Protein AF-0000000066323319 (afdb_homodimer)

Radius of gyration: 33.16 Å; Cα contacts (8 Å, |Δi|>4): 1524; chains: 2; bounding box: 75×105×116 Å

pLDDT: mean 70.9, std 24.89, range [20.53, 98.44]

Structure (mmCIF, N/CA/C/O backbone):
data_AF-0000000066323319-model_v1
#
loop_
_entity.id
_entity.type
_entity.pdbx_description
1 polymer 'Uncharacterized protein R665'
#
loop_
_atom_site.group_PDB
_atom_site.id
_atom_site.type_symbol
_atom_site.label_atom_id
_atom_site.label_alt_id
_atom_site.label_comp_id
_atom_site.label_asym_id
_atom_site.label_entity_id
_atom_site.label_seq_id
_atom_site.pdbx_PDB_ins_code
_atom_site.Cartn_x
_atom_site.Cartn_y
_atom_site.Cartn_z
_atom_site.occupancy
_atom_site.B_iso_or_equiv
_atom_site.auth_seq_id
_atom_site.auth_comp_id
_atom_site.auth_asym_id
_atom_site.auth_atom_id
_atom_site.pdbx_PDB_model_num
ATOM 1 N N . MET A 1 1 ? -30.906 -37.875 77.688 1 22.72 1 MET A N 1
ATOM 2 C CA . MET A 1 1 ? -30.297 -36.562 77.625 1 22.72 1 MET A CA 1
ATOM 3 C C . MET A 1 1 ? -30.484 -35.938 76.25 1 22.72 1 MET A C 1
ATOM 5 O O . MET A 1 1 ? -30.219 -36.594 75.25 1 22.72 1 MET A O 1
ATOM 9 N N . GLU A 1 2 ? -31.266 -34.938 76.25 1 22.22 2 GLU A N 1
ATOM 10 C CA . GLU A 1 2 ? -32.062 -34.25 75.25 1 22.22 2 GLU A CA 1
ATOM 11 C C . GLU A 1 2 ? -31.203 -33.531 74.25 1 22.22 2 GLU A C 1
ATOM 13 O O . GLU A 1 2 ? -30.344 -32.719 74.625 1 22.22 2 GLU A O 1
ATOM 18 N N . HIS A 1 3 ? -30.797 -34.188 73.312 1 26.34 3 HIS A N 1
ATOM 19 C CA . HIS A 1 3 ? -29.844 -33.906 72.25 1 26.34 3 HIS A CA 1
ATOM 20 C C . HIS A 1 3 ? -30.203 -32.625 71.5 1 26.34 3 HIS A C 1
ATOM 22 O O . HIS A 1 3 ? -31.25 -32.562 70.812 1 26.34 3 HIS A O 1
ATOM 28 N N . THR A 1 4 ? -30.125 -31.609 72.25 1 24.91 4 THR A N 1
ATOM 29 C CA . THR A 1 4 ? -30.656 -30.328 71.812 1 24.91 4 THR A CA 1
ATOM 30 C C . THR A 1 4 ? -30.078 -29.922 70.438 1 24.91 4 THR A C 1
ATOM 32 O O . THR A 1 4 ? -28.859 -29.953 70.25 1 24.91 4 THR A O 1
ATOM 35 N N . GLU A 1 5 ? -30.797 -30.016 69.5 1 25.75 5 GLU A N 1
ATOM 36 C CA . GLU A 1 5 ? -30.672 -29.891 68 1 25.75 5 GLU A CA 1
ATOM 37 C C . GLU A 1 5 ? -30.141 -28.516 67.625 1 25.75 5 GLU A C 1
ATOM 39 O O . GLU A 1 5 ? -30.672 -27.5 68.062 1 25.75 5 GLU A O 1
ATOM 44 N N . PRO A 1 6 ? -28.875 -28.406 67.625 1 27.66 6 PRO A N 1
ATOM 45 C CA . PRO A 1 6 ? -28.422 -27.016 67.5 1 27.66 6 PRO A CA 1
ATOM 46 C C . PRO A 1 6 ? -29.141 -26.203 66.438 1 27.66 6 PRO A C 1
ATOM 48 O O . PRO A 1 6 ? -29.578 -26.766 65.438 1 27.66 6 PRO A O 1
ATOM 51 N N . GLU A 1 7 ? -29.797 -25.25 66.75 1 22.22 7 GLU A N 1
ATOM 52 C CA . GLU A 1 7 ? -30.656 -24.328 66.062 1 22.22 7 GLU A CA 1
ATOM 53 C C . GLU A 1 7 ? -29.953 -23.75 64.812 1 22.22 7 GLU A C 1
ATOM 55 O O . GLU A 1 7 ? -28.797 -23.328 64.938 1 22.22 7 GLU A O 1
ATOM 60 N N . LYS A 1 8 ? -30.359 -24.094 63.625 1 22.61 8 LYS A N 1
ATOM 61 C CA . LYS A 1 8 ? -30.062 -23.781 62.219 1 22.61 8 LYS A CA 1
ATOM 62 C C . LYS A 1 8 ? -30.078 -22.281 61.969 1 22.61 8 LYS A C 1
ATOM 64 O O . LYS A 1 8 ? -31.141 -21.656 61.969 1 22.61 8 LYS A O 1
ATOM 69 N N . THR A 1 9 ? -29.359 -21.562 62.688 1 22.38 9 THR A N 1
ATOM 70 C CA . THR A 1 9 ? -29.531 -20.125 62.531 1 22.38 9 THR A CA 1
ATOM 71 C C . THR A 1 9 ? -29.625 -19.75 61.062 1 22.38 9 THR A C 1
ATOM 73 O O . THR A 1 9 ? -28.797 -20.188 60.25 1 22.38 9 THR A O 1
ATOM 76 N N . ASP A 1 10 ? -30.719 -19.375 60.594 1 20.53 10 ASP A N 1
ATOM 77 C CA . ASP A 1 10 ? -31.312 -18.953 59.312 1 20.53 10 ASP A CA 1
ATOM 78 C C . ASP A 1 10 ? -30.469 -17.844 58.656 1 20.53 10 ASP A C 1
ATOM 80 O O . ASP A 1 10 ? -30.297 -16.766 59.219 1 20.53 10 ASP A O 1
ATOM 84 N N . LEU A 1 11 ? -29.406 -18.125 58.25 1 22.12 11 LEU A N 1
ATOM 85 C CA . LEU A 1 11 ? -28.547 -17.141 57.594 1 22.12 11 LEU A CA 1
ATOM 86 C C . LEU A 1 11 ? -29.375 -16.219 56.688 1 22.12 11 LEU A C 1
ATOM 88 O O . LEU A 1 11 ? -30.062 -16.688 55.781 1 22.12 11 LEU A O 1
ATOM 92 N N . LYS A 1 12 ? -29.812 -15.125 57.125 1 21.66 12 LYS A N 1
ATOM 93 C CA . LYS A 1 12 ? -30.594 -14.062 56.5 1 21.66 12 LYS A CA 1
ATOM 94 C C . LYS A 1 12 ? -30.156 -13.828 55.062 1 21.66 12 LYS A C 1
ATOM 96 O O . LYS A 1 12 ? -28.953 -13.883 54.75 1 21.66 12 LYS A O 1
ATOM 101 N N . SER A 1 13 ? -30.969 -14.016 54.125 1 20.97 13 SER A N 1
ATOM 102 C CA . SER A 1 13 ? -31 -13.898 52.656 1 20.97 13 SER A CA 1
ATOM 103 C C . SER A 1 13 ? -30.453 -12.547 52.188 1 20.97 13 SER A C 1
ATOM 105 O O . SER A 1 13 ? -31.016 -11.5 52.531 1 20.97 13 SER A O 1
ATOM 107 N N . VAL A 1 14 ? -29.312 -12.242 52.469 1 23.09 14 VAL A N 1
ATOM 108 C CA . VAL A 1 14 ? -28.844 -10.938 52 1 23.09 14 VAL A CA 1
ATOM 109 C C . VAL A 1 14 ? -29.469 -10.633 50.625 1 23.09 14 VAL A C 1
ATOM 111 O O . VAL A 1 14 ? -29.438 -11.469 49.719 1 23.09 14 VAL A O 1
ATOM 114 N N . ASP A 1 15 ? -30.484 -9.867 50.594 1 21.41 15 ASP A N 1
ATOM 115 C CA . ASP A 1 15 ? -31.219 -9.305 49.469 1 21.41 15 ASP A CA 1
ATOM 116 C C . ASP A 1 15 ? -30.266 -8.891 48.344 1 21.41 15 ASP A C 1
ATOM 118 O O . ASP A 1 15 ? -29.359 -8.086 48.531 1 21.41 15 ASP A O 1
ATOM 122 N N . LEU A 1 16 ? -29.906 -9.766 47.531 1 22.36 16 LEU A N 1
ATOM 123 C CA . LEU A 1 16 ? -29.172 -9.539 46.281 1 22.36 16 LEU A CA 1
ATOM 124 C C . LEU A 1 16 ? -29.672 -8.289 45.562 1 22.36 16 LEU A C 1
ATOM 126 O O . LEU A 1 16 ? -30.828 -8.234 45.125 1 22.36 16 LEU A O 1
ATOM 130 N N . ILE A 1 17 ? -29.453 -7.16 46.062 1 23.86 17 ILE A N 1
ATOM 131 C CA . ILE A 1 17 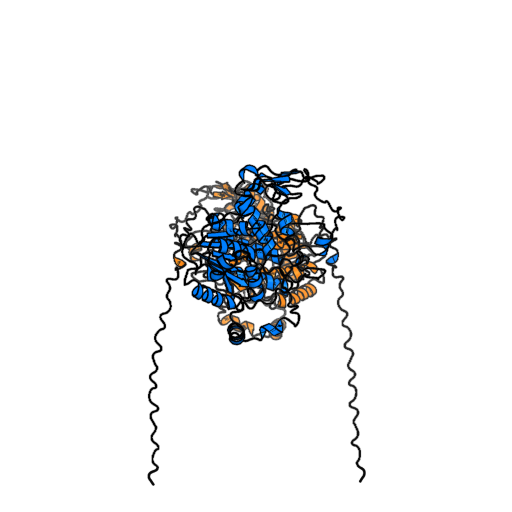? -29.859 -5.945 45.375 1 23.86 17 ILE A CA 1
ATOM 132 C C . ILE A 1 17 ? -29.672 -6.133 43.875 1 23.86 17 ILE A C 1
ATOM 134 O O . ILE A 1 17 ? -28.594 -6.5 43.406 1 23.86 17 ILE A O 1
ATOM 138 N N . GLU A 1 18 ? -30.734 -6.406 43.188 1 23.14 18 GLU A N 1
ATOM 139 C CA . GLU A 1 18 ? -30.953 -6.434 41.75 1 23.14 18 GLU A CA 1
ATOM 140 C C . GLU A 1 18 ? -30.25 -5.27 41.062 1 23.14 18 GLU A C 1
ATOM 142 O O . GLU A 1 18 ? -30.562 -4.105 41.312 1 23.14 18 GLU A O 1
ATOM 147 N N . MET A 1 19 ? -29.016 -5.348 41.031 1 23.91 19 MET A N 1
ATOM 148 C CA . MET A 1 19 ? -28.297 -4.262 40.375 1 23.91 19 MET A CA 1
ATOM 149 C C . MET A 1 19 ? -29.047 -3.795 39.125 1 23.91 19 MET A C 1
ATOM 151 O O . MET A 1 19 ? -29.406 -4.605 38.281 1 23.91 19 MET A O 1
ATOM 155 N N . GLU A 1 20 ? -29.781 -2.746 39.188 1 23.61 20 GLU A N 1
ATOM 156 C CA . GLU A 1 20 ? -30.547 -2.035 38.156 1 23.61 20 GLU A CA 1
ATOM 157 C C . GLU A 1 20 ? -29.828 -2.045 36.812 1 23.61 20 GLU A C 1
ATOM 159 O O . GLU A 1 20 ? -28.594 -1.938 36.75 1 23.61 20 GLU A O 1
ATOM 164 N N 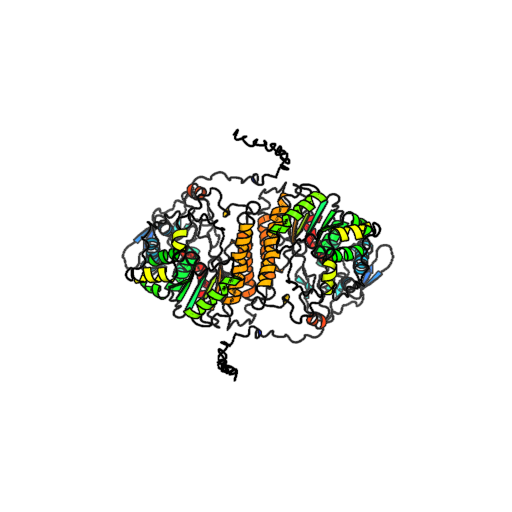. ASP A 1 21 ? -30.484 -2.572 35.75 1 23.66 21 ASP A N 1
ATOM 165 C CA . ASP A 1 21 ? -30.281 -2.727 34.312 1 23.66 21 ASP A CA 1
ATOM 166 C C . ASP A 1 21 ? -29.719 -1.447 33.688 1 23.66 21 ASP A C 1
ATOM 168 O O . ASP A 1 21 ? -30.391 -0.411 33.688 1 23.66 21 ASP A O 1
ATOM 172 N N . THR A 1 22 ? -28.594 -1.068 34 1 25.34 22 THR A N 1
ATOM 173 C CA . THR A 1 22 ? -28.016 0.129 33.406 1 25.34 22 THR A CA 1
ATOM 174 C C . THR A 1 22 ? -28.438 0.275 31.969 1 25.34 22 THR A C 1
ATOM 176 O O . THR A 1 22 ? -28.297 -0.659 31.172 1 25.34 22 THR A O 1
ATOM 179 N N . GLU A 1 23 ? -29.438 1.048 31.625 1 24.95 23 GLU A N 1
ATOM 180 C CA . GLU A 1 23 ? -30 1.494 30.359 1 24.95 23 GLU A CA 1
ATOM 181 C C . GLU A 1 23 ? -28.922 1.607 29.281 1 24.95 23 GLU A C 1
ATOM 183 O O . GLU A 1 23 ? -27.984 2.414 29.406 1 24.95 23 GLU A O 1
ATOM 188 N N . LYS A 1 24 ? -28.578 0.518 28.625 1 27.39 24 LYS A N 1
ATOM 189 C CA . LYS A 1 24 ? -27.828 0.292 27.391 1 27.39 24 LYS A CA 1
ATOM 190 C C . LYS A 1 24 ? -28.031 1.448 26.422 1 27.39 24 LYS A C 1
ATOM 192 O O . LYS A 1 24 ? -29.156 1.753 26.016 1 27.39 24 LYS A O 1
ATOM 197 N N . LEU A 1 25 ? -27.297 2.502 26.578 1 24.64 25 LEU A N 1
ATOM 198 C CA . LEU A 1 25 ? -27.203 3.613 25.641 1 24.64 25 LEU A CA 1
ATOM 199 C C . LEU A 1 25 ? -27.406 3.133 24.203 1 24.64 25 LEU A C 1
ATOM 201 O O . LEU A 1 25 ? -26.516 2.537 23.609 1 24.64 25 LEU A O 1
ATOM 205 N N . ILE A 1 26 ? -28.516 2.561 23.844 1 27.67 26 ILE A N 1
ATOM 206 C CA . ILE A 1 26 ? -29.078 2.184 22.547 1 27.67 26 ILE A CA 1
ATOM 207 C C . ILE A 1 26 ? -28.953 3.354 21.578 1 27.67 26 ILE A C 1
ATOM 209 O O . ILE A 1 26 ? -29.828 4.227 21.531 1 27.67 26 ILE A O 1
ATOM 213 N N . GLY A 1 27 ? -28.047 4.18 21.734 1 28.31 27 GLY A N 1
ATOM 214 C CA . GLY A 1 27 ? -28.047 5.195 20.703 1 28.31 27 GLY A CA 1
ATOM 215 C C . GLY A 1 27 ? -28.203 4.621 19.312 1 28.31 27 GLY A C 1
ATOM 216 O O . GLY A 1 27 ? -27.953 3.434 19.078 1 28.31 27 GLY A O 1
ATOM 217 N N . THR A 1 28 ? -29.141 5.137 18.516 1 29.88 28 THR A N 1
ATOM 218 C CA . THR A 1 28 ? -29.484 4.789 17.141 1 29.88 28 THR A CA 1
ATOM 219 C C . THR A 1 28 ? -28.219 4.539 16.312 1 29.88 28 THR A C 1
ATOM 221 O O . THR A 1 28 ? -27.484 5.48 15.977 1 29.88 28 THR A O 1
ATOM 224 N N . LYS A 1 29 ? -27.484 3.646 16.719 1 32.62 29 LYS A N 1
ATOM 225 C CA . LYS A 1 29 ? -26.375 3.205 15.898 1 32.62 29 LYS A CA 1
ATOM 226 C C . LYS A 1 29 ? -26.75 3.199 14.422 1 32.62 29 LYS A C 1
ATOM 228 O O . LYS A 1 29 ? -27.797 2.674 14.039 1 32.62 29 LYS A O 1
ATOM 233 N N . ARG A 1 30 ? -26.375 4.203 13.758 1 31.7 30 ARG A N 1
ATOM 234 C CA . ARG A 1 30 ? -26.516 4.105 12.305 1 31.7 30 ARG A CA 1
ATOM 235 C C . ARG A 1 30 ? -26.297 2.672 11.828 1 31.7 30 ARG A C 1
ATOM 237 O O . ARG A 1 30 ? -25.297 2.051 12.156 1 31.7 30 ARG A O 1
ATOM 244 N N . LYS A 1 31 ? -27.391 1.871 11.805 1 34.94 31 LYS A N 1
ATOM 245 C CA . LYS A 1 31 ? -27.25 0.545 11.211 1 34.94 31 LYS A CA 1
ATOM 246 C C . LYS A 1 31 ? -26.438 0.601 9.922 1 34.94 31 LYS A C 1
ATOM 248 O O . LYS A 1 31 ? -26.75 1.366 9.016 1 34.94 31 LYS A O 1
ATOM 253 N N . PHE A 1 32 ? -25.203 0.46 10.039 1 34.28 32 PHE A N 1
ATOM 254 C CA . PHE A 1 32 ? -24.312 0.334 8.883 1 34.28 32 PHE A CA 1
ATOM 255 C C . PHE A 1 32 ? -24.953 -0.523 7.801 1 34.28 32 PHE A C 1
ATOM 257 O O . PHE A 1 32 ? -24.359 -0.737 6.742 1 34.28 32 PHE A O 1
ATOM 264 N N . THR A 1 33 ? -26.047 -1.265 8.094 1 33.5 33 THR A N 1
ATOM 265 C CA . THR A 1 33 ? -26.734 -2.154 7.16 1 33.5 33 THR A CA 1
ATOM 266 C C . THR A 1 33 ? -27.266 -1.375 5.965 1 33.5 33 THR A C 1
ATOM 268 O O . THR A 1 33 ? -27.688 -1.969 4.973 1 33.5 33 THR A O 1
ATOM 271 N N . ASP A 1 34 ? -27.625 -0.081 6.195 1 32.47 34 ASP A N 1
ATOM 272 C CA . ASP A 1 34 ? -28.469 0.511 5.16 1 32.47 34 ASP A CA 1
ATOM 273 C C . ASP A 1 34 ? -27.641 0.958 3.961 1 32.47 34 ASP A C 1
ATOM 275 O O . ASP A 1 34 ? -28.016 1.886 3.246 1 32.47 34 ASP A O 1
ATOM 279 N N . VAL A 1 35 ? -26.453 0.85 4.062 1 30.95 35 VAL A N 1
ATOM 280 C CA . VAL A 1 35 ? -25.922 1.095 2.721 1 30.95 35 VAL A CA 1
ATOM 281 C C . VAL A 1 35 ? -26.688 0.249 1.706 1 30.95 35 VAL A C 1
ATOM 283 O O . VAL A 1 35 ? -26.781 -0.974 1.847 1 30.95 35 VAL A O 1
ATOM 286 N N . PRO A 1 36 ? -27.703 0.826 1.157 1 28.3 36 PRO A N 1
ATOM 287 C CA . PRO A 1 36 ? -28.438 0.015 0.181 1 28.3 36 PRO A CA 1
ATOM 288 C C . PRO A 1 36 ? -27.5 -0.809 -0.712 1 28.3 36 PRO A C 1
ATOM 290 O O . PRO A 1 36 ? -26.594 -0.258 -1.338 1 28.3 36 PRO A O 1
ATOM 293 N N . ILE A 1 37 ? -27.141 -1.934 -0.27 1 30.42 37 ILE A N 1
ATOM 294 C CA . ILE A 1 37 ? -26.641 -2.803 -1.326 1 30.42 37 ILE A CA 1
ATOM 295 C C . ILE A 1 37 ? -27.594 -2.777 -2.518 1 30.42 37 ILE A C 1
ATOM 297 O O . ILE A 1 37 ? -28.75 -3.195 -2.402 1 30.42 37 ILE A O 1
ATOM 301 N N . VAL A 1 38 ? -27.625 -1.71 -3.229 1 29.03 38 VAL A N 1
ATOM 302 C CA . VAL A 1 38 ? -28.391 -1.78 -4.469 1 29.03 38 VAL A CA 1
ATOM 303 C C . VAL A 1 38 ? -28.234 -3.16 -5.102 1 29.03 38 VAL A C 1
ATOM 305 O O . VAL A 1 38 ? -27.125 -3.545 -5.484 1 29.03 38 VAL A O 1
ATOM 308 N N . PHE A 1 39 ? -29.078 -3.938 -4.648 1 28.55 39 PHE A N 1
ATOM 309 C CA . PHE A 1 39 ? -29.156 -5.18 -5.402 1 28.55 39 PHE A CA 1
ATOM 310 C C . PHE A 1 39 ? -29.453 -4.902 -6.875 1 28.55 39 PHE A C 1
ATOM 312 O O . PHE A 1 39 ? -30.484 -4.309 -7.203 1 28.55 39 PHE A O 1
ATOM 319 N N . ARG A 1 40 ? -28.547 -4.609 -7.664 1 30.98 40 ARG A N 1
ATOM 320 C CA . ARG A 1 40 ? -28.859 -4.664 -9.086 1 30.98 40 ARG A CA 1
ATOM 321 C C . ARG A 1 40 ? -29.734 -5.875 -9.406 1 30.98 40 ARG A C 1
ATOM 323 O O . ARG A 1 40 ? -29.547 -6.949 -8.828 1 30.98 40 ARG A O 1
ATOM 330 N N . PRO A 1 41 ? -30.891 -5.57 -9.984 1 33.62 41 PRO A N 1
ATOM 331 C CA . PRO A 1 41 ? -31.75 -6.68 -10.398 1 33.62 41 PRO A CA 1
ATOM 332 C C . PRO A 1 41 ? -30.969 -7.863 -10.961 1 33.62 41 PRO A C 1
ATOM 334 O O . PRO A 1 41 ? -29.891 -7.68 -11.516 1 33.62 41 PRO A O 1
ATOM 337 N N . LYS A 1 42 ? -31.406 -9.008 -10.578 1 36.47 42 LYS A N 1
ATOM 338 C CA . LYS A 1 42 ? -30.922 -10.312 -11.008 1 36.47 42 LYS A CA 1
ATOM 339 C C . LYS A 1 42 ? -30.828 -10.391 -12.531 1 36.47 42 LYS A C 1
ATOM 341 O O . LYS A 1 42 ? -31.844 -10.328 -13.227 1 36.47 42 LYS A O 1
ATOM 346 N N . LYS A 1 43 ? -29.938 -9.758 -13.195 1 36.94 43 LYS A N 1
ATOM 347 C CA . LYS A 1 43 ? -29.938 -10.023 -14.633 1 36.94 43 LYS A CA 1
ATOM 348 C C . LYS A 1 43 ? -30.031 -11.523 -14.906 1 36.94 43 LYS A C 1
ATOM 350 O O . LYS A 1 43 ? -29.484 -12.336 -14.148 1 36.94 43 LYS A O 1
ATOM 355 N N . LYS A 1 44 ? -30.906 -11.914 -15.68 1 39.03 44 LYS A N 1
ATOM 356 C CA . LYS A 1 44 ? -31.156 -13.242 -16.234 1 39.03 44 LYS A CA 1
ATOM 357 C C . LYS A 1 44 ? -29.844 -13.969 -16.516 1 39.03 44 LYS A C 1
ATOM 359 O O . LYS A 1 44 ? -28.828 -13.328 -16.828 1 39.03 44 LYS A O 1
ATOM 364 N N . ARG A 1 45 ? -29.797 -15.266 -16.328 1 43.62 45 ARG A N 1
ATOM 365 C CA . ARG A 1 45 ? -28.734 -16.25 -16.547 1 43.62 45 ARG A CA 1
ATOM 366 C C . ARG A 1 45 ? -28.141 -16.109 -17.938 1 43.62 45 ARG A C 1
ATOM 368 O O . ARG A 1 45 ? -28.844 -16.266 -18.938 1 43.62 45 ARG A O 1
ATOM 375 N N . VAL A 1 46 ? -27.203 -15.266 -18.25 1 47.91 46 VAL A N 1
ATOM 376 C CA . VAL A 1 46 ? -26.844 -15.211 -19.656 1 47.91 46 VAL A CA 1
ATOM 377 C C . VAL A 1 46 ? -25.953 -16.406 -20.016 1 47.91 46 VAL A C 1
ATOM 379 O O . VAL A 1 46 ? -24.859 -16.562 -19.469 1 47.91 46 VAL A O 1
ATOM 382 N N . ILE A 1 47 ? -26.453 -17.672 -20.25 1 53.22 47 ILE A N 1
ATOM 383 C CA . ILE A 1 47 ? -25.688 -18.734 -20.906 1 53.22 47 ILE A CA 1
ATOM 384 C C . ILE A 1 47 ? -25.031 -18.188 -22.172 1 53.22 47 ILE A C 1
ATOM 386 O O . ILE A 1 47 ? -25.719 -17.609 -23.031 1 53.22 47 ILE A O 1
ATOM 390 N N . ILE A 1 48 ? -23.688 -18.328 -22.016 1 65.5 48 ILE A N 1
ATOM 391 C CA . ILE A 1 48 ? -22.984 -17.875 -23.203 1 65.5 48 ILE A CA 1
ATOM 392 C C . ILE A 1 48 ? -23.141 -18.922 -24.328 1 65.5 48 ILE A C 1
ATOM 394 O O . ILE A 1 48 ? -22.844 -20.094 -24.125 1 65.5 48 ILE A O 1
ATOM 398 N N . GLU A 1 49 ? -23.797 -18.625 -25.266 1 71.19 49 GLU A N 1
ATOM 399 C CA . GLU A 1 49 ? -23.922 -19.484 -26.438 1 71.19 49 GLU A CA 1
ATOM 400 C C . GLU A 1 49 ? -22.844 -19.141 -27.469 1 71.19 49 GLU A C 1
ATOM 402 O O . GLU A 1 49 ? -22.484 -17.984 -27.656 1 71.19 49 GLU A O 1
ATOM 407 N N . TYR A 1 50 ? -22.344 -20.297 -27.953 1 78.12 50 TYR A N 1
ATOM 408 C CA . TYR A 1 50 ? -21.266 -20.125 -28.906 1 78.12 50 TYR A CA 1
ATOM 409 C C . TYR A 1 50 ? -21.703 -20.531 -30.312 1 78.12 50 TYR A C 1
ATOM 411 O O . TYR A 1 50 ? -22.578 -21.391 -30.469 1 78.12 50 TYR A O 1
ATOM 419 N N . GLU A 1 51 ? -21.172 -19.828 -31.312 1 80.88 51 GLU A N 1
ATOM 420 C CA . GLU A 1 51 ? -21.25 -20.188 -32.719 1 80.88 51 GLU A CA 1
ATOM 421 C C . GLU A 1 51 ? -19.875 -20.328 -33.344 1 80.88 51 GLU A C 1
ATOM 423 O O . GLU A 1 51 ? -19.031 -19.422 -33.219 1 80.88 51 GLU A O 1
ATOM 428 N N . PRO A 1 52 ? -19.531 -21.453 -33.969 1 78.31 52 PRO A N 1
ATOM 429 C CA . PRO A 1 52 ? -20.328 -22.688 -34.094 1 78.31 52 PRO A CA 1
ATOM 430 C C . PRO A 1 52 ? -20.547 -23.375 -32.719 1 78.31 52 PRO A C 1
ATOM 432 O O . PRO A 1 52 ? -19.828 -23.078 -31.766 1 78.31 52 PRO A O 1
ATOM 435 N N . ASN A 1 53 ? -21.453 -24.234 -32.781 1 79.31 53 ASN A N 1
ATOM 436 C CA . ASN A 1 53 ? -21.781 -24.922 -31.547 1 79.31 53 ASN A CA 1
ATOM 437 C C . ASN A 1 53 ? -20.703 -25.938 -31.172 1 79.31 53 ASN A C 1
ATOM 439 O O . ASN A 1 53 ? -20.641 -26.359 -30.016 1 79.31 53 ASN A O 1
ATOM 443 N N . THR A 1 54 ? -20 -26.297 -32.312 1 87.69 54 THR A N 1
ATOM 444 C CA . THR A 1 54 ? -18.891 -27.203 -32.062 1 87.69 54 THR A CA 1
ATOM 445 C C . THR A 1 54 ? -17.656 -26.781 -32.844 1 87.69 54 THR A C 1
ATOM 447 O O . THR A 1 54 ? -17.766 -26.422 -34.031 1 87.69 54 THR A O 1
ATOM 450 N N . LEU A 1 55 ? -16.5 -26.766 -32.219 1 88.06 55 LEU A N 1
ATOM 451 C CA . LEU A 1 55 ? -15.227 -26.453 -32.844 1 88.06 55 LEU A CA 1
ATOM 452 C C . LEU A 1 55 ? -14.328 -27.688 -32.875 1 88.06 55 LEU A C 1
ATOM 454 O O . LEU A 1 55 ? -14.188 -28.391 -31.891 1 88.06 55 LEU A O 1
ATOM 458 N N . ASP A 1 56 ? -13.812 -27.906 -34.094 1 87.75 56 ASP A N 1
ATOM 459 C CA . ASP A 1 56 ? -12.891 -29.016 -34.25 1 87.75 56 ASP A CA 1
ATOM 460 C C . ASP A 1 56 ? -11.438 -28.562 -34.094 1 87.75 56 ASP A C 1
ATOM 462 O O . ASP A 1 56 ? -10.938 -27.75 -34.875 1 87.75 56 ASP A O 1
ATOM 466 N N . ILE A 1 57 ? -10.789 -29.172 -33.125 1 89.38 57 ILE A N 1
ATOM 467 C CA . ILE A 1 57 ? -9.391 -28.844 -32.844 1 89.38 57 ILE A CA 1
ATOM 468 C C . ILE A 1 57 ? -8.508 -30.016 -33.25 1 89.38 57 ILE A C 1
ATOM 470 O O . ILE A 1 57 ? -8.656 -31.125 -32.75 1 89.38 57 ILE A O 1
ATOM 474 N N . PRO A 1 58 ? -7.598 -29.734 -34.125 1 86.69 58 PRO A N 1
ATOM 475 C CA . PRO A 1 58 ? -6.723 -30.828 -34.562 1 86.69 58 PRO A CA 1
ATOM 476 C C . PRO A 1 58 ? -5.812 -31.344 -33.469 1 86.69 58 PRO A C 1
ATOM 478 O O . PRO A 1 58 ? -5.305 -30.547 -32.656 1 86.69 58 PRO A O 1
ATOM 481 N N . VAL A 1 59 ? -5.73 -32.656 -33.344 1 87.12 59 VAL A N 1
ATOM 482 C CA . VAL A 1 59 ? -4.852 -33.312 -32.375 1 87.12 59 VAL A CA 1
ATOM 483 C C . VAL A 1 59 ? -3.604 -33.844 -33.094 1 87.12 59 VAL A C 1
ATOM 485 O O . VAL A 1 59 ? -3.699 -34.438 -34.156 1 87.12 59 VAL A O 1
ATOM 488 N N . SER A 1 60 ? -2.488 -33.531 -32.438 1 76.69 60 SER A N 1
ATOM 489 C CA . SER A 1 60 ? -1.234 -33.906 -33.062 1 76.69 60 SER A CA 1
ATOM 490 C C . SER A 1 60 ? -1.099 -35.438 -33.156 1 76.69 60 SER A C 1
ATOM 492 O O . SER A 1 60 ? -1.505 -36.156 -32.25 1 76.69 60 SER A O 1
ATOM 494 N N . ASP A 1 61 ? -0.609 -35.906 -34.188 1 68.69 61 ASP A N 1
ATOM 495 C CA . ASP A 1 61 ? -0.169 -37.281 -34.438 1 68.69 61 ASP A CA 1
ATOM 496 C C . ASP A 1 61 ? -1.354 -38.188 -34.781 1 68.69 61 ASP A C 1
ATOM 498 O O . ASP A 1 61 ? -1.169 -39.375 -35.125 1 68.69 61 ASP A O 1
ATOM 502 N N . GLN A 1 62 ? -2.545 -37.594 -34.438 1 66.38 62 GLN A N 1
ATOM 503 C CA . GLN A 1 62 ? -3.67 -38.438 -34.781 1 66.38 62 GLN A CA 1
ATOM 504 C C . GLN A 1 62 ? -4.594 -37.781 -35.812 1 66.38 62 GLN A C 1
ATOM 506 O O . GLN A 1 62 ? -4.625 -36.562 -35.906 1 66.38 62 GLN A O 1
ATOM 511 N N . GLU A 1 63 ? -4.617 -38.344 -36.938 1 70.38 63 GLU A N 1
ATOM 512 C CA . GLU A 1 63 ? -5.633 -37.906 -37.875 1 70.38 63 GLU A CA 1
ATOM 513 C C . GLU A 1 63 ? -6.996 -37.75 -37.219 1 70.38 63 GLU A C 1
ATOM 515 O O . GLU A 1 63 ? -7.992 -38.312 -37.688 1 70.38 63 GLU A O 1
ATOM 520 N N . SER A 1 64 ? -6.953 -37.094 -35.781 1 83.25 64 SER A N 1
ATOM 521 C CA . SER A 1 64 ? -8.211 -36.938 -35.062 1 83.25 64 SER A CA 1
ATOM 522 C C . SER A 1 64 ? -8.43 -35.5 -34.625 1 83.25 64 SER A C 1
ATOM 524 O O . SER A 1 64 ? -7.539 -34.656 -34.781 1 83.25 64 SER A O 1
ATOM 526 N N . PHE A 1 65 ? -9.711 -35.281 -34.344 1 87.31 65 PHE A N 1
ATOM 527 C CA . PHE A 1 65 ? -10.109 -33.938 -33.906 1 87.31 65 PHE A CA 1
ATOM 528 C C . PHE A 1 65 ? -10.766 -34 -32.531 1 87.31 65 PHE A C 1
ATOM 530 O O . PHE A 1 65 ? -11.477 -34.938 -32.219 1 87.31 65 PHE A O 1
ATOM 537 N N . LEU A 1 66 ? -10.367 -33 -31.734 1 88.94 66 LEU A N 1
ATOM 538 C CA . LEU A 1 66 ? -11.102 -32.75 -30.5 1 88.94 66 LEU A CA 1
ATOM 539 C C . LEU A 1 66 ? -12.273 -31.812 -30.75 1 88.94 66 LEU A C 1
ATOM 541 O O . LEU A 1 66 ? -12.094 -30.703 -31.266 1 88.94 66 LEU A O 1
ATOM 545 N N . LYS A 1 67 ? -13.445 -32.312 -30.438 1 90.5 67 LYS A N 1
ATOM 546 C CA . LYS A 1 67 ? -14.648 -31.484 -30.609 1 90.5 67 LYS A CA 1
ATOM 547 C C . LYS A 1 67 ? -14.961 -30.703 -29.328 1 90.5 67 LYS A C 1
ATOM 549 O O . LYS A 1 67 ? -15.086 -31.297 -28.25 1 90.5 67 LYS A O 1
ATOM 554 N N . LEU A 1 68 ? -15.023 -29.422 -29.531 1 91.06 68 LEU A N 1
ATOM 555 C CA . LEU A 1 68 ? -15.305 -28.547 -28.391 1 91.06 68 LEU A CA 1
ATOM 556 C C . LEU A 1 68 ? -16.641 -27.828 -28.578 1 91.06 68 LEU A C 1
ATOM 558 O O . LEU A 1 68 ? -16.875 -27.234 -29.625 1 91.06 68 LEU A O 1
ATOM 562 N N . SER A 1 69 ? -17.516 -27.828 -27.562 1 88.69 69 SER A N 1
ATOM 563 C CA . SER A 1 69 ? -18.75 -27.078 -27.594 1 88.69 69 SER A CA 1
ATOM 564 C C . SER A 1 69 ? -18.609 -25.75 -26.844 1 88.69 69 SER A C 1
ATOM 566 O O . SER A 1 69 ? -19.516 -24.922 -26.875 1 88.69 69 SER A O 1
ATOM 568 N N . ALA A 1 70 ? -17.609 -25.656 -26.125 1 87.94 70 ALA A N 1
ATOM 569 C CA . ALA A 1 70 ? -17.203 -24.469 -25.375 1 87.94 70 ALA A CA 1
ATOM 570 C C . ALA A 1 70 ? -15.695 -24.391 -25.219 1 87.94 70 ALA A C 1
ATOM 572 O O . ALA A 1 70 ? -14.984 -25.344 -25.547 1 87.94 70 ALA A O 1
ATOM 573 N N . PRO A 1 71 ? -15.203 -23.266 -24.859 1 89.94 71 PRO A N 1
ATOM 574 C CA . PRO A 1 71 ? -13.75 -23.188 -24.656 1 89.94 71 PRO A CA 1
ATOM 575 C C . PRO A 1 71 ? -13.219 -24.312 -23.766 1 89.94 71 PRO A C 1
ATOM 577 O O . PRO A 1 71 ? -13.883 -24.719 -22.812 1 89.94 71 PRO A O 1
ATOM 580 N N . TYR A 1 72 ? -12.055 -24.766 -24.078 1 93 72 TYR A N 1
ATOM 581 C CA . TYR A 1 72 ? -11.5 -25.984 -23.5 1 93 72 TYR A CA 1
ATOM 582 C C . TYR A 1 72 ? -11.375 -25.859 -21.984 1 93 72 TYR A C 1
ATOM 584 O O . TYR A 1 72 ? -11.523 -26.828 -21.25 1 93 72 TYR A O 1
ATOM 592 N N . ILE A 1 73 ? -11.117 -24.688 -21.438 1 91.62 73 ILE A N 1
ATOM 593 C CA . ILE A 1 73 ? -10.852 -24.453 -20.016 1 91.62 73 ILE A CA 1
ATOM 594 C C . ILE A 1 73 ? -12.062 -24.906 -19.188 1 91.62 73 ILE A C 1
ATOM 596 O O . ILE A 1 73 ? -11.922 -25.234 -18.016 1 91.62 73 ILE A O 1
ATOM 600 N N . THR A 1 74 ? -13.258 -24.922 -19.781 1 85.62 74 THR A N 1
ATOM 601 C CA . THR A 1 74 ? -14.453 -25.375 -19.078 1 85.62 74 THR A CA 1
ATOM 602 C C . THR A 1 74 ? -14.344 -26.859 -18.719 1 85.62 74 THR A C 1
ATOM 604 O O . THR A 1 74 ? -14.891 -27.297 -17.719 1 85.62 74 THR A O 1
ATOM 607 N N . GLN A 1 75 ? -13.617 -27.609 -19.594 1 86.94 75 GLN A N 1
ATOM 608 C CA . GLN A 1 75 ? -13.367 -29.016 -19.312 1 86.94 75 GLN A CA 1
ATOM 609 C C . GLN A 1 75 ? -12.461 -29.188 -18.094 1 86.94 75 GLN A C 1
ATOM 611 O O . GLN A 1 75 ? -12.594 -30.156 -17.344 1 86.94 75 GLN A O 1
ATOM 616 N N . LEU A 1 76 ? -11.578 -28.266 -17.922 1 90.06 76 LEU A N 1
ATOM 617 C CA . LEU A 1 76 ? -10.711 -28.281 -16.75 1 90.06 76 LEU A CA 1
ATOM 618 C C . LEU A 1 76 ? -11.508 -27.969 -15.492 1 90.06 76 LEU A C 1
ATOM 620 O O . LEU A 1 76 ? -11.336 -28.641 -14.469 1 90.06 76 LEU A O 1
ATOM 624 N N . TYR A 1 77 ? -12.391 -27.031 -15.594 1 82.56 77 TYR A N 1
ATOM 625 C CA . TYR A 1 77 ? -13.211 -26.641 -14.453 1 82.56 77 TYR A CA 1
ATOM 626 C C . TYR A 1 77 ? -14.094 -27.797 -13.992 1 82.56 77 TYR A C 1
ATOM 628 O O . TYR A 1 77 ? -14.422 -27.906 -12.805 1 82.56 77 TYR A O 1
ATOM 636 N N . SER A 1 78 ? -14.422 -28.656 -14.914 1 78.94 78 SER A N 1
ATOM 637 C CA . SER A 1 78 ? -15.344 -29.75 -14.602 1 78.94 78 SER A CA 1
ATOM 638 C C . SER A 1 78 ? -14.602 -31.016 -14.195 1 78.94 78 SER A C 1
ATOM 640 O O . SER A 1 78 ? -15.219 -32.062 -13.992 1 78.94 78 SER A O 1
ATOM 642 N N . ALA A 1 79 ? -13.266 -30.938 -14.117 1 85.94 79 ALA A N 1
ATOM 643 C CA . ALA A 1 79 ? -12.492 -32.125 -13.727 1 85.94 79 ALA A CA 1
ATOM 644 C C . ALA A 1 79 ? -12.891 -32.594 -12.336 1 85.94 79 ALA A C 1
ATOM 646 O O . ALA A 1 79 ? -12.977 -31.797 -11.398 1 85.94 79 ALA A O 1
ATOM 647 N N . PRO A 1 80 ? -13.086 -33.844 -12.172 1 80.19 80 PRO A N 1
ATOM 648 C CA . PRO A 1 80 ? -13.609 -34.344 -10.898 1 80.19 80 PRO A CA 1
ATOM 649 C C . PRO A 1 80 ? -12.539 -34.438 -9.812 1 80.19 80 PRO A C 1
ATOM 651 O O . PRO A 1 80 ? -12.859 -34.469 -8.625 1 80.19 80 PRO A O 1
ATOM 654 N N . ASN A 1 81 ? -11.289 -34.594 -10.203 1 81.62 81 ASN A N 1
ATOM 655 C CA . ASN A 1 81 ? -10.18 -34.688 -9.266 1 81.62 81 ASN A CA 1
ATOM 656 C C . ASN A 1 81 ? -8.898 -34.094 -9.852 1 81.62 81 ASN A C 1
ATOM 658 O O . ASN A 1 81 ? -8.875 -33.688 -11.008 1 81.62 81 ASN A O 1
ATOM 662 N N . VAL A 1 82 ? -7.906 -34.188 -9.047 1 85.88 82 VAL A N 1
ATOM 663 C CA . VAL A 1 82 ? -6.633 -33.562 -9.414 1 85.88 82 VAL A CA 1
ATOM 664 C C . VAL A 1 82 ? -6.012 -34.312 -10.586 1 85.88 82 VAL A C 1
ATOM 666 O O . VAL A 1 82 ? -5.5 -33.719 -11.523 1 85.88 82 VAL A O 1
ATOM 669 N N . THR A 1 83 ? -6.09 -35.594 -10.57 1 89.88 83 THR A N 1
ATOM 670 C CA . THR A 1 83 ? -5.496 -36.406 -11.617 1 89.88 83 THR A CA 1
ATOM 671 C C . THR A 1 83 ? -6.098 -36.094 -12.977 1 89.88 83 THR A C 1
ATOM 673 O O . THR A 1 83 ? -5.371 -35.844 -13.945 1 89.88 83 THR A O 1
ATOM 676 N N . GLU A 1 84 ? -7.414 -36.031 -12.969 1 89.88 84 GLU A N 1
ATOM 677 C CA . GLU A 1 84 ? -8.102 -35.75 -14.227 1 89.88 84 GLU A CA 1
ATOM 678 C C . GLU A 1 84 ? -7.832 -34.312 -14.688 1 89.88 84 GLU A C 1
ATOM 680 O O . GLU A 1 84 ? -7.707 -34.062 -15.891 1 89.88 84 GLU A O 1
ATOM 685 N N . TYR A 1 85 ? -7.789 -33.406 -13.75 1 91.94 85 TYR A N 1
ATOM 686 C CA . TYR A 1 85 ? -7.469 -32 -14.062 1 91.94 85 TYR A CA 1
ATOM 687 C C . TYR A 1 85 ? -6.125 -31.906 -14.773 1 91.94 85 TYR A C 1
ATOM 689 O O . TYR A 1 85 ? -6.023 -31.297 -15.844 1 91.94 85 TYR A O 1
ATOM 697 N N . THR A 1 86 ? -5.184 -32.594 -14.258 1 95.06 86 THR A N 1
ATOM 698 C CA . THR A 1 86 ? -3.828 -32.531 -14.797 1 95.06 86 THR A CA 1
ATOM 699 C C . THR A 1 86 ? -3.75 -33.25 -16.125 1 95.06 86 THR A C 1
ATOM 701 O O . THR A 1 86 ? -3.131 -32.781 -17.078 1 95.06 86 THR A O 1
ATOM 704 N N . LEU A 1 87 ? -4.387 -34.375 -16.234 1 94.88 87 LEU A N 1
ATOM 705 C CA . LEU A 1 87 ? -4.348 -35.156 -17.453 1 94.88 87 LEU A CA 1
ATOM 706 C C . LEU A 1 87 ? -4.988 -34.375 -18.609 1 94.88 87 LEU A C 1
ATOM 708 O O . LEU A 1 87 ? -4.492 -34.406 -19.734 1 94.88 87 LEU A O 1
ATOM 712 N N . ARG A 1 88 ? -6.082 -33.719 -18.281 1 94 88 ARG A N 1
ATOM 713 C CA . ARG A 1 88 ? -6.734 -32.906 -19.297 1 94 88 ARG A CA 1
ATOM 714 C C . ARG A 1 88 ? -5.816 -31.797 -19.781 1 94 88 ARG A C 1
ATOM 716 O O . ARG A 1 88 ? -5.773 -31.484 -20.969 1 94 88 ARG A O 1
ATOM 723 N N . ASP A 1 89 ? -5.152 -31.203 -18.859 1 96.06 89 ASP A N 1
ATOM 724 C CA . ASP A 1 89 ? -4.215 -30.141 -19.219 1 96.06 89 ASP A CA 1
ATOM 725 C C . ASP A 1 89 ? -3.035 -30.703 -20.016 1 96.06 89 ASP A C 1
ATOM 727 O O . ASP A 1 89 ? -2.611 -30.094 -21 1 96.06 89 ASP A O 1
ATOM 731 N N . PHE A 1 90 ? -2.541 -31.859 -19.625 1 95.94 90 PHE A N 1
ATOM 732 C CA . PHE A 1 90 ? -1.436 -32.5 -20.328 1 95.94 90 PHE A CA 1
ATOM 733 C C . PHE A 1 90 ? -1.826 -32.844 -21.766 1 95.94 90 PHE A C 1
ATOM 735 O O . PHE A 1 90 ? -0.996 -32.781 -22.672 1 95.94 90 PHE A O 1
ATOM 742 N N . PHE A 1 91 ? -3.031 -33.25 -21.891 1 94.25 91 PHE A N 1
ATOM 743 C CA . PHE A 1 91 ? -3.504 -33.594 -23.234 1 94.25 91 PHE A CA 1
ATOM 744 C C . PHE A 1 91 ? -3.316 -32.406 -24.188 1 94.25 91 PHE A C 1
ATOM 746 O O . PHE A 1 91 ? -2.814 -32.594 -25.297 1 94.25 91 PHE A O 1
ATOM 753 N N . VAL A 1 92 ? -3.689 -31.203 -23.719 1 94.56 92 VAL A N 1
ATOM 754 C CA . VAL A 1 92 ? -3.523 -30.016 -24.562 1 94.56 92 VAL A CA 1
ATOM 755 C C . VAL A 1 92 ? -2.037 -29.766 -24.797 1 94.56 92 VAL A C 1
ATOM 757 O O . VAL A 1 92 ? -1.616 -29.547 -25.938 1 94.56 92 VAL A O 1
ATOM 760 N N . ARG A 1 93 ? -1.26 -29.859 -23.797 1 94.12 93 ARG A N 1
ATOM 761 C CA . ARG A 1 93 ? 0.174 -29.609 -23.875 1 94.12 93 ARG A CA 1
ATOM 762 C C . ARG A 1 93 ? 0.853 -30.547 -24.859 1 94.12 93 ARG A C 1
ATOM 764 O O . ARG A 1 93 ? 1.633 -30.109 -25.703 1 94.12 93 ARG A O 1
ATOM 771 N N . ASP A 1 94 ? 0.515 -31.812 -24.781 1 92.81 94 ASP A N 1
ATOM 772 C CA . ASP A 1 94 ? 1.285 -32.844 -25.469 1 92.81 94 ASP A CA 1
ATOM 773 C C . ASP A 1 94 ? 0.69 -33.156 -26.844 1 92.81 94 ASP A C 1
ATOM 775 O O . ASP A 1 94 ? 1.413 -33.5 -27.766 1 92.81 94 ASP A O 1
ATOM 779 N N . LYS A 1 95 ? -0.616 -32.969 -26.984 1 91.94 95 LYS A N 1
ATOM 780 C CA . LYS A 1 95 ? -1.252 -33.469 -28.203 1 91.94 95 LYS A CA 1
ATOM 781 C C . LYS A 1 95 ? -1.751 -32.312 -29.062 1 91.94 95 LYS A C 1
ATOM 783 O O . LYS A 1 95 ? -1.935 -32.469 -30.266 1 91.94 95 LYS A O 1
ATOM 788 N N . ILE A 1 96 ? -1.961 -31.219 -28.516 1 91.12 96 ILE A N 1
ATOM 789 C CA . ILE A 1 96 ? -2.555 -30.125 -29.281 1 91.12 96 ILE A CA 1
ATOM 790 C C . ILE A 1 96 ? -1.495 -29.078 -29.594 1 91.12 96 ILE A C 1
ATOM 792 O O . ILE A 1 96 ? -1.34 -28.656 -30.75 1 91.12 96 ILE A O 1
ATOM 796 N N . MET A 1 97 ? -0.694 -28.703 -28.656 1 89.94 97 MET A N 1
ATOM 797 C CA . MET A 1 97 ? 0.247 -27.594 -28.75 1 89.94 97 MET A CA 1
ATOM 798 C C . MET A 1 97 ? 1.283 -27.844 -29.844 1 89.94 97 MET A C 1
ATOM 800 O O . MET A 1 97 ? 1.726 -26.906 -30.516 1 89.94 97 MET A O 1
ATOM 804 N N . PRO A 1 98 ? 1.697 -29.078 -30.031 1 85.25 98 PRO A N 1
ATOM 805 C CA . PRO A 1 98 ? 2.666 -29.297 -31.109 1 85.25 98 PRO A CA 1
ATOM 806 C C . PRO A 1 98 ? 2.129 -28.891 -32.469 1 85.25 98 PRO A C 1
ATOM 808 O O . PRO A 1 98 ? 2.908 -28.594 -33.375 1 85.25 98 PRO A O 1
ATOM 811 N N . GLY A 1 99 ? 0.823 -28.859 -32.688 1 78.88 99 GLY A N 1
ATOM 812 C CA . GLY A 1 99 ? 0.203 -28.375 -33.906 1 78.88 99 GLY A CA 1
ATOM 813 C C . GLY A 1 99 ? -0.342 -26.969 -33.781 1 78.88 99 GLY A C 1
ATOM 814 O O . GLY A 1 99 ? -1.4 -26.656 -34.344 1 78.88 99 GLY A O 1
ATOM 815 N N . LEU A 1 100 ? 0.292 -26.141 -32.969 1 73.25 100 LEU A N 1
ATOM 816 C CA . LEU A 1 100 ? -0.173 -24.828 -32.562 1 73.25 100 LEU A CA 1
ATOM 817 C C . LEU A 1 100 ? -0.484 -23.969 -33.781 1 73.25 100 LEU A C 1
ATOM 819 O O . LEU A 1 100 ? -1.466 -23.219 -33.781 1 73.25 100 LEU A O 1
ATOM 823 N N . ILE A 1 101 ? 0.296 -24.047 -34.75 1 73.62 101 ILE A N 1
ATOM 824 C CA . ILE A 1 101 ? 0.146 -23.219 -35.938 1 73.62 101 ILE A CA 1
ATOM 825 C C . ILE A 1 101 ? -1.24 -23.422 -36.562 1 73.62 101 ILE A C 1
ATOM 827 O O . ILE A 1 101 ? -1.879 -22.469 -37 1 73.62 101 ILE A O 1
ATOM 831 N N . GLN A 1 102 ? -1.692 -24.641 -36.438 1 74.88 102 GLN A N 1
ATOM 832 C CA . GLN A 1 102 ? -2.957 -24.984 -37.094 1 74.88 102 GLN A CA 1
ATOM 833 C C . GLN A 1 102 ? -4.145 -24.547 -36.219 1 74.88 102 GLN A C 1
ATOM 835 O O . GLN A 1 102 ? -5.273 -24.469 -36.719 1 74.88 102 GLN A O 1
ATOM 840 N N . ILE A 1 103 ? -3.861 -24.172 -35.031 1 80.31 103 ILE A N 1
ATOM 841 C CA . ILE A 1 103 ? -4.98 -23.953 -34.125 1 80.31 103 ILE A CA 1
ATOM 842 C C . ILE A 1 103 ? -5.066 -22.469 -33.781 1 80.31 103 ILE A C 1
ATOM 844 O O . ILE A 1 103 ? -6.023 -22.047 -33.125 1 80.31 103 ILE A O 1
ATOM 848 N N . GLN A 1 104 ? -4.227 -21.688 -34.219 1 82.5 104 GLN A N 1
ATOM 849 C CA . GLN A 1 104 ? -4.098 -20.297 -33.812 1 82.5 104 GLN A CA 1
ATOM 850 C C . GLN A 1 104 ? -5.32 -19.484 -34.219 1 82.5 104 GLN A C 1
ATOM 852 O O . GLN A 1 104 ? -5.613 -18.453 -33.625 1 82.5 104 GLN A O 1
ATOM 857 N N . GLU A 1 105 ? -6.055 -20.016 -35.094 1 82.88 105 GLU A N 1
ATOM 858 C CA . GLU A 1 105 ? -7.176 -19.219 -35.594 1 82.88 105 GLU A CA 1
ATOM 859 C C . GLU A 1 105 ? -8.508 -19.797 -35.125 1 82.88 105 GLU A C 1
ATOM 861 O O . GLU A 1 105 ? -9.57 -19.344 -35.531 1 82.88 105 GLU A O 1
ATOM 866 N N . LYS A 1 106 ? -8.445 -20.734 -34.25 1 86.81 106 LYS A N 1
ATOM 867 C CA . LYS A 1 106 ? -9.68 -21.375 -33.781 1 86.81 106 LYS A CA 1
ATOM 868 C C . LYS A 1 106 ? -10.352 -20.516 -32.719 1 86.81 106 LYS A C 1
ATOM 870 O O . LYS A 1 106 ? -9.75 -20.188 -31.688 1 86.81 106 LYS A O 1
ATOM 875 N N . MET A 1 107 ? -11.617 -20.141 -33 1 88.25 107 MET A N 1
ATOM 876 C CA . MET A 1 107 ? -12.359 -19.266 -32.094 1 88.25 107 MET A CA 1
ATOM 877 C C . MET A 1 107 ? -13.852 -19.594 -32.125 1 88.25 107 MET A C 1
ATOM 879 O O . MET A 1 107 ? -14.344 -20.172 -33.094 1 88.25 107 MET A O 1
ATOM 883 N N . PHE A 1 108 ? -14.461 -19.172 -31.031 1 87.19 108 PHE A N 1
ATOM 884 C CA . PHE A 1 108 ? -15.914 -19.188 -30.938 1 87.19 108 PHE A CA 1
ATOM 885 C C . PHE A 1 108 ? -16.484 -17.781 -31.125 1 87.19 108 PHE A C 1
ATOM 887 O O . PHE A 1 108 ? -15.898 -16.797 -30.656 1 87.19 108 PHE A O 1
ATOM 894 N N . ASN A 1 109 ? -17.578 -17.734 -31.766 1 83.75 109 ASN A N 1
ATOM 895 C CA . ASN A 1 109 ? -18.391 -16.531 -31.703 1 83.75 109 ASN A CA 1
ATOM 896 C C . ASN A 1 109 ? -19.344 -16.547 -30.516 1 83.75 109 ASN A C 1
ATOM 898 O O . ASN A 1 109 ? -19.938 -17.578 -30.219 1 83.75 109 ASN A O 1
ATOM 902 N N . ILE A 1 110 ? -19.328 -15.453 -29.734 1 78.12 110 ILE A N 1
ATOM 903 C CA . ILE A 1 110 ? -20.25 -15.352 -28.609 1 78.12 110 ILE A CA 1
ATOM 904 C C . ILE A 1 110 ? -21.609 -14.891 -29.109 1 78.12 110 ILE A C 1
ATOM 906 O O . ILE A 1 110 ? -21.719 -13.867 -29.797 1 78.12 110 ILE A O 1
ATOM 910 N N . LYS A 1 111 ? -22.516 -15.633 -28.828 1 68.06 111 LYS A N 1
ATOM 911 C CA . LYS A 1 111 ? -23.859 -15.258 -29.234 1 68.06 111 LYS A CA 1
ATOM 912 C C . LYS A 1 111 ? -24.562 -14.453 -28.141 1 68.06 111 LYS A C 1
ATOM 914 O O . LYS A 1 111 ? -24.453 -14.773 -26.969 1 68.06 111 LYS A O 1
ATOM 919 N N . LYS A 1 112 ? -25.391 -13.508 -28.422 1 59.66 112 LYS A N 1
ATOM 920 C CA . LYS A 1 112 ? -26.453 -12.852 -27.656 1 59.66 112 LYS A CA 1
ATOM 921 C C . LYS A 1 112 ? -25.906 -12.156 -26.422 1 59.66 112 LYS A C 1
ATOM 923 O O . LYS A 1 112 ? -26.594 -12.016 -25.406 1 59.66 112 LYS A O 1
ATOM 928 N N . THR A 1 113 ? -24.688 -12.078 -26.344 1 57.69 113 THR A N 1
ATOM 929 C CA . THR A 1 113 ? -24.25 -11.367 -25.141 1 57.69 113 THR A CA 1
ATOM 930 C C . THR A 1 113 ? -23.609 -10.031 -25.5 1 57.69 113 THR A C 1
ATOM 932 O O . THR A 1 113 ? -23.125 -9.852 -26.625 1 57.69 113 THR A O 1
ATOM 935 N N . SER A 1 114 ? -24 -9.109 -24.75 1 60.75 114 SER A N 1
ATOM 936 C CA . SER A 1 114 ? -23.359 -7.805 -24.859 1 60.75 114 SER A CA 1
ATOM 937 C C . SER A 1 114 ? -21.859 -7.941 -25.062 1 60.75 114 SER A C 1
ATOM 939 O O . SER A 1 114 ? -21.25 -8.906 -24.609 1 60.75 114 SER A O 1
ATOM 941 N N . ILE A 1 115 ? -21.453 -7.223 -26.047 1 71.06 115 ILE A N 1
ATOM 942 C CA . ILE A 1 115 ? -20.031 -7.188 -26.328 1 71.06 115 ILE A CA 1
ATOM 943 C C . ILE A 1 115 ? -19.25 -7.004 -25.031 1 71.06 115 ILE A C 1
ATOM 945 O O . ILE A 1 115 ? -19.516 -6.078 -24.266 1 71.06 115 ILE A O 1
ATOM 949 N N . ARG A 1 116 ? -18.438 -7.992 -24.797 1 75.75 116 ARG A N 1
ATOM 950 C CA . ARG A 1 116 ? -17.578 -7.91 -23.609 1 75.75 116 ARG A CA 1
ATOM 951 C C . ARG A 1 116 ? -16.125 -7.664 -24 1 75.75 116 ARG A C 1
ATOM 953 O O . ARG A 1 116 ? -15.672 -8.125 -25.062 1 75.75 116 ARG A O 1
ATOM 960 N N . PRO A 1 117 ? -15.43 -6.953 -23.203 1 86.31 117 PRO A N 1
ATOM 961 C CA . PRO A 1 117 ? -14.016 -6.719 -23.5 1 86.31 117 PRO A CA 1
ATOM 962 C C . PRO A 1 117 ? -13.133 -7.922 -23.172 1 86.31 117 PRO A C 1
ATOM 964 O O . PRO A 1 117 ? -13.469 -8.711 -22.281 1 86.31 117 PRO A O 1
ATOM 967 N N . CYS A 1 118 ? -12.148 -8.07 -23.953 1 90.75 118 CYS A N 1
ATOM 968 C CA . CYS A 1 118 ? -11.133 -9.07 -23.641 1 90.75 118 CYS A CA 1
ATOM 969 C C . CYS A 1 118 ? -10.602 -8.891 -22.234 1 90.75 118 CYS A C 1
ATOM 971 O O . CYS A 1 118 ? -10.375 -7.762 -21.781 1 90.75 118 CYS A O 1
ATOM 973 N N . TYR A 1 119 ? -10.375 -9.953 -21.609 1 88.69 119 TYR A N 1
ATOM 974 C CA . TYR A 1 119 ? -9.906 -9.953 -20.234 1 88.69 119 TYR A CA 1
ATOM 975 C C . TYR A 1 119 ? -8.531 -9.289 -20.125 1 88.69 119 TYR A C 1
ATOM 977 O O . TYR A 1 119 ? -8.227 -8.641 -19.125 1 88.69 119 TYR A O 1
ATOM 985 N N . ILE A 1 120 ? -7.766 -9.406 -21.109 1 91.94 120 ILE A N 1
ATOM 986 C CA . ILE A 1 120 ? -6.375 -8.977 -21.031 1 91.94 120 ILE A CA 1
ATOM 987 C C . ILE A 1 120 ? -6.219 -7.617 -21.719 1 91.94 120 ILE A C 1
ATOM 989 O O . ILE A 1 120 ? -5.965 -6.609 -21.047 1 91.94 120 ILE A O 1
ATOM 993 N N . CYS A 1 121 ? -6.535 -7.52 -22.984 1 90.25 121 CYS A N 1
ATOM 994 C CA . CYS A 1 121 ? -6.262 -6.293 -23.719 1 90.25 121 CYS A CA 1
ATOM 995 C C . CYS A 1 121 ? -7.441 -5.332 -23.656 1 90.25 121 CYS A C 1
ATOM 997 O O . CYS A 1 121 ? -7.344 -4.188 -24.094 1 90.25 121 CYS A O 1
ATOM 999 N N . LYS A 1 122 ? -8.562 -5.715 -23.188 1 88.12 122 LYS A N 1
ATOM 1000 C CA . LYS A 1 122 ? -9.758 -4.922 -22.922 1 88.12 122 LYS A CA 1
ATOM 1001 C C . LYS A 1 122 ? -10.414 -4.465 -24.234 1 88.12 122 LYS A C 1
ATOM 1003 O O . LYS A 1 122 ? -11.32 -3.631 -24.219 1 88.12 122 LYS A O 1
ATOM 1008 N N . ARG A 1 123 ? -9.992 -4.98 -25.328 1 88.25 123 ARG A N 1
ATOM 1009 C CA . ARG A 1 123 ? -10.672 -4.691 -26.578 1 88.25 123 ARG A CA 1
ATOM 1010 C C . ARG A 1 123 ? -12 -5.434 -26.672 1 88.25 123 ARG A C 1
ATOM 1012 O O . ARG A 1 123 ? -12.125 -6.559 -26.188 1 88.25 123 ARG A O 1
ATOM 1019 N N . PRO A 1 124 ? -12.938 -4.746 -27.25 1 86.75 124 PRO A N 1
ATOM 1020 C CA . PRO A 1 124 ? -14.211 -5.445 -27.422 1 86.75 124 PRO A CA 1
ATOM 1021 C C . PRO A 1 124 ? -14.078 -6.711 -28.266 1 86.75 124 PRO A C 1
ATOM 1023 O O . PRO A 1 124 ? -13.383 -6.707 -29.281 1 86.75 124 PRO A O 1
ATOM 1026 N N . MET A 1 125 ? -14.758 -7.727 -27.719 1 85.75 125 MET A N 1
ATOM 1027 C CA . MET A 1 125 ? -14.617 -9 -28.422 1 85.75 125 MET A CA 1
ATOM 1028 C C . MET A 1 125 ? -15.977 -9.547 -28.844 1 85.75 125 MET A C 1
ATOM 1030 O O . MET A 1 125 ? -16.953 -9.438 -28.094 1 85.75 125 MET A O 1
ATOM 1034 N N . THR A 1 126 ? -16 -10.016 -29.984 1 83.81 126 THR A N 1
ATOM 1035 C CA . THR A 1 126 ? -17.172 -10.773 -30.453 1 83.81 126 THR A CA 1
ATOM 1036 C C . THR A 1 126 ? -16.828 -12.258 -30.578 1 83.81 126 THR A C 1
ATOM 1038 O O . THR A 1 126 ? -17.734 -13.094 -30.719 1 83.81 126 THR A O 1
ATOM 1041 N N . LYS A 1 127 ? -15.578 -12.469 -30.609 1 88.88 127 LYS A N 1
ATOM 1042 C CA . LYS A 1 127 ? -15.062 -13.836 -30.688 1 88.88 127 LYS A CA 1
ATOM 1043 C C . LYS A 1 127 ? -14.195 -14.164 -29.484 1 88.88 127 LYS A C 1
ATOM 1045 O O . LYS A 1 127 ? -13.547 -13.289 -28.922 1 88.88 127 LYS A O 1
ATOM 1050 N N . VAL A 1 128 ? -14.211 -15.5 -29.156 1 90 128 VAL A N 1
ATOM 1051 C CA . VAL A 1 128 ? -13.461 -15.914 -27.969 1 90 128 VAL A CA 1
ATOM 1052 C C . VAL A 1 128 ? -12.484 -17.031 -28.344 1 90 128 VAL A C 1
ATOM 1054 O O . VAL A 1 128 ? -12.789 -17.859 -29.203 1 90 128 VAL A O 1
ATOM 1057 N N . HIS A 1 129 ? -11.367 -17.062 -27.75 1 92.69 129 HIS A N 1
ATOM 1058 C CA . HIS A 1 129 ? -10.312 -18.062 -27.953 1 92.69 129 HIS A CA 1
ATOM 1059 C C . HIS A 1 129 ? -10.828 -19.469 -27.688 1 92.69 129 HIS A C 1
ATOM 1061 O O . HIS A 1 129 ? -11.711 -19.672 -26.844 1 92.69 129 HIS A O 1
ATOM 1067 N N . TRP A 1 130 ? -10.273 -20.484 -28.25 1 92.5 130 TRP A N 1
ATOM 1068 C CA . TRP A 1 130 ? -10.766 -21.859 -28.156 1 92.5 130 TRP A CA 1
ATOM 1069 C C . TRP A 1 130 ? -10.492 -22.438 -26.766 1 92.5 130 TRP A C 1
ATOM 1071 O O . TRP A 1 130 ? -11.203 -23.344 -26.312 1 92.5 130 TRP A O 1
ATOM 1081 N N . PHE A 1 131 ? -9.508 -21.953 -26.172 1 94.56 131 PHE A N 1
ATOM 1082 C CA . PHE A 1 131 ? -9.109 -22.5 -24.875 1 94.56 131 PHE A CA 1
ATOM 1083 C C . PHE A 1 131 ? -9.68 -21.672 -23.734 1 94.56 131 PHE A C 1
ATOM 1085 O O . PHE A 1 131 ? -10.148 -22.219 -22.734 1 94.56 131 PHE A O 1
ATOM 1092 N N . TYR A 1 132 ? -9.664 -20.391 -23.812 1 93.12 132 TYR A N 1
ATOM 1093 C CA . TYR A 1 132 ? -9.945 -19.531 -22.672 1 93.12 132 TYR A CA 1
ATOM 1094 C C . TYR A 1 132 ? -11.328 -18.891 -22.812 1 93.12 132 TYR A C 1
ATOM 1096 O O . TYR A 1 132 ? -11.781 -18.594 -23.922 1 93.12 132 TYR A O 1
ATOM 1104 N N . LEU A 1 133 ? -11.68 -18.578 -21.484 1 84.25 133 LEU A N 1
ATOM 1105 C CA . LEU A 1 133 ? -12.891 -17.766 -21.375 1 84.25 133 LEU A CA 1
ATOM 1106 C C . LEU A 1 133 ? -12.555 -16.281 -21.453 1 84.25 133 LEU A C 1
ATOM 1108 O O . LEU A 1 133 ? -11.578 -15.828 -20.859 1 84.25 133 LEU A O 1
ATOM 1112 N N . TYR A 1 134 ? -13.148 -15.516 -22.312 1 86.81 134 TYR A N 1
ATOM 1113 C CA . TYR A 1 134 ? -13.133 -14.055 -22.312 1 86.81 134 TYR A CA 1
ATOM 1114 C C . TYR A 1 134 ? -11.82 -13.523 -22.875 1 86.81 134 TYR A C 1
ATOM 1116 O O . TYR A 1 134 ? -11.328 -12.477 -22.438 1 86.81 134 TYR A O 1
ATOM 1124 N N . GLN A 1 135 ? -11.055 -14.305 -23.531 1 92.56 135 GLN A N 1
ATOM 1125 C CA . GLN A 1 135 ? -9.836 -13.812 -24.172 1 92.56 135 GLN A CA 1
ATOM 1126 C C . GLN A 1 135 ? -9.961 -13.82 -25.688 1 92.56 135 GLN A C 1
ATOM 1128 O O . GLN A 1 135 ? -10.523 -14.75 -26.266 1 92.56 135 GLN A O 1
ATOM 1133 N N . CYS A 1 136 ? -9.438 -12.727 -26.266 1 92.12 136 CYS A N 1
ATOM 1134 C CA . CYS A 1 136 ? -9.367 -12.711 -27.719 1 92.12 136 CYS A CA 1
ATOM 1135 C C . CYS A 1 136 ? -8.312 -13.688 -28.219 1 92.12 136 CYS A C 1
ATOM 1137 O O . CYS A 1 136 ? -7.559 -14.258 -27.438 1 92.12 136 CYS A O 1
ATOM 1139 N N . ASN A 1 137 ? -8.32 -13.844 -29.5 1 92.44 137 ASN A N 1
ATOM 1140 C CA . ASN A 1 137 ? -7.457 -14.852 -30.109 1 92.44 137 ASN A CA 1
ATOM 1141 C C . ASN A 1 137 ? -5.984 -14.547 -29.844 1 92.44 137 ASN A C 1
ATOM 1143 O O . ASN A 1 137 ? -5.215 -15.438 -29.484 1 92.44 137 ASN A O 1
ATOM 1147 N N . GLU A 1 138 ? -5.613 -13.367 -30.031 1 92.44 138 GLU A N 1
ATOM 1148 C CA . GLU A 1 138 ? -4.215 -12.992 -29.844 1 92.44 138 GLU A CA 1
ATOM 1149 C C . GLU A 1 138 ? -3.777 -13.172 -28.391 1 92.44 138 GLU A C 1
ATOM 1151 O O . GLU A 1 138 ? -2.746 -13.789 -28.125 1 92.44 138 GLU A O 1
ATOM 1156 N N . CYS A 1 139 ? -4.551 -12.68 -27.484 1 94.44 139 CYS A N 1
ATOM 1157 C CA . CYS A 1 139 ? -4.234 -12.797 -26.062 1 94.44 139 CYS A CA 1
ATOM 1158 C C . CYS A 1 139 ? -4.27 -14.25 -25.609 1 94.44 139 CYS A C 1
ATOM 1160 O O . CYS A 1 139 ? -3.43 -14.68 -24.812 1 94.44 139 CYS A O 1
ATOM 1162 N N . GLY A 1 140 ? -5.246 -14.969 -26.109 1 94.44 140 GLY A N 1
ATOM 1163 C CA . GLY A 1 140 ? -5.344 -16.375 -25.766 1 94.44 140 GLY A CA 1
ATOM 1164 C C . GLY A 1 140 ? -4.145 -17.188 -26.219 1 94.44 140 GLY A C 1
ATOM 1165 O O . GLY A 1 140 ? -3.639 -18.031 -25.469 1 94.44 140 GLY A O 1
ATOM 1166 N N . ASN A 1 141 ? -3.746 -16.922 -27.438 1 93.69 141 ASN A N 1
ATOM 1167 C CA . ASN A 1 141 ? -2.58 -17.625 -27.969 1 93.69 141 ASN A CA 1
ATOM 1168 C C . ASN A 1 141 ? -1.328 -17.328 -27.141 1 93.69 141 ASN A C 1
ATOM 1170 O O . ASN A 1 141 ? -0.539 -18.234 -26.859 1 93.69 141 ASN A O 1
ATOM 1174 N N . GLU A 1 142 ? -1.138 -16.156 -26.766 1 93.81 142 GLU A N 1
ATOM 1175 C CA . GLU A 1 142 ? 0.004 -15.773 -25.938 1 93.81 142 GLU A CA 1
ATOM 1176 C C . GLU A 1 142 ? -0.079 -16.422 -24.547 1 93.81 142 GLU A C 1
ATOM 1178 O O . GLU A 1 142 ? 0.919 -16.922 -24.031 1 93.81 142 GLU A O 1
ATOM 1183 N N . SER A 1 143 ? -1.234 -16.375 -23.984 1 95 143 SER A N 1
ATOM 1184 C CA . SER A 1 143 ? -1.437 -16.984 -22.672 1 95 143 SER A CA 1
ATOM 1185 C C . SER A 1 143 ? -1.12 -18.484 -22.719 1 95 143 SER A C 1
ATOM 1187 O O . SER A 1 143 ? -0.482 -19.016 -21.797 1 95 143 SER A O 1
ATOM 1189 N N . LEU A 1 144 ? -1.624 -19.078 -23.766 1 94.44 144 LEU A N 1
ATOM 1190 C CA . LEU A 1 144 ? -1.415 -20.516 -23.906 1 94.44 144 LEU A CA 1
ATOM 1191 C C . LEU A 1 144 ? 0.068 -20.844 -24.062 1 94.44 144 LEU A C 1
ATOM 1193 O O . LEU A 1 144 ? 0.556 -21.828 -23.5 1 94.44 144 LEU A O 1
ATOM 1197 N N . LYS A 1 145 ? 0.725 -20.062 -24.797 1 93.62 145 LYS A N 1
ATOM 1198 C CA . LYS A 1 145 ? 2.166 -20.219 -24.969 1 93.62 145 LYS A CA 1
ATOM 1199 C C . LYS A 1 145 ? 2.885 -20.156 -23.625 1 93.62 145 LYS A C 1
ATOM 1201 O O . LYS A 1 145 ? 3.715 -21 -23.312 1 93.62 145 LYS A O 1
ATOM 1206 N N . TYR A 1 146 ? 2.564 -19.203 -22.828 1 96.25 146 TYR A N 1
ATOM 1207 C CA . TYR A 1 146 ? 3.229 -19.031 -21.531 1 96.25 146 TYR A CA 1
ATOM 1208 C C . TYR A 1 146 ? 2.764 -20.078 -20.531 1 96.25 146 TYR A C 1
ATOM 1210 O O . TYR A 1 146 ? 3.529 -20.484 -19.656 1 96.25 146 TYR A O 1
ATOM 1218 N N . ARG A 1 147 ? 1.528 -20.531 -20.672 1 96.88 147 ARG A N 1
ATOM 1219 C CA . ARG A 1 147 ? 1.004 -21.578 -19.812 1 96.88 147 ARG A CA 1
ATOM 1220 C C . ARG A 1 147 ? 1.926 -22.797 -19.797 1 96.88 147 ARG A C 1
ATOM 1222 O O . ARG A 1 147 ? 2.154 -23.391 -18.75 1 96.88 147 ARG A O 1
ATOM 1229 N N . TYR A 1 148 ? 2.475 -23.109 -20.953 1 96.44 148 TYR A N 1
ATOM 1230 C CA . TYR A 1 148 ? 3.236 -24.344 -21.078 1 96.44 148 TYR A CA 1
ATOM 1231 C C . TYR A 1 148 ? 4.727 -24.047 -21.203 1 96.44 148 TYR A C 1
ATOM 1233 O O . TYR A 1 148 ? 5.52 -24.953 -21.5 1 96.44 148 TYR A O 1
ATOM 1241 N N . ALA A 1 149 ? 5.086 -22.75 -21.031 1 95.94 149 ALA A N 1
ATOM 1242 C CA . ALA A 1 149 ? 6.504 -22.391 -21.016 1 95.94 149 ALA A CA 1
ATOM 1243 C C . ALA A 1 149 ? 7.207 -22.969 -19.797 1 95.94 149 ALA A C 1
ATOM 1245 O O . ALA A 1 149 ? 6.578 -23.172 -18.75 1 95.94 149 ALA A O 1
ATOM 1246 N N . SER A 1 150 ? 8.461 -23.281 -19.938 1 96.62 150 SER A N 1
ATOM 1247 C CA . SER A 1 150 ? 9.281 -23.797 -18.844 1 96.62 150 SER A CA 1
ATOM 1248 C C . SER A 1 150 ? 10.75 -23.406 -19.031 1 96.62 150 SER A C 1
ATOM 1250 O O . SER A 1 150 ? 11.094 -22.734 -20 1 96.62 150 SER A O 1
ATOM 1252 N N . ARG A 1 151 ? 11.508 -23.641 -18.062 1 97.56 151 ARG A N 1
ATOM 1253 C CA . ARG A 1 151 ? 12.961 -23.469 -18.031 1 97.56 151 ARG A CA 1
ATOM 1254 C C . ARG A 1 151 ? 13.625 -24.594 -17.25 1 97.56 151 ARG A C 1
ATOM 1256 O O . ARG A 1 151 ? 13.07 -25.094 -16.266 1 97.56 151 ARG A O 1
ATOM 1263 N N . ASN A 1 152 ? 14.766 -25.016 -17.812 1 97.88 152 ASN A N 1
ATOM 1264 C CA . ASN A 1 152 ? 15.516 -25.984 -17.031 1 97.88 152 ASN A CA 1
ATOM 1265 C C . ASN A 1 152 ? 16.031 -25.391 -15.727 1 97.88 152 ASN A C 1
ATOM 1267 O O . ASN A 1 152 ? 16.938 -24.547 -15.734 1 97.88 152 ASN A O 1
ATOM 1271 N N . LEU A 1 153 ? 15.508 -25.891 -14.625 1 98.06 153 LEU A N 1
ATOM 1272 C CA . LEU A 1 153 ? 15.883 -25.359 -13.32 1 98.06 153 LEU A CA 1
ATOM 1273 C C . LEU A 1 153 ? 16.547 -26.438 -12.461 1 98.06 153 LEU A C 1
ATOM 1275 O O . LEU A 1 153 ? 16.516 -26.375 -11.234 1 98.06 153 LEU A O 1
ATOM 1279 N N . TYR A 1 154 ? 17.078 -27.422 -13.148 1 96.81 154 TYR A N 1
ATOM 1280 C CA . TYR A 1 154 ? 17.797 -28.453 -12.406 1 96.81 154 TYR A CA 1
ATOM 1281 C C . TYR A 1 154 ? 18.938 -27.828 -11.609 1 96.81 154 TYR A C 1
ATOM 1283 O O . TYR A 1 154 ? 19.688 -26.984 -12.125 1 96.81 154 TYR A O 1
ATOM 1291 N N . GLY A 1 155 ? 19.031 -28.188 -10.359 1 95.12 155 GLY A N 1
ATOM 1292 C CA . GLY A 1 155 ? 20.078 -27.672 -9.508 1 95.12 155 GLY A CA 1
ATOM 1293 C C . GLY A 1 155 ? 19.656 -26.453 -8.703 1 95.12 155 GLY A C 1
ATOM 1294 O O . GLY A 1 155 ? 20.375 -26 -7.816 1 95.12 155 GLY A O 1
ATOM 1295 N N . LYS A 1 156 ? 18.547 -25.969 -8.984 1 97.94 156 LYS A N 1
ATOM 1296 C CA . LYS A 1 156 ? 18.031 -24.812 -8.242 1 97.94 156 LYS A CA 1
ATOM 1297 C C . LYS A 1 156 ? 17.156 -25.266 -7.078 1 97.94 156 LYS A C 1
ATOM 1299 O O . LYS A 1 156 ? 16.547 -26.328 -7.125 1 97.94 156 LYS A O 1
ATOM 1304 N N . ASN A 1 157 ? 17.125 -24.438 -6.051 1 98.19 157 ASN A N 1
ATOM 1305 C CA . ASN A 1 157 ? 16.328 -24.672 -4.855 1 98.19 157 ASN A CA 1
ATOM 1306 C C . ASN A 1 157 ? 15.289 -23.562 -4.648 1 98.19 157 ASN A C 1
ATOM 1308 O O . ASN A 1 157 ? 15.602 -22.391 -4.77 1 98.19 157 ASN A O 1
ATOM 1312 N N . ALA A 1 158 ? 14.055 -24.031 -4.355 1 98.25 158 ALA A N 1
ATOM 1313 C CA . ALA A 1 158 ? 12.977 -23.062 -4.227 1 98.25 158 ALA A CA 1
ATOM 1314 C C . ALA A 1 158 ? 12.203 -23.266 -2.928 1 98.25 158 ALA A C 1
ATOM 1316 O O . ALA A 1 158 ? 12.055 -24.391 -2.453 1 98.25 158 ALA A O 1
ATOM 1317 N N . LEU A 1 159 ? 11.789 -22.141 -2.363 1 95.62 159 LEU A N 1
ATOM 1318 C CA . LEU A 1 159 ? 10.844 -22.125 -1.252 1 95.62 159 LEU A CA 1
ATOM 1319 C C . LEU A 1 159 ? 9.523 -21.469 -1.67 1 95.62 159 LEU A C 1
ATOM 1321 O O . LEU A 1 159 ? 9.523 -20.344 -2.18 1 95.62 159 LEU A O 1
ATOM 1325 N N . VAL A 1 160 ? 8.461 -22.203 -1.544 1 94.38 160 VAL A N 1
ATOM 1326 C CA . VAL A 1 160 ? 7.121 -21.672 -1.804 1 94.38 160 VAL A CA 1
ATOM 1327 C C . VAL A 1 160 ? 6.34 -21.578 -0.496 1 94.38 160 VAL A C 1
ATOM 1329 O O . VAL A 1 160 ? 5.953 -22.594 0.08 1 94.38 160 VAL A O 1
ATOM 1332 N N . ILE A 1 161 ? 6.168 -20.297 -0.087 1 89.81 161 ILE A N 1
ATOM 1333 C CA . ILE A 1 161 ? 5.359 -20.078 1.107 1 89.81 161 ILE A CA 1
ATOM 1334 C C . ILE A 1 161 ? 3.887 -20.312 0.778 1 89.81 161 ILE A C 1
ATOM 1336 O O . ILE A 1 161 ? 3.314 -19.594 -0.053 1 89.81 161 ILE A O 1
ATOM 1340 N N . GLY A 1 162 ? 3.238 -21.297 1.381 1 83.38 162 GLY A N 1
ATOM 1341 C CA . GLY A 1 162 ? 1.867 -21.656 1.066 1 83.38 162 GLY A CA 1
ATOM 1342 C C . GLY A 1 162 ? 1.747 -22.484 -0.203 1 83.38 162 GLY A C 1
ATOM 1343 O O . GLY A 1 162 ? 1.068 -22.078 -1.149 1 83.38 162 GLY A O 1
ATOM 1344 N N . GLY A 1 163 ? 2.213 -23.672 -0.195 1 84.69 163 GLY A N 1
ATOM 1345 C CA . GLY A 1 163 ? 2.242 -24.484 -1.407 1 84.69 163 GLY A CA 1
ATOM 1346 C C . GLY A 1 163 ? 1.299 -25.672 -1.36 1 84.69 163 GLY A C 1
ATOM 1347 O O . GLY A 1 163 ? 1.442 -26.609 -2.139 1 84.69 163 GLY A O 1
ATOM 1348 N N . ARG A 1 164 ? 0.281 -25.562 -0.46 1 79.25 164 ARG A N 1
ATOM 1349 C CA . ARG A 1 164 ? -0.56 -26.734 -0.243 1 79.25 164 ARG A CA 1
ATOM 1350 C C . ARG A 1 164 ? -1.685 -26.812 -1.271 1 79.25 164 ARG A C 1
ATOM 1352 O O . ARG A 1 164 ? -1.985 -27.875 -1.802 1 79.25 164 ARG A O 1
ATOM 1359 N N . ILE A 1 165 ? -2.305 -25.609 -1.495 1 78 165 ILE A N 1
ATOM 1360 C CA . ILE A 1 165 ? -3.49 -25.641 -2.344 1 78 165 ILE A CA 1
ATOM 1361 C C . ILE A 1 165 ? -3.469 -24.453 -3.305 1 78 165 ILE A C 1
ATOM 1363 O O . ILE A 1 165 ? -2.68 -23.516 -3.131 1 78 165 ILE A O 1
ATOM 1367 N N . LYS A 1 166 ? -4.25 -24.594 -4.371 1 83.38 166 LYS A N 1
ATOM 1368 C CA . LYS A 1 166 ? -4.598 -23.516 -5.277 1 83.38 166 LYS A CA 1
ATOM 1369 C C . LYS A 1 166 ? -3.357 -22.953 -5.973 1 83.38 166 LYS A C 1
ATOM 1371 O O . LYS A 1 166 ? -2.619 -23.688 -6.621 1 83.38 166 LYS A O 1
ATOM 1376 N N . LEU A 1 167 ? -3.158 -21.703 -5.789 1 89.75 167 LEU A N 1
ATOM 1377 C CA . LEU A 1 167 ? -2.105 -21.047 -6.555 1 89.75 167 LEU A CA 1
ATOM 1378 C C . LEU A 1 167 ? -0.729 -21.547 -6.129 1 89.75 167 LEU A C 1
ATOM 1380 O O . LEU A 1 167 ? 0.087 -21.922 -6.973 1 89.75 167 LEU A O 1
ATOM 1384 N N . GLY A 1 168 ? -0.535 -21.625 -4.816 1 91.38 168 GLY A N 1
ATOM 1385 C CA . GLY A 1 168 ? 0.753 -22.094 -4.328 1 91.38 168 GLY A CA 1
ATOM 1386 C C . GLY A 1 168 ? 1.078 -23.516 -4.762 1 91.38 168 GLY A C 1
ATOM 1387 O O . GLY A 1 168 ? 2.229 -23.828 -5.078 1 91.38 168 GLY A O 1
ATOM 1388 N N . TYR A 1 169 ? 0.078 -24.312 -4.773 1 90.75 169 TYR A N 1
ATOM 1389 C CA . TYR A 1 169 ? 0.191 -25.703 -5.227 1 90.75 169 TYR A CA 1
ATOM 1390 C C . TYR A 1 169 ? 0.635 -25.766 -6.68 1 90.75 169 TYR A C 1
ATOM 1392 O O . TYR A 1 169 ? 1.588 -26.469 -7.016 1 90.75 169 TYR A O 1
ATOM 1400 N N . GLN A 1 170 ? 0.042 -25 -7.492 1 94.5 170 GLN A N 1
ATOM 1401 C CA . GLN A 1 170 ? 0.359 -25.016 -8.914 1 94.5 170 GLN A CA 1
ATOM 1402 C C . GLN A 1 170 ? 1.722 -24.375 -9.18 1 94.5 170 GLN A C 1
ATOM 1404 O O . GLN A 1 170 ? 2.438 -24.781 -10.094 1 94.5 170 GLN A O 1
ATOM 1409 N N . ILE A 1 171 ? 2.096 -23.375 -8.375 1 96.88 171 ILE A N 1
ATOM 1410 C CA . ILE A 1 171 ? 3.42 -22.781 -8.492 1 96.88 171 ILE A CA 1
ATOM 1411 C C . ILE A 1 171 ? 4.488 -23.828 -8.18 1 96.88 171 ILE A C 1
ATOM 1413 O O . ILE A 1 171 ? 5.449 -23.984 -8.945 1 96.88 171 ILE A O 1
ATOM 1417 N N . ALA A 1 172 ? 4.262 -24.516 -7.109 1 96.06 172 ALA A N 1
ATOM 1418 C CA . ALA A 1 172 ? 5.203 -25.562 -6.719 1 96.06 172 ALA A CA 1
ATOM 1419 C C . ALA A 1 172 ? 5.324 -26.625 -7.805 1 96.06 172 ALA A C 1
ATOM 1421 O O . ALA A 1 172 ? 6.43 -27.062 -8.141 1 96.06 172 ALA A O 1
ATOM 1422 N N . LEU A 1 173 ? 4.234 -27.016 -8.398 1 96.94 173 LEU A N 1
ATOM 1423 C CA . LEU A 1 173 ? 4.234 -28.031 -9.445 1 96.94 173 LEU A CA 1
ATOM 1424 C C . LEU A 1 173 ? 5.016 -27.562 -10.664 1 96.94 173 LEU A C 1
ATOM 1426 O O . LEU A 1 173 ? 5.793 -28.328 -11.242 1 96.94 173 LEU A O 1
ATOM 1430 N N . LYS A 1 174 ? 4.801 -26.344 -11.008 1 98.12 174 LYS A N 1
ATOM 1431 C CA . LYS A 1 174 ? 5.512 -25.828 -12.172 1 98.12 174 LYS A CA 1
ATOM 1432 C C . LYS A 1 174 ? 7.02 -25.812 -11.938 1 98.12 174 LYS A C 1
ATOM 1434 O O . LYS A 1 174 ? 7.797 -26.188 -12.82 1 98.12 174 LYS A O 1
ATOM 1439 N N . LEU A 1 175 ? 7.434 -25.438 -10.773 1 98.44 175 LEU A N 1
ATOM 1440 C CA . LEU A 1 175 ? 8.852 -25.422 -10.43 1 98.44 175 LEU A CA 1
ATOM 1441 C C . LEU A 1 175 ? 9.414 -26.828 -10.367 1 98.44 175 LEU A C 1
ATOM 1443 O O . LEU A 1 175 ? 10.523 -27.078 -10.859 1 98.44 175 LEU A O 1
ATOM 1447 N N . LEU A 1 176 ? 8.688 -27.75 -9.805 1 97.88 176 LEU A N 1
ATOM 1448 C CA . LEU A 1 176 ? 9.094 -29.156 -9.727 1 97.88 176 LEU A CA 1
ATOM 1449 C C . LEU A 1 176 ? 9.273 -29.75 -11.117 1 97.88 176 LEU A C 1
ATOM 1451 O O . LEU A 1 176 ? 10.281 -30.406 -11.398 1 97.88 176 LEU A O 1
ATOM 1455 N N . ARG A 1 177 ? 8.297 -29.469 -11.93 1 98.12 177 ARG A N 1
ATOM 1456 C CA . ARG A 1 177 ? 8.312 -30.016 -13.281 1 98.12 177 ARG A CA 1
ATOM 1457 C C . ARG A 1 177 ? 9.414 -29.391 -14.117 1 98.12 177 ARG A C 1
ATOM 1459 O O . ARG A 1 177 ? 9.852 -29.969 -15.117 1 98.12 177 ARG A O 1
ATOM 1466 N N . ALA A 1 178 ? 9.891 -28.234 -13.695 1 98.38 178 ALA A N 1
ATOM 1467 C CA . ALA A 1 178 ? 11.016 -27.578 -14.352 1 98.38 178 ALA A CA 1
ATOM 1468 C C . ALA A 1 178 ? 12.344 -28.125 -13.836 1 98.38 178 ALA A C 1
ATOM 1470 O O . ALA A 1 178 ? 13.406 -27.734 -14.32 1 98.38 178 ALA A O 1
ATOM 1471 N N . GLY A 1 179 ? 12.273 -28.984 -12.789 1 97.81 179 GLY A N 1
ATOM 1472 C CA . GLY A 1 179 ? 13.484 -29.625 -12.305 1 97.81 179 GLY A CA 1
ATOM 1473 C C . GLY A 1 179 ? 13.93 -29.125 -10.945 1 97.81 179 GLY A C 1
ATOM 1474 O O . GLY A 1 179 ? 14.859 -29.672 -10.344 1 97.81 179 GLY A O 1
ATOM 1475 N N . CYS A 1 180 ? 13.32 -28.219 -10.375 1 97.69 180 CYS A N 1
ATOM 1476 C CA . CYS A 1 180 ? 13.719 -27.547 -9.141 1 97.69 180 CYS A CA 1
ATOM 1477 C C . CYS A 1 180 ? 13.492 -28.469 -7.938 1 97.69 180 CYS A C 1
ATOM 1479 O O . CYS A 1 180 ? 12.586 -29.297 -7.953 1 97.69 180 CYS A O 1
ATOM 1481 N N . ARG A 1 181 ? 14.336 -28.359 -6.918 1 96.81 181 ARG A N 1
ATOM 1482 C CA . ARG A 1 181 ? 13.977 -28.812 -5.582 1 96.81 181 ARG A CA 1
ATOM 1483 C C . ARG A 1 181 ? 13.094 -27.797 -4.875 1 96.81 181 ARG A C 1
ATOM 1485 O O . ARG A 1 181 ? 13.43 -26.609 -4.801 1 96.81 181 ARG A O 1
ATOM 1492 N N . VAL A 1 182 ? 11.961 -28.281 -4.34 1 96.62 182 VAL A N 1
ATOM 1493 C CA . VAL A 1 182 ? 10.977 -27.328 -3.846 1 96.62 182 VAL A CA 1
ATOM 1494 C C . VAL A 1 182 ? 10.586 -27.672 -2.412 1 96.62 182 VAL A C 1
ATOM 1496 O O . VAL A 1 182 ? 10.188 -28.812 -2.131 1 96.62 182 VAL A O 1
ATOM 1499 N N . MET A 1 183 ? 10.758 -26.75 -1.523 1 92.5 183 MET A N 1
ATOM 1500 C CA . MET A 1 183 ? 10.156 -26.828 -0.194 1 92.5 183 MET A CA 1
ATOM 1501 C C . MET A 1 183 ? 8.883 -25.984 -0.127 1 92.5 183 MET A C 1
ATOM 1503 O O . MET A 1 183 ? 8.859 -24.844 -0.565 1 92.5 183 MET A O 1
ATOM 1507 N N . ILE A 1 184 ? 7.816 -26.578 0.364 1 90.31 184 ILE A N 1
ATOM 1508 C CA . ILE A 1 184 ? 6.582 -25.844 0.585 1 90.31 184 ILE A CA 1
ATOM 1509 C C . ILE A 1 184 ? 6.305 -25.734 2.084 1 90.31 184 ILE A C 1
ATOM 1511 O O . ILE A 1 184 ? 6.672 -26.625 2.854 1 90.31 184 ILE A O 1
ATOM 1515 N N . THR A 1 185 ? 5.734 -24.531 2.432 1 83.88 185 THR A N 1
ATOM 1516 C CA . THR A 1 185 ? 5.27 -24.391 3.807 1 83.88 185 THR A CA 1
ATOM 1517 C C . THR A 1 185 ? 3.752 -24.531 3.881 1 83.88 185 THR A C 1
ATOM 1519 O O . THR A 1 185 ? 3.041 -24.156 2.945 1 83.88 185 THR A O 1
ATOM 1522 N N . THR A 1 186 ? 3.285 -25.109 4.938 1 74.44 186 THR A N 1
ATOM 1523 C CA . THR A 1 186 ? 1.853 -25.266 5.16 1 74.44 186 THR A CA 1
ATOM 1524 C C . THR A 1 186 ? 1.552 -25.469 6.641 1 74.44 186 THR A C 1
ATOM 1526 O O . THR A 1 186 ? 2.424 -25.891 7.406 1 74.44 186 THR A O 1
ATOM 1529 N N . ARG A 1 187 ? 0.339 -25 6.93 1 63.62 187 ARG A N 1
ATOM 1530 C CA . ARG A 1 187 ? -0.097 -25.281 8.297 1 63.62 187 ARG A CA 1
ATOM 1531 C C . ARG A 1 187 ? -0.546 -26.719 8.445 1 63.62 187 ARG A C 1
ATOM 1533 O O . ARG A 1 187 ? -0.581 -27.25 9.555 1 63.62 187 ARG A O 1
ATOM 1540 N N . SER A 1 188 ? -0.974 -27.266 7.352 1 59.38 188 SER A N 1
ATOM 1541 C CA . SER A 1 188 ? -1.494 -28.641 7.34 1 59.38 188 SER A CA 1
ATOM 1542 C C . SER A 1 188 ? -0.656 -29.547 6.445 1 59.38 188 SER A C 1
ATOM 1544 O O . SER A 1 188 ? -0.896 -29.625 5.242 1 59.38 188 SER A O 1
ATOM 1546 N N . VAL A 1 189 ? 0.309 -30.234 7.062 1 53.97 189 VAL A N 1
ATOM 1547 C CA . VAL A 1 189 ? 1.261 -31.016 6.277 1 53.97 189 VAL A CA 1
ATOM 1548 C C . VAL A 1 189 ? 0.543 -32.188 5.605 1 53.97 189 VAL A C 1
ATOM 1550 O O . VAL A 1 189 ? 0.77 -32.469 4.426 1 53.97 189 VAL A O 1
ATOM 1553 N N . HIS A 1 190 ? -0.304 -32.812 6.375 1 52.5 190 HIS A N 1
ATOM 1554 C CA . HIS A 1 190 ? -0.924 -34.031 5.883 1 52.5 190 HIS A CA 1
ATOM 1555 C C . HIS A 1 190 ? -1.798 -33.75 4.664 1 52.5 190 HIS A C 1
ATOM 1557 O O . HIS A 1 190 ? -1.78 -34.5 3.695 1 52.5 190 HIS A O 1
ATOM 1563 N N . ASN A 1 191 ? -2.375 -32.656 4.672 1 63.09 191 ASN A N 1
ATOM 1564 C CA . ASN A 1 191 ? -3.275 -32.312 3.58 1 63.09 191 ASN A CA 1
ATOM 1565 C C . ASN A 1 191 ? -2.506 -31.828 2.354 1 63.09 191 ASN A C 1
ATOM 1567 O O . ASN A 1 191 ? -2.928 -32.062 1.219 1 63.09 191 ASN A O 1
ATOM 1571 N N . ALA A 1 192 ? -1.322 -31.484 2.535 1 66.12 192 ALA A N 1
ATOM 1572 C CA . ALA A 1 192 ? -0.577 -30.953 1.395 1 66.12 192 ALA A CA 1
ATOM 1573 C C . ALA A 1 192 ? -0.051 -32.094 0.515 1 66.12 192 ALA A C 1
ATOM 1575 O O . ALA A 1 192 ? -0.179 -32.031 -0.711 1 66.12 192 ALA A O 1
ATOM 1576 N N . LEU A 1 193 ? 0.423 -33.188 1.013 1 72.75 193 LEU A N 1
ATOM 1577 C CA . LEU A 1 193 ? 1.062 -34.25 0.245 1 72.75 193 LEU A CA 1
ATOM 1578 C C . LEU A 1 193 ? 0.022 -35.094 -0.493 1 72.75 193 LEU A C 1
ATOM 1580 O O . LEU A 1 193 ? 0.332 -35.719 -1.507 1 72.75 193 LEU A O 1
ATOM 1584 N N . GLU A 1 194 ? -1.214 -34.969 -0.007 1 73.88 194 GLU A N 1
ATOM 1585 C CA . GLU A 1 194 ? -2.281 -35.719 -0.656 1 73.88 194 GLU A CA 1
ATOM 1586 C C . GLU A 1 194 ? -2.545 -35.219 -2.068 1 73.88 194 GLU A C 1
ATOM 1588 O O . GLU A 1 194 ? -2.732 -36 -2.998 1 73.88 194 GLU A O 1
ATOM 1593 N N . PHE A 1 195 ? -2.465 -34.062 -2.248 1 82.44 195 PHE A N 1
ATOM 1594 C CA . PHE A 1 195 ? -2.711 -33.438 -3.557 1 82.44 195 PHE A CA 1
ATOM 1595 C C . PHE A 1 195 ? -1.567 -33.75 -4.516 1 82.44 195 PHE A C 1
ATOM 1597 O O . PHE A 1 195 ? -1.8 -34.156 -5.66 1 82.44 195 PHE A O 1
ATOM 1604 N N . TYR A 1 196 ? -0.383 -33.688 -4.012 1 88.19 196 TYR A N 1
ATOM 1605 C CA . TYR A 1 196 ? 0.777 -33.938 -4.859 1 88.19 196 TYR A CA 1
ATOM 1606 C C . TYR A 1 196 ? 0.84 -35.406 -5.285 1 88.19 196 TYR A C 1
ATOM 1608 O O . TYR A 1 196 ? 1.218 -35.719 -6.418 1 88.19 196 TYR A O 1
ATOM 1616 N N . ASN A 1 197 ? 0.401 -36.219 -4.457 1 86.12 197 ASN A N 1
ATOM 1617 C CA . ASN A 1 197 ? 0.436 -37.656 -4.727 1 86.12 197 ASN A CA 1
ATOM 1618 C C . ASN A 1 197 ? -0.532 -38.031 -5.84 1 86.12 197 ASN A C 1
ATOM 1620 O O . ASN A 1 197 ? -0.362 -39.094 -6.488 1 86.12 197 ASN A O 1
ATOM 1624 N N . GLN A 1 198 ? -1.506 -37.25 -6.07 1 86.94 198 GLN A N 1
ATOM 1625 C CA . GLN A 1 198 ? -2.523 -37.531 -7.078 1 86.94 198 GLN A CA 1
ATOM 1626 C C . GLN A 1 198 ? -2.051 -37.125 -8.469 1 86.94 198 GLN A C 1
ATOM 1628 O O . GLN A 1 198 ? -2.668 -37.469 -9.469 1 86.94 198 GLN A O 1
ATOM 1633 N N . GLU A 1 199 ? -0.982 -36.438 -8.461 1 92.69 199 GLU A N 1
ATOM 1634 C CA . GLU A 1 199 ? -0.463 -36.031 -9.758 1 92.69 199 GLU A CA 1
ATOM 1635 C C . GLU A 1 199 ? 0.066 -37.219 -10.555 1 92.69 199 GLU A C 1
ATOM 1637 O O . GLU A 1 199 ? 0.767 -38.062 -10.016 1 92.69 199 GLU A O 1
ATOM 1642 N N . PRO A 1 200 ? -0.287 -37.281 -11.891 1 94.56 200 PRO A N 1
ATOM 1643 C CA . PRO A 1 200 ? 0.154 -38.406 -12.711 1 94.56 200 PRO A CA 1
ATOM 1644 C C . PRO A 1 200 ? 1.675 -38.531 -12.789 1 94.56 200 PRO A C 1
ATOM 1646 O O . PRO A 1 200 ? 2.205 -39.625 -12.992 1 94.56 200 PRO A O 1
ATOM 1649 N N . ASP A 1 201 ? 2.408 -37.5 -12.641 1 95.81 201 ASP A N 1
ATOM 1650 C CA . ASP A 1 201 ? 3.863 -37.5 -12.75 1 95.81 201 ASP A CA 1
ATOM 1651 C C . ASP A 1 201 ? 4.516 -37.344 -11.383 1 95.81 201 ASP A C 1
ATOM 1653 O O . ASP A 1 201 ? 5.652 -36.875 -11.273 1 95.81 201 ASP A O 1
ATOM 1657 N N . TYR A 1 202 ? 3.797 -37.781 -10.32 1 93.19 202 TYR A N 1
ATOM 1658 C CA . TYR A 1 202 ? 4.27 -37.625 -8.945 1 93.19 202 TYR A CA 1
ATOM 1659 C C . TYR A 1 202 ? 5.621 -38.312 -8.766 1 93.19 202 TYR A C 1
ATOM 1661 O O . TYR A 1 202 ? 6.52 -37.75 -8.125 1 93.19 202 TYR A O 1
ATOM 1669 N N . ASN A 1 203 ? 5.852 -39.406 -9.328 1 92.69 203 ASN A N 1
ATOM 1670 C CA . ASN A 1 203 ? 7.066 -40.188 -9.148 1 92.69 203 ASN A CA 1
ATOM 1671 C C . ASN A 1 203 ? 8.281 -39.5 -9.781 1 92.69 203 ASN A C 1
ATOM 1673 O O . ASN A 1 203 ? 9.422 -39.781 -9.406 1 92.69 203 ASN A O 1
ATOM 1677 N N . GLU A 1 204 ? 7.996 -38.656 -10.695 1 94.94 204 GLU A N 1
ATOM 1678 C CA . GLU A 1 204 ? 9.086 -37.969 -11.391 1 94.94 204 GLU A CA 1
ATOM 1679 C C . GLU A 1 204 ? 9.68 -36.875 -10.523 1 94.94 204 GLU A C 1
ATOM 1681 O O . GLU A 1 204 ? 10.859 -36.562 -10.648 1 94.94 204 GLU A O 1
ATOM 1686 N N . PHE A 1 205 ? 8.875 -36.344 -9.602 1 94.44 205 PHE A N 1
ATOM 1687 C CA . PHE A 1 205 ? 9.391 -35.156 -8.883 1 94.44 205 PHE A CA 1
ATOM 1688 C C . PHE A 1 205 ? 9.312 -35.375 -7.379 1 94.44 205 PHE A C 1
ATOM 1690 O O . PHE A 1 205 ? 9.75 -34.531 -6.602 1 94.44 205 PHE A O 1
ATOM 1697 N N . LYS A 1 206 ? 8.766 -36.438 -6.836 1 91.38 206 LYS A N 1
ATOM 1698 C CA . LYS A 1 206 ? 8.523 -36.688 -5.414 1 91.38 206 LYS A CA 1
ATOM 1699 C C . LYS A 1 206 ? 9.812 -36.562 -4.605 1 91.38 206 LYS A C 1
ATOM 1701 O O . LYS A 1 206 ? 9.789 -36.094 -3.461 1 91.38 206 LYS A O 1
ATOM 1706 N N . SER A 1 207 ? 10.953 -36.906 -5.191 1 91.25 207 SER A N 1
ATOM 1707 C CA . SER A 1 207 ? 12.227 -36.875 -4.477 1 91.25 207 SER A CA 1
ATOM 1708 C C . SER A 1 207 ? 12.711 -35.438 -4.277 1 91.25 207 SER A C 1
ATOM 1710 O O . SER A 1 207 ? 13.594 -35.188 -3.459 1 91.25 207 SER A O 1
ATOM 1712 N N . ARG A 1 208 ? 12.117 -34.531 -4.973 1 95.19 208 ARG A N 1
ATOM 1713 C CA . ARG A 1 208 ? 12.562 -33.156 -4.914 1 95.19 208 ARG A CA 1
ATOM 1714 C C . ARG A 1 208 ? 11.539 -32.281 -4.199 1 95.19 208 ARG A C 1
ATOM 1716 O O . ARG A 1 208 ? 11.695 -31.047 -4.152 1 95.19 208 ARG A O 1
ATOM 1723 N N . LEU A 1 209 ? 10.492 -32.875 -3.691 1 92.88 209 LEU A N 1
ATOM 1724 C CA . LEU A 1 209 ? 9.445 -32.156 -2.967 1 92.88 209 LEU A CA 1
ATOM 1725 C C . LEU A 1 209 ? 9.648 -32.312 -1.46 1 92.88 209 LEU A C 1
ATOM 1727 O O . LEU A 1 209 ? 9.742 -33.406 -0.937 1 92.88 209 LEU A O 1
ATOM 1731 N N . PHE A 1 210 ? 9.75 -31.141 -0.802 1 88.31 210 PHE A N 1
ATOM 1732 C CA . PHE A 1 210 ? 9.906 -31.109 0.647 1 88.31 210 PHE A CA 1
ATOM 1733 C C . PHE A 1 210 ? 8.797 -30.281 1.291 1 88.31 210 PHE A C 1
ATOM 1735 O O . PHE A 1 210 ? 8.398 -29.234 0.76 1 88.31 210 PHE A O 1
ATOM 1742 N N . VAL A 1 211 ? 8.25 -30.734 2.436 1 84.44 211 VAL A N 1
ATOM 1743 C CA . VAL A 1 211 ? 7.164 -30.047 3.135 1 84.44 211 VAL A CA 1
ATOM 1744 C C . VAL A 1 211 ? 7.633 -29.625 4.527 1 84.44 211 VAL A C 1
ATOM 1746 O O . VAL A 1 211 ? 8.172 -30.453 5.277 1 84.44 211 VAL A O 1
ATOM 1749 N N . TYR A 1 212 ? 7.508 -28.328 4.746 1 81.38 212 TYR A N 1
ATOM 1750 C CA . TYR A 1 212 ? 7.848 -27.797 6.059 1 81.38 212 TYR A CA 1
ATOM 1751 C C . TYR A 1 212 ? 6.594 -27.344 6.805 1 81.38 212 TYR A C 1
ATOM 1753 O O . TYR A 1 212 ? 5.809 -26.547 6.285 1 81.38 212 TYR A O 1
ATOM 1761 N N . SER A 1 213 ? 6.281 -27.844 7.945 1 67.12 213 SER A N 1
ATOM 1762 C CA . SER A 1 213 ? 5.086 -27.5 8.703 1 67.12 213 SER A CA 1
ATOM 1763 C C . SER A 1 213 ? 5.441 -26.984 10.094 1 67.12 213 SER A C 1
ATOM 1765 O O . SER A 1 213 ? 4.582 -26.453 10.812 1 67.12 213 SER A O 1
ATOM 1767 N N . LYS A 1 214 ? 6.641 -27.109 10.602 1 56.47 214 LYS A N 1
ATOM 1768 C CA . LYS A 1 214 ? 6.961 -26.844 12 1 56.47 214 LYS A CA 1
ATOM 1769 C C . LYS A 1 214 ? 6.566 -25.422 12.398 1 56.47 214 LYS A C 1
ATOM 1771 O O . LYS A 1 214 ? 7.246 -24.469 12.055 1 56.47 214 LYS A O 1
ATOM 1776 N N . GLY A 1 215 ? 5.309 -25.344 12.93 1 56.12 215 GLY A N 1
ATOM 1777 C CA . GLY A 1 215 ? 4.852 -24.172 13.656 1 56.12 215 GLY A CA 1
ATOM 1778 C C . GLY A 1 215 ? 5.055 -22.875 12.891 1 56.12 215 GLY A C 1
ATOM 1779 O O . GLY A 1 215 ? 5.191 -21.797 13.484 1 56.12 215 GLY A O 1
ATOM 1780 N N . PHE A 1 216 ? 5.211 -23.016 11.586 1 54.97 216 PHE A N 1
ATOM 1781 C CA . PHE A 1 216 ? 5.371 -21.75 10.891 1 54.97 216 PHE A CA 1
ATOM 1782 C C . PHE A 1 216 ? 4.07 -20.953 10.906 1 54.97 216 PHE A C 1
ATOM 1784 O O . PHE A 1 216 ? 3.041 -21.422 10.422 1 54.97 216 PHE A O 1
ATOM 1791 N N . ASP A 1 217 ? 4.172 -19.953 11.773 1 62.41 217 ASP A N 1
ATOM 1792 C CA . ASP A 1 217 ? 3.043 -19.047 11.922 1 62.41 217 ASP A CA 1
ATOM 1793 C C . ASP A 1 217 ? 3.438 -17.625 11.547 1 62.41 217 ASP A C 1
ATOM 1795 O O . ASP A 1 217 ? 4.238 -16.984 12.234 1 62.41 217 ASP A O 1
ATOM 1799 N N . LEU A 1 218 ? 2.893 -17.297 10.43 1 60.09 218 LEU A N 1
ATOM 1800 C CA . LEU A 1 218 ? 3.201 -15.961 9.953 1 60.09 218 LEU A CA 1
ATOM 1801 C C . LEU A 1 218 ? 2.799 -14.906 10.984 1 60.09 218 LEU A C 1
ATOM 1803 O O . LEU A 1 218 ? 3.35 -13.805 11 1 60.09 218 LEU A O 1
ATOM 1807 N N . GLY A 1 219 ? 1.851 -15.312 11.773 1 63.94 219 GLY A N 1
ATOM 1808 C CA . GLY A 1 219 ? 1.466 -14.414 12.852 1 63.94 219 GLY A CA 1
ATOM 1809 C C . GLY A 1 219 ? 2.531 -14.281 13.93 1 63.94 219 GLY A C 1
ATOM 1810 O O . GLY A 1 219 ? 2.506 -13.336 14.719 1 63.94 219 GLY A O 1
ATOM 1811 N N . LYS A 1 220 ? 3.338 -15.273 13.922 1 70.94 220 LYS A N 1
ATOM 1812 C CA . LYS A 1 220 ? 4.484 -15.258 14.82 1 70.94 220 LYS A CA 1
ATOM 1813 C C . LYS A 1 220 ? 5.793 -15.383 14.047 1 70.94 220 LYS A C 1
ATOM 1815 O O . LYS A 1 220 ? 6.641 -16.219 14.375 1 70.94 220 LYS A O 1
ATOM 1820 N N . ALA A 1 221 ? 5.93 -14.602 13.109 1 71.12 221 ALA A N 1
ATOM 1821 C CA . ALA A 1 221 ? 7.023 -14.688 12.141 1 71.12 221 ALA A CA 1
ATOM 1822 C C . ALA A 1 221 ? 8.375 -14.539 12.828 1 71.12 221 ALA A C 1
ATOM 1824 O O . ALA A 1 221 ? 9.32 -15.273 12.531 1 71.12 221 ALA A O 1
ATOM 1825 N N . ARG A 1 222 ? 8.43 -13.719 13.812 1 76.19 222 ARG A N 1
ATOM 1826 C CA . ARG A 1 222 ? 9.703 -13.469 14.484 1 76.19 222 ARG A CA 1
ATOM 1827 C C . ARG A 1 222 ? 10.227 -14.734 15.156 1 76.19 222 ARG A C 1
ATOM 1829 O O . ARG A 1 222 ? 11.43 -15.008 15.117 1 76.19 222 ARG A O 1
ATOM 1836 N N . GLU A 1 223 ? 9.406 -15.523 15.617 1 78.38 223 GLU A N 1
ATOM 1837 C CA . GLU A 1 223 ? 9.781 -16.719 16.359 1 78.38 223 GLU A CA 1
ATOM 1838 C C . GLU A 1 223 ? 9.984 -17.906 15.422 1 78.38 223 GLU A C 1
ATOM 1840 O O . GLU A 1 223 ? 10.805 -18.781 15.688 1 78.38 223 GLU A O 1
ATOM 1845 N N . SER A 1 224 ? 9.305 -17.891 14.359 1 78.06 224 SER A N 1
ATOM 1846 C CA . SER A 1 224 ? 9.258 -19.078 13.516 1 78.06 224 SER A CA 1
ATOM 1847 C C . SER A 1 224 ? 10.289 -19 12.391 1 78.06 224 SER A C 1
ATOM 1849 O O . SER A 1 224 ? 10.734 -20.031 11.883 1 78.06 224 SER A O 1
ATOM 1851 N N . LEU A 1 225 ? 10.75 -17.875 12.031 1 84.94 225 LEU A N 1
ATOM 1852 C CA . LEU A 1 225 ? 11.547 -17.688 10.828 1 84.94 225 LEU A CA 1
ATOM 1853 C C . LEU A 1 225 ? 12.961 -18.234 11.023 1 84.94 225 LEU A C 1
ATOM 1855 O O . LEU A 1 225 ? 13.531 -18.844 10.125 1 84.94 225 LEU A O 1
ATOM 1859 N N . PRO A 1 226 ? 13.523 -18.062 12.219 1 82.69 226 PRO A N 1
ATOM 1860 C CA . PRO A 1 226 ? 14.859 -18.641 12.391 1 82.69 226 PRO A CA 1
ATOM 1861 C C . PRO A 1 226 ? 14.891 -20.141 12.188 1 82.69 226 PRO A C 1
ATOM 1863 O O . PRO A 1 226 ? 15.828 -20.672 11.594 1 82.69 226 PRO A O 1
ATOM 1866 N N . ASP A 1 227 ? 13.875 -20.797 12.617 1 82.56 227 ASP A N 1
ATOM 1867 C CA . ASP A 1 227 ? 13.781 -22.234 12.422 1 82.56 227 ASP A CA 1
ATOM 1868 C C . ASP A 1 227 ? 13.633 -22.578 10.938 1 82.56 227 ASP A C 1
ATOM 1870 O O . ASP A 1 227 ? 14.211 -23.562 10.469 1 82.56 227 ASP A O 1
ATOM 1874 N N . LEU A 1 228 ? 12.891 -21.812 10.273 1 85.69 228 LEU A N 1
ATOM 1875 C CA . LEU A 1 228 ? 12.727 -22.016 8.844 1 85.69 228 LEU A CA 1
ATOM 1876 C C . LEU A 1 228 ? 14.047 -21.828 8.102 1 85.69 228 LEU A C 1
ATOM 1878 O O . LEU A 1 228 ? 14.398 -22.625 7.234 1 85.69 228 LEU A O 1
ATOM 1882 N N . VAL A 1 229 ? 14.781 -20.828 8.492 1 88.94 229 VAL A N 1
ATOM 1883 C CA . VAL A 1 229 ? 16.062 -20.562 7.863 1 88.94 229 VAL A CA 1
ATOM 1884 C C . VAL A 1 229 ? 17.016 -21.719 8.102 1 88.94 229 VAL A C 1
ATOM 1886 O O . VAL A 1 229 ? 17.719 -22.156 7.188 1 88.94 229 VAL A O 1
ATOM 1889 N N . ASN A 1 230 ? 16.984 -22.203 9.289 1 85.94 230 ASN A N 1
ATOM 1890 C CA . ASN A 1 230 ? 17.828 -23.344 9.633 1 85.94 230 ASN A CA 1
ATOM 1891 C C . ASN A 1 230 ? 17.438 -24.578 8.82 1 85.94 230 ASN A C 1
ATOM 1893 O O . ASN A 1 230 ? 18.312 -25.297 8.336 1 85.94 230 ASN A O 1
ATOM 1897 N N . GLU A 1 231 ? 16.203 -24.797 8.695 1 86.25 231 GLU A N 1
ATOM 1898 C CA . GLU A 1 231 ? 15.734 -25.953 7.934 1 86.25 231 GLU A CA 1
ATOM 1899 C C . GLU A 1 231 ? 16.125 -25.844 6.465 1 86.25 231 GLU A C 1
ATOM 1901 O O . GLU A 1 231 ? 16.547 -26.828 5.852 1 86.25 231 GLU A O 1
ATOM 1906 N N . ILE A 1 232 ? 16 -24.719 5.93 1 91.31 232 ILE A N 1
ATOM 1907 C CA . ILE A 1 232 ? 16.375 -24.469 4.543 1 91.31 232 ILE A CA 1
ATOM 1908 C C . ILE A 1 232 ? 17.875 -24.703 4.359 1 91.31 232 ILE A C 1
ATOM 1910 O O . ILE A 1 232 ? 18.297 -25.359 3.393 1 91.31 232 ILE A O 1
ATOM 1914 N N . THR A 1 233 ? 18.641 -24.281 5.324 1 91.75 233 THR A N 1
ATOM 1915 C CA . THR A 1 233 ? 20.078 -24.438 5.273 1 91.75 233 THR A CA 1
ATOM 1916 C C . THR A 1 233 ? 20.469 -25.922 5.375 1 91.75 233 THR A C 1
ATOM 1918 O O . THR A 1 233 ? 21.359 -26.375 4.676 1 91.75 233 THR A O 1
ATOM 1921 N N . ASN A 1 234 ? 19.781 -26.594 6.207 1 89.5 234 ASN A N 1
ATOM 1922 C CA . ASN A 1 234 ? 20.047 -28.016 6.383 1 89.5 234 ASN A CA 1
ATOM 1923 C C . ASN A 1 234 ? 19.688 -28.812 5.125 1 89.5 234 ASN A C 1
ATOM 1925 O O . ASN A 1 234 ? 20.406 -29.734 4.75 1 89.5 234 ASN A O 1
ATOM 1929 N N . LEU A 1 235 ? 18.656 -28.391 4.496 1 90.44 235 LEU A N 1
ATOM 1930 C CA . LEU A 1 235 ? 18.156 -29.125 3.352 1 90.44 235 LEU A CA 1
ATOM 1931 C C . LEU A 1 235 ? 18.938 -28.797 2.088 1 90.44 235 LEU A C 1
ATOM 1933 O O . LEU A 1 235 ? 19.375 -29.688 1.361 1 90.44 235 LEU A O 1
ATOM 1937 N N . PHE A 1 236 ? 19.094 -27.516 1.845 1 94.06 236 PHE A N 1
ATOM 1938 C CA . PHE A 1 236 ? 19.641 -27.078 0.573 1 94.06 236 PHE A CA 1
ATOM 1939 C C . PHE A 1 236 ? 21.125 -26.719 0.721 1 94.06 236 PHE A C 1
ATOM 1941 O O . PHE A 1 236 ? 21.859 -26.688 -0.266 1 94.06 236 PHE A O 1
ATOM 1948 N N . GLY A 1 237 ? 21.562 -26.359 1.907 1 93.25 237 GLY A N 1
ATOM 1949 C CA . GLY A 1 237 ? 22.891 -25.812 2.141 1 93.25 237 GLY A CA 1
ATOM 1950 C C . GLY A 1 237 ? 22.891 -24.312 2.389 1 93.25 237 GLY A C 1
ATOM 1951 O O . GLY A 1 237 ? 21.875 -23.641 2.156 1 93.25 237 GLY A O 1
ATOM 1952 N N . GLN A 1 238 ? 23.969 -23.828 2.854 1 93.38 238 GLN A N 1
ATOM 1953 C CA . GLN A 1 238 ? 24.109 -22.391 3.117 1 93.38 238 GLN A CA 1
ATOM 1954 C C . GLN A 1 238 ? 24.109 -21.594 1.817 1 93.38 238 GLN A C 1
ATOM 1956 O O . GLN A 1 238 ? 24.812 -21.953 0.867 1 93.38 238 GLN A O 1
ATOM 1961 N N . GLN A 1 239 ? 23.297 -20.578 1.74 1 94.12 239 GLN A N 1
ATOM 1962 C CA . GLN A 1 239 ? 23.188 -19.688 0.594 1 94.12 239 GLN A CA 1
ATOM 1963 C C . GLN A 1 239 ? 22.938 -20.469 -0.693 1 94.12 239 GLN A C 1
ATOM 1965 O O . GLN A 1 239 ? 23.578 -20.219 -1.713 1 94.12 239 GLN A O 1
ATOM 1970 N N . GLN A 1 240 ? 22.047 -21.406 -0.547 1 95.81 240 GLN A N 1
ATOM 1971 C CA . GLN A 1 240 ? 21.75 -22.234 -1.706 1 95.81 240 GLN A CA 1
ATOM 1972 C C . GLN A 1 240 ? 20.297 -22.094 -2.127 1 95.81 240 GLN A C 1
ATOM 1974 O O . GLN A 1 240 ? 19.828 -22.797 -3.035 1 95.81 240 GLN A O 1
ATOM 1979 N N . LEU A 1 241 ? 19.578 -21.156 -1.435 1 97.25 241 LEU A N 1
ATOM 1980 C CA . LEU A 1 241 ? 18.234 -20.859 -1.878 1 97.25 241 LEU A CA 1
ATOM 1981 C C . LEU A 1 241 ? 18.25 -19.969 -3.115 1 97.25 241 LEU A C 1
ATOM 1983 O O . LEU A 1 241 ? 18.891 -18.906 -3.115 1 97.25 241 LEU A O 1
ATOM 1987 N N . ASP A 1 242 ? 17.531 -20.375 -4.164 1 98.12 242 ASP A N 1
ATOM 1988 C CA . ASP A 1 242 ? 17.562 -19.641 -5.43 1 98.12 242 ASP A CA 1
ATOM 1989 C C . ASP A 1 242 ? 16.25 -18.891 -5.66 1 98.12 242 ASP A C 1
ATOM 1991 O O . ASP A 1 242 ? 16.266 -17.797 -6.242 1 98.12 242 ASP A O 1
ATOM 1995 N N . ILE A 1 243 ? 15.148 -19.469 -5.273 1 98.38 243 ILE A N 1
ATOM 1996 C CA . ILE A 1 243 ? 13.836 -18.922 -5.586 1 98.38 243 ILE A CA 1
ATOM 1997 C C . ILE A 1 243 ? 12.984 -18.859 -4.32 1 98.38 243 ILE A C 1
ATOM 1999 O O . ILE A 1 243 ? 12.891 -19.844 -3.58 1 98.38 243 ILE A O 1
ATOM 2003 N N . LEU A 1 244 ? 12.492 -17.719 -4.031 1 96.94 244 LEU A N 1
ATOM 2004 C CA . LEU A 1 244 ? 11.555 -17.5 -2.936 1 96.94 244 LEU A CA 1
ATOM 2005 C C . LEU A 1 244 ? 10.227 -16.953 -3.457 1 96.94 244 LEU A C 1
ATOM 2007 O O . LEU A 1 244 ? 10.18 -15.883 -4.051 1 96.94 244 LEU A O 1
ATOM 2011 N N . ILE A 1 245 ? 9.148 -17.734 -3.273 1 96.81 245 ILE A N 1
ATOM 2012 C CA . ILE A 1 245 ? 7.809 -17.312 -3.67 1 96.81 245 ILE A CA 1
ATOM 2013 C C . ILE A 1 245 ? 6.984 -16.969 -2.43 1 96.81 245 ILE A C 1
ATOM 2015 O O . ILE A 1 245 ? 6.676 -17.859 -1.624 1 96.81 245 ILE A O 1
ATOM 2019 N N . GLN A 1 246 ? 6.684 -15.727 -2.33 1 91.19 246 GLN A N 1
ATOM 2020 C CA . GLN A 1 246 ? 5.785 -15.312 -1.259 1 91.19 246 GLN A CA 1
ATOM 2021 C C . GLN A 1 246 ? 4.344 -15.242 -1.748 1 91.19 246 GLN A C 1
ATOM 2023 O O . GLN A 1 246 ? 3.898 -14.203 -2.234 1 91.19 246 GLN A O 1
ATOM 2028 N N . ASN A 1 247 ? 3.684 -16.297 -1.67 1 79.62 247 ASN A N 1
ATOM 2029 C CA . ASN A 1 247 ? 2.312 -16.422 -2.148 1 79.62 247 ASN A CA 1
ATOM 2030 C C . ASN A 1 247 ? 1.306 -16.297 -1.01 1 79.62 247 ASN A C 1
ATOM 2032 O O . ASN A 1 247 ? 0.133 -16 -1.245 1 79.62 247 ASN A O 1
ATOM 2036 N N . ALA A 1 248 ? 1.795 -16.484 0.244 1 63.03 248 ALA A N 1
ATOM 2037 C CA . ALA A 1 248 ? 0.861 -16.641 1.355 1 63.03 248 ALA A CA 1
ATOM 2038 C C . ALA A 1 248 ? 0.219 -15.305 1.725 1 63.03 248 ALA A C 1
ATOM 2040 O O . ALA A 1 248 ? 0.912 -14.297 1.876 1 63.03 248 ALA A O 1
ATOM 2041 N N . ALA A 1 249 ? -0.976 -14.961 1.167 1 56.16 249 ALA A N 1
ATOM 2042 C CA . ALA A 1 249 ? -1.841 -13.961 1.787 1 56.16 249 ALA A CA 1
ATOM 2043 C C . ALA A 1 249 ? -2.992 -14.617 2.539 1 56.16 249 ALA A C 1
ATOM 2045 O O . ALA A 1 249 ? -3.674 -15.492 2 1 56.16 249 ALA A O 1
ATOM 2046 N N . GLN A 1 250 ? -2.846 -14.852 3.953 1 47.28 250 GLN A N 1
ATOM 2047 C CA . GLN A 1 250 ? -3.969 -15.359 4.738 1 47.28 250 GLN A CA 1
ATOM 2048 C C . GLN A 1 250 ? -5.133 -14.367 4.734 1 47.28 250 GLN A C 1
ATOM 2050 O O . GLN A 1 250 ? -4.973 -13.219 5.137 1 47.28 250 GLN A O 1
ATOM 2055 N N . THR A 1 251 ? -6.004 -14.398 3.729 1 42.38 251 THR A N 1
ATOM 2056 C CA . THR A 1 251 ? -7.121 -13.461 3.686 1 42.38 251 THR A CA 1
ATOM 2057 C C . THR A 1 251 ? -8.008 -13.625 4.918 1 42.38 251 THR A C 1
ATOM 2059 O O . THR A 1 251 ? -8.57 -12.648 5.418 1 42.38 251 THR A O 1
ATOM 2062 N N . ILE A 1 252 ? -8.484 -14.898 5.309 1 40.66 252 ILE A N 1
ATOM 2063 C CA . ILE A 1 252 ? -9.547 -15.117 6.281 1 40.66 252 ILE A CA 1
ATOM 2064 C C . ILE A 1 252 ? -8.977 -15.789 7.531 1 40.66 252 ILE A C 1
ATOM 2066 O O . ILE A 1 252 ? -8.172 -16.719 7.43 1 40.66 252 ILE A O 1
ATOM 2070 N N . CYS A 1 253 ? -9 -15.008 8.672 1 37.75 253 CYS A N 1
ATOM 2071 C CA . CYS A 1 253 ? -8.789 -15.766 9.906 1 37.75 253 CYS A CA 1
ATOM 2072 C C . CYS A 1 253 ? -9.727 -16.969 9.969 1 37.75 253 CYS A C 1
ATOM 2074 O O . CYS A 1 253 ? -10.945 -16.812 10 1 37.75 253 CYS A O 1
ATOM 2076 N N . PHE A 1 254 ? -9.375 -18.047 9.516 1 35.84 254 PHE A N 1
ATOM 2077 C CA . PHE A 1 254 ? -10.203 -19.219 9.742 1 35.84 254 PHE A CA 1
ATOM 2078 C C . PHE A 1 254 ? -10.445 -19.438 11.234 1 35.84 254 PHE A C 1
ATOM 2080 O O . PHE A 1 254 ? -9.492 -19.594 12 1 35.84 254 PHE A O 1
ATOM 2087 N N . GLN A 1 255 ? -11.281 -18.719 11.852 1 32.34 255 GLN A N 1
ATOM 2088 C CA . GLN A 1 255 ? -11.641 -19.172 13.188 1 32.34 255 GLN A CA 1
ATOM 2089 C C . GLN A 1 255 ? -11.531 -20.688 13.297 1 32.34 255 GLN A C 1
ATOM 2091 O O . GLN A 1 255 ? -11.984 -21.422 12.406 1 32.34 255 GLN A O 1
ATOM 2096 N N . GLU A 1 256 ? -10.695 -21.125 14.148 1 33.25 256 GLU A N 1
ATOM 2097 C CA . GLU A 1 256 ? -10.609 -22.5 14.617 1 33.25 256 GLU A CA 1
ATOM 2098 C C . GLU A 1 256 ? -11.992 -23.141 14.719 1 33.25 256 GLU A C 1
ATOM 2100 O O . GLU A 1 256 ? -12.664 -23.031 15.75 1 33.25 256 GLU A O 1
ATOM 2105 N N . ASN A 1 257 ? -12.969 -22.906 14.102 1 30.39 257 ASN A N 1
ATOM 2106 C CA . ASN A 1 257 ? -13.867 -24.031 14.336 1 30.39 257 ASN A CA 1
ATOM 2107 C C . ASN A 1 257 ? -13.172 -25.359 14.094 1 30.39 257 ASN A C 1
ATOM 2109 O O . ASN A 1 257 ? -13.18 -25.875 12.969 1 30.39 257 ASN A O 1
ATOM 2113 N N . ILE A 1 258 ? -11.969 -25.562 14.656 1 33.09 258 ILE A N 1
ATOM 2114 C CA . ILE A 1 258 ? -11.453 -26.906 14.875 1 33.09 258 ILE A CA 1
ATOM 2115 C C . ILE A 1 258 ? -12.602 -27.844 15.25 1 33.09 258 ILE A C 1
ATOM 2117 O O . ILE A 1 258 ? -13.18 -27.719 16.328 1 33.09 258 ILE A O 1
ATOM 2121 N N . ASP A 1 259 ? -13.391 -28.203 14.594 1 30.64 259 ASP A N 1
ATOM 2122 C CA . ASP A 1 259 ? -14.133 -29.406 14.953 1 30.64 259 ASP A CA 1
ATOM 2123 C C . ASP A 1 259 ? -13.242 -30.375 15.727 1 30.64 259 ASP A C 1
ATOM 2125 O O . ASP A 1 259 ? -12.031 -30.453 15.484 1 30.64 259 ASP A O 1
ATOM 2129 N N . ASN A 1 260 ? -13.562 -30.922 16.906 1 32.66 260 ASN A N 1
ATOM 2130 C CA . ASN A 1 260 ? -13.07 -31.938 17.828 1 32.66 260 ASN A CA 1
ATOM 2131 C C . ASN A 1 260 ? -12.266 -33.031 17.109 1 32.66 260 ASN A C 1
ATOM 2133 O O . ASN A 1 260 ? -11.508 -33.75 17.734 1 32.66 260 ASN A O 1
ATOM 2137 N N . LYS A 1 261 ? -12.469 -33.375 15.867 1 32.22 261 LYS A N 1
ATOM 2138 C CA . LYS A 1 261 ? -11.844 -34.562 15.281 1 32.22 261 LYS A CA 1
ATOM 2139 C C . LYS A 1 261 ? -10.406 -34.281 14.867 1 32.22 261 LYS A C 1
ATOM 2141 O O . LYS A 1 261 ? -9.602 -35.188 14.742 1 32.22 261 LYS A O 1
ATOM 2146 N N . GLN A 1 26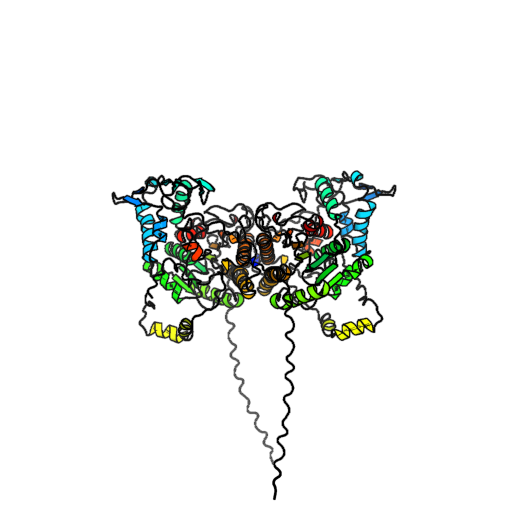2 ? -9.969 -33.094 14.727 1 35.12 262 GLN A N 1
ATOM 2147 C CA . GLN A 1 262 ? -8.594 -32.812 14.344 1 35.12 262 GLN A CA 1
ATOM 2148 C C . GLN A 1 262 ? -7.691 -32.719 15.57 1 35.12 262 GLN A C 1
ATOM 2150 O O . GLN A 1 262 ? -6.473 -32.875 15.461 1 35.12 262 GLN A O 1
ATOM 2155 N N . GLN A 1 263 ? -8.055 -32.469 16.844 1 35.66 263 GLN A N 1
ATOM 2156 C CA . GLN A 1 263 ? -7.285 -32.594 18.078 1 35.66 263 GLN A CA 1
ATOM 2157 C C . GLN A 1 263 ? -6.699 -33.969 18.234 1 35.66 263 GLN A C 1
ATOM 2159 O O . GLN A 1 263 ? -5.645 -34.156 18.859 1 35.66 263 GLN A O 1
ATOM 2164 N N . GLU A 1 264 ? -7.332 -35.031 17.922 1 34.41 264 GLU A N 1
ATOM 2165 C CA . GLU A 1 264 ? -6.836 -36.406 18.156 1 34.41 264 GLU A CA 1
ATOM 2166 C C . GLU A 1 264 ? -5.516 -36.625 17.422 1 34.41 264 GLU A C 1
ATOM 2168 O O . GLU A 1 264 ? -4.641 -37.344 17.938 1 34.41 264 GLU A O 1
ATOM 2173 N N . PHE A 1 265 ? -5.344 -36.031 16.312 1 33.22 265 PHE A N 1
ATOM 2174 C CA . PHE A 1 265 ? -4.109 -36.344 15.617 1 33.22 265 PHE A CA 1
ATOM 2175 C C . PHE A 1 265 ? -2.975 -35.438 16.062 1 33.22 265 PHE A C 1
ATOM 2177 O O . PHE A 1 265 ? -1.8 -35.781 15.961 1 33.22 265 PHE A O 1
ATOM 2184 N N . GLU A 1 266 ? -3.201 -34.344 16.672 1 36.91 266 GLU A N 1
ATOM 2185 C CA . GLU A 1 266 ? -2.168 -33.438 17.125 1 36.91 266 GLU A CA 1
ATOM 2186 C C . GLU A 1 266 ? -1.423 -33.969 18.344 1 36.91 266 GLU A C 1
ATOM 2188 O O . GLU A 1 266 ? -0.346 -33.469 18.688 1 36.91 266 GLU A O 1
ATOM 2193 N N . SER A 1 267 ? -1.883 -34.906 19.141 1 36.12 267 SER A N 1
ATOM 2194 C CA . SER A 1 267 ? -1.229 -35.438 20.344 1 36.12 267 SER A CA 1
ATOM 2195 C C . SER A 1 267 ? -0.14 -36.438 19.984 1 36.12 267 SER A C 1
ATOM 2197 O O . SER A 1 267 ? 0.519 -37 20.875 1 36.12 267 SER A O 1
ATOM 2199 N N . LEU A 1 268 ? -0.009 -37 18.734 1 34.59 268 LEU A N 1
ATOM 2200 C CA . LEU A 1 268 ? 1.008 -38.031 18.547 1 34.59 268 LEU A CA 1
ATOM 2201 C C . LEU A 1 268 ? 2.396 -37.406 18.438 1 34.59 268 LEU A C 1
ATOM 2203 O O . LEU A 1 268 ? 2.561 -36.344 17.828 1 34.59 268 LEU A O 1
ATOM 2207 N N . SER A 1 269 ? 3.363 -37.844 19.344 1 36.41 269 SER A N 1
ATOM 2208 C CA . SER A 1 269 ? 4.77 -37.469 19.406 1 36.41 269 SER A CA 1
ATOM 2209 C C . SER A 1 269 ? 5.457 -37.625 18.062 1 36.41 269 SER A C 1
ATOM 2211 O O . SER A 1 269 ? 4.977 -38.375 17.203 1 36.41 269 SER A O 1
ATOM 2213 N N . GLU A 1 270 ? 6.48 -36.812 17.719 1 34.34 270 GLU A N 1
ATOM 2214 C CA . GLU A 1 270 ? 7.289 -36.969 16.516 1 34.34 270 GLU A CA 1
ATOM 2215 C C . GLU A 1 270 ? 7.703 -38.406 16.281 1 34.34 270 GLU A C 1
ATOM 2217 O O . GLU A 1 270 ? 7.641 -38.906 15.156 1 34.34 270 GLU A O 1
ATOM 2222 N N . ALA A 1 271 ? 8.172 -39.031 17.266 1 39.16 271 ALA A N 1
ATOM 2223 C CA . ALA A 1 271 ? 8.656 -40.406 17.266 1 39.16 271 ALA A CA 1
ATOM 2224 C C . ALA A 1 271 ? 7.531 -41.406 16.969 1 39.16 271 ALA A C 1
ATOM 2226 O O . ALA A 1 271 ? 7.699 -42.312 16.172 1 39.16 271 ALA A O 1
ATOM 2227 N N . GLU A 1 272 ? 6.363 -41.25 17.578 1 40.56 272 GLU A N 1
ATOM 2228 C CA . GLU A 1 272 ? 5.23 -42.125 17.359 1 40.56 272 GLU A CA 1
ATOM 2229 C C . GLU A 1 272 ? 4.633 -41.938 15.969 1 40.56 272 GLU A C 1
ATOM 2231 O O . GLU A 1 272 ? 4.188 -42.906 15.344 1 40.56 272 GLU A O 1
ATOM 2236 N N . ILE A 1 273 ? 4.805 -40.781 15.445 1 39.5 273 ILE A N 1
ATOM 2237 C CA . ILE A 1 273 ? 4.426 -40.5 14.062 1 39.5 273 ILE A CA 1
ATOM 2238 C C . ILE A 1 273 ? 5.434 -41.156 13.117 1 39.5 273 ILE A C 1
ATOM 2240 O O . ILE A 1 273 ? 5.047 -41.781 12.125 1 39.5 273 ILE A O 1
ATOM 2244 N N . LEU A 1 274 ? 6.668 -41.094 13.391 1 37.81 274 LEU A N 1
ATOM 2245 C CA . LEU A 1 274 ? 7.738 -41.75 12.664 1 37.81 274 LEU A CA 1
ATOM 2246 C C . LEU A 1 274 ? 7.617 -43.281 12.805 1 37.81 274 LEU A C 1
ATOM 2248 O O . LEU A 1 274 ? 7.777 -44 11.82 1 37.81 274 LEU A O 1
ATOM 2252 N N . ASP A 1 275 ? 7.621 -43.844 14 1 40.5 275 ASP A N 1
ATOM 2253 C CA . ASP A 1 275 ? 7.496 -45.281 14.273 1 40.5 275 ASP A CA 1
ATOM 2254 C C . ASP A 1 275 ? 6.211 -45.844 13.664 1 40.5 275 ASP A C 1
ATOM 2256 O O . ASP A 1 275 ? 6.207 -46.938 13.125 1 40.5 275 ASP A O 1
ATOM 2260 N N . LEU A 1 276 ? 5.051 -45.281 13.781 1 37.44 276 LEU A N 1
ATOM 2261 C CA . LEU A 1 276 ? 3.832 -45.719 13.102 1 37.44 276 LEU A CA 1
ATOM 2262 C C . LEU A 1 276 ? 4.023 -45.719 11.594 1 37.44 276 LEU A C 1
ATOM 2264 O O . LEU A 1 276 ? 3.525 -46.594 10.898 1 37.44 276 LEU A O 1
ATOM 2268 N N . VAL A 1 277 ? 4.766 -44.875 11.062 1 35.91 277 VAL A N 1
ATOM 2269 C CA . VAL A 1 277 ? 5.203 -44.938 9.672 1 35.91 277 VAL A CA 1
ATOM 2270 C C . VAL A 1 277 ? 6.125 -46.125 9.461 1 35.91 277 VAL A C 1
ATOM 2272 O O . VAL A 1 277 ? 6.012 -46.844 8.469 1 35.91 277 VAL A O 1
ATOM 2275 N N . LYS A 1 278 ? 7.098 -46.25 10.141 1 37.59 278 LYS A N 1
ATOM 2276 C CA . LYS A 1 278 ? 8.023 -47.375 10.047 1 37.59 278 LYS A CA 1
ATOM 2277 C C . LYS A 1 278 ? 7.305 -48.688 10.289 1 37.59 278 LYS A C 1
ATOM 2279 O O . LYS A 1 278 ? 7.574 -49.688 9.609 1 37.59 278 LYS A O 1
ATOM 2284 N N . LYS A 1 279 ? 6.859 -49.094 11.5 1 36.28 279 LYS A N 1
ATOM 2285 C CA . LYS A 1 279 ? 6.219 -50.344 11.867 1 36.28 279 LYS A CA 1
ATOM 2286 C C . LYS A 1 279 ? 5.039 -50.656 10.953 1 36.28 279 LYS A C 1
ATOM 2288 O O . LYS A 1 279 ? 4.633 -51.812 10.812 1 36.28 279 LYS A O 1
ATOM 2293 N N . ARG A 1 280 ? 4.043 -49.688 10.891 1 33.03 280 ARG A N 1
ATOM 2294 C CA . ARG A 1 280 ? 3.146 -50.031 9.789 1 33.03 280 ARG A CA 1
ATOM 2295 C C . ARG A 1 280 ? 3.893 -50.062 8.461 1 33.03 280 ARG A C 1
ATOM 2297 O O . ARG A 1 280 ? 4.855 -49.312 8.266 1 33.03 280 ARG A O 1
ATOM 2304 N N . GLY A 1 281 ? 4.344 -51.188 7.867 1 27.61 281 GLY A N 1
ATOM 2305 C CA . GLY A 1 281 ? 5.156 -51.25 6.664 1 27.61 281 GLY A CA 1
ATOM 2306 C C . GLY A 1 281 ? 5.336 -49.906 5.992 1 27.61 281 GLY A C 1
ATOM 2307 O O . GLY A 1 281 ? 4.641 -48.938 6.32 1 27.61 281 GLY A O 1
ATOM 2308 N N . GLY A 1 282 ? 6.562 -49.625 5.262 1 26.67 282 GLY A N 1
ATOM 2309 C CA . GLY A 1 282 ? 6.875 -48.5 4.371 1 26.67 282 GLY A CA 1
ATOM 2310 C C . GLY A 1 282 ? 5.641 -47.812 3.818 1 26.67 282 GLY A C 1
ATOM 2311 O O . GLY A 1 282 ? 5.699 -47.188 2.764 1 26.67 282 GLY A O 1
ATOM 2312 N N . LYS A 1 283 ? 4.566 -48.375 4.066 1 24.92 283 LYS A N 1
ATOM 2313 C CA . LYS A 1 283 ? 3.279 -48 3.484 1 24.92 283 LYS A CA 1
ATOM 2314 C C . LYS A 1 283 ? 2.963 -46.531 3.754 1 24.92 283 LYS A C 1
ATOM 2316 O O . LYS A 1 283 ? 3.186 -46.031 4.859 1 24.92 283 LYS A O 1
ATOM 2321 N N . ARG A 1 284 ? 2.98 -45.844 2.664 1 25.31 284 ARG A N 1
ATOM 2322 C CA . ARG A 1 284 ? 2.596 -44.5 2.283 1 25.31 284 ARG A CA 1
ATOM 2323 C C . ARG A 1 284 ? 1.397 -44 3.098 1 25.31 284 ARG A C 1
ATOM 2325 O O . ARG A 1 284 ? 0.363 -44.688 3.141 1 25.31 284 ARG A O 1
ATOM 2332 N N . LEU A 1 285 ? 1.568 -43.938 4.348 1 26.91 285 LEU A N 1
ATOM 2333 C CA . LEU A 1 285 ? 0.407 -43.469 5.09 1 26.91 285 LEU A CA 1
ATOM 2334 C C . LEU A 1 285 ? -0.611 -42.844 4.156 1 26.91 285 LEU A C 1
ATOM 2336 O O . LEU A 1 285 ? -0.363 -41.75 3.611 1 26.91 285 LEU A O 1
ATOM 2340 N N . THR A 1 286 ? -1.171 -43.594 3.248 1 24.44 286 THR A N 1
ATOM 2341 C CA . THR A 1 286 ? -2.33 -43.438 2.379 1 24.44 286 THR A CA 1
ATOM 2342 C C . THR A 1 286 ? -3.541 -42.938 3.176 1 24.44 286 THR A C 1
ATOM 2344 O O . THR A 1 286 ? -4.094 -43.688 3.982 1 24.44 286 THR A O 1
ATOM 2347 N N . PHE A 1 287 ? -3.367 -42.031 4.074 1 26.11 287 PHE A N 1
ATOM 2348 C CA . PHE A 1 287 ? -4.703 -41.75 4.59 1 26.11 287 PHE A CA 1
ATOM 2349 C C . PHE A 1 287 ? -5.77 -42.125 3.562 1 26.11 287 PHE A C 1
ATOM 2351 O O . PHE A 1 287 ? -5.52 -42.062 2.355 1 26.11 287 PHE A O 1
ATOM 2358 N N . PRO A 1 288 ? -6.566 -43.094 3.783 1 24.7 288 PRO A N 1
ATOM 2359 C CA . PRO A 1 288 ? -7.598 -43.344 2.771 1 24.7 288 PRO A CA 1
ATOM 2360 C C . PRO A 1 288 ? -8.008 -42.094 2.023 1 24.7 288 PRO A C 1
ATOM 2362 O O . PRO A 1 288 ? -7.895 -41 2.562 1 24.7 288 PRO A O 1
ATOM 2365 N N . PRO A 1 289 ? -7.938 -42.188 0.692 1 24.12 289 PRO A N 1
ATOM 2366 C CA . PRO A 1 289 ? -8.562 -41.219 -0.211 1 24.12 289 PRO A CA 1
ATOM 2367 C C . PRO A 1 289 ? -9.836 -40.594 0.366 1 24.12 289 PRO A C 1
ATOM 2369 O O . PRO A 1 289 ? -10.82 -41.312 0.587 1 24.12 289 PRO A O 1
ATOM 2372 N N . VAL A 1 290 ? -9.883 -40.344 1.666 1 25.67 290 VAL A N 1
ATOM 2373 C CA . VAL A 1 290 ? -11.203 -39.75 1.884 1 25.67 290 VAL A CA 1
ATOM 2374 C C . VAL A 1 290 ? -11.766 -39.25 0.559 1 25.67 290 VAL A C 1
ATOM 2376 O O . VAL A 1 290 ? -11.008 -38.844 -0.335 1 25.67 290 VAL A O 1
ATOM 2379 N N . ASP A 1 291 ? -12.875 -39.844 0.104 1 23.84 291 ASP A N 1
ATOM 2380 C CA . ASP A 1 291 ? -13.531 -39.406 -1.114 1 23.84 291 ASP A CA 1
ATOM 2381 C C . ASP A 1 291 ? -13.203 -37.938 -1.389 1 23.84 291 ASP A C 1
ATOM 2383 O O . ASP A 1 291 ? -13.633 -37.031 -0.65 1 23.84 291 ASP A O 1
ATOM 2387 N N . TRP A 1 292 ? -12.125 -37.656 -1.363 1 24.92 292 TRP A N 1
ATOM 2388 C CA . TRP A 1 292 ? -11.414 -36.438 -1.718 1 24.92 292 TRP A CA 1
ATOM 2389 C C . TRP A 1 292 ? -12.062 -35.75 -2.916 1 24.92 292 TRP A C 1
ATOM 2391 O O . TRP A 1 292 ? -11.461 -34.875 -3.545 1 24.92 292 TRP A O 1
ATOM 2401 N N . ARG A 1 293 ? -13.031 -36.531 -3.5 1 26.31 293 ARG A N 1
ATOM 2402 C CA . ARG A 1 293 ? -13.766 -35.781 -4.516 1 26.31 293 ARG A CA 1
ATOM 2403 C C . ARG A 1 293 ? -14.086 -34.375 -4.031 1 26.31 293 ARG A C 1
ATOM 2405 O O . ARG A 1 293 ? -14.875 -34.188 -3.104 1 26.31 293 ARG A O 1
ATOM 2412 N N . VAL A 1 294 ? -13.102 -33.656 -3.854 1 28.98 294 VAL A N 1
ATOM 2413 C CA . VAL A 1 294 ? -13.328 -32.219 -3.883 1 28.98 294 VAL A CA 1
ATOM 2414 C C . VAL A 1 294 ? -14.508 -31.906 -4.797 1 28.98 294 VAL A C 1
ATOM 2416 O O . VAL A 1 294 ? -14.469 -32.188 -5.996 1 28.98 294 VAL A O 1
ATOM 2419 N N . ASP A 1 295 ? -15.562 -32.281 -4.605 1 28.44 295 ASP A N 1
ATOM 2420 C CA . ASP A 1 295 ? -16.609 -31.609 -5.375 1 28.44 295 ASP A CA 1
ATOM 2421 C C . ASP A 1 295 ? -16.156 -30.219 -5.82 1 28.44 295 ASP A C 1
ATOM 2423 O O . ASP A 1 295 ? -15.383 -29.562 -5.125 1 28.44 295 ASP A O 1
ATOM 2427 N N . PHE A 1 296 ? -15.883 -29.984 -7.137 1 31.5 296 PHE A N 1
ATOM 2428 C CA . PHE A 1 296 ? -15.602 -28.672 -7.703 1 31.5 296 PHE A CA 1
ATOM 2429 C C . PHE A 1 296 ? -15.961 -27.562 -6.719 1 31.5 296 PHE A C 1
ATOM 2431 O O . PHE A 1 296 ? -15.328 -26.516 -6.703 1 31.5 296 PHE A O 1
ATOM 2438 N N . ALA A 1 297 ? -16.906 -27.719 -5.992 1 32.06 297 ALA A N 1
ATOM 2439 C CA . ALA A 1 297 ? -17.422 -26.781 -4.984 1 32.06 297 ALA A CA 1
ATOM 2440 C C . ALA A 1 297 ? -16.375 -26.531 -3.896 1 32.06 297 ALA A C 1
ATOM 2442 O O . ALA A 1 297 ? -16.219 -25.406 -3.426 1 32.06 297 ALA A O 1
ATOM 2443 N N . GLU A 1 298 ? -15.758 -27.609 -3.242 1 36.66 298 GLU A N 1
ATOM 2444 C CA . GLU A 1 298 ? -14.711 -27.547 -2.232 1 36.66 298 GLU A CA 1
ATOM 2445 C C . GLU A 1 298 ? -13.328 -27.484 -2.877 1 36.66 298 GLU A C 1
ATOM 2447 O O . GLU A 1 298 ? -12.328 -27.828 -2.244 1 36.66 298 GLU A O 1
ATOM 2452 N N . ARG A 1 299 ? -13.102 -27.672 -4.078 1 33.25 299 ARG A N 1
ATOM 2453 C CA . ARG A 1 299 ? -11.859 -27.625 -4.84 1 33.25 299 ARG A CA 1
ATOM 2454 C C . ARG A 1 299 ? -10.719 -27.078 -3.994 1 33.25 299 ARG A C 1
ATOM 2456 O O . ARG A 1 299 ? -9.555 -27.453 -4.191 1 33.25 299 ARG A O 1
ATOM 2463 N N . TYR A 1 300 ? -10.734 -25.891 -3.299 1 34.88 300 TYR A N 1
ATOM 2464 C CA . TYR A 1 300 ? -9.609 -25.266 -2.605 1 34.88 300 TYR A CA 1
ATOM 2465 C C . TYR A 1 300 ? -9.547 -25.719 -1.152 1 34.88 300 TYR A C 1
ATOM 2467 O O . TYR A 1 300 ? -9.023 -25.016 -0.292 1 34.88 300 TYR A O 1
ATOM 2475 N N . GLY A 1 301 ? -9.961 -27.031 -0.922 1 34.78 301 GLY A N 1
ATOM 2476 C CA . GLY A 1 301 ? -9.797 -27.609 0.402 1 34.78 301 GLY A CA 1
ATOM 2477 C C . GLY A 1 301 ? -10.508 -26.828 1.488 1 34.78 301 GLY A C 1
ATOM 2478 O O . GLY A 1 301 ? -10.219 -27 2.674 1 34.78 301 GLY A O 1
ATOM 2479 N N . ARG A 1 302 ? -10.984 -25.703 1.124 1 34.94 302 ARG A N 1
ATOM 2480 C CA . ARG A 1 302 ? -11.641 -24.969 2.195 1 34.94 302 ARG A CA 1
ATOM 2481 C C . ARG A 1 302 ? -12.977 -25.609 2.566 1 34.94 302 ARG A C 1
ATOM 2483 O O . ARG A 1 302 ? -13.656 -26.172 1.71 1 34.94 302 ARG A O 1
ATOM 2490 N N . VAL A 1 303 ? -13.047 -26.078 3.754 1 35.81 303 VAL A N 1
ATOM 2491 C CA . VAL A 1 303 ? -14.375 -26.219 4.336 1 35.81 303 VAL A CA 1
ATOM 2492 C C . VAL A 1 303 ? -15.281 -25.094 3.834 1 35.81 303 VAL A C 1
ATOM 2494 O O . VAL A 1 303 ? -14.898 -23.922 3.861 1 35.81 303 VAL A O 1
ATOM 2497 N N . LEU A 1 304 ? -16.203 -25.438 2.863 1 38.19 304 LEU A N 1
ATOM 2498 C CA . LEU A 1 304 ? -17.203 -24.484 2.439 1 38.19 304 LEU A CA 1
ATOM 2499 C C . LEU A 1 304 ? -17.594 -23.547 3.59 1 38.19 304 LEU A C 1
ATOM 2501 O O . LEU A 1 304 ? -17.938 -24.016 4.68 1 38.19 304 LEU A O 1
ATOM 2505 N N . ASP A 1 305 ? -17 -22.484 3.6 1 39.41 305 ASP A N 1
ATOM 2506 C CA . ASP A 1 305 ? -17.547 -21.516 4.551 1 39.41 305 ASP A CA 1
ATOM 2507 C C . ASP A 1 305 ? -19.062 -21.406 4.41 1 39.41 305 ASP A C 1
ATOM 2509 O O . ASP A 1 305 ? -19.562 -20.812 3.445 1 39.41 305 ASP A O 1
ATOM 2513 N N . ARG A 1 306 ? -19.844 -22.391 4.996 1 37.34 306 ARG A N 1
ATOM 2514 C CA . ARG A 1 306 ? -21.297 -22.406 5.027 1 37.34 306 ARG A CA 1
ATOM 2515 C C . ARG A 1 306 ? -21.844 -21.141 5.68 1 37.34 306 ARG A C 1
ATOM 2517 O O . ARG A 1 306 ? -23.047 -21.016 5.883 1 37.34 306 ARG A O 1
ATOM 2524 N N . ARG A 1 307 ? -20.844 -20.312 5.988 1 41 307 ARG A N 1
ATOM 2525 C CA . ARG A 1 307 ? -21.438 -19.125 6.609 1 41 307 ARG A CA 1
ATOM 2526 C C . ARG A 1 307 ? -22.094 -18.234 5.566 1 41 307 ARG A C 1
ATOM 2528 O O . ARG A 1 307 ? -21.656 -18.188 4.414 1 41 307 ARG A O 1
ATOM 2535 N N . SER A 1 308 ? -23.281 -17.906 5.754 1 39.78 308 SER A N 1
ATOM 2536 C CA . SER A 1 308 ? -24.016 -16.938 4.934 1 39.78 308 SER A CA 1
ATOM 2537 C C . SER A 1 308 ? -23.156 -15.719 4.617 1 39.78 308 SER A C 1
ATOM 2539 O O . SER A 1 308 ? -23.328 -15.094 3.568 1 39.78 308 SER A O 1
ATOM 2541 N N . ILE A 1 309 ? -22.25 -15.188 5.5 1 40.84 309 ILE A N 1
ATOM 2542 C CA . ILE A 1 309 ? -21.516 -13.945 5.266 1 40.84 309 ILE A CA 1
ATOM 2543 C C . ILE A 1 309 ? -20.016 -14.203 5.379 1 40.84 309 ILE A C 1
ATOM 2545 O O . ILE A 1 309 ? -19.547 -14.711 6.402 1 40.84 309 ILE A O 1
ATOM 2549 N N . ASN A 1 310 ? -19.375 -14.469 4.355 1 45.16 310 ASN A N 1
ATOM 2550 C CA . ASN A 1 310 ? -17.922 -14.633 4.348 1 45.16 310 ASN A CA 1
ATOM 2551 C C . ASN A 1 310 ? -17.219 -13.305 4.602 1 45.16 310 ASN A C 1
ATOM 2553 O O . ASN A 1 310 ? -17.781 -12.234 4.395 1 45.16 310 ASN A O 1
ATOM 2557 N N . THR A 1 311 ? -16.094 -13.32 5.379 1 47.97 311 THR A N 1
ATOM 2558 C CA . THR A 1 311 ? -15.305 -12.156 5.742 1 47.97 311 THR A CA 1
ATOM 2559 C C . THR A 1 311 ? -15.016 -11.297 4.516 1 47.97 311 THR A C 1
ATOM 2561 O O . THR A 1 311 ? -14.836 -10.078 4.629 1 47.97 311 THR A O 1
ATOM 2564 N N . TRP A 1 312 ? -15.133 -12 3.395 1 50.38 312 TRP A N 1
ATOM 2565 C CA . TRP A 1 312 ? -14.875 -11.258 2.164 1 50.38 312 TRP A CA 1
ATOM 2566 C C . TRP A 1 312 ? -15.945 -10.195 1.936 1 50.38 312 TRP A C 1
ATOM 2568 O O . TRP A 1 312 ? -15.703 -9.195 1.247 1 50.38 312 TRP A O 1
ATOM 2578 N N . SER A 1 313 ? -17.031 -10.422 2.576 1 55.16 313 SER A N 1
ATOM 2579 C CA . SER A 1 313 ? -18.156 -9.531 2.314 1 55.16 313 SER A CA 1
ATOM 2580 C C . SER A 1 313 ? -18.328 -8.508 3.438 1 55.16 313 SER A C 1
ATOM 2582 O O . SER A 1 313 ? -19.109 -7.57 3.318 1 55.16 313 SER A O 1
ATOM 2584 N N . LYS A 1 314 ? -17.453 -8.664 4.414 1 62.06 314 LYS A N 1
ATOM 2585 C CA . LYS A 1 314 ? -17.609 -7.75 5.543 1 62.06 314 LYS A CA 1
ATOM 2586 C C . LYS A 1 314 ? -16.859 -6.445 5.312 1 62.06 314 LYS A C 1
ATOM 2588 O O . LYS A 1 314 ? -15.766 -6.445 4.742 1 62.06 314 LYS A O 1
ATOM 2593 N N . ASN A 1 315 ? -17.609 -5.395 5.645 1 72.69 315 ASN A N 1
ATOM 2594 C CA . ASN A 1 315 ? -16.906 -4.109 5.617 1 72.69 315 ASN A CA 1
ATOM 2595 C C . ASN A 1 315 ? -16.016 -3.934 6.84 1 72.69 315 ASN A C 1
ATOM 2597 O O . ASN A 1 315 ? -16.062 -4.73 7.777 1 72.69 315 ASN A O 1
ATOM 2601 N N . ILE A 1 316 ? -15.125 -3.064 6.855 1 76.94 316 ILE A N 1
ATOM 2602 C CA . ILE A 1 316 ? -14.086 -2.873 7.852 1 76.94 316 ILE A CA 1
ATOM 2603 C C . ILE A 1 316 ? -14.719 -2.615 9.219 1 76.94 316 ILE A C 1
ATOM 2605 O O . ILE A 1 316 ? -14.133 -2.951 10.25 1 76.94 316 ILE A O 1
ATOM 2609 N N . TYR A 1 317 ? -15.922 -2.111 9.227 1 79.12 317 TYR A N 1
ATOM 2610 C CA . TYR A 1 317 ? -16.594 -1.773 10.477 1 79.12 317 TYR A CA 1
ATOM 2611 C C . TYR A 1 317 ? -17.156 -3.02 11.148 1 79.12 317 TYR A C 1
ATOM 2613 O O . TYR A 1 317 ? -17.344 -3.049 12.367 1 79.12 317 TYR A O 1
ATOM 2621 N N . GLU A 1 318 ? -17.344 -4.055 10.328 1 79.31 318 GLU A N 1
ATOM 2622 C CA . GLU A 1 318 ? -17.938 -5.301 10.812 1 79.31 318 GLU A CA 1
ATOM 2623 C C . GLU A 1 318 ? -16.859 -6.348 11.094 1 79.31 318 GLU A C 1
ATOM 2625 O O . GLU A 1 318 ? -17.109 -7.34 11.781 1 79.31 318 GLU A O 1
ATOM 2630 N N . THR A 1 319 ? -15.789 -6.125 10.586 1 82.12 319 THR A N 1
ATOM 2631 C CA . THR A 1 319 ? -14.695 -7.074 10.758 1 82.12 319 THR A CA 1
ATOM 2632 C C . THR A 1 319 ? -14.125 -6.992 12.172 1 82.12 319 THR A C 1
ATOM 2634 O O . THR A 1 319 ? -13.922 -5.898 12.703 1 82.12 319 THR A O 1
ATOM 2637 N N . SER A 1 320 ? -13.906 -8.148 12.734 1 85.12 320 SER A N 1
ATOM 2638 C CA . SER A 1 320 ? -13.375 -8.148 14.094 1 85.12 320 SER A CA 1
ATOM 2639 C C . SER A 1 320 ? -11.961 -7.578 14.133 1 85.12 320 SER A C 1
ATOM 2641 O O . SER A 1 320 ? -11.211 -7.688 13.164 1 85.12 320 SER A O 1
ATOM 2643 N N . ASP A 1 321 ? -11.648 -6.988 15.312 1 86.44 321 ASP A N 1
ATOM 2644 C CA . ASP A 1 321 ? -10.305 -6.457 15.492 1 86.44 321 ASP A CA 1
ATOM 2645 C C . ASP A 1 321 ? -9.258 -7.555 15.344 1 86.44 321 ASP A C 1
ATOM 2647 O O . ASP A 1 321 ? -8.195 -7.332 14.75 1 86.44 321 ASP A O 1
ATOM 2651 N N . GLU A 1 322 ? -9.57 -8.648 15.891 1 83.12 322 GLU A N 1
ATOM 2652 C CA . GLU A 1 322 ? -8.641 -9.781 15.852 1 83.12 322 GLU A CA 1
ATOM 2653 C C . GLU A 1 322 ? -8.32 -10.18 14.414 1 83.12 322 GLU A C 1
ATOM 2655 O O . GLU A 1 322 ? -7.168 -10.477 14.094 1 83.12 322 GLU A O 1
ATOM 2660 N N . GLU A 1 323 ? -9.281 -10.172 13.609 1 81.19 323 GLU A N 1
ATOM 2661 C CA . GLU A 1 323 ? -9.078 -10.523 12.211 1 81.19 323 GLU A CA 1
ATOM 2662 C C . GLU A 1 323 ? -8.211 -9.492 11.5 1 81.19 323 GLU A C 1
ATOM 2664 O O . GLU A 1 323 ? -7.297 -9.844 10.75 1 81.19 323 GLU A O 1
ATOM 2669 N N . ILE A 1 324 ? -8.531 -8.258 11.734 1 85.06 324 ILE A N 1
ATOM 2670 C CA . ILE A 1 324 ? -7.766 -7.176 11.117 1 85.06 324 ILE A CA 1
ATOM 2671 C C . ILE A 1 324 ? -6.297 -7.289 11.523 1 85.06 324 ILE A C 1
ATOM 2673 O O . ILE A 1 324 ? -5.41 -7.266 10.664 1 85.06 324 ILE A O 1
ATOM 2677 N N . ILE A 1 325 ? -6.086 -7.461 12.781 1 84.69 325 ILE A N 1
ATOM 2678 C CA . ILE A 1 325 ? -4.734 -7.523 13.32 1 84.69 325 ILE A CA 1
ATOM 2679 C C . ILE A 1 325 ? -4.016 -8.758 12.781 1 84.69 325 ILE A C 1
ATOM 2681 O O . ILE A 1 325 ? -2.871 -8.672 12.336 1 84.69 325 ILE A O 1
ATOM 2685 N N . SER A 1 326 ? -4.641 -9.836 12.766 1 80.94 326 SER A N 1
ATOM 2686 C CA . SER A 1 326 ? -4.047 -11.094 12.32 1 80.94 326 SER A CA 1
ATOM 2687 C C . SER A 1 326 ? -3.646 -11.031 10.852 1 80.94 326 SER A C 1
ATOM 2689 O O . SER A 1 326 ? -2.561 -11.484 10.477 1 80.94 326 SER A O 1
ATOM 2691 N N . VAL A 1 327 ? -4.488 -10.484 10.086 1 80.94 327 VAL A N 1
ATOM 2692 C CA . VAL A 1 327 ? -4.246 -10.406 8.648 1 80.94 327 VAL A CA 1
ATOM 2693 C C . VAL A 1 327 ? -3.049 -9.5 8.375 1 80.94 327 VAL A C 1
ATOM 2695 O O . VAL A 1 327 ? -2.18 -9.836 7.57 1 80.94 327 VAL A O 1
ATOM 2698 N N . ILE A 1 328 ? -3.006 -8.398 9.016 1 84.81 328 ILE A N 1
ATOM 2699 C CA . ILE A 1 328 ? -1.899 -7.469 8.805 1 84.81 328 ILE A CA 1
ATOM 2700 C C . ILE A 1 328 ? -0.605 -8.078 9.336 1 84.81 328 ILE A C 1
ATOM 2702 O O . ILE A 1 328 ? 0.449 -7.961 8.711 1 84.81 328 ILE A O 1
ATOM 2706 N N . GLN A 1 329 ? -0.701 -8.719 10.422 1 83.44 329 GLN A N 1
ATOM 2707 C CA . GLN A 1 329 ? 0.479 -9.344 11.008 1 83.44 329 GLN A CA 1
ATOM 2708 C C . GLN A 1 329 ? 1.019 -10.453 10.109 1 83.44 329 GLN A C 1
ATOM 2710 O O . GLN A 1 329 ? 2.219 -10.508 9.836 1 83.44 329 GLN A O 1
ATOM 2715 N N . SER A 1 330 ? 0.209 -11.258 9.68 1 80 330 SER A N 1
ATOM 2716 C CA . SER A 1 330 ? 0.621 -12.414 8.891 1 80 330 SER A CA 1
ATOM 2717 C C . SER A 1 330 ? 1.073 -11.992 7.496 1 80 330 SER A C 1
ATOM 2719 O O . SER A 1 330 ? 2.141 -12.406 7.035 1 80 330 SER A O 1
ATOM 2721 N N . ASN A 1 331 ? 0.306 -11.148 6.914 1 80.75 331 ASN A N 1
ATOM 2722 C CA . ASN A 1 331 ? 0.54 -10.875 5.5 1 80.75 331 ASN A CA 1
ATOM 2723 C C . ASN A 1 331 ? 1.556 -9.758 5.301 1 80.75 331 ASN A C 1
ATOM 2725 O O . ASN A 1 331 ? 2.268 -9.727 4.297 1 80.75 331 ASN A O 1
ATOM 2729 N N . MET A 1 332 ? 1.567 -8.891 6.215 1 86.12 332 MET A N 1
ATOM 2730 C CA . MET A 1 332 ? 2.475 -7.762 6.023 1 86.12 332 MET A CA 1
ATOM 2731 C C . MET A 1 332 ? 3.756 -7.953 6.828 1 86.12 332 MET A C 1
ATOM 2733 O O . MET A 1 332 ? 4.844 -8.039 6.258 1 86.12 332 MET A O 1
ATOM 2737 N N . ILE A 1 333 ? 3.629 -8.055 8.117 1 85.94 333 ILE A N 1
ATOM 2738 C CA . ILE A 1 333 ? 4.812 -8.211 8.953 1 85.94 333 ILE A CA 1
ATOM 2739 C C . ILE A 1 333 ? 5.531 -9.508 8.594 1 85.94 333 ILE A C 1
ATOM 2741 O O . ILE A 1 333 ? 6.754 -9.531 8.461 1 85.94 333 ILE A O 1
ATOM 2745 N N . GLY A 1 334 ? 4.789 -10.523 8.445 1 86.38 334 GLY A N 1
ATOM 2746 C CA . GLY A 1 334 ? 5.367 -11.797 8.047 1 86.38 334 GLY A CA 1
ATOM 2747 C C . GLY A 1 334 ? 6.172 -11.711 6.762 1 86.38 334 GLY A C 1
ATOM 2748 O O . GLY A 1 334 ? 7.297 -12.203 6.691 1 86.38 334 GLY A O 1
ATOM 2749 N N . SER A 1 335 ? 5.621 -11.062 5.766 1 88.44 335 SER A N 1
ATOM 2750 C CA . SER A 1 335 ? 6.281 -10.953 4.469 1 88.44 335 SER A CA 1
ATOM 2751 C C . SER A 1 335 ? 7.566 -10.141 4.574 1 88.44 335 SER A C 1
ATOM 2753 O O . SER A 1 335 ? 8.578 -10.484 3.957 1 88.44 335 SER A O 1
ATOM 2755 N N . ILE A 1 336 ? 7.504 -9.086 5.32 1 89.38 336 ILE A N 1
ATOM 2756 C CA . ILE A 1 336 ? 8.68 -8.25 5.496 1 89.38 336 ILE A CA 1
ATOM 2757 C C . ILE A 1 336 ? 9.797 -9.047 6.168 1 89.38 336 ILE A C 1
ATOM 2759 O O . ILE A 1 336 ? 10.945 -9.023 5.719 1 89.38 336 ILE A O 1
ATOM 2763 N N . LEU A 1 337 ? 9.453 -9.75 7.18 1 89.75 337 LEU A N 1
ATOM 2764 C CA . LEU A 1 337 ? 10.453 -10.492 7.934 1 89.75 337 LEU A CA 1
ATOM 2765 C C . LEU A 1 337 ? 10.984 -11.664 7.117 1 89.75 337 LEU A C 1
ATOM 2767 O O . LEU A 1 337 ? 12.164 -12.016 7.219 1 89.75 337 LEU A O 1
ATOM 2771 N N . ILE A 1 338 ? 10.156 -12.266 6.359 1 90.56 338 ILE A N 1
ATOM 2772 C CA . ILE A 1 338 ? 10.602 -13.336 5.469 1 90.56 338 ILE A CA 1
ATOM 2773 C C . ILE A 1 338 ? 11.711 -12.812 4.555 1 90.56 338 ILE A C 1
ATOM 2775 O O . ILE A 1 338 ? 12.766 -13.43 4.434 1 90.56 338 ILE A O 1
ATOM 2779 N N . ASP A 1 339 ? 11.445 -11.734 3.951 1 90.81 339 ASP A N 1
ATOM 2780 C CA . ASP A 1 339 ? 12.438 -11.148 3.059 1 90.81 339 ASP A CA 1
ATOM 2781 C C . ASP A 1 339 ? 13.703 -10.766 3.824 1 90.81 339 ASP A C 1
ATOM 2783 O O . ASP A 1 339 ? 14.82 -10.992 3.35 1 90.81 339 ASP A O 1
ATOM 2787 N N . LYS A 1 340 ? 13.469 -10.195 4.938 1 88.44 340 LYS A N 1
ATOM 2788 C CA . LYS A 1 340 ? 14.594 -9.742 5.758 1 88.44 340 LYS A CA 1
ATOM 2789 C C . LYS A 1 340 ? 15.516 -10.906 6.109 1 88.44 340 LYS A C 1
ATOM 2791 O O . LYS A 1 340 ? 16.734 -10.766 6.059 1 88.44 340 LYS A O 1
ATOM 2796 N N . TYR A 1 341 ? 15.023 -12.039 6.414 1 89.19 341 TYR A N 1
ATOM 2797 C CA . TYR A 1 341 ? 15.82 -13.164 6.902 1 89.19 341 TYR A CA 1
ATOM 2798 C C . TYR A 1 341 ? 16.297 -14.031 5.746 1 89.19 341 TYR A C 1
ATOM 2800 O O . TYR A 1 341 ? 17.391 -14.602 5.805 1 89.19 341 TYR A O 1
ATOM 2808 N N . LEU A 1 342 ? 15.539 -14.117 4.719 1 91.88 342 LEU A N 1
ATOM 2809 C CA . LEU A 1 342 ? 15.852 -15.117 3.701 1 91.88 342 LEU A CA 1
ATOM 2810 C C . LEU A 1 342 ? 16.672 -14.508 2.576 1 91.88 342 LEU A C 1
ATOM 2812 O O . LEU A 1 342 ? 17.594 -15.148 2.049 1 91.88 342 LEU A O 1
ATOM 2816 N N . ILE A 1 343 ? 16.406 -13.297 2.193 1 91.5 343 ILE A N 1
ATOM 2817 C CA . ILE A 1 343 ? 17.047 -12.711 1.019 1 91.5 343 ILE A CA 1
ATOM 2818 C C . ILE A 1 343 ? 18.562 -12.688 1.216 1 91.5 343 ILE A C 1
ATOM 2820 O O . ILE A 1 343 ? 19.312 -13.109 0.338 1 91.5 343 ILE A O 1
ATOM 2824 N N . PRO A 1 344 ? 19.047 -12.258 2.414 1 87.69 344 PRO A N 1
ATOM 2825 C CA . PRO A 1 344 ? 20.5 -12.242 2.613 1 87.69 344 PRO A CA 1
ATOM 2826 C C . PRO A 1 344 ? 21.109 -13.641 2.588 1 87.69 344 PRO A C 1
ATOM 2828 O O . PRO A 1 344 ? 22.312 -13.781 2.379 1 87.69 344 PRO A O 1
ATOM 2831 N N . ASN A 1 345 ? 20.344 -14.672 2.744 1 88.88 345 ASN A N 1
ATOM 2832 C CA . ASN A 1 345 ? 20.844 -16.047 2.816 1 88.88 345 ASN A CA 1
ATOM 2833 C C . ASN A 1 345 ? 20.625 -16.781 1.499 1 88.88 345 ASN A C 1
ATOM 2835 O O . ASN A 1 345 ? 20.875 -17.984 1.412 1 88.88 345 ASN A O 1
ATOM 2839 N N . MET A 1 346 ? 20.188 -16.078 0.51 1 94.44 346 MET A N 1
ATOM 2840 C CA . MET A 1 346 ? 20.016 -16.688 -0.807 1 94.44 346 MET A CA 1
ATOM 2841 C C . MET A 1 346 ? 21.344 -16.781 -1.543 1 94.44 346 MET A C 1
ATOM 2843 O O . MET A 1 346 ? 22.312 -16.109 -1.172 1 94.44 346 MET A O 1
ATOM 2847 N N . ARG A 1 347 ? 21.391 -17.625 -2.52 1 94.94 347 ARG A N 1
ATOM 2848 C CA . ARG A 1 347 ? 22.594 -17.75 -3.35 1 94.94 347 ARG A CA 1
ATOM 2849 C C . ARG A 1 347 ? 22.969 -16.406 -3.971 1 94.94 347 ARG A C 1
ATOM 2851 O O . ARG A 1 347 ? 22.109 -15.727 -4.543 1 94.94 347 ARG A O 1
ATOM 2858 N N . PRO A 1 348 ? 24.203 -15.984 -3.758 1 92.12 348 PRO A N 1
ATOM 2859 C CA . PRO A 1 348 ? 24.625 -14.711 -4.348 1 92.12 348 PRO A CA 1
ATOM 2860 C C . PRO A 1 348 ? 24.828 -14.797 -5.859 1 92.12 348 PRO A C 1
ATOM 2862 O O . PRO A 1 348 ? 25.953 -15 -6.328 1 92.12 348 PRO A O 1
ATOM 2865 N N . SER A 1 349 ? 23.766 -14.75 -6.52 1 91.56 349 SER A N 1
ATOM 2866 C CA . SER A 1 349 ? 23.75 -14.836 -7.977 1 91.56 349 SER A CA 1
ATOM 2867 C C . SER A 1 349 ? 22.625 -13.992 -8.57 1 91.56 349 SER A C 1
ATOM 2869 O O . SER A 1 349 ? 21.594 -13.773 -7.922 1 91.56 349 SER A O 1
ATOM 2871 N N . GLU A 1 350 ? 22.828 -13.617 -9.805 1 88.5 350 GLU A N 1
ATOM 2872 C CA . GLU A 1 350 ? 21.797 -12.828 -10.477 1 88.5 350 GLU A CA 1
ATOM 2873 C C . GLU A 1 350 ? 20.625 -13.703 -10.938 1 88.5 350 GLU A C 1
ATOM 2875 O O . GLU A 1 350 ? 19.547 -13.203 -11.242 1 88.5 350 GLU A O 1
ATOM 2880 N N . ASP A 1 351 ? 20.984 -14.961 -11.023 1 94.56 351 ASP A N 1
ATOM 2881 C CA . ASP A 1 351 ? 19.922 -15.867 -11.453 1 94.56 351 ASP A CA 1
ATOM 2882 C C . ASP A 1 351 ? 19.172 -16.438 -10.258 1 94.56 351 ASP A C 1
ATOM 2884 O O . ASP A 1 351 ? 19.016 -17.656 -10.133 1 94.56 351 ASP A O 1
ATOM 2888 N N . THR A 1 352 ? 18.844 -15.609 -9.312 1 96.25 352 THR A N 1
ATOM 2889 C CA . THR A 1 352 ? 18 -15.883 -8.156 1 96.25 352 THR A CA 1
ATOM 2890 C C . THR A 1 352 ? 16.812 -14.922 -8.109 1 96.25 352 THR A C 1
ATOM 2892 O O . THR A 1 352 ? 16.891 -13.805 -8.633 1 96.25 352 THR A O 1
ATOM 2895 N N . TYR A 1 353 ? 15.688 -15.406 -7.523 1 96.75 353 TYR A N 1
ATOM 2896 C CA . TYR A 1 353 ? 14.461 -14.641 -7.688 1 96.75 353 TYR A CA 1
ATOM 2897 C C . TYR A 1 353 ? 13.648 -14.633 -6.398 1 96.75 353 TYR A C 1
ATOM 2899 O O . TYR A 1 353 ? 13.562 -15.641 -5.703 1 96.75 353 TYR A O 1
ATOM 2907 N N . VAL A 1 354 ? 13.086 -13.484 -6.078 1 96 354 VAL A N 1
ATOM 2908 C CA . VAL A 1 354 ? 12.039 -13.328 -5.078 1 96 354 VAL A CA 1
ATOM 2909 C C . VAL A 1 354 ? 10.758 -12.812 -5.746 1 96 354 VAL A C 1
ATOM 2911 O O . VAL A 1 354 ? 10.773 -11.766 -6.402 1 96 354 VAL A O 1
ATOM 2914 N N . ILE A 1 355 ? 9.703 -13.562 -5.617 1 96.56 355 ILE A N 1
ATOM 2915 C CA . ILE A 1 355 ? 8.43 -13.156 -6.215 1 96.56 355 ILE A CA 1
ATOM 2916 C C . ILE A 1 355 ? 7.418 -12.852 -5.113 1 96.56 355 ILE A C 1
ATOM 2918 O O . ILE A 1 355 ? 7.133 -13.703 -4.266 1 96.56 355 ILE A O 1
ATOM 2922 N N . HIS A 1 356 ? 6.934 -11.617 -5.074 1 93 356 HIS A N 1
ATOM 2923 C CA . HIS A 1 356 ? 5.82 -11.211 -4.219 1 93 356 HIS A CA 1
ATOM 2924 C C . HIS A 1 356 ? 4.496 -11.273 -4.973 1 93 356 HIS A C 1
ATOM 2926 O O . HIS A 1 356 ? 4.285 -10.531 -5.934 1 93 356 HIS A O 1
ATOM 2932 N N . VAL A 1 357 ? 3.598 -12.094 -4.512 1 91.81 357 VAL A N 1
ATOM 2933 C CA . VAL A 1 357 ? 2.301 -12.203 -5.172 1 91.81 357 VAL A CA 1
ATOM 2934 C C . VAL A 1 357 ? 1.318 -11.219 -4.543 1 91.81 357 VAL A C 1
ATOM 2936 O O . VAL A 1 357 ? 0.566 -11.578 -3.635 1 91.81 357 VAL A O 1
ATOM 2939 N N . HIS A 1 358 ? 1.271 -9.992 -4.945 1 82.94 358 HIS A N 1
ATOM 2940 C CA . HIS A 1 358 ? 0.45 -8.945 -4.348 1 82.94 358 HIS A CA 1
ATOM 2941 C C . HIS A 1 358 ? -0.933 -8.898 -4.988 1 82.94 358 HIS A C 1
ATOM 2943 O O . HIS A 1 358 ? -1.852 -8.281 -4.445 1 82.94 358 HIS A O 1
ATOM 2949 N N . ALA A 1 359 ? -1.226 -9.484 -6.09 1 76.5 359 ALA A N 1
ATOM 2950 C CA . ALA A 1 359 ? -2.525 -9.555 -6.75 1 76.5 359 ALA A CA 1
ATOM 2951 C C . ALA A 1 359 ? -3.039 -8.156 -7.094 1 76.5 359 ALA A C 1
ATOM 2953 O O . ALA A 1 359 ? -2.291 -7.18 -7.027 1 76.5 359 ALA A O 1
ATOM 2954 N N . LYS A 1 360 ? -4.297 -8.09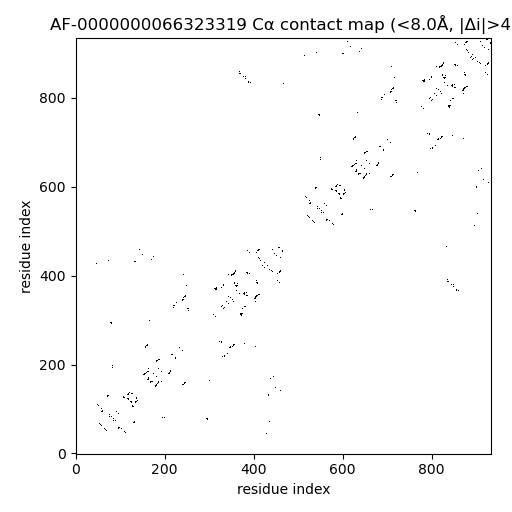4 -7.641 1 70.25 360 LYS A N 1
ATOM 2955 C CA . LYS A 1 360 ? -4.926 -6.828 -8.016 1 70.25 360 LYS A CA 1
ATOM 2956 C C . LYS A 1 360 ? -5.238 -5.98 -6.789 1 70.25 360 LYS A C 1
ATOM 2958 O O . LYS A 1 360 ? -5.25 -4.75 -6.863 1 70.25 360 LYS A O 1
ATOM 2963 N N . GLU A 1 361 ? -5.418 -6.648 -5.758 1 66.5 361 GLU A N 1
ATOM 2964 C CA . GLU A 1 361 ? -5.801 -6 -4.504 1 66.5 361 GLU A CA 1
ATOM 2965 C C . GLU A 1 361 ? -4.715 -5.043 -4.023 1 66.5 361 GLU A C 1
ATOM 2967 O O . GLU A 1 361 ? -5.004 -4.062 -3.338 1 66.5 361 GLU A O 1
ATOM 2972 N N . GLY A 1 362 ? -3.557 -5.219 -4.426 1 68.94 362 GLY A N 1
ATOM 2973 C CA . GLY A 1 362 ? -2.455 -4.418 -3.918 1 68.94 362 GLY A CA 1
ATOM 2974 C C . GLY A 1 362 ? -2.205 -3.162 -4.73 1 68.94 362 GLY A C 1
ATOM 2975 O O . GLY A 1 362 ? -1.361 -2.34 -4.371 1 68.94 362 GLY A O 1
ATOM 2976 N N . THR A 1 363 ? -2.939 -3.029 -5.809 1 70.19 363 THR A N 1
ATOM 2977 C CA . THR A 1 363 ? -2.688 -1.886 -6.68 1 70.19 363 THR A CA 1
ATOM 2978 C C . THR A 1 363 ? -3.816 -0.865 -6.57 1 70.19 363 THR A C 1
ATOM 2980 O O . THR A 1 363 ? -4.93 -1.204 -6.164 1 70.19 363 THR A O 1
ATOM 2983 N N . PHE A 1 364 ? -3.537 0.322 -6.906 1 68.88 364 PHE A N 1
ATOM 2984 C CA . PHE A 1 364 ? -4.477 1.413 -6.68 1 68.88 364 PHE A CA 1
ATOM 2985 C C . PHE A 1 364 ? -5.395 1.598 -7.883 1 68.88 364 PHE A C 1
ATOM 2987 O O . PHE A 1 364 ? -6.465 2.197 -7.766 1 68.88 364 PHE A O 1
ATOM 2994 N N . ASP A 1 365 ? -5.062 1.124 -9 1 64.06 365 ASP A N 1
ATOM 2995 C CA . ASP A 1 365 ? -5.77 1.42 -10.25 1 64.06 365 ASP A CA 1
ATOM 2996 C C . ASP A 1 365 ? -6.938 0.459 -10.453 1 64.06 365 ASP A C 1
ATOM 2998 O O . ASP A 1 365 ? -7.383 0.252 -11.586 1 64.06 365 ASP A O 1
ATOM 3002 N N . THR A 1 366 ? -7.441 -0.12 -9.422 1 61.28 366 THR A N 1
ATOM 3003 C CA . THR A 1 366 ? -8.562 -1.053 -9.523 1 61.28 366 THR A CA 1
ATOM 3004 C C . THR A 1 366 ? -9.719 -0.615 -8.625 1 61.28 366 THR A C 1
ATOM 3006 O O . THR A 1 366 ? -9.539 0.225 -7.742 1 61.28 366 THR A O 1
ATOM 3009 N N . HIS A 1 367 ? -10.82 -1.164 -9.039 1 60.72 367 HIS A N 1
ATOM 3010 C CA . HIS A 1 367 ? -12 -0.866 -8.234 1 60.72 367 HIS A CA 1
ATOM 3011 C C . HIS A 1 367 ? -11.867 -1.426 -6.824 1 60.72 367 HIS A C 1
ATOM 3013 O O . HIS A 1 367 ? -11.469 -2.578 -6.645 1 60.72 367 HIS A O 1
ATOM 3019 N N . LYS A 1 368 ? -12.023 -0.527 -5.906 1 60.09 368 LYS A N 1
ATOM 3020 C CA . LYS A 1 368 ? -11.945 -0.928 -4.504 1 60.09 368 LYS A CA 1
ATOM 3021 C C . LYS A 1 368 ? -13.266 -0.684 -3.787 1 60.09 368 LYS A C 1
ATOM 3023 O O . LYS A 1 368 ? -13.984 0.268 -4.102 1 60.09 368 LYS A O 1
ATOM 3028 N N . THR A 1 369 ? -13.641 -1.681 -3.018 1 61.34 369 THR A N 1
ATOM 3029 C CA . THR A 1 369 ? -14.805 -1.545 -2.146 1 61.34 369 THR A CA 1
ATOM 3030 C C . THR A 1 369 ? -14.391 -1.586 -0.68 1 61.34 369 THR A C 1
ATOM 3032 O O . THR A 1 369 ? -13.203 -1.74 -0.369 1 61.34 369 THR A O 1
ATOM 3035 N N . MET A 1 370 ? -15.375 -1.353 0.122 1 64.38 370 MET A N 1
ATOM 3036 C CA . MET A 1 370 ? -15.117 -1.426 1.558 1 64.38 370 MET A CA 1
ATOM 3037 C C . MET A 1 370 ? -14.992 -2.875 2.016 1 64.38 370 MET A C 1
ATOM 3039 O O . MET A 1 370 ? -14.711 -3.139 3.186 1 64.38 370 MET A O 1
ATOM 3043 N N . LYS A 1 371 ? -15.133 -3.68 1.015 1 65.25 371 LYS A N 1
ATOM 3044 C CA . LYS A 1 371 ? -15.023 -5.094 1.355 1 65.25 371 LYS A CA 1
ATOM 3045 C C . LYS A 1 371 ? -13.57 -5.559 1.345 1 65.25 371 LYS A C 1
ATOM 3047 O O . LYS A 1 371 ? -12.789 -5.137 0.489 1 65.25 371 LYS A O 1
ATOM 3052 N N . HIS A 1 372 ? -13.211 -6.297 2.291 1 72.5 372 HIS A N 1
ATOM 3053 C CA . HIS A 1 372 ? -11.891 -6.887 2.447 1 72.5 372 HIS A CA 1
ATOM 3054 C C . HIS A 1 372 ? -10.805 -5.812 2.455 1 72.5 372 HIS A C 1
ATOM 3056 O O . HIS A 1 372 ? -9.773 -5.961 1.794 1 72.5 372 HIS A O 1
ATOM 3062 N N . THR A 1 373 ? -11.07 -4.754 3.08 1 78.56 373 THR A N 1
ATOM 3063 C CA . THR A 1 373 ? -10.164 -3.615 3.15 1 78.56 373 THR A CA 1
ATOM 3064 C C . THR A 1 373 ? -8.828 -4.027 3.758 1 78.56 373 THR A C 1
ATOM 3066 O O . THR A 1 373 ? -7.766 -3.637 3.264 1 78.56 373 THR A O 1
ATOM 3069 N N . HIS A 1 374 ? -8.867 -4.875 4.742 1 79.62 374 HIS A N 1
ATOM 3070 C CA . HIS A 1 374 ? -7.645 -5.277 5.422 1 79.62 374 HIS A CA 1
ATOM 3071 C C . HIS A 1 374 ? -6.75 -6.105 4.504 1 79.62 374 HIS A C 1
ATOM 3073 O O . HIS A 1 374 ? -5.523 -5.988 4.555 1 79.62 374 HIS A O 1
ATOM 3079 N N . THR A 1 375 ? -7.371 -6.852 3.688 1 77.94 375 THR A N 1
ATOM 3080 C CA . THR A 1 375 ? -6.598 -7.613 2.711 1 77.94 375 THR A CA 1
ATOM 3081 C C . THR A 1 375 ? -5.996 -6.688 1.659 1 77.94 375 THR A C 1
ATOM 3083 O O . THR A 1 375 ? -4.832 -6.84 1.286 1 77.94 375 THR A O 1
ATOM 3086 N N . ASN A 1 376 ? -6.773 -5.762 1.209 1 81.56 376 ASN A N 1
ATOM 3087 C CA . ASN A 1 376 ? -6.281 -4.777 0.251 1 81.56 376 ASN A CA 1
ATOM 3088 C C . ASN A 1 376 ? -5.082 -4.008 0.801 1 81.56 376 ASN A C 1
ATOM 3090 O O . ASN A 1 376 ? -4.113 -3.77 0.082 1 81.56 376 ASN A O 1
ATOM 3094 N N . ILE A 1 377 ? -5.223 -3.672 1.97 1 85.5 377 ILE A N 1
ATOM 3095 C CA . ILE A 1 377 ? -4.168 -2.904 2.623 1 85.5 377 ILE A CA 1
ATOM 3096 C C . ILE A 1 377 ? -2.896 -3.744 2.707 1 85.5 377 ILE A C 1
ATOM 3098 O O . ILE A 1 377 ? -1.807 -3.268 2.383 1 85.5 377 ILE A O 1
ATOM 3102 N N . ALA A 1 378 ? -3.053 -4.949 3.123 1 84.44 378 ALA A N 1
ATOM 3103 C CA . ALA A 1 378 ? -1.899 -5.84 3.23 1 84.44 378 ALA A CA 1
ATOM 3104 C C . ALA A 1 378 ? -1.229 -6.039 1.874 1 84.44 378 ALA A C 1
ATOM 3106 O O . ALA A 1 378 ? -0.001 -6.008 1.771 1 84.44 378 ALA A O 1
ATOM 3107 N N . LYS A 1 379 ? -1.996 -6.246 0.927 1 84.38 379 LYS A N 1
ATOM 3108 C CA . LYS A 1 379 ? -1.46 -6.473 -0.413 1 84.38 379 LYS A CA 1
ATOM 3109 C C . LYS A 1 379 ? -0.795 -5.215 -0.958 1 84.38 379 LYS A C 1
ATOM 3111 O O . LYS A 1 379 ? 0.189 -5.293 -1.696 1 84.38 379 LYS A O 1
ATOM 3116 N N . ALA A 1 380 ? -1.358 -4.098 -0.674 1 85.06 380 ALA A N 1
ATOM 3117 C CA . ALA A 1 380 ? -0.708 -2.844 -1.046 1 85.06 380 ALA A CA 1
ATOM 3118 C C . ALA A 1 380 ? 0.661 -2.719 -0.383 1 85.06 380 ALA A C 1
ATOM 3120 O O . ALA A 1 380 ? 1.615 -2.238 -1 1 85.06 380 ALA A O 1
ATOM 3121 N N . GLY A 1 381 ? 0.676 -3.068 0.812 1 86.69 381 GLY A N 1
ATOM 3122 C CA . GLY A 1 381 ? 1.953 -3.098 1.509 1 86.69 381 GLY A CA 1
ATOM 3123 C C . GLY A 1 381 ? 2.975 -4 0.845 1 86.69 381 GLY A C 1
ATOM 3124 O O . GLY A 1 381 ? 4.145 -3.637 0.722 1 86.69 381 GLY A O 1
ATOM 3125 N N . LEU A 1 382 ? 2.535 -5.109 0.454 1 87.12 382 LEU A N 1
ATOM 3126 C CA . LEU A 1 382 ? 3.414 -6.055 -0.225 1 87.12 382 LEU A CA 1
ATOM 3127 C C . LEU A 1 382 ? 3.922 -5.477 -1.541 1 87.12 382 LEU A C 1
ATOM 3129 O O . LEU A 1 382 ? 5.09 -5.648 -1.891 1 87.12 382 LEU A O 1
ATOM 3133 N N . ALA A 1 383 ? 3.049 -4.863 -2.227 1 86.25 383 ALA A N 1
ATOM 3134 C CA . ALA A 1 383 ? 3.453 -4.203 -3.465 1 86.25 383 ALA A CA 1
ATOM 3135 C C . ALA A 1 383 ? 4.523 -3.148 -3.201 1 86.25 383 ALA A C 1
ATOM 3137 O O . ALA A 1 383 ? 5.488 -3.033 -3.959 1 86.25 383 ALA A O 1
ATOM 3138 N N . MET A 1 384 ? 4.324 -2.441 -2.188 1 86.5 384 MET A N 1
ATOM 3139 C CA . MET A 1 384 ? 5.305 -1.414 -1.843 1 86.5 384 MET A CA 1
ATOM 3140 C C . MET A 1 384 ? 6.633 -2.043 -1.431 1 86.5 384 MET A C 1
ATOM 3142 O O . MET A 1 384 ? 7.699 -1.507 -1.735 1 86.5 384 MET A O 1
ATOM 3146 N N . LEU A 1 385 ? 6.578 -3.107 -0.737 1 87.06 385 LEU A N 1
ATOM 3147 C CA . LEU A 1 385 ? 7.793 -3.844 -0.393 1 87.06 385 LEU A CA 1
ATOM 3148 C C . LEU A 1 385 ? 8.578 -4.211 -1.646 1 87.06 385 LEU A C 1
ATOM 3150 O O . LEU A 1 385 ? 9.797 -4.035 -1.694 1 87.06 385 LEU A O 1
ATOM 3154 N N . THR A 1 386 ? 7.887 -4.68 -2.596 1 87.62 386 THR A N 1
ATOM 3155 C CA . THR A 1 386 ? 8.5 -5.023 -3.875 1 87.62 386 THR A CA 1
ATOM 3156 C C . THR A 1 386 ? 9.172 -3.801 -4.492 1 87.62 386 THR A C 1
ATOM 3158 O O . THR A 1 386 ? 10.328 -3.875 -4.926 1 87.62 386 THR A O 1
ATOM 3161 N N . ARG A 1 387 ? 8.414 -2.754 -4.461 1 84.69 387 ARG A N 1
ATOM 3162 C CA . ARG A 1 387 ? 8.922 -1.524 -5.062 1 84.69 387 ARG A CA 1
ATOM 3163 C C . ARG A 1 387 ? 10.195 -1.061 -4.371 1 84.69 387 ARG A C 1
ATOM 3165 O O . ARG A 1 387 ? 11.133 -0.604 -5.031 1 84.69 387 ARG A O 1
ATOM 3172 N N . CYS A 1 388 ? 10.227 -1.157 -3.139 1 82.81 388 CYS A N 1
ATOM 3173 C CA . CYS A 1 388 ? 11.375 -0.698 -2.365 1 82.81 388 CYS A CA 1
ATOM 3174 C C . CYS A 1 388 ? 12.586 -1.601 -2.594 1 82.81 388 CYS A C 1
ATOM 3176 O O . CYS A 1 388 ? 13.719 -1.12 -2.682 1 82.81 388 CYS A O 1
ATOM 3178 N N . LEU A 1 389 ? 12.352 -2.832 -2.734 1 83.75 389 LEU A N 1
ATOM 3179 C CA . LEU A 1 389 ? 13.453 -3.789 -2.791 1 83.75 389 LEU A CA 1
ATOM 3180 C C . LEU A 1 389 ? 13.938 -3.973 -4.223 1 83.75 389 LEU A C 1
ATOM 3182 O O . LEU A 1 389 ? 15.094 -4.336 -4.449 1 83.75 389 LEU A O 1
ATOM 3186 N N . ALA A 1 390 ? 13.039 -3.852 -5.188 1 82.12 390 ALA A N 1
ATOM 3187 C CA . ALA A 1 390 ? 13.367 -4.121 -6.586 1 82.12 390 ALA A CA 1
ATOM 3188 C C . ALA A 1 390 ? 14.336 -3.076 -7.133 1 82.12 390 ALA A C 1
ATOM 3190 O O . ALA A 1 390 ? 15.055 -3.336 -8.102 1 82.12 390 ALA A O 1
ATOM 3191 N N . GLY A 1 391 ? 14.531 -1.932 -6.473 1 67.12 391 GLY A N 1
ATOM 3192 C CA . GLY A 1 391 ? 15.461 -0.911 -6.934 1 67.12 391 GLY A CA 1
ATOM 3193 C C . GLY A 1 391 ? 14.867 0.005 -7.988 1 67.12 391 GLY A C 1
ATOM 3194 O O . GLY A 1 391 ? 13.719 -0.184 -8.406 1 67.12 391 GLY A O 1
ATOM 3195 N N . GLN A 1 392 ? 15.461 1.153 -8.328 1 58.84 392 GLN A N 1
ATOM 3196 C CA . GLN A 1 392 ? 14.883 2.232 -9.117 1 58.84 392 GLN A CA 1
ATOM 3197 C C . GLN A 1 392 ? 15.086 1.992 -10.609 1 58.84 392 GLN A C 1
ATOM 3199 O O . GLN A 1 392 ? 14.141 2.094 -11.391 1 58.84 392 GLN A O 1
ATOM 3204 N N . SER A 1 393 ? 16.203 2.35 -11.203 1 56.5 393 SER A N 1
ATOM 3205 C CA . SER A 1 393 ? 16.344 2.5 -12.648 1 56.5 393 SER A CA 1
ATOM 3206 C C . SER A 1 393 ? 17.281 1.454 -13.227 1 56.5 393 SER A C 1
ATOM 3208 O O . SER A 1 393 ? 18.047 0.823 -12.492 1 56.5 393 SER A O 1
ATOM 3210 N N . GLU A 1 394 ? 16.844 1.084 -14.531 1 54.03 394 GLU A N 1
ATOM 3211 C CA . GLU A 1 394 ? 17.75 0.262 -15.336 1 54.03 394 GLU A CA 1
ATOM 3212 C C . GLU A 1 394 ? 19.203 0.643 -15.078 1 54.03 394 GLU A C 1
ATOM 3214 O O . GLU A 1 394 ? 20.094 -0.21 -15.141 1 54.03 394 GLU A O 1
ATOM 3219 N N . ASN A 1 395 ? 19.328 1.998 -14.859 1 48.22 395 ASN A N 1
ATOM 3220 C CA . ASN A 1 395 ? 20.688 2.5 -14.719 1 48.22 395 ASN A CA 1
ATOM 3221 C C . ASN A 1 395 ? 21.203 2.326 -13.297 1 48.22 395 ASN A C 1
ATOM 3223 O O . ASN A 1 395 ? 22.359 2.605 -13.008 1 48.22 395 ASN A O 1
ATOM 3227 N N . ASP A 1 396 ? 20.359 2.498 -12.477 1 47 396 ASP A N 1
ATOM 3228 C CA . ASP A 1 396 ? 20.859 2.344 -11.117 1 47 396 ASP A CA 1
ATOM 3229 C C . ASP A 1 396 ? 21.578 1.012 -10.938 1 47 396 ASP A C 1
ATOM 3231 O O . ASP A 1 396 ? 21.062 -0.036 -11.336 1 47 396 ASP A O 1
ATOM 3235 N N . THR A 1 397 ? 22.781 1.1 -11.234 1 41.31 397 THR A N 1
ATOM 3236 C CA . THR A 1 397 ? 23.734 0.015 -11.031 1 41.31 397 THR A CA 1
ATOM 3237 C C . THR A 1 397 ? 23.359 -0.799 -9.789 1 41.31 397 THR A C 1
ATOM 3239 O O . THR A 1 397 ? 24.125 -0.841 -8.82 1 41.31 397 THR A O 1
ATOM 3242 N N . GLU A 1 398 ? 22.391 -0.537 -9.242 1 44.12 398 GLU A N 1
ATOM 3243 C CA . GLU A 1 398 ? 22.359 -1.577 -8.219 1 44.12 398 GLU A CA 1
ATOM 3244 C C . GLU A 1 398 ? 22.656 -2.949 -8.82 1 44.12 398 GLU A C 1
ATOM 3246 O O . GLU A 1 398 ? 21.797 -3.52 -9.508 1 44.12 398 GLU A O 1
ATOM 3251 N N . PRO A 1 399 ? 23.828 -3.008 -9.438 1 47.34 399 PRO A N 1
ATOM 3252 C CA . PRO A 1 399 ? 24.312 -4.254 -10.023 1 47.34 399 PRO A CA 1
ATOM 3253 C C . PRO A 1 399 ? 23.812 -5.496 -9.297 1 47.34 399 PRO A C 1
ATOM 3255 O O . PRO A 1 399 ? 24.312 -5.84 -8.227 1 47.34 399 PRO A O 1
ATOM 3258 N N . ARG A 1 400 ? 22.578 -5.715 -9.039 1 55.91 400 ARG A N 1
ATOM 3259 C CA . ARG A 1 400 ? 22.484 -6.727 -7.992 1 55.91 400 ARG A CA 1
ATOM 3260 C C . ARG A 1 400 ? 23.141 -8.031 -8.422 1 55.91 400 ARG A C 1
ATOM 3262 O O . ARG A 1 400 ? 22.5 -8.891 -9.023 1 55.91 400 ARG A O 1
ATOM 3269 N N . SER A 1 401 ? 24.344 -7.879 -8.883 1 64.75 401 SER A N 1
ATOM 3270 C CA . SER A 1 401 ? 24.969 -9.117 -9.328 1 64.75 401 SER A CA 1
ATOM 3271 C C . SER A 1 401 ? 24.953 -10.172 -8.219 1 64.75 401 SER A C 1
ATOM 3273 O O . SER A 1 401 ? 24.984 -11.367 -8.5 1 64.75 401 SER A O 1
ATOM 3275 N N . GLN A 1 402 ? 24.812 -9.68 -7.074 1 79.25 402 GLN A N 1
ATOM 3276 C CA . GLN A 1 402 ? 24.891 -10.656 -5.996 1 79.25 402 GLN A CA 1
ATOM 3277 C C . GLN A 1 402 ? 23.562 -10.734 -5.23 1 79.25 402 GLN A C 1
ATOM 3279 O O . GLN A 1 402 ? 23.5 -11.344 -4.156 1 79.25 402 GLN A O 1
ATOM 3284 N N . TRP A 1 403 ? 22.5 -10.156 -5.836 1 84.19 403 TRP A N 1
ATOM 3285 C CA . TRP A 1 403 ? 21.203 -10.141 -5.168 1 84.19 403 TRP A CA 1
ATOM 3286 C C . TRP A 1 403 ? 20.109 -10.703 -6.074 1 84.19 403 TRP A C 1
ATOM 3288 O O . TRP A 1 403 ? 20.219 -10.648 -7.301 1 84.19 403 TRP A O 1
ATOM 3298 N N . PRO A 1 404 ? 19.188 -11.203 -5.43 1 92.06 404 PRO A N 1
ATOM 3299 C CA . PRO A 1 404 ? 18.109 -11.773 -6.25 1 92.06 404 PRO A CA 1
ATOM 3300 C C . PRO A 1 404 ? 17.328 -10.711 -7.012 1 92.06 404 PRO A C 1
ATOM 3302 O O . PRO A 1 404 ? 17.25 -9.562 -6.574 1 92.06 404 PRO A O 1
ATOM 3305 N N . GLN A 1 405 ? 16.844 -11.164 -8.164 1 92.62 405 GLN A N 1
ATOM 3306 C CA . GLN A 1 405 ? 15.836 -10.352 -8.852 1 92.62 405 GLN A CA 1
ATOM 3307 C C . GLN A 1 405 ? 14.5 -10.383 -8.109 1 92.62 405 GLN A C 1
ATOM 3309 O O . GLN A 1 405 ? 13.992 -11.461 -7.77 1 92.62 405 GLN A O 1
ATOM 3314 N N . ILE A 1 406 ? 13.984 -9.203 -7.812 1 92.31 406 ILE A N 1
ATOM 3315 C CA . ILE A 1 406 ? 12.758 -9.109 -7.027 1 92.31 406 ILE A CA 1
ATOM 3316 C C . ILE A 1 406 ? 11.625 -8.594 -7.906 1 92.31 406 ILE A C 1
ATOM 3318 O O . ILE A 1 406 ? 11.758 -7.566 -8.578 1 92.31 406 ILE A O 1
ATOM 3322 N N . HIS A 1 407 ? 10.484 -9.352 -7.918 1 92.88 407 HIS A N 1
ATOM 3323 C CA . HIS A 1 407 ? 9.336 -9 -8.75 1 92.88 407 HIS A CA 1
ATOM 3324 C C . HIS A 1 407 ? 8.039 -9.102 -7.957 1 92.88 407 HIS A C 1
ATOM 3326 O O . HIS A 1 407 ? 7.891 -9.977 -7.102 1 92.88 407 HIS A O 1
ATOM 3332 N N . GLY A 1 408 ? 7.164 -8.125 -8.203 1 91.62 408 GLY A N 1
ATOM 3333 C CA . GLY A 1 408 ? 5.762 -8.297 -7.855 1 91.62 408 GLY A CA 1
ATOM 3334 C C . GLY A 1 408 ? 4.926 -8.844 -8.992 1 91.62 408 GLY A C 1
ATOM 3335 O O . GLY A 1 408 ? 5.152 -8.508 -10.156 1 91.62 408 GLY A O 1
ATOM 3336 N N . VAL A 1 409 ? 3.928 -9.727 -8.625 1 92.75 409 VAL A N 1
ATOM 3337 C CA . VAL A 1 409 ? 3.133 -10.312 -9.695 1 92.75 409 VAL A CA 1
ATOM 3338 C C . VAL A 1 409 ? 1.655 -10.312 -9.312 1 92.75 409 VAL A C 1
ATOM 3340 O O . VAL A 1 409 ? 1.307 -10.633 -8.172 1 92.75 409 VAL A O 1
ATOM 3343 N N . ASN A 1 410 ? 0.854 -9.875 -10.188 1 89.19 410 ASN A N 1
ATOM 3344 C CA . ASN A 1 410 ? -0.583 -10.117 -10.164 1 89.19 410 ASN A CA 1
ATOM 3345 C C . ASN A 1 410 ? -0.951 -11.383 -10.93 1 89.19 410 ASN A C 1
ATOM 3347 O O . ASN A 1 410 ? -0.887 -11.414 -12.164 1 89.19 410 ASN A O 1
ATOM 3351 N N . PRO A 1 411 ? -1.326 -12.375 -10.219 1 90.94 411 PRO A N 1
ATOM 3352 C CA . PRO A 1 411 ? -1.596 -13.648 -10.883 1 90.94 411 PRO A CA 1
ATOM 3353 C C . PRO A 1 411 ? -2.859 -13.609 -11.742 1 90.94 411 PRO A C 1
ATOM 3355 O O . PRO A 1 411 ? -3.094 -14.516 -12.547 1 90.94 411 PRO A O 1
ATOM 3358 N N . GLY A 1 412 ? -3.686 -12.594 -11.539 1 86.81 412 GLY A N 1
ATOM 3359 C CA . GLY A 1 412 ? -4.922 -12.492 -12.297 1 86.81 412 GLY A CA 1
ATOM 3360 C C . GLY A 1 412 ? -6.113 -13.102 -11.578 1 86.81 412 GLY A C 1
ATOM 3361 O O . GLY A 1 412 ? -5.992 -13.555 -10.438 1 86.81 412 GLY A O 1
ATOM 3362 N N . TRP A 1 413 ? -7.289 -13.086 -12.258 1 83.75 413 TRP A N 1
ATOM 3363 C CA . TRP A 1 413 ? -8.531 -13.578 -11.672 1 83.75 413 TRP A CA 1
ATOM 3364 C C . TRP A 1 413 ? -8.711 -15.07 -11.953 1 83.75 413 TRP A C 1
ATOM 3366 O O . TRP A 1 413 ? -9.164 -15.453 -13.039 1 83.75 413 TRP A O 1
ATOM 3376 N N . PHE A 1 414 ? -8.43 -15.867 -10.984 1 85.56 414 PHE A N 1
ATOM 3377 C CA . PHE A 1 414 ? -8.445 -17.312 -11.242 1 85.56 414 PHE A CA 1
ATOM 3378 C C . PHE A 1 414 ? -9.375 -18.016 -10.266 1 85.56 414 PHE A C 1
ATOM 3380 O O . PHE A 1 414 ? -9.586 -19.234 -10.367 1 85.56 414 PHE A O 1
ATOM 3387 N N . SER A 1 415 ? -9.82 -17.266 -9.344 1 72.94 415 SER A N 1
ATOM 3388 C CA . SER A 1 415 ? -10.68 -17.906 -8.336 1 72.94 415 SER A CA 1
ATOM 3389 C C . SER A 1 415 ? -11.938 -17.078 -8.086 1 72.94 415 SER A C 1
ATOM 3391 O O . SER A 1 415 ? -11.906 -15.852 -8.164 1 72.94 415 SER A O 1
ATOM 3393 N N . ILE A 1 416 ? -12.977 -17.797 -7.836 1 60.5 416 ILE A N 1
ATOM 3394 C CA . ILE A 1 416 ? -14.242 -17.125 -7.531 1 60.5 416 ILE A CA 1
ATOM 3395 C C . ILE A 1 416 ? -14.602 -17.344 -6.066 1 60.5 416 ILE A C 1
ATOM 3397 O O . ILE A 1 416 ? -15.773 -17.297 -5.691 1 60.5 416 ILE A O 1
ATOM 3401 N N . ASP A 1 417 ? -13.586 -17.594 -5.305 1 59.38 417 ASP A N 1
ATOM 3402 C CA . ASP A 1 417 ? -13.797 -17.891 -3.891 1 59.38 417 ASP A CA 1
ATOM 3403 C C . ASP A 1 417 ? -14.445 -16.703 -3.174 1 59.38 417 ASP A C 1
ATOM 3405 O O . ASP A 1 417 ? -15.047 -16.875 -2.109 1 59.38 417 ASP A O 1
ATOM 3409 N N . GLU A 1 418 ? -14.32 -15.586 -3.76 1 56.72 418 GLU A N 1
ATOM 3410 C CA . GLU A 1 418 ? -14.891 -14.398 -3.139 1 56.72 418 GLU A CA 1
ATOM 3411 C C . GLU A 1 418 ? -16.422 -14.398 -3.225 1 56.72 418 GLU A C 1
ATOM 3413 O O . GLU A 1 418 ? -17.094 -13.703 -2.463 1 56.72 418 GLU A O 1
ATOM 3418 N N . TYR A 1 419 ? -16.891 -15.297 -4.074 1 54.59 419 TYR A N 1
ATOM 3419 C CA . TYR A 1 419 ? -18.344 -15.32 -4.254 1 54.59 419 TYR A CA 1
ATOM 3420 C C . TYR A 1 419 ? -18.984 -16.422 -3.422 1 54.59 419 TYR A C 1
ATOM 3422 O O . TYR A 1 419 ? -18.406 -17.516 -3.285 1 54.59 419 TYR A O 1
ATOM 3430 N N . THR A 1 420 ? -20.047 -16.016 -2.711 1 50.53 420 THR A N 1
ATOM 3431 C CA . THR A 1 420 ? -20.781 -16.984 -1.911 1 50.53 420 THR A CA 1
ATOM 3432 C C . THR A 1 420 ? -21.312 -18.109 -2.789 1 50.53 420 THR A C 1
ATOM 3434 O O . THR A 1 420 ? -21.453 -17.953 -4.004 1 50.53 420 THR A O 1
ATOM 3437 N N . ILE A 1 421 ? -21.484 -19.188 -2.068 1 50.16 421 ILE A N 1
ATOM 3438 C CA . ILE A 1 421 ? -22.062 -20.344 -2.764 1 50.16 421 ILE A CA 1
ATOM 3439 C C . ILE A 1 421 ? -23.359 -19.922 -3.449 1 50.16 421 ILE A C 1
ATOM 3441 O O . ILE A 1 421 ? -23.625 -20.344 -4.578 1 50.16 421 ILE A O 1
ATOM 3445 N N . TYR A 1 422 ? -24.016 -19.141 -2.668 1 47.44 422 TYR A N 1
ATOM 3446 C CA . TYR A 1 422 ? -25.297 -18.688 -3.193 1 47.44 422 TYR A CA 1
ATOM 3447 C C . TYR A 1 422 ? -25.109 -17.875 -4.477 1 47.44 422 TYR A C 1
ATOM 3449 O O . TYR A 1 422 ? -25.812 -18.094 -5.465 1 47.44 422 TYR A O 1
ATOM 3457 N N . ALA A 1 423 ? -24.188 -16.984 -4.402 1 52.66 423 ALA A N 1
ATOM 3458 C CA . ALA A 1 423 ? -23.922 -16.156 -5.578 1 52.66 423 ALA A CA 1
ATOM 3459 C C . ALA A 1 423 ? -23.438 -17 -6.746 1 52.66 423 ALA A C 1
ATOM 3461 O O . ALA A 1 423 ? -23.797 -16.75 -7.898 1 52.66 423 ALA A O 1
ATOM 3462 N N . ARG A 1 424 ? -22.688 -17.984 -6.312 1 53.56 424 ARG A N 1
ATOM 3463 C CA . ARG A 1 424 ? -22.141 -18.875 -7.328 1 53.56 424 ARG A CA 1
ATOM 3464 C C . ARG A 1 424 ? -23.234 -19.703 -7.98 1 53.56 424 ARG A C 1
ATOM 3466 O O . ARG A 1 424 ? -23.188 -19.953 -9.188 1 53.56 424 ARG A O 1
ATOM 3473 N N . THR A 1 425 ? -24.062 -20.125 -7.055 1 50.53 425 THR A N 1
ATOM 3474 C CA . THR A 1 425 ? -25.141 -21 -7.52 1 50.53 425 THR A CA 1
ATOM 3475 C C . THR A 1 425 ? -26.188 -20.219 -8.297 1 50.53 425 THR A C 1
ATOM 3477 O O . THR A 1 425 ? -26.766 -20.719 -9.258 1 50.53 425 THR A O 1
ATOM 3480 N N . ARG A 1 426 ? -26.531 -19.141 -7.559 1 47.44 426 ARG A N 1
ATOM 3481 C CA . ARG A 1 426 ? -27.578 -18.344 -8.211 1 47.44 426 ARG A CA 1
ATOM 3482 C C . ARG A 1 426 ? -27.062 -17.75 -9.523 1 47.44 426 ARG A C 1
ATOM 3484 O O . ARG A 1 426 ? -27.859 -17.5 -10.438 1 47.44 426 ARG A O 1
ATOM 3491 N N . GLY A 1 427 ? -25.875 -17.234 -9.453 1 45.09 427 GLY A N 1
ATOM 3492 C CA . GLY A 1 427 ? -25.25 -16.734 -10.664 1 45.09 427 GLY A CA 1
ATOM 3493 C C . GLY A 1 427 ? -24.688 -17.828 -11.555 1 45.09 427 GLY A C 1
ATOM 3494 O O . GLY A 1 427 ? -24.266 -18.875 -11.062 1 45.09 427 GLY A O 1
ATOM 3495 N N . LYS A 1 428 ? -25.406 -18.359 -12.531 1 45.69 428 LYS A N 1
ATOM 3496 C CA . LYS A 1 428 ? -24.797 -19.375 -13.383 1 45.69 428 LYS A CA 1
ATOM 3497 C C . LYS A 1 428 ? -23.281 -19.422 -13.172 1 45.69 428 LYS A C 1
ATOM 3499 O O . LYS A 1 428 ? -22.719 -18.547 -12.516 1 45.69 428 LYS A O 1
ATOM 3504 N N . ILE A 1 429 ? -22.453 -19.969 -14.219 1 49.16 429 ILE A N 1
ATOM 3505 C CA . ILE A 1 429 ? -21.062 -20.422 -14.234 1 49.16 429 ILE A CA 1
ATOM 3506 C C . ILE A 1 429 ? -20.125 -19.219 -14.156 1 49.16 429 ILE A C 1
ATOM 3508 O O . ILE A 1 429 ? -19.953 -18.484 -15.133 1 49.16 429 ILE A O 1
ATOM 3512 N N . PHE A 1 430 ? -20.156 -18.5 -13.078 1 58.34 430 PHE A N 1
ATOM 3513 C CA . PHE A 1 430 ? -19.125 -17.469 -13.18 1 58.34 430 PHE A CA 1
ATOM 3514 C C . PHE A 1 430 ? -17.734 -18.078 -13.031 1 58.34 430 PHE A C 1
ATOM 3516 O O . PHE A 1 430 ? -17.328 -18.422 -11.922 1 58.34 430 PHE A O 1
ATOM 3523 N N . ASN A 1 431 ? -17.312 -18.719 -14.188 1 70.75 431 ASN A N 1
ATOM 3524 C CA . ASN A 1 431 ? -15.93 -19.172 -14.219 1 70.75 431 ASN A CA 1
ATOM 3525 C C . ASN A 1 431 ? -14.969 -18.016 -14.453 1 70.75 431 ASN A C 1
ATOM 3527 O O . ASN A 1 431 ? -15.266 -17.094 -15.211 1 70.75 431 ASN A O 1
ATOM 3531 N N . PRO A 1 432 ? -13.953 -18.078 -13.703 1 82.44 432 PRO A N 1
ATOM 3532 C CA . PRO A 1 432 ? -12.922 -17.078 -13.977 1 82.44 432 PRO A CA 1
ATOM 3533 C C . PRO A 1 432 ? -12.305 -17.219 -15.367 1 82.44 432 PRO A C 1
ATOM 3535 O O . PRO A 1 432 ? -12.43 -18.281 -15.992 1 82.44 432 PRO A O 1
ATOM 3538 N N . PRO A 1 433 ? -11.773 -16.219 -15.859 1 87.06 433 PRO A N 1
ATOM 3539 C CA . PRO A 1 433 ? -11.195 -16.234 -17.203 1 87.06 433 PRO A CA 1
ATOM 3540 C C . PRO A 1 433 ? -10 -17.188 -17.312 1 87.06 433 PRO A C 1
ATOM 3542 O O . PRO A 1 433 ? -9.68 -17.656 -18.422 1 87.06 433 PRO A O 1
ATOM 3545 N N . ILE A 1 434 ? -9.312 -17.422 -16.219 1 92 434 ILE A N 1
ATOM 3546 C CA . ILE A 1 434 ? -8.148 -18.297 -16.219 1 92 434 ILE A CA 1
ATOM 3547 C C . ILE A 1 434 ? -8.195 -19.234 -15.016 1 92 434 ILE A C 1
ATOM 3549 O O . ILE A 1 434 ? -9.008 -19.047 -14.109 1 92 434 ILE A O 1
ATOM 3553 N N . ASP A 1 435 ? -7.41 -20.203 -15.047 1 91.31 435 ASP A N 1
ATOM 3554 C CA . ASP A 1 435 ? -7.395 -21.125 -13.922 1 91.31 435 ASP A CA 1
ATOM 3555 C C . ASP A 1 435 ? -6.09 -21.016 -13.133 1 91.31 435 ASP A C 1
ATOM 3557 O O . ASP A 1 435 ? -5.301 -20.094 -13.359 1 91.31 435 ASP A O 1
ATOM 3561 N N . GLU A 1 436 ? -5.844 -21.875 -12.164 1 92.38 436 GLU A N 1
ATOM 3562 C CA . GLU A 1 436 ? -4.707 -21.797 -11.25 1 92.38 436 GLU A CA 1
ATOM 3563 C C . GLU A 1 436 ? -3.395 -22.078 -11.977 1 92.38 436 GLU A C 1
ATOM 3565 O O . GLU A 1 436 ? -2.35 -21.531 -11.609 1 92.38 436 GLU A O 1
ATOM 3570 N N . ILE A 1 437 ? -3.467 -22.922 -13.008 1 95.94 437 ILE A N 1
ATOM 3571 C CA . ILE A 1 437 ? -2.262 -23.203 -13.773 1 95.94 437 ILE A CA 1
ATOM 3572 C C . ILE A 1 437 ? -1.803 -21.938 -14.508 1 95.94 437 ILE A C 1
ATOM 3574 O O . ILE A 1 437 ? -0.612 -21.625 -14.508 1 95.94 437 ILE A O 1
ATOM 3578 N N . ASP A 1 438 ? -2.754 -21.266 -15.094 1 96.31 438 ASP A N 1
ATOM 3579 C CA . ASP A 1 438 ? -2.451 -20 -15.75 1 96.31 438 ASP A CA 1
ATOM 3580 C C . ASP A 1 438 ? -1.899 -18.984 -14.75 1 96.31 438 ASP A C 1
ATOM 3582 O O . ASP A 1 438 ? -0.933 -18.281 -15.047 1 96.31 438 ASP A O 1
ATOM 3586 N N . ALA A 1 439 ? -2.537 -18.906 -13.617 1 94.38 439 ALA A N 1
ATOM 3587 C CA . ALA A 1 439 ? -2.086 -17.984 -12.578 1 94.38 439 ALA A CA 1
ATOM 3588 C C . ALA A 1 439 ? -0.657 -18.297 -12.148 1 94.38 439 ALA A C 1
ATOM 3590 O O . ALA A 1 439 ? 0.167 -17.391 -12 1 94.38 439 ALA A O 1
ATOM 3591 N N . ALA A 1 440 ? -0.389 -19.547 -11.977 1 96.88 440 ALA A N 1
ATOM 3592 C CA . ALA A 1 440 ? 0.954 -19.969 -11.602 1 96.88 440 ALA A CA 1
ATOM 3593 C C . ALA A 1 440 ? 1.973 -19.594 -12.672 1 96.88 440 ALA A C 1
ATOM 3595 O O . ALA A 1 440 ? 3.094 -19.188 -12.359 1 96.88 440 ALA A O 1
ATOM 3596 N N . SER A 1 441 ? 1.574 -19.75 -13.914 1 97.94 441 SER A N 1
ATOM 3597 C CA . SER A 1 441 ? 2.459 -19.406 -15.016 1 97.94 441 SER A CA 1
ATOM 3598 C C . SER A 1 441 ? 2.818 -17.922 -14.984 1 97.94 441 SER A C 1
ATOM 3600 O O . SER A 1 441 ? 3.945 -17.547 -15.305 1 97.94 441 SER A O 1
ATOM 3602 N N . ARG A 1 442 ? 1.884 -17.172 -14.625 1 96.38 442 ARG A N 1
ATOM 3603 C CA . ARG A 1 442 ? 2.133 -15.734 -14.523 1 96.38 442 ARG A CA 1
ATOM 3604 C C . ARG A 1 442 ? 3.105 -15.43 -13.383 1 96.38 442 ARG A C 1
ATOM 3606 O O . ARG A 1 442 ? 3.957 -14.547 -13.508 1 96.38 442 ARG A O 1
ATOM 3613 N N . VAL A 1 443 ? 3.029 -16.156 -12.312 1 96.56 443 VAL A N 1
ATOM 3614 C CA . VAL A 1 443 ? 3.877 -15.938 -11.141 1 96.56 443 VAL A CA 1
ATOM 3615 C C . VAL A 1 443 ? 5.316 -16.344 -11.469 1 96.56 443 VAL A C 1
ATOM 3617 O O . VAL A 1 443 ? 6.262 -15.641 -11.094 1 96.56 443 VAL A O 1
ATOM 3620 N N . VAL A 1 444 ? 5.539 -17.438 -12.219 1 98 444 VAL A N 1
ATOM 3621 C CA . VAL A 1 444 ? 6.891 -17.938 -12.445 1 98 444 VAL A CA 1
ATOM 3622 C C . VAL A 1 444 ? 7.465 -17.312 -13.719 1 98 444 VAL A C 1
ATOM 3624 O O . VAL A 1 444 ? 8.617 -17.578 -14.078 1 98 444 VAL A O 1
ATOM 3627 N N . HIS A 1 445 ? 6.703 -16.453 -14.391 1 97.38 445 HIS A N 1
ATOM 3628 C CA . HIS A 1 445 ? 7.109 -15.852 -15.656 1 97.38 445 HIS A CA 1
ATOM 3629 C C . HIS A 1 445 ? 8.453 -15.148 -15.516 1 97.38 445 HIS A C 1
ATOM 3631 O O . HIS A 1 445 ? 9.367 -15.375 -16.312 1 97.38 445 HIS A O 1
ATOM 3637 N N . PRO A 1 446 ? 8.688 -14.328 -14.492 1 96.31 446 PRO A N 1
ATOM 3638 C CA . PRO A 1 446 ? 9.984 -13.664 -14.375 1 96.31 446 PRO A CA 1
ATOM 3639 C C . PRO A 1 446 ? 11.141 -14.656 -14.188 1 96.31 446 PRO A C 1
ATOM 3641 O O . PRO A 1 446 ? 12.266 -14.375 -14.594 1 96.31 446 PRO A O 1
ATOM 3644 N N . ILE A 1 447 ? 10.891 -15.805 -13.617 1 97.56 447 ILE A N 1
ATOM 3645 C CA . ILE A 1 447 ? 11.898 -16.828 -13.375 1 97.56 447 ILE A CA 1
ATOM 3646 C C . ILE A 1 447 ? 12.227 -17.547 -14.672 1 97.56 447 ILE A C 1
ATOM 3648 O O . ILE A 1 447 ? 13.398 -17.672 -15.055 1 97.56 447 ILE A O 1
ATOM 3652 N N . PHE A 1 448 ? 11.203 -18 -15.383 1 98.06 448 PHE A N 1
ATOM 3653 C CA . PHE A 1 448 ? 11.383 -18.812 -16.578 1 98.06 448 PHE A CA 1
ATOM 3654 C C . PHE A 1 448 ? 12 -17.984 -17.703 1 98.06 448 PHE A C 1
ATOM 3656 O O . PHE A 1 448 ? 12.711 -18.531 -18.562 1 98.06 448 PHE A O 1
ATOM 3663 N N . PHE A 1 449 ? 11.781 -16.688 -17.703 1 96.62 449 PHE A N 1
ATOM 3664 C CA . PHE A 1 449 ? 12.281 -15.852 -18.781 1 96.62 449 PHE A CA 1
ATOM 3665 C C . PHE A 1 449 ? 13.359 -14.898 -18.281 1 96.62 449 PHE A C 1
ATOM 3667 O O . PHE A 1 449 ? 13.711 -13.93 -18.969 1 96.62 449 PHE A O 1
ATOM 3674 N N . GLN A 1 450 ? 13.805 -15.094 -17.078 1 94.81 450 GLN A N 1
ATOM 3675 C CA . GLN A 1 450 ? 14.953 -14.43 -16.484 1 94.81 450 GLN A CA 1
ATOM 3676 C C . GLN A 1 450 ? 14.812 -12.906 -16.562 1 94.81 450 GLN A C 1
ATOM 3678 O O . GLN A 1 450 ? 15.711 -12.219 -17.047 1 94.81 450 GLN A O 1
ATOM 3683 N N . LYS A 1 451 ? 13.703 -12.438 -16.031 1 92.5 451 LYS A N 1
ATOM 3684 C CA . LYS A 1 451 ? 13.445 -11.008 -16.047 1 92.5 451 LYS A CA 1
ATOM 3685 C C . LYS A 1 451 ? 14.219 -10.297 -14.938 1 92.5 451 LYS A C 1
ATOM 3687 O O . LYS A 1 451 ? 14.508 -10.891 -13.898 1 92.5 451 LYS A O 1
ATOM 3692 N N . LYS A 1 452 ? 14.484 -9.055 -15.156 1 89 452 LYS A N 1
ATOM 3693 C CA . LYS A 1 452 ? 15.266 -8.266 -14.219 1 89 452 LYS A CA 1
ATOM 3694 C C . LYS A 1 452 ? 14.352 -7.527 -13.234 1 89 452 LYS A C 1
ATOM 3696 O O . LYS A 1 452 ? 13.203 -7.227 -13.555 1 89 452 LYS A O 1
ATOM 3701 N N . SER A 1 453 ? 14.898 -7.164 -12.109 1 87.19 453 SER A N 1
ATOM 3702 C CA . SER A 1 453 ? 14.164 -6.562 -11 1 87.19 453 SER A CA 1
ATOM 3703 C C . SER A 1 453 ? 13.594 -5.203 -11.383 1 87.19 453 SER A C 1
ATOM 3705 O O . SER A 1 453 ? 12.562 -4.781 -10.852 1 87.19 453 SER A O 1
ATOM 3707 N N . TYR A 1 454 ? 14.203 -4.547 -12.258 1 79.38 454 TYR A N 1
ATOM 3708 C CA . TYR A 1 454 ? 13.781 -3.189 -12.578 1 79.38 454 TYR A CA 1
ATOM 3709 C C . TYR A 1 454 ? 12.398 -3.184 -13.219 1 79.38 454 TYR A C 1
ATOM 3711 O O . TYR A 1 454 ? 11.758 -2.137 -13.32 1 79.38 454 TYR A O 1
ATOM 3719 N N . CYS A 1 455 ? 11.867 -4.309 -13.664 1 77.94 455 CYS A N 1
ATOM 3720 C CA . CYS A 1 455 ? 10.523 -4.402 -14.211 1 77.94 455 CYS A CA 1
ATOM 3721 C C . CYS A 1 455 ? 9.469 -4.266 -13.117 1 77.94 455 CYS A C 1
ATOM 3723 O O . CYS A 1 455 ? 8.328 -3.885 -13.383 1 77.94 455 CYS A O 1
ATOM 3725 N N . LYS A 1 456 ? 9.859 -4.609 -11.922 1 81.19 456 LYS A N 1
ATOM 3726 C CA . LYS A 1 456 ? 9.172 -4.355 -10.656 1 81.19 456 LYS A CA 1
ATOM 3727 C C . LYS A 1 456 ? 7.922 -5.223 -10.523 1 81.19 456 LYS A C 1
ATOM 3729 O O . LYS A 1 456 ? 7.855 -6.09 -9.656 1 81.19 456 LYS A O 1
ATOM 3734 N N . SER A 1 457 ? 6.941 -5.023 -11.445 1 85.38 457 SER A N 1
ATOM 3735 C CA . SER A 1 457 ? 5.695 -5.766 -11.266 1 85.38 457 SER A CA 1
ATOM 3736 C C . SER A 1 457 ? 5.141 -6.242 -12.609 1 85.38 457 SER A C 1
ATOM 3738 O O . SER A 1 457 ? 5.363 -5.605 -13.641 1 85.38 457 SER A O 1
ATOM 3740 N N . TRP A 1 458 ? 4.426 -7.348 -12.531 1 89.69 458 TRP A N 1
ATOM 3741 C CA . TRP A 1 458 ? 3.932 -8.008 -13.734 1 89.69 458 TRP A CA 1
ATOM 3742 C C . TRP A 1 458 ? 2.432 -8.266 -13.633 1 89.69 458 TRP A C 1
ATOM 3744 O O . TRP A 1 458 ? 1.93 -8.641 -12.578 1 89.69 458 TRP A O 1
ATOM 3754 N N . ILE A 1 459 ? 1.73 -7.988 -14.789 1 86.5 459 ILE A N 1
ATOM 3755 C CA . ILE A 1 459 ? 0.327 -8.336 -14.977 1 86.5 459 ILE A CA 1
ATOM 3756 C C . ILE A 1 459 ? 0.128 -8.93 -16.375 1 86.5 459 ILE A C 1
ATOM 3758 O O . ILE A 1 459 ? 0.567 -8.352 -17.359 1 86.5 459 ILE A O 1
ATOM 3762 N N . ASP A 1 460 ? -0.456 -10.07 -16.516 1 90.88 460 ASP A N 1
ATOM 3763 C CA . ASP A 1 460 ? -0.704 -10.734 -17.797 1 90.88 460 ASP A CA 1
ATOM 3764 C C . ASP A 1 460 ? 0.585 -10.867 -18.609 1 90.88 460 ASP A C 1
ATOM 3766 O O . ASP A 1 460 ? 0.62 -10.523 -19.781 1 90.88 460 ASP A O 1
ATOM 3770 N N . TYR A 1 461 ? 1.619 -11.188 -17.891 1 91.75 461 TYR A N 1
ATOM 3771 C CA . TYR A 1 461 ? 2.932 -11.461 -18.469 1 91.75 461 TYR A CA 1
ATOM 3772 C C . TYR A 1 461 ? 3.582 -10.18 -18.984 1 91.75 461 TYR A C 1
ATOM 3774 O O . TYR A 1 461 ? 4.566 -10.234 -19.719 1 91.75 461 TYR A O 1
ATOM 3782 N N . LYS A 1 462 ? 2.973 -9.07 -18.672 1 87.88 462 LYS A N 1
ATOM 3783 C CA . LYS A 1 462 ? 3.525 -7.785 -19.078 1 87.88 462 LYS A CA 1
ATOM 3784 C C . LYS A 1 462 ? 3.9 -6.938 -17.875 1 87.88 462 LYS A C 1
ATOM 3786 O O . LYS A 1 462 ? 3.271 -7.035 -16.812 1 87.88 462 LYS A O 1
ATOM 3791 N N . LYS A 1 463 ? 4.898 -6.062 -18.109 1 81.12 463 LYS A N 1
ATOM 3792 C CA . LYS A 1 463 ? 5.34 -5.152 -17.047 1 81.12 463 LYS A CA 1
ATOM 3793 C C . LYS A 1 463 ? 4.258 -4.121 -16.734 1 81.12 463 LYS A C 1
ATOM 3795 O O . LYS A 1 463 ? 3.621 -3.582 -17.641 1 81.12 463 LYS A O 1
ATOM 3800 N N . CYS A 1 464 ? 4.051 -3.971 -15.414 1 76.44 464 CYS A N 1
ATOM 3801 C CA . CYS A 1 464 ? 3.098 -2.949 -14.992 1 76.44 464 CYS A CA 1
ATOM 3802 C C . CYS A 1 464 ? 3.729 -1.562 -15.039 1 76.44 464 CYS A C 1
ATOM 3804 O O . CYS A 1 464 ? 4.797 -1.342 -14.461 1 76.44 464 CYS A O 1
ATOM 3806 N N . HIS A 1 465 ? 3.051 -0.572 -15.648 1 64.69 465 HIS A N 1
ATOM 3807 C CA . HIS A 1 465 ? 3.623 0.759 -15.805 1 64.69 465 HIS A CA 1
ATOM 3808 C C . HIS A 1 465 ? 3.252 1.662 -14.633 1 64.69 465 HIS A C 1
ATOM 3810 O O . HIS A 1 465 ? 3.873 2.707 -14.43 1 64.69 465 HIS A O 1
ATOM 3816 N N . HIS A 1 466 ? 2.281 1.321 -13.883 1 62.22 466 HIS A N 1
ATOM 3817 C CA . HIS A 1 466 ? 1.849 2.189 -12.797 1 62.22 466 HIS A CA 1
ATOM 3818 C C . HIS A 1 466 ? 2.449 1.743 -11.469 1 62.22 466 HIS A C 1
ATOM 3820 O O . HIS A 1 466 ? 1.926 2.076 -10.398 1 62.22 466 HIS A O 1
ATOM 3826 N N . PHE A 1 467 ? 3.572 1.043 -11.625 1 65.69 467 PHE A N 1
ATOM 3827 C CA . PHE A 1 467 ? 4.23 0.547 -10.422 1 65.69 467 PHE A CA 1
ATOM 3828 C C . PHE A 1 467 ? 5.527 1.3 -10.164 1 65.69 467 PHE A C 1
ATOM 3830 O O . PHE A 1 467 ? 6.309 1.541 -11.086 1 65.69 467 PHE A O 1
ATOM 3837 N N . MET B 1 1 ? 42.562 -38.781 72.688 1 22.83 1 MET B N 1
ATOM 3838 C CA . MET B 1 1 ? 41.844 -39.531 71.688 1 22.83 1 MET B CA 1
ATOM 3839 C C . MET B 1 1 ? 41.688 -38.688 70.438 1 22.83 1 MET B C 1
ATOM 3841 O O . MET B 1 1 ? 41.25 -37.531 70.5 1 22.83 1 MET B O 1
ATOM 3845 N N . GLU B 1 2 ? 42.469 -39.125 69.438 1 21.73 2 GLU B N 1
ATOM 3846 C CA . GLU B 1 2 ? 43.094 -38.594 68.188 1 21.73 2 GLU B CA 1
ATOM 3847 C C . GLU B 1 2 ? 42.062 -38.344 67.125 1 21.73 2 GLU B C 1
ATOM 3849 O O . GLU B 1 2 ? 41.375 -39.25 66.688 1 21.73 2 GLU B O 1
ATOM 3854 N N . HIS B 1 3 ? 41.219 -37.5 67.438 1 26.5 3 HIS B N 1
ATOM 3855 C CA . HIS B 1 3 ? 40.062 -37.156 66.625 1 26.5 3 HIS B CA 1
ATOM 3856 C C . HIS B 1 3 ? 40.438 -36.938 65.188 1 26.5 3 HIS B C 1
ATOM 3858 O O . HIS B 1 3 ? 41.312 -36.125 64.875 1 26.5 3 HIS B O 1
ATOM 3864 N N . THR B 1 4 ? 40.625 -38.094 64.562 1 24.66 4 THR B N 1
ATOM 3865 C CA . THR B 1 4 ? 41.156 -38.219 63.219 1 24.66 4 THR B CA 1
ATOM 3866 C C . THR B 1 4 ? 40.375 -37.344 62.25 1 24.66 4 THR B C 1
ATOM 3868 O O . THR B 1 4 ? 39.125 -37.375 62.25 1 24.66 4 THR B O 1
ATOM 3871 N N . GLU B 1 5 ? 40.938 -36.25 61.906 1 24.73 5 GLU B N 1
ATOM 3872 C CA . GLU B 1 5 ? 40.594 -35.094 61.094 1 24.73 5 GLU B CA 1
ATOM 3873 C C . GLU B 1 5 ? 40.125 -35.531 59.688 1 24.73 5 GLU B C 1
ATOM 3875 O O . GLU B 1 5 ? 40.844 -36.219 59 1 24.73 5 GLU B O 1
ATOM 3880 N N . PRO B 1 6 ? 38.875 -36.094 59.688 1 26.77 6 PRO B N 1
ATOM 3881 C CA . PRO B 1 6 ? 38.688 -36.75 58.406 1 26.77 6 PRO B CA 1
ATOM 3882 C C . PRO B 1 6 ? 39.188 -35.906 57.219 1 26.77 6 PRO B C 1
ATOM 3884 O O . PRO B 1 6 ? 39.219 -34.656 57.344 1 26.77 6 PRO B O 1
ATOM 3887 N N . GLU B 1 7 ? 40.031 -36.469 56.438 1 22.45 7 GLU B N 1
ATOM 3888 C CA . GLU B 1 7 ? 40.781 -36.031 55.281 1 22.45 7 GLU B CA 1
ATOM 3889 C C . GLU B 1 7 ? 39.844 -35.344 54.25 1 22.45 7 GLU B C 1
ATOM 3891 O O . GLU B 1 7 ? 38.781 -35.844 53.969 1 22.45 7 GLU B O 1
ATOM 3896 N N . LYS B 1 8 ? 39.969 -34.031 54.188 1 24.52 8 LYS B N 1
ATOM 3897 C CA . LYS B 1 8 ? 39.438 -33 53.281 1 24.52 8 LYS B CA 1
ATOM 3898 C C . LYS B 1 8 ? 39.531 -33.438 51.812 1 24.52 8 LYS B C 1
ATOM 3900 O O . LYS B 1 8 ? 40.594 -33.469 51.25 1 24.52 8 LYS B O 1
ATOM 3905 N N . THR B 1 9 ? 39.031 -34.656 51.562 1 21.67 9 THR B N 1
ATOM 3906 C CA . THR B 1 9 ? 39.25 -35.156 50.188 1 21.67 9 THR B CA 1
ATOM 3907 C C . THR B 1 9 ? 39.094 -34.031 49.188 1 21.67 9 THR B C 1
ATOM 3909 O O . THR B 1 9 ? 38.094 -33.312 49.188 1 21.67 9 THR B O 1
ATOM 3912 N N . ASP B 1 10 ? 40.156 -33.594 48.688 1 21.05 10 ASP B N 1
ATOM 3913 C CA . ASP B 1 10 ? 40.5 -32.594 47.656 1 21.05 10 ASP B CA 1
ATOM 3914 C C . ASP B 1 10 ? 39.656 -32.781 46.406 1 21.05 10 ASP B C 1
ATOM 3916 O O . ASP B 1 10 ? 39.75 -33.812 45.75 1 21.05 10 ASP B O 1
ATOM 3920 N N . LEU B 1 11 ? 38.406 -32.688 46.531 1 21.23 11 LEU B N 1
ATOM 3921 C CA . LEU B 1 11 ? 37.594 -32.844 45.344 1 21.23 11 LEU B CA 1
ATOM 3922 C C . LEU B 1 11 ? 38.312 -32.219 44.125 1 21.23 11 LEU B C 1
ATOM 3924 O O . LEU B 1 11 ? 38.531 -31 44.125 1 21.23 11 LEU B O 1
ATOM 3928 N N . LYS B 1 12 ? 39.156 -32.938 43.5 1 21.22 12 LYS B N 1
ATOM 3929 C CA . LYS B 1 12 ? 39.969 -32.656 42.312 1 21.22 12 LYS B CA 1
ATOM 3930 C C . LYS B 1 12 ? 39.188 -31.766 41.312 1 21.22 12 LYS B C 1
ATOM 3932 O O . LYS B 1 12 ? 37.969 -31.766 41.312 1 21.22 12 LYS B O 1
ATOM 3937 N N . SER B 1 13 ? 40 -30.812 40.688 1 21.69 13 SER B N 1
ATOM 3938 C CA . SER B 1 13 ? 39.812 -29.781 39.656 1 21.69 13 SER B CA 1
ATOM 3939 C C . SER B 1 13 ? 39.094 -30.312 38.438 1 21.69 13 SER B C 1
ATOM 3941 O O . SER B 1 13 ? 39.594 -31.203 37.75 1 21.69 13 SER B O 1
ATOM 3943 N N . VAL B 1 14 ? 38 -30.891 38.562 1 23.11 14 VAL B N 1
ATOM 3944 C CA . VAL B 1 14 ? 37.406 -31.312 37.312 1 23.11 14 VAL B CA 1
ATOM 3945 C C . VAL B 1 14 ? 37.812 -30.359 36.188 1 23.11 14 VAL B C 1
ATOM 3947 O O . VAL B 1 14 ? 37.719 -29.141 36.344 1 23.11 14 VAL B O 1
ATOM 3950 N N . ASP B 1 15 ? 38.781 -30.75 35.406 1 21.55 15 ASP B N 1
ATOM 3951 C CA . ASP B 1 15 ? 39.281 -30.125 34.219 1 21.55 15 ASP B CA 1
ATOM 3952 C C . ASP B 1 15 ? 38.156 -29.453 33.438 1 21.55 15 ASP B C 1
ATOM 3954 O O . ASP B 1 15 ? 37.156 -30.109 33.094 1 21.55 15 ASP B O 1
ATOM 3958 N N . LEU B 1 16 ? 37.906 -28.219 33.719 1 22.77 16 LEU B N 1
ATOM 3959 C CA . LEU B 1 16 ? 37.062 -27.344 32.938 1 22.77 16 LEU B CA 1
ATOM 3960 C C . LEU B 1 16 ? 37.281 -27.594 31.438 1 22.77 16 LEU B C 1
ATOM 3962 O O . LEU B 1 16 ? 38.344 -27.297 30.891 1 22.77 16 LEU B O 1
ATOM 3966 N N . ILE B 1 17 ? 37.062 -28.797 31.016 1 23.64 17 ILE B N 1
ATOM 3967 C CA . ILE B 1 17 ? 37.188 -28.953 29.578 1 23.64 17 ILE B CA 1
ATOM 3968 C C . ILE B 1 17 ? 36.781 -27.656 28.875 1 23.64 17 ILE B C 1
ATOM 3970 O O . ILE B 1 17 ? 35.656 -27.156 29.078 1 23.64 17 ILE B O 1
ATOM 3974 N N . GLU B 1 18 ? 37.781 -26.891 28.562 1 23.09 18 GLU B N 1
ATOM 3975 C CA . GLU B 1 18 ? 37.688 -25.734 27.672 1 23.09 18 GLU B CA 1
ATOM 3976 C C . GLU B 1 18 ? 36.75 -25.984 26.5 1 23.09 18 GLU B C 1
ATOM 3978 O O . GLU B 1 18 ? 36.969 -26.906 25.703 1 23.09 18 GLU B O 1
ATOM 3983 N N . MET B 1 19 ? 35.562 -26.062 26.828 1 23.94 19 MET B N 1
ATOM 3984 C CA . MET B 1 19 ? 34.656 -26.266 25.719 1 23.94 19 MET B CA 1
ATOM 3985 C C . MET B 1 19 ? 35.125 -25.516 24.469 1 23.94 19 MET B C 1
ATOM 3987 O O . MET B 1 19 ? 35.406 -24.328 24.531 1 23.94 19 MET B O 1
ATOM 3991 N N . GLU B 1 20 ? 35.844 -26.188 23.594 1 23.81 20 GLU B N 1
ATOM 3992 C CA . GLU B 1 20 ? 36.344 -25.766 22.297 1 23.81 20 GLU B CA 1
ATOM 3993 C C . GLU B 1 20 ? 35.375 -24.781 21.641 1 23.81 20 GLU B C 1
ATOM 3995 O O . GLU B 1 20 ? 34.156 -24.922 21.75 1 23.81 20 GLU B O 1
ATOM 4000 N N . ASP B 1 21 ? 35.906 -23.594 21.359 1 23.73 21 ASP B N 1
ATOM 4001 C CA . ASP B 1 21 ? 35.438 -22.406 20.641 1 23.73 21 ASP B CA 1
ATOM 4002 C C . ASP B 1 21 ? 34.625 -22.812 19.391 1 23.73 21 ASP B C 1
ATOM 4004 O O . ASP B 1 21 ? 35.188 -23.406 18.469 1 23.73 21 ASP B O 1
ATOM 4008 N N . THR B 1 22 ? 33.562 -23.391 19.531 1 25.06 22 THR B N 1
ATOM 4009 C CA . THR B 1 22 ? 32.75 -23.734 18.375 1 25.06 22 THR B CA 1
ATOM 4010 C C . THR B 1 22 ? 32.906 -22.672 17.281 1 25.06 22 THR B C 1
ATOM 4012 O O . THR B 1 22 ? 32.719 -21.484 17.531 1 25.06 22 THR B O 1
ATOM 4015 N N . GLU B 1 23 ? 33.844 -22.844 16.375 1 24.86 23 GLU B N 1
ATOM 4016 C CA . GLU B 1 23 ? 34.094 -22.109 15.148 1 24.86 23 GLU B CA 1
ATOM 4017 C C . GLU B 1 23 ? 32.844 -21.5 14.57 1 24.86 23 GLU B C 1
ATOM 4019 O O . GLU B 1 23 ? 31.906 -22.219 14.18 1 24.86 23 GLU B O 1
ATOM 4024 N N . LYS B 1 24 ? 32.406 -20.375 15.102 1 27.44 24 LYS B N 1
ATOM 4025 C CA . LYS B 1 24 ? 31.438 -19.391 14.625 1 27.44 24 LYS B CA 1
ATOM 4026 C C . LYS B 1 24 ? 31.406 -19.359 13.094 1 27.44 24 LYS B C 1
ATOM 4028 O O . LYS B 1 24 ? 32.406 -19.125 12.445 1 27.44 24 LYS B O 1
ATOM 4033 N N . LEU B 1 25 ? 30.656 -20.25 12.539 1 24.7 25 LEU B N 1
ATOM 4034 C CA . LEU B 1 25 ? 30.328 -20.234 11.117 1 24.7 25 LEU B CA 1
ATOM 4035 C C . LEU B 1 25 ? 30.328 -18.812 10.578 1 24.7 25 LEU B C 1
ATOM 4037 O O . LEU B 1 25 ? 29.375 -18.062 10.797 1 24.7 25 LEU B O 1
ATOM 4041 N N . ILE B 1 26 ? 31.375 -18.062 10.68 1 27.94 26 ILE B N 1
ATOM 4042 C CA . ILE B 1 26 ? 31.703 -16.797 10.055 1 27.94 26 ILE B CA 1
ATOM 4043 C C . ILE B 1 26 ? 31.344 -16.844 8.57 1 27.94 26 ILE B C 1
ATOM 4045 O O . ILE B 1 26 ? 32.156 -17.297 7.754 1 27.94 26 ILE B O 1
ATOM 4049 N N . GLY B 1 27 ? 30.438 -17.594 8.211 1 28.17 27 GLY B N 1
ATOM 4050 C CA . GLY B 1 27 ? 30.156 -17.469 6.789 1 28.17 27 GLY B CA 1
ATOM 4051 C C . GLY B 1 27 ? 30.156 -16.016 6.312 1 28.17 27 GLY B C 1
ATOM 4052 O O . GLY B 1 27 ? 29.953 -15.102 7.105 1 28.17 27 GLY B O 1
ATOM 4053 N N . THR B 1 28 ? 31 -15.703 5.355 1 30.02 28 THR B N 1
ATOM 4054 C CA . THR B 1 28 ? 31.172 -14.414 4.703 1 30.02 28 THR B CA 1
ATOM 4055 C C . THR B 1 28 ? 29.812 -13.742 4.488 1 30.02 28 THR B C 1
ATOM 4057 O O . THR B 1 28 ? 29.031 -14.164 3.633 1 30.02 28 THR B O 1
ATOM 4060 N N . LYS B 1 29 ? 29.156 -13.531 5.508 1 32.62 29 LYS B N 1
ATOM 4061 C CA . LYS B 1 29 ? 27.969 -12.695 5.391 1 32.62 29 LYS B CA 1
ATOM 4062 C C . LYS B 1 29 ? 28.203 -11.562 4.391 1 32.62 29 LYS B C 1
ATOM 4064 O O . LYS B 1 29 ? 29.219 -10.875 4.441 1 32.62 29 LYS B O 1
ATOM 4069 N N . ARG B 1 30 ? 27.75 -11.758 3.234 1 31.42 30 ARG B N 1
ATOM 4070 C CA . ARG B 1 30 ? 27.75 -10.602 2.348 1 31.42 30 ARG B CA 1
ATOM 4071 C C . ARG B 1 30 ? 27.531 -9.305 3.131 1 31.42 30 ARG B C 1
ATOM 4073 O O . ARG B 1 30 ? 26.562 -9.195 3.898 1 31.42 30 ARG B O 1
ATOM 4080 N N . LYS B 1 31 ? 28.625 -8.703 3.625 1 34.59 31 LYS B N 1
ATOM 4081 C CA . LYS B 1 31 ? 28.469 -7.395 4.254 1 34.59 31 LYS B CA 1
ATOM 4082 C C . LYS B 1 31 ? 27.531 -6.5 3.441 1 34.59 31 LYS B C 1
ATOM 4084 O O . LYS B 1 31 ? 27.75 -6.301 2.242 1 34.59 31 LYS B O 1
ATOM 4089 N N . PHE B 1 32 ? 26.328 -6.539 3.734 1 34.25 32 PHE B N 1
ATOM 4090 C CA . PHE B 1 32 ? 25.359 -5.621 3.156 1 34.25 32 PHE B CA 1
ATOM 4091 C C . PHE B 1 32 ? 25.938 -4.215 3.039 1 34.25 32 PHE B C 1
ATOM 4093 O O . PHE B 1 32 ? 25.281 -3.305 2.535 1 34.25 32 PHE B O 1
ATOM 4100 N N . THR B 1 33 ? 27.062 -3.912 3.719 1 33.44 33 THR B N 1
ATOM 4101 C CA . THR B 1 33 ? 27.703 -2.602 3.734 1 33.44 33 THR B CA 1
ATOM 4102 C C . THR B 1 33 ? 28.172 -2.213 2.336 1 33.44 33 THR B C 1
ATOM 4104 O O . THR B 1 33 ? 28.562 -1.064 2.1 1 33.44 33 THR B O 1
ATOM 4107 N N . ASP B 1 34 ? 28.531 -3.227 1.505 1 32.59 34 ASP B N 1
ATOM 4108 C CA . ASP B 1 34 ? 29.297 -2.816 0.333 1 32.59 34 ASP B CA 1
ATOM 4109 C C . ASP B 1 34 ? 28.391 -2.209 -0.734 1 32.59 34 ASP B C 1
ATOM 4111 O O . ASP B 1 34 ? 28.672 -2.318 -1.93 1 32.59 34 ASP B O 1
ATOM 4115 N N . VAL B 1 35 ? 27.203 -2.215 -0.493 1 30.62 35 VAL B N 1
ATOM 4116 C CA . VAL B 1 35 ? 26.609 -1.36 -1.51 1 30.62 35 VAL B CA 1
ATOM 4117 C C . VAL B 1 35 ? 27.344 -0.027 -1.573 1 30.62 35 VAL B C 1
ATOM 4119 O O . VAL B 1 35 ? 27.484 0.661 -0.559 1 30.62 35 VAL B O 1
ATOM 4122 N N . PRO B 1 36 ? 28.312 0.012 -2.418 1 28.36 36 PRO B N 1
ATOM 4123 C CA . PRO B 1 36 ? 29.016 1.293 -2.49 1 28.36 36 PRO B CA 1
ATOM 4124 C C . PRO B 1 36 ? 28.078 2.492 -2.377 1 28.36 36 PRO B C 1
ATOM 4126 O O . PRO B 1 36 ? 27.094 2.59 -3.125 1 28.36 36 PRO B O 1
ATOM 4129 N N . ILE B 1 37 ? 27.812 2.895 -1.221 1 30.25 37 ILE B N 1
ATOM 4130 C CA . ILE B 1 37 ? 27.266 4.25 -1.211 1 30.25 37 ILE B CA 1
ATOM 4131 C C . ILE B 1 37 ? 28.141 5.16 -2.074 1 30.25 37 ILE B C 1
ATOM 4133 O O . ILE B 1 37 ? 29.312 5.375 -1.769 1 30.25 37 ILE B O 1
ATOM 4137 N N . VAL B 1 38 ? 28.094 4.992 -3.34 1 29.05 38 VAL B N 1
ATOM 4138 C CA . VAL B 1 38 ? 28.781 5.988 -4.156 1 29.05 38 VAL B CA 1
ATOM 4139 C C . VAL B 1 38 ? 28.609 7.371 -3.527 1 29.05 38 VAL B C 1
ATOM 4141 O O . VAL B 1 38 ? 27.484 7.871 -3.41 1 29.05 38 VAL B O 1
ATOM 4144 N N . PHE B 1 39 ? 29.516 7.59 -2.715 1 28.59 39 PHE B N 1
ATOM 4145 C CA . PHE B 1 39 ? 29.578 8.977 -2.283 1 28.59 39 PHE B CA 1
ATOM 4146 C C . PHE B 1 39 ? 29.734 9.914 -3.479 1 28.59 39 PHE B C 1
ATOM 4148 O O . PHE B 1 39 ? 30.719 9.812 -4.219 1 28.59 39 PHE B O 1
ATOM 4155 N N . ARG B 1 40 ? 28.75 10.25 -4.141 1 30.72 40 ARG B N 1
ATOM 4156 C CA . ARG B 1 40 ? 28.938 11.359 -5.07 1 30.72 40 ARG B CA 1
ATOM 4157 C C . ARG B 1 40 ? 29.797 12.461 -4.449 1 30.72 40 ARG B C 1
ATOM 4159 O O . ARG B 1 40 ? 29.656 12.75 -3.256 1 30.72 40 ARG B O 1
ATOM 4166 N N . PRO B 1 41 ? 30.875 12.75 -5.129 1 33.44 41 PRO B N 1
ATOM 4167 C CA . PRO B 1 41 ? 31.703 13.859 -4.641 1 33.44 41 PRO B CA 1
ATOM 4168 C C . PRO B 1 41 ? 30.875 15.023 -4.109 1 33.44 41 PRO B C 1
ATOM 4170 O O . PRO B 1 41 ? 29.75 15.227 -4.543 1 33.44 41 PRO B O 1
ATOM 4173 N N . LYS B 1 42 ? 31.375 15.57 -3.055 1 36.25 42 LYS B N 1
ATOM 4174 C CA . LYS B 1 42 ? 30.844 16.75 -2.373 1 36.25 42 LYS B CA 1
ATOM 4175 C C . LYS B 1 42 ? 30.578 17.891 -3.361 1 36.25 42 LYS B C 1
ATOM 4177 O O . LYS B 1 42 ? 31.516 18.422 -3.969 1 36.25 42 LYS B O 1
ATOM 4182 N N . LYS B 1 43 ? 29.625 17.844 -4.195 1 36.44 43 LYS B N 1
ATOM 4183 C CA . LYS B 1 43 ? 29.469 19.062 -4.98 1 36.44 43 LYS B CA 1
ATOM 4184 C C . LYS B 1 43 ? 29.531 20.312 -4.098 1 36.44 43 LYS B C 1
ATOM 4186 O O . LYS B 1 43 ? 29.078 20.281 -2.949 1 36.44 43 LYS B O 1
ATOM 4191 N N . LYS B 1 44 ? 30.328 21.188 -4.41 1 38.56 44 LYS B N 1
ATOM 4192 C CA . LYS B 1 44 ? 30.484 22.531 -3.83 1 38.56 44 LYS B CA 1
ATOM 4193 C C . LYS B 1 44 ? 29.141 23.109 -3.426 1 38.56 44 LYS B C 1
ATOM 4195 O O . LYS B 1 44 ? 28.125 22.828 -4.051 1 38.56 44 LYS B O 1
ATOM 4200 N N . ARG B 1 45 ? 29.109 23.828 -2.33 1 43.19 45 ARG B N 1
ATOM 4201 C CA . ARG B 1 45 ? 28.016 24.562 -1.72 1 43.19 45 ARG B CA 1
ATOM 4202 C C . ARG B 1 45 ? 27.312 25.453 -2.742 1 43.19 45 ARG B C 1
ATOM 4204 O O . ARG B 1 45 ? 27.938 26.344 -3.326 1 43.19 45 ARG B O 1
ATOM 4211 N N . VAL B 1 46 ? 26.375 25.031 -3.531 1 47.53 46 VAL B N 1
ATOM 4212 C CA . VAL B 1 46 ? 25.875 26 -4.496 1 47.53 46 VAL B CA 1
ATOM 4213 C C . VAL B 1 46 ? 24.953 27 -3.791 1 47.53 46 VAL B C 1
ATOM 4215 O O . VAL B 1 46 ? 23.922 26.625 -3.246 1 47.53 46 VAL B O 1
ATOM 4218 N N . ILE B 1 47 ? 25.438 28.062 -3.068 1 52.72 47 ILE B N 1
ATOM 4219 C CA . ILE B 1 47 ? 24.625 29.203 -2.658 1 52.72 47 ILE B CA 1
ATOM 4220 C C . ILE B 1 47 ? 23.844 29.734 -3.855 1 52.72 47 ILE B C 1
ATOM 4222 O O . ILE B 1 47 ? 24.406 30.016 -4.91 1 52.72 47 ILE B O 1
ATOM 4226 N N . ILE B 1 48 ? 22.516 29.609 -3.521 1 65.44 48 ILE B N 1
ATOM 4227 C CA . ILE B 1 48 ? 21.688 30.156 -4.598 1 65.44 48 ILE B CA 1
ATOM 4228 C C . ILE B 1 48 ? 21.766 31.672 -4.59 1 65.44 48 ILE B C 1
ATOM 4230 O O . ILE B 1 48 ? 21.547 32.312 -3.557 1 65.44 48 ILE B O 1
ATOM 4234 N N . GLU B 1 49 ? 22.312 32.188 -5.516 1 71.06 49 GLU B N 1
ATOM 4235 C CA . GLU B 1 49 ? 22.359 33.656 -5.68 1 71.06 49 GLU B CA 1
ATOM 4236 C C . GLU B 1 49 ? 21.172 34.125 -6.52 1 71.06 49 GLU B C 1
ATOM 4238 O O . GLU B 1 49 ? 20.75 33.469 -7.457 1 71.06 49 GLU B O 1
ATOM 4243 N N . TYR B 1 50 ? 20.688 35.25 -5.953 1 78 50 TYR B N 1
ATOM 4244 C CA . TYR B 1 50 ? 19.516 35.812 -6.625 1 78 50 TYR B CA 1
ATOM 4245 C C . TYR B 1 50 ? 19.844 37.125 -7.312 1 78 50 TYR B C 1
ATOM 4247 O O . TYR B 1 50 ? 20.734 37.844 -6.875 1 78 50 TYR B O 1
ATOM 4255 N N . GLU B 1 51 ? 19.188 37.344 -8.469 1 80.5 51 GLU B N 1
ATOM 4256 C CA . GLU B 1 51 ? 19.156 38.625 -9.164 1 80.5 51 GLU B CA 1
ATOM 4257 C C . GLU B 1 51 ? 17.719 39.125 -9.328 1 80.5 51 GLU B C 1
ATOM 4259 O O . GLU B 1 51 ? 16.859 38.375 -9.836 1 80.5 51 GLU B O 1
ATOM 4264 N N . PRO B 1 52 ? 17.375 40.312 -8.898 1 78.44 52 PRO B N 1
ATOM 4265 C CA . PRO B 1 52 ? 18.203 41.25 -8.133 1 78.44 52 PRO B CA 1
ATOM 4266 C C . PRO B 1 52 ? 18.578 40.719 -6.75 1 78.44 52 PRO B C 1
ATOM 4268 O O . PRO B 1 52 ? 17.953 39.781 -6.258 1 78.44 52 PRO B O 1
ATOM 4271 N N . ASN B 1 53 ? 19.484 41.406 -6.211 1 79.5 53 ASN B N 1
ATOM 4272 C CA . ASN B 1 53 ? 19.969 40.969 -4.91 1 79.5 53 ASN B CA 1
ATOM 4273 C C . ASN B 1 53 ? 18.984 41.312 -3.795 1 79.5 53 ASN B C 1
ATOM 4275 O O . ASN B 1 53 ? 19.062 40.75 -2.699 1 79.5 53 ASN B O 1
ATOM 4279 N N . THR B 1 54 ? 18.172 42.375 -4.219 1 87.69 54 THR B N 1
ATOM 4280 C CA . THR B 1 54 ? 17.125 42.719 -3.266 1 87.69 54 THR B CA 1
ATOM 4281 C C . THR B 1 54 ? 15.805 42.969 -3.986 1 87.69 54 THR B C 1
ATOM 4283 O O . THR B 1 54 ? 15.773 43.594 -5.051 1 87.69 54 THR B O 1
ATOM 4286 N N . LEU B 1 55 ? 14.734 42.438 -3.434 1 88.31 55 LEU B N 1
ATOM 4287 C CA . LEU B 1 55 ? 13.383 42.656 -3.953 1 88.31 55 LEU B CA 1
ATOM 4288 C C . LEU B 1 55 ? 12.539 43.469 -2.988 1 88.31 55 LEU B C 1
ATOM 4290 O O . LEU B 1 55 ? 12.523 43.219 -1.784 1 88.31 55 LEU B O 1
ATOM 4294 N N . ASP B 1 56 ? 11.898 44.5 -3.596 1 87.81 56 ASP B N 1
ATOM 4295 C CA . ASP B 1 56 ? 11.016 45.312 -2.781 1 87.81 56 ASP B CA 1
ATOM 4296 C C . ASP B 1 56 ? 9.57 44.844 -2.854 1 87.81 56 ASP B C 1
ATOM 4298 O O . ASP B 1 56 ? 8.961 44.844 -3.926 1 87.81 56 ASP B O 1
ATOM 4302 N N . ILE B 1 57 ? 9.055 44.5 -1.674 1 89.44 57 ILE B N 1
ATOM 4303 C CA . ILE B 1 57 ? 7.676 44.031 -1.588 1 89.44 57 ILE B CA 1
ATOM 4304 C C . ILE B 1 57 ? 6.809 45.094 -0.914 1 89.44 57 ILE B C 1
ATOM 4306 O O . ILE B 1 57 ? 7.062 45.469 0.23 1 89.44 57 ILE B O 1
ATOM 4310 N N . PRO B 1 58 ? 5.797 45.469 -1.608 1 86.62 58 PRO B N 1
ATOM 4311 C CA . PRO B 1 58 ? 4.938 46.5 -1.009 1 86.62 58 PRO B CA 1
ATOM 4312 C C . PRO B 1 58 ? 4.168 46 0.208 1 86.62 58 PRO B C 1
ATOM 4314 O O . PRO B 1 58 ? 3.705 44.844 0.213 1 86.62 58 PRO B O 1
ATOM 4317 N N . VAL B 1 59 ? 4.148 46.812 1.278 1 87.06 59 VAL B N 1
ATOM 4318 C CA . VAL B 1 59 ? 3.396 46.5 2.492 1 87.06 59 VAL B CA 1
ATOM 4319 C C . VAL B 1 59 ? 2.111 47.312 2.525 1 87.06 59 VAL B C 1
ATOM 4321 O O . VAL B 1 59 ? 2.127 48.531 2.23 1 87.06 59 VAL B O 1
ATOM 4324 N N . SER B 1 60 ? 1.093 46.594 2.885 1 76.81 60 SER B N 1
ATOM 4325 C CA . SER B 1 60 ? -0.2 47.281 2.875 1 76.81 60 SER B CA 1
ATOM 4326 C C . SER B 1 60 ? -0.27 48.344 3.953 1 76.81 60 SER B C 1
ATOM 4328 O O . SER B 1 60 ? 0.26 48.188 5.051 1 76.81 60 SER B O 1
ATOM 4330 N N . ASP B 1 61 ? -0.759 49.5 3.678 1 69.06 61 ASP B N 1
ATOM 4331 C CA . ASP B 1 61 ? -1.16 50.594 4.57 1 69.06 61 ASP B CA 1
ATOM 4332 C C . ASP B 1 61 ? 0.025 51.5 4.906 1 69.06 61 ASP B C 1
ATOM 4334 O O . ASP B 1 61 ? -0.146 52.531 5.527 1 69.06 61 ASP B O 1
ATOM 4338 N N . GLN B 1 62 ? 1.268 51 4.691 1 65.81 62 GLN B N 1
ATOM 4339 C CA . GLN B 1 62 ? 2.35 51.844 5.184 1 65.81 62 GLN B CA 1
ATOM 4340 C C . GLN B 1 62 ? 3.223 52.375 4.039 1 65.81 62 GLN B C 1
ATOM 4342 O O . GLN B 1 62 ? 4.113 53.188 4.246 1 65.81 62 GLN B O 1
ATOM 4347 N N . GLU B 1 63 ? 2.707 52.875 3.107 1 70.06 63 GLU B N 1
ATOM 4348 C CA . GLU B 1 63 ? 3.588 53.375 2.053 1 70.06 63 GLU B CA 1
ATOM 4349 C C . GLU B 1 63 ? 5.016 52.875 2.246 1 70.06 63 GLU B C 1
ATOM 4351 O O . GLU B 1 63 ? 5.969 53.656 2.145 1 70.06 63 GLU B O 1
ATOM 4356 N N . SER B 1 64 ? 5.227 51.562 2.822 1 83.25 64 SER B N 1
ATOM 4357 C CA . SER B 1 64 ? 6.551 51 3.062 1 83.25 64 SER B CA 1
ATOM 4358 C C . SER B 1 64 ? 6.766 49.719 2.254 1 83.25 64 SER B C 1
ATOM 4360 O O . SER B 1 64 ? 5.836 49.219 1.624 1 83.25 64 SER B O 1
ATOM 4362 N N . PHE B 1 65 ? 8.102 49.469 2.141 1 87.38 65 PHE B N 1
ATOM 4363 C CA . PHE B 1 65 ? 8.484 48.25 1.403 1 87.38 65 PHE B CA 1
ATOM 4364 C C . PHE B 1 65 ? 9.289 47.312 2.289 1 87.38 65 PHE B C 1
ATOM 4366 O O . PHE B 1 65 ? 10.07 47.75 3.131 1 87.38 65 PHE B O 1
ATOM 4373 N N . LEU B 1 66 ? 8.938 46.031 2.117 1 88.94 66 LEU B N 1
ATOM 4374 C CA . LEU B 1 66 ? 9.789 45 2.689 1 88.94 66 LEU B CA 1
ATOM 4375 C C . LEU B 1 66 ? 10.883 44.594 1.714 1 88.94 66 LEU B C 1
ATOM 4377 O O . LEU B 1 66 ? 10.602 44.219 0.573 1 88.94 66 LEU B O 1
ATOM 4381 N N . LYS B 1 67 ? 12.102 44.75 2.176 1 90.62 67 LYS B N 1
ATOM 4382 C CA . LYS B 1 67 ? 13.242 44.375 1.34 1 90.62 67 LYS B CA 1
ATOM 4383 C C . LYS B 1 67 ? 13.648 42.938 1.584 1 90.62 67 LYS B C 1
ATOM 4385 O O . LYS B 1 67 ? 13.914 42.531 2.723 1 90.62 67 LYS B O 1
ATOM 4390 N N . LEU B 1 68 ? 13.625 42.219 0.474 1 91.12 68 LEU B N 1
ATOM 4391 C CA . LEU B 1 68 ? 13.992 40.781 0.572 1 91.12 68 LEU B CA 1
ATOM 4392 C C . LEU B 1 68 ? 15.258 40.5 -0.221 1 91.12 68 LEU B C 1
ATOM 4394 O O . LEU B 1 68 ? 15.375 40.906 -1.382 1 91.12 68 LEU B O 1
ATOM 4398 N N . SER B 1 69 ? 16.234 39.812 0.381 1 88.75 69 SER B N 1
ATOM 4399 C CA . SER B 1 69 ? 17.438 39.375 -0.318 1 88.75 69 SER B CA 1
ATOM 4400 C C . SER B 1 69 ? 17.312 37.906 -0.775 1 88.75 69 SER B C 1
ATOM 4402 O O . SER B 1 69 ? 18.172 37.406 -1.504 1 88.75 69 SER B O 1
ATOM 4404 N N . ALA B 1 70 ? 16.359 37.281 -0.284 1 87.81 70 ALA B N 1
ATOM 4405 C CA . ALA B 1 70 ? 15.984 35.906 -0.624 1 87.81 70 ALA B CA 1
ATOM 4406 C C . ALA B 1 70 ? 14.492 35.688 -0.419 1 87.81 70 ALA B C 1
ATOM 4408 O O . ALA B 1 70 ? 13.805 36.5 0.163 1 87.81 70 ALA B O 1
ATOM 4409 N N . PRO B 1 71 ? 14 34.625 -0.959 1 89.81 71 PRO B N 1
ATOM 4410 C CA . PRO B 1 71 ? 12.57 34.375 -0.736 1 89.81 71 PRO B CA 1
ATOM 4411 C C . PRO B 1 71 ? 12.188 34.438 0.739 1 89.81 71 PRO B C 1
ATOM 4413 O O . PRO B 1 71 ? 12.961 34.031 1.604 1 89.81 71 PRO B O 1
ATOM 4416 N N . TYR B 1 72 ? 11.016 34.938 0.986 1 93 72 TYR B N 1
ATOM 4417 C CA . TYR B 1 72 ? 10.578 35.281 2.33 1 93 72 TYR B CA 1
ATOM 4418 C C . TYR B 1 72 ? 10.594 34.094 3.254 1 93 72 TYR B C 1
ATOM 4420 O O . TYR B 1 72 ? 10.867 34.219 4.449 1 93 72 TYR B O 1
ATOM 4428 N N . ILE B 1 73 ? 10.336 32.875 2.777 1 91.56 73 ILE B N 1
ATOM 4429 C CA . ILE B 1 73 ? 10.211 31.656 3.584 1 91.56 73 ILE B CA 1
ATOM 4430 C C . ILE B 1 73 ? 11.508 31.391 4.336 1 91.56 73 ILE B C 1
ATOM 4432 O O . ILE B 1 73 ? 11.508 30.734 5.383 1 91.56 73 ILE B O 1
ATOM 4436 N N . THR B 1 74 ? 12.633 31.906 3.836 1 85.44 74 THR B N 1
ATOM 4437 C CA . THR B 1 74 ? 13.914 31.734 4.516 1 85.44 74 THR B CA 1
ATOM 4438 C C . THR B 1 74 ? 13.906 32.469 5.855 1 85.44 74 THR B C 1
ATOM 4440 O O . THR B 1 74 ? 14.578 32.062 6.801 1 85.44 74 THR B O 1
ATOM 4443 N N . GLN B 1 75 ? 13.141 33.594 5.906 1 86.81 75 GLN B N 1
ATOM 4444 C CA . GLN B 1 75 ? 12.984 34.312 7.16 1 86.81 75 GLN B CA 1
ATOM 4445 C C . GLN B 1 75 ? 12.219 33.469 8.188 1 86.81 75 GLN B C 1
ATOM 4447 O O . GLN B 1 75 ? 12.469 33.594 9.391 1 86.81 75 GLN B O 1
ATOM 4452 N N . LEU B 1 76 ? 11.32 32.688 7.711 1 90.06 76 LEU B N 1
ATOM 4453 C CA . LEU B 1 76 ? 10.578 31.812 8.594 1 90.06 76 LEU B CA 1
ATOM 4454 C C . LEU B 1 76 ? 11.484 30.703 9.125 1 90.06 76 LEU B C 1
ATOM 4456 O O . LEU B 1 76 ? 11.445 30.391 10.32 1 90.06 76 LEU B O 1
ATOM 4460 N N . TYR B 1 77 ? 12.312 30.203 8.273 1 82.38 77 TYR B N 1
ATOM 4461 C CA . TYR B 1 77 ? 13.227 29.125 8.664 1 82.38 77 TYR B CA 1
ATOM 4462 C C . TYR B 1 77 ? 14.195 29.609 9.734 1 82.38 77 TYR B C 1
ATOM 4464 O O . TYR B 1 77 ? 14.648 28.828 10.57 1 82.38 77 TYR B O 1
ATOM 4472 N N . SER B 1 78 ? 14.469 30.891 9.727 1 78.75 78 SER B N 1
ATOM 4473 C CA . SER B 1 78 ? 15.469 31.438 10.633 1 78.75 78 SER B CA 1
ATOM 4474 C C . SER B 1 78 ? 14.828 31.953 11.922 1 78.75 78 SER B C 1
ATOM 4476 O O . SER B 1 78 ? 15.508 32.531 12.766 1 78.75 78 SER B O 1
ATOM 4478 N N . ALA B 1 79 ? 13.508 31.781 12.047 1 85.69 79 ALA B N 1
ATOM 4479 C CA . ALA B 1 79 ? 12.836 32.25 13.258 1 85.69 79 ALA B CA 1
ATOM 4480 C C . ALA B 1 79 ? 13.391 31.547 14.5 1 85.69 79 ALA B C 1
ATOM 4482 O O . ALA B 1 79 ? 13.539 30.328 14.523 1 85.69 79 ALA B O 1
ATOM 4483 N N . PRO B 1 80 ? 13.656 32.281 15.5 1 79.94 80 PRO B N 1
ATOM 4484 C CA . PRO B 1 80 ? 14.32 31.688 16.672 1 79.94 80 PRO B CA 1
ATOM 4485 C C . PRO B 1 80 ? 13.375 30.891 17.562 1 79.94 80 PRO B C 1
ATOM 4487 O O . PRO B 1 80 ? 13.82 30.062 18.359 1 79.94 80 PRO B O 1
ATOM 4490 N N . ASN B 1 81 ? 12.094 31.25 17.562 1 81.38 81 ASN B N 1
ATOM 4491 C CA . ASN B 1 81 ? 11.094 30.562 18.375 1 81.38 81 ASN B CA 1
ATOM 4492 C C . ASN B 1 81 ? 9.734 30.547 17.688 1 81.38 81 ASN B C 1
ATOM 4494 O O . ASN B 1 81 ? 9.57 31.125 16.609 1 81.38 81 ASN B O 1
ATOM 4498 N N . VAL B 1 82 ? 8.828 29.984 18.375 1 85.88 82 VAL B N 1
ATOM 4499 C CA . VAL B 1 82 ? 7.496 29.781 17.812 1 85.88 82 VAL B CA 1
ATOM 4500 C C . VAL B 1 82 ? 6.797 31.125 17.656 1 85.88 82 VAL B C 1
ATOM 4502 O O . VAL B 1 82 ? 6.164 31.375 16.625 1 85.88 82 VAL B O 1
ATOM 4505 N N . THR B 1 83 ? 6.941 31.953 18.594 1 89.81 83 THR B N 1
ATOM 4506 C CA . THR B 1 83 ? 6.281 33.25 18.562 1 89.81 83 THR B CA 1
ATOM 4507 C C . THR B 1 83 ? 6.73 34.062 17.344 1 89.81 83 THR B C 1
ATOM 4509 O O . THR B 1 83 ? 5.898 34.594 16.609 1 89.81 83 THR B O 1
ATOM 4512 N N . GLU B 1 84 ? 8.031 34.062 17.172 1 89.62 84 GLU B N 1
ATOM 4513 C CA . GLU B 1 84 ? 8.578 34.844 16.047 1 89.62 84 GLU B CA 1
ATOM 4514 C C . GLU B 1 84 ? 8.195 34.219 14.711 1 89.62 84 GLU B C 1
ATOM 4516 O O . GLU B 1 84 ? 7.941 34.906 13.734 1 89.62 84 GLU B O 1
ATOM 4521 N N . TYR B 1 85 ? 8.211 32.906 14.688 1 91.94 85 TYR B N 1
ATOM 4522 C CA . TYR B 1 85 ? 7.793 32.188 13.484 1 91.94 85 TYR B CA 1
ATOM 4523 C C . TYR B 1 85 ? 6.379 32.594 13.07 1 91.94 85 TYR B C 1
ATOM 4525 O O . TYR B 1 85 ? 6.141 32.969 11.922 1 91.94 85 TYR B O 1
ATOM 4533 N N . THR B 1 86 ? 5.52 32.625 14.016 1 95.12 86 THR B N 1
ATOM 4534 C CA . THR B 1 86 ? 4.117 32.906 13.758 1 95.12 86 THR B CA 1
ATOM 4535 C C . THR B 1 86 ? 3.938 34.406 13.414 1 95.12 86 THR B C 1
ATOM 4537 O O . THR B 1 86 ? 3.201 34.75 12.492 1 95.12 86 THR B O 1
ATOM 4540 N N . LEU B 1 87 ? 4.613 35.25 14.094 1 94.81 87 LEU B N 1
ATOM 4541 C CA . LEU B 1 87 ? 4.488 36.656 13.859 1 94.81 87 LEU B CA 1
ATOM 4542 C C . LEU B 1 87 ? 4.973 37.031 12.461 1 94.81 87 LEU B C 1
ATOM 4544 O O . LEU B 1 87 ? 4.367 37.875 11.789 1 94.81 87 LEU B O 1
ATOM 4548 N N . ARG B 1 88 ? 6.07 36.406 12.078 1 94 88 ARG B N 1
ATOM 4549 C CA . ARG B 1 88 ? 6.574 36.625 10.734 1 94 88 ARG B CA 1
ATOM 4550 C C . ARG B 1 88 ? 5.562 36.188 9.68 1 94 88 ARG B C 1
ATOM 4552 O O . ARG B 1 88 ? 5.379 36.875 8.664 1 94 88 ARG B O 1
ATOM 4559 N N . ASP B 1 89 ? 4.961 35.094 9.938 1 96.06 89 ASP B N 1
ATOM 4560 C CA . ASP B 1 89 ? 3.943 34.625 9.008 1 96.06 89 ASP B CA 1
ATOM 4561 C C . ASP B 1 89 ? 2.717 35.531 9.008 1 96.06 89 ASP B C 1
ATOM 4563 O O . ASP B 1 89 ? 2.164 35.844 7.953 1 96.06 89 ASP B O 1
ATOM 4567 N N . PHE B 1 90 ? 2.307 36 10.156 1 95.81 90 PHE B N 1
ATOM 4568 C CA . PHE B 1 90 ? 1.17 36.906 10.289 1 95.81 90 PHE B CA 1
ATOM 4569 C C . PHE B 1 90 ? 1.428 38.219 9.555 1 95.81 90 PHE B C 1
ATOM 4571 O O . PHE B 1 90 ? 0.506 38.812 8.992 1 95.81 90 PHE B O 1
ATOM 4578 N N . PHE B 1 91 ? 2.65 38.656 9.609 1 94.44 91 PHE B N 1
ATOM 4579 C CA . PHE B 1 91 ? 2.996 39.875 8.922 1 94.44 91 PHE B CA 1
ATOM 4580 C C . PHE B 1 91 ? 2.656 39.781 7.438 1 94.44 91 PHE B C 1
ATOM 4582 O O . PHE B 1 91 ? 2.051 40.719 6.875 1 94.44 91 PHE B O 1
ATOM 4589 N N . VAL B 1 92 ? 3.02 38.625 6.82 1 94.44 92 VAL B N 1
ATOM 4590 C CA . VAL B 1 92 ? 2.715 38.438 5.406 1 94.44 92 VAL B CA 1
ATOM 4591 C C . VAL B 1 92 ? 1.201 38.375 5.207 1 94.44 92 VAL B C 1
ATOM 4593 O O . VAL B 1 92 ? 0.658 39.062 4.332 1 94.44 92 VAL B O 1
ATOM 4596 N N . ARG B 1 93 ? 0.532 37.688 6.035 1 94.19 93 ARG B N 1
ATOM 4597 C CA . ARG B 1 93 ? -0.913 37.5 5.945 1 94.19 93 ARG B CA 1
ATOM 4598 C C . ARG B 1 93 ? -1.643 38.844 6.059 1 94.19 93 ARG B C 1
ATOM 4600 O O . ARG B 1 93 ? -2.527 39.125 5.254 1 94.19 93 ARG B O 1
ATOM 4607 N N . ASP B 1 94 ? -1.239 39.625 7.008 1 92.88 94 ASP B N 1
ATOM 4608 C CA . ASP B 1 94 ? -2.023 40.812 7.391 1 92.88 94 ASP B CA 1
ATOM 4609 C C . ASP B 1 94 ? -1.558 42.062 6.645 1 92.88 94 ASP B C 1
ATOM 4611 O O . ASP B 1 94 ? -2.354 42.969 6.367 1 92.88 94 ASP B O 1
ATOM 4615 N N . LYS B 1 95 ? -0.281 42.094 6.305 1 91.88 95 LYS B N 1
ATOM 4616 C CA . LYS B 1 95 ? 0.253 43.344 5.793 1 91.88 95 LYS B CA 1
ATOM 4617 C C . LYS B 1 95 ? 0.608 43.25 4.312 1 91.88 95 LYS B C 1
ATOM 4619 O O . LYS B 1 95 ? 0.668 44.25 3.607 1 91.88 95 LYS B O 1
ATOM 4624 N N . ILE B 1 96 ? 0.822 42.094 3.84 1 91.06 96 ILE B N 1
ATOM 4625 C CA . ILE B 1 96 ? 1.282 41.969 2.461 1 91.06 96 ILE B CA 1
ATOM 4626 C C . ILE B 1 96 ? 0.146 41.438 1.586 1 91.06 96 ILE B C 1
ATOM 4628 O O . ILE B 1 96 ? -0.148 42 0.532 1 91.06 96 ILE B O 1
ATOM 4632 N N . MET B 1 97 ? -0.579 40.469 2.01 1 90 97 MET B N 1
ATOM 4633 C CA . MET B 1 97 ? -1.575 39.75 1.221 1 90 97 MET B CA 1
ATOM 4634 C C . MET B 1 97 ? -2.705 40.688 0.792 1 90 97 MET B C 1
ATOM 4636 O O . MET B 1 97 ? -3.26 40.531 -0.297 1 90 97 MET B O 1
ATOM 4640 N N . PRO B 1 98 ? -3.074 41.625 1.618 1 85.12 98 PRO B N 1
ATOM 4641 C CA . PRO B 1 98 ? -4.137 42.531 1.164 1 85.12 98 PRO B CA 1
ATOM 4642 C C . PRO B 1 98 ? -3.758 43.281 -0.104 1 85.12 98 PRO B C 1
ATOM 4644 O O . PRO B 1 98 ? -4.637 43.719 -0.846 1 85.12 98 PRO B O 1
ATOM 4647 N N . GLY B 1 99 ? -2.48 43.469 -0.385 1 78.75 99 GLY B N 1
ATOM 4648 C CA . GLY B 1 99 ? -2.012 44.094 -1.62 1 78.75 99 GLY B CA 1
ATOM 4649 C C . GLY B 1 99 ? -1.532 43.062 -2.641 1 78.75 99 GLY B C 1
ATOM 4650 O O . GLY B 1 99 ? -0.546 43.312 -3.342 1 78.75 99 GLY B O 1
ATOM 4651 N N . LEU B 1 100 ? -2.121 41.875 -2.641 1 73.19 100 LEU B N 1
ATOM 4652 C CA . LEU B 1 100 ? -1.694 40.719 -3.404 1 73.19 100 LEU B CA 1
ATOM 4653 C C . LEU B 1 100 ? -1.543 41.062 -4.883 1 73.19 100 LEU B C 1
ATOM 4655 O O . LEU B 1 100 ? -0.606 40.594 -5.539 1 73.19 100 LEU B O 1
ATOM 4659 N N . ILE B 1 101 ? -2.398 41.812 -5.383 1 73.81 101 ILE B N 1
ATOM 4660 C CA . ILE B 1 101 ? -2.402 42.125 -6.805 1 73.81 101 ILE B CA 1
ATOM 4661 C C . ILE B 1 101 ? -1.072 42.781 -7.188 1 73.81 101 ILE B C 1
ATOM 4663 O O . ILE B 1 101 ? -0.527 42.5 -8.258 1 73.81 101 ILE B O 1
ATOM 4667 N N . GLN B 1 102 ? -0.542 43.531 -6.27 1 74.69 102 GLN B N 1
ATOM 4668 C CA . GLN B 1 102 ? 0.672 44.281 -6.559 1 74.69 102 GLN B CA 1
ATOM 4669 C C . GLN B 1 102 ? 1.911 43.406 -6.445 1 74.69 102 GLN B C 1
ATOM 4671 O O . GLN B 1 102 ? 2.98 43.75 -6.945 1 74.69 102 GLN B O 1
ATOM 4676 N N . ILE B 1 103 ? 1.716 42.281 -5.906 1 80 103 ILE B N 1
ATOM 4677 C CA . ILE B 1 103 ? 2.906 41.5 -5.578 1 80 103 ILE B CA 1
ATOM 4678 C C . ILE B 1 103 ? 2.957 40.25 -6.445 1 80 103 ILE B C 1
ATOM 4680 O O . ILE B 1 103 ? 3.959 39.531 -6.445 1 80 103 ILE B O 1
ATOM 4684 N N . GLN B 1 104 ? 2.033 40 -7.254 1 82.56 104 GLN B N 1
ATOM 4685 C CA . GLN B 1 104 ? 1.88 38.781 -8 1 82.56 104 GLN B CA 1
ATOM 4686 C C . GLN B 1 104 ? 3.018 38.594 -9 1 82.56 104 GLN B C 1
ATOM 4688 O O . GLN B 1 104 ? 3.32 37.469 -9.398 1 82.56 104 GLN B O 1
ATOM 4693 N N . GLU B 1 105 ? 3.693 39.625 -9.273 1 82.94 105 GLU B N 1
ATOM 4694 C CA . GLU B 1 105 ? 4.723 39.5 -10.305 1 82.94 105 GLU B CA 1
ATOM 4695 C C . GLU B 1 105 ? 6.121 39.562 -9.695 1 82.94 105 GLU B C 1
ATOM 4697 O O . GLU B 1 105 ? 7.117 39.625 -10.422 1 82.94 105 GLU B O 1
ATOM 4702 N N . LYS B 1 106 ? 6.199 39.594 -8.422 1 86.44 106 LYS B N 1
ATOM 4703 C CA . LYS B 1 106 ? 7.5 39.719 -7.766 1 86.44 106 LYS B CA 1
ATOM 4704 C C . LYS B 1 106 ? 8.242 38.375 -7.754 1 86.44 106 LYS B C 1
ATOM 4706 O O . LYS B 1 106 ? 7.73 37.375 -7.242 1 86.44 106 LYS B O 1
ATOM 4711 N N . MET B 1 107 ? 9.445 38.375 -8.352 1 88.19 107 MET B N 1
ATOM 4712 C CA . MET B 1 107 ? 10.234 37.156 -8.477 1 88.19 107 MET B CA 1
ATOM 4713 C C . MET B 1 107 ? 11.727 37.469 -8.414 1 88.19 107 MET B C 1
ATOM 4715 O O . MET B 1 107 ? 12.148 38.594 -8.68 1 88.19 107 MET B O 1
ATOM 4719 N N . PHE B 1 108 ? 12.438 36.406 -8.039 1 86.94 108 PHE B N 1
ATOM 4720 C CA . PHE B 1 108 ? 13.898 36.406 -8.109 1 86.94 108 PHE B CA 1
ATOM 4721 C C . PHE B 1 108 ? 14.383 35.625 -9.32 1 86.94 108 PHE B C 1
ATOM 4723 O O . PHE B 1 108 ? 13.805 34.625 -9.688 1 86.94 108 PHE B O 1
ATOM 4730 N N . ASN B 1 109 ? 15.398 36.125 -9.891 1 83.25 109 ASN B N 1
ATOM 4731 C CA . ASN B 1 109 ? 16.156 35.312 -10.828 1 83.25 109 ASN B CA 1
ATOM 4732 C C . ASN B 1 109 ? 17.234 34.5 -10.117 1 83.25 109 ASN B C 1
ATOM 4734 O O . ASN B 1 109 ? 17.906 35 -9.219 1 83.25 109 ASN B O 1
ATOM 4738 N N . ILE B 1 110 ? 17.25 33.188 -10.391 1 77.88 110 ILE B N 1
ATOM 4739 C CA . ILE B 1 110 ? 18.297 32.344 -9.812 1 77.88 110 ILE B CA 1
ATOM 4740 C C . ILE B 1 110 ? 19.578 32.469 -10.633 1 77.88 110 ILE B C 1
ATOM 4742 O O . ILE B 1 110 ? 19.562 32.281 -11.852 1 77.88 110 ILE B O 1
ATOM 4746 N N . LYS B 1 111 ? 20.531 32.812 -9.961 1 67.75 111 LYS B N 1
ATOM 4747 C CA . LYS B 1 111 ? 21.812 32.938 -10.656 1 67.75 111 LYS B CA 1
ATOM 4748 C C . LYS B 1 111 ? 22.578 31.609 -10.648 1 67.75 111 LYS B C 1
ATOM 4750 O O . LYS B 1 111 ? 22.625 30.922 -9.633 1 67.75 111 LYS B O 1
ATOM 4755 N N . LYS B 1 112 ? 23.281 31.203 -11.664 1 59.41 112 LYS B N 1
ATOM 4756 C CA . LYS B 1 112 ? 24.359 30.234 -11.805 1 59.41 112 LYS B CA 1
ATOM 4757 C C . LYS B 1 112 ? 23.891 28.828 -11.445 1 59.41 112 LYS B C 1
ATOM 4759 O O . LYS B 1 112 ? 24.688 27.984 -11.031 1 59.41 112 LYS B O 1
ATOM 4764 N N . THR B 1 113 ? 22.688 28.672 -11.266 1 57.16 113 THR B N 1
ATOM 4765 C CA . THR B 1 113 ? 22.344 27.297 -10.945 1 57.16 113 THR B CA 1
ATOM 4766 C C . THR B 1 113 ? 21.609 26.641 -12.109 1 57.16 113 THR B C 1
ATOM 4768 O O . THR B 1 113 ? 21 27.312 -12.93 1 57.16 113 THR B O 1
ATOM 4771 N N . SER B 1 114 ? 22.047 25.469 -12.328 1 60.56 114 SER B N 1
ATOM 4772 C CA . SER B 1 114 ? 21.344 24.641 -13.289 1 60.56 114 SER B CA 1
ATOM 4773 C C . SER B 1 114 ? 19.828 24.797 -13.172 1 60.56 114 SER B C 1
ATOM 4775 O O . SER B 1 114 ? 19.312 25.094 -12.094 1 60.56 114 SER B O 1
ATOM 4777 N N . ILE B 1 115 ? 19.297 25.016 -14.312 1 70.94 115 ILE B N 1
ATOM 4778 C CA . ILE B 1 115 ? 17.844 25.125 -14.398 1 70.94 115 ILE B CA 1
ATOM 4779 C C . ILE B 1 115 ? 17.188 24 -13.578 1 70.94 115 ILE B C 1
ATOM 4781 O O . ILE B 1 115 ? 17.516 22.828 -13.766 1 70.94 115 ILE B O 1
ATOM 4785 N N . ARG B 1 116 ? 16.469 24.469 -12.594 1 75.81 116 ARG B N 1
ATOM 4786 C CA . ARG B 1 116 ? 15.734 23.5 -11.773 1 75.81 116 ARG B CA 1
ATOM 4787 C C . ARG B 1 116 ? 14.242 23.547 -12.062 1 75.81 116 ARG B C 1
ATOM 4789 O O . ARG B 1 116 ? 13.703 24.609 -12.383 1 75.81 116 ARG B O 1
ATOM 4796 N N . PRO B 1 117 ? 13.602 22.469 -11.977 1 86.5 117 PRO B N 1
ATOM 4797 C CA . PRO B 1 117 ? 12.156 22.453 -12.195 1 86.5 117 PRO B CA 1
ATOM 4798 C C . PRO B 1 117 ? 11.375 22.984 -10.992 1 86.5 117 PRO B C 1
ATOM 4800 O O . PRO B 1 117 ? 11.836 22.859 -9.852 1 86.5 117 PRO B O 1
ATOM 4803 N N . CYS B 1 118 ? 10.328 23.625 -11.305 1 90.81 118 CYS B N 1
ATOM 4804 C CA . CYS B 1 118 ? 9.398 24.031 -10.25 1 90.81 118 CYS B CA 1
ATOM 4805 C C . CYS B 1 118 ? 9.008 22.828 -9.383 1 90.81 118 CYS B C 1
ATOM 4807 O O . CYS B 1 118 ? 8.773 21.734 -9.898 1 90.81 118 CYS B O 1
ATOM 4809 N N . TYR B 1 119 ? 8.906 23.078 -8.156 1 88.75 119 TYR B N 1
ATOM 4810 C CA . TYR B 1 119 ? 8.57 22.031 -7.191 1 88.75 119 TYR B CA 1
ATOM 4811 C C . TYR B 1 119 ? 7.191 21.453 -7.469 1 88.75 119 TYR B C 1
ATOM 4813 O O . TYR B 1 119 ? 6.957 20.266 -7.242 1 88.75 119 TYR B O 1
ATOM 4821 N N . ILE B 1 120 ? 6.336 22.234 -7.957 1 92.06 120 ILE B N 1
ATOM 4822 C CA . ILE B 1 120 ? 4.941 21.828 -8.086 1 92.06 120 ILE B CA 1
ATOM 4823 C C . ILE B 1 120 ? 4.652 21.406 -9.531 1 92.06 120 ILE B C 1
ATOM 4825 O O . ILE B 1 120 ? 4.426 20.234 -9.805 1 92.06 120 ILE B O 1
ATOM 4829 N N . CYS B 1 121 ? 4.82 22.297 -10.484 1 90.38 121 CYS B N 1
ATOM 4830 C CA . CYS B 1 121 ? 4.414 22.016 -11.859 1 90.38 121 CYS B CA 1
ATOM 4831 C C . CYS B 1 121 ? 5.551 21.375 -12.641 1 90.38 121 CYS B C 1
ATOM 4833 O O . CYS B 1 121 ? 5.355 20.922 -13.773 1 90.38 121 CYS B O 1
ATOM 4835 N N . LYS B 1 122 ? 6.727 21.328 -12.164 1 88.31 122 LYS B N 1
ATOM 4836 C CA . LYS B 1 122 ? 7.902 20.656 -12.703 1 88.31 122 LYS B CA 1
ATOM 4837 C C . LYS B 1 122 ? 8.398 21.344 -13.977 1 88.31 122 LYS B C 1
ATOM 4839 O O . LYS B 1 122 ? 9.258 20.812 -14.68 1 88.31 122 LYS B O 1
ATOM 4844 N N . ARG B 1 123 ? 7.906 22.484 -14.266 1 88.25 123 ARG B N 1
ATOM 4845 C CA . ARG B 1 123 ? 8.438 23.25 -15.391 1 88.25 123 ARG B CA 1
ATOM 4846 C C . ARG B 1 123 ? 9.789 23.859 -15.039 1 88.25 123 ARG B C 1
ATOM 4848 O O . ARG B 1 123 ? 10.016 24.266 -13.898 1 88.25 123 ARG B O 1
ATOM 4855 N N . PRO B 1 124 ? 10.625 23.859 -16.031 1 86.88 124 PRO B N 1
ATOM 4856 C CA . PRO B 1 124 ? 11.914 24.516 -15.766 1 86.88 124 PRO B CA 1
ATOM 4857 C C . PRO B 1 124 ? 11.766 25.984 -15.375 1 86.88 124 PRO B C 1
ATOM 4859 O O . P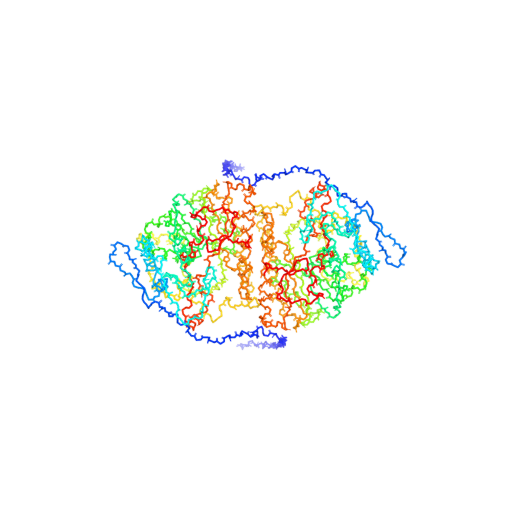RO B 1 124 ? 10.977 26.703 -15.977 1 86.88 124 PRO B O 1
ATOM 4862 N N . MET B 1 125 ? 12.547 26.281 -14.336 1 85.81 125 MET B N 1
ATOM 4863 C CA . MET B 1 125 ? 12.406 27.656 -13.844 1 85.81 125 MET B CA 1
ATOM 4864 C C . MET B 1 125 ? 13.758 28.375 -13.852 1 85.81 125 MET B C 1
ATOM 4866 O O . MET B 1 125 ? 14.781 27.766 -13.531 1 85.81 125 MET B O 1
ATOM 4870 N N . THR B 1 126 ? 13.695 29.547 -14.25 1 83.88 126 THR B N 1
ATOM 4871 C CA . THR B 1 126 ? 14.836 30.438 -14.117 1 83.88 126 THR B CA 1
ATOM 4872 C C . THR B 1 126 ? 14.555 31.516 -13.07 1 83.88 126 THR B C 1
ATOM 4874 O O . THR B 1 126 ? 15.469 32.219 -12.641 1 83.88 126 THR B O 1
ATOM 4877 N N . LYS B 1 127 ? 13.312 31.641 -12.812 1 88.81 127 LYS B N 1
ATOM 4878 C CA . LYS B 1 127 ? 12.852 32.594 -11.812 1 88.81 127 LYS B CA 1
ATOM 4879 C C . LYS B 1 127 ? 12.125 31.875 -10.672 1 88.81 127 LYS B C 1
ATOM 4881 O O . LYS B 1 127 ? 11.484 30.844 -10.883 1 88.81 127 LYS B O 1
ATOM 4886 N N . VAL B 1 128 ? 12.227 32.531 -9.469 1 89.94 128 VAL B N 1
ATOM 4887 C CA . VAL B 1 128 ? 11.617 31.906 -8.297 1 89.94 128 VAL B CA 1
ATOM 4888 C C . VAL B 1 128 ? 10.664 32.875 -7.625 1 89.94 128 VAL B C 1
ATOM 4890 O O . VAL B 1 128 ? 10.914 34.094 -7.609 1 89.94 128 VAL B O 1
ATOM 4893 N N . HIS B 1 129 ? 9.609 32.438 -7.082 1 92.69 129 HIS B N 1
ATOM 4894 C CA . HIS B 1 129 ? 8.586 33.188 -6.379 1 92.69 129 HIS B CA 1
ATOM 4895 C C . HIS B 1 129 ? 9.188 33.969 -5.211 1 92.69 129 HIS B C 1
ATOM 4897 O O . HIS B 1 129 ? 10.164 33.531 -4.598 1 92.69 129 HIS B O 1
ATOM 4903 N N . TRP B 1 130 ? 8.625 35.062 -4.781 1 92.44 130 TRP B N 1
ATOM 4904 C CA . TRP B 1 130 ? 9.188 35.938 -3.752 1 92.44 130 TRP B CA 1
ATOM 4905 C C . TRP B 1 130 ? 9.086 35.281 -2.375 1 92.44 130 TRP B C 1
ATOM 4907 O O . TRP B 1 130 ? 9.875 35.594 -1.479 1 92.44 130 TRP B O 1
ATOM 4917 N N . PHE B 1 131 ? 8.141 34.469 -2.248 1 94.62 131 PHE B N 1
ATOM 4918 C CA . PHE B 1 131 ? 7.898 33.875 -0.94 1 94.62 131 PHE B CA 1
ATOM 4919 C C . PHE B 1 131 ? 8.547 32.5 -0.847 1 94.62 131 PHE B C 1
ATOM 4921 O O . PHE B 1 131 ? 9.133 32.125 0.179 1 94.62 131 PHE B O 1
ATOM 4928 N N . TYR B 1 132 ? 8.461 31.688 -1.843 1 93.12 132 TYR B N 1
ATOM 4929 C CA . TYR B 1 132 ? 8.805 30.281 -1.758 1 93.12 132 TYR B CA 1
ATOM 4930 C C . TYR B 1 132 ? 10.141 30 -2.449 1 93.12 132 TYR B C 1
ATOM 4932 O O . TYR B 1 132 ? 10.461 30.641 -3.457 1 93.12 132 TYR B O 1
ATOM 4940 N N . LEU B 1 133 ? 10.625 28.844 -1.832 1 84.56 133 LEU B N 1
ATOM 4941 C CA . LEU B 1 133 ? 11.797 28.266 -2.49 1 84.56 133 LEU B CA 1
ATOM 4942 C C . LEU B 1 133 ? 11.383 27.312 -3.596 1 84.56 133 LEU B C 1
ATOM 4944 O O . LEU B 1 133 ? 10.445 26.516 -3.424 1 84.56 133 LEU B O 1
ATOM 4948 N N . TYR B 1 134 ? 11.852 27.422 -4.797 1 86.88 134 TYR B N 1
ATOM 4949 C CA . TYR B 1 134 ? 11.758 26.438 -5.875 1 86.88 134 TYR B CA 1
ATOM 4950 C C . TYR B 1 134 ? 10.367 26.438 -6.496 1 86.88 134 TYR B C 1
ATOM 4952 O O . TYR B 1 134 ? 9.875 25.406 -6.93 1 86.88 134 TYR B O 1
ATOM 4960 N N . GLN B 1 135 ? 9.594 27.438 -6.297 1 92.56 135 GLN B N 1
ATOM 4961 C CA . GLN B 1 135 ? 8.289 27.516 -6.953 1 92.56 135 GLN B CA 1
ATOM 4962 C C . GLN B 1 135 ? 8.266 28.656 -7.973 1 92.56 135 GLN B C 1
ATOM 4964 O O . GLN B 1 135 ? 8.812 29.734 -7.727 1 92.56 135 GLN B O 1
ATOM 4969 N N . CYS B 1 136 ? 7.625 28.344 -9.109 1 92.25 136 CYS B N 1
ATOM 4970 C CA . CYS B 1 136 ? 7.402 29.422 -10.086 1 92.25 136 CYS B CA 1
ATOM 4971 C C . CYS B 1 136 ? 6.355 30.406 -9.586 1 92.25 136 CYS B C 1
ATOM 4973 O O . CYS B 1 136 ? 5.719 30.172 -8.555 1 92.25 136 CYS B O 1
ATOM 4975 N N . ASN B 1 137 ? 6.234 31.438 -10.336 1 92.5 137 ASN B N 1
ATOM 4976 C CA . ASN B 1 137 ? 5.359 32.531 -9.898 1 92.5 137 ASN B CA 1
ATOM 4977 C C . ASN B 1 137 ? 3.906 32.062 -9.805 1 92.5 137 ASN B C 1
ATOM 4979 O O . ASN B 1 137 ? 3.219 32.375 -8.828 1 92.5 137 ASN B O 1
ATOM 4983 N N . GLU B 1 138 ? 3.463 31.391 -10.75 1 92.38 138 GLU B N 1
ATOM 4984 C CA . GLU B 1 138 ? 2.074 30.938 -10.766 1 92.38 138 GLU B CA 1
ATOM 4985 C C . GLU B 1 138 ? 1.795 29.969 -9.617 1 92.38 138 GLU B C 1
ATOM 4987 O O . GLU B 1 138 ? 0.827 30.141 -8.875 1 92.38 138 GLU B O 1
ATOM 4992 N N . CYS B 1 139 ? 2.633 29 -9.453 1 94.5 139 CYS B N 1
ATOM 4993 C CA . CYS B 1 139 ? 2.467 28.016 -8.398 1 94.5 139 CYS B CA 1
ATOM 4994 C C . CYS B 1 139 ? 2.615 28.656 -7.023 1 94.5 139 CYS B C 1
ATOM 4996 O O . CYS B 1 139 ? 1.878 28.328 -6.094 1 94.5 139 CYS B O 1
ATOM 4998 N N . GLY B 1 140 ? 3.572 29.547 -6.918 1 94.5 140 GLY B N 1
ATOM 4999 C CA . GLY B 1 140 ? 3.77 30.25 -5.66 1 94.5 140 GLY B CA 1
ATOM 5000 C C . GLY B 1 140 ? 2.568 31.078 -5.242 1 94.5 140 GLY B C 1
ATOM 5001 O O . GLY B 1 140 ? 2.18 31.062 -4.074 1 94.5 140 GLY B O 1
ATOM 5002 N N . ASN B 1 141 ? 2.031 31.797 -6.211 1 93.69 141 ASN B N 1
ATOM 5003 C CA . ASN B 1 141 ? 0.854 32.594 -5.922 1 93.69 141 ASN B CA 1
ATOM 5004 C C . ASN B 1 141 ? -0.322 31.734 -5.465 1 93.69 141 ASN B C 1
ATOM 5006 O O . ASN B 1 141 ? -1.035 32.094 -4.527 1 93.69 141 ASN B O 1
ATOM 5010 N N . GLU B 1 142 ? -0.523 30.656 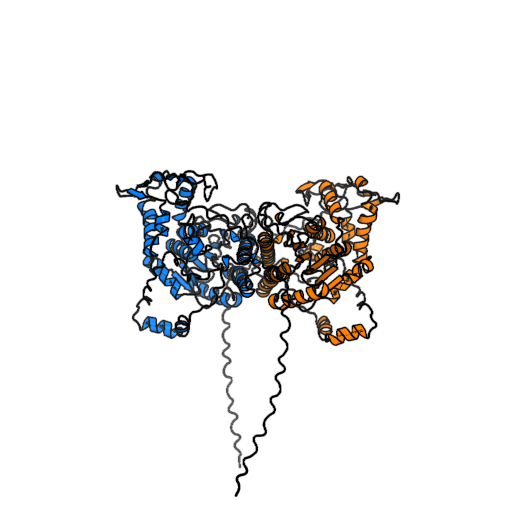-6.062 1 93.88 142 GLU B N 1
ATOM 5011 C CA . GLU B 1 142 ? -1.593 29.734 -5.672 1 93.88 142 GLU B CA 1
ATOM 5012 C C . GLU B 1 142 ? -1.34 29.156 -4.285 1 93.88 142 GLU B C 1
ATOM 5014 O O . GLU B 1 142 ? -2.256 29.062 -3.465 1 93.88 142 GLU B O 1
ATOM 5019 N N . SER B 1 143 ? -0.13 28.75 -4.059 1 95 143 SER B N 1
ATOM 5020 C CA . SER B 1 143 ? 0.233 28.203 -2.75 1 95 143 SER B CA 1
ATOM 5021 C C . SER B 1 143 ? -0.016 29.234 -1.644 1 95 143 SER B C 1
ATOM 5023 O O . SER B 1 143 ? -0.534 28.891 -0.58 1 95 143 SER B O 1
ATOM 5025 N N . LEU B 1 144 ? 0.403 30.453 -1.948 1 94.44 144 LEU B N 1
ATOM 5026 C CA . LEU B 1 144 ? 0.249 31.5 -0.953 1 94.44 144 LEU B CA 1
ATOM 5027 C C . LEU B 1 144 ? -1.226 31.766 -0.666 1 94.44 144 LEU B C 1
ATOM 5029 O O . LEU B 1 144 ? -1.607 31.984 0.486 1 94.44 144 LEU B O 1
ATOM 5033 N N . LYS B 1 145 ? -1.995 31.75 -1.676 1 93.62 145 LYS B N 1
ATOM 5034 C CA . LYS B 1 145 ? -3.438 31.922 -1.521 1 93.62 145 LYS B CA 1
ATOM 5035 C C . LYS B 1 145 ? -4.02 30.844 -0.6 1 93.62 145 LYS B C 1
ATOM 5037 O O . LYS B 1 145 ? -4.773 31.156 0.323 1 93.62 145 LYS B O 1
ATOM 5042 N N . TYR B 1 146 ? -3.664 29.641 -0.796 1 96.19 146 TYR B N 1
ATOM 5043 C CA . TYR B 1 146 ? -4.203 28.531 -0.006 1 96.19 146 TYR B CA 1
ATOM 5044 C C . TYR B 1 146 ? -3.59 28.516 1.389 1 96.19 146 TYR B C 1
ATOM 5046 O O . TYR B 1 146 ? -4.238 28.109 2.354 1 96.19 146 TYR B O 1
ATOM 5054 N N . ARG B 1 147 ? -2.354 28.984 1.496 1 96.88 147 ARG B N 1
ATOM 5055 C CA . ARG B 1 147 ? -1.695 29.062 2.795 1 96.88 147 ARG B CA 1
ATOM 5056 C C . ARG B 1 147 ? -2.553 29.828 3.795 1 96.88 147 ARG B C 1
ATOM 5058 O O . ARG B 1 147 ? -2.645 29.453 4.965 1 96.88 147 ARG B O 1
ATOM 5065 N N . TYR B 1 148 ? -3.207 30.875 3.316 1 96.38 148 TYR B N 1
ATOM 5066 C CA . TYR B 1 148 ? -3.92 31.766 4.227 1 96.38 148 TYR B CA 1
ATOM 5067 C C . TYR B 1 148 ? -5.43 31.609 4.078 1 96.38 148 TYR B C 1
ATOM 5069 O O . TYR B 1 148 ? -6.203 32.406 4.629 1 96.38 148 TYR B O 1
ATOM 5077 N N . ALA B 1 149 ? -5.832 30.578 3.281 1 95.88 149 ALA B N 1
ATOM 5078 C CA . ALA B 1 149 ? -7.254 30.281 3.166 1 95.88 149 ALA B CA 1
ATOM 5079 C C . ALA B 1 149 ? -7.801 29.719 4.477 1 95.88 149 ALA B C 1
ATOM 5081 O O . ALA B 1 149 ? -7.062 29.109 5.254 1 95.88 149 ALA B O 1
ATOM 5082 N N . SER B 1 150 ? -9.047 29.969 4.738 1 96.56 150 SER B N 1
ATOM 5083 C CA . SER B 1 150 ? -9.734 29.469 5.926 1 96.56 150 SER B CA 1
ATOM 5084 C C . SER B 1 150 ? -11.227 29.297 5.668 1 96.56 150 SER B C 1
ATOM 5086 O O . SER B 1 150 ? -11.703 29.547 4.559 1 96.56 150 SER B O 1
ATOM 5088 N N . ARG B 1 151 ? -11.859 28.688 6.57 1 97.56 151 ARG B N 1
ATOM 5089 C CA . ARG B 1 151 ? -13.305 28.469 6.617 1 97.56 151 ARG B CA 1
ATOM 5090 C C . ARG B 1 151 ? -13.836 28.625 8.039 1 97.56 151 ARG B C 1
ATOM 5092 O O . ARG B 1 151 ? -13.156 28.25 9 1 97.56 151 ARG B O 1
ATOM 5099 N N . ASN B 1 152 ? -15.008 29.266 8.094 1 97.81 152 ASN B N 1
ATOM 5100 C CA . ASN B 1 152 ? -15.625 29.312 9.414 1 97.81 152 ASN B CA 1
ATOM 5101 C C . ASN B 1 152 ? -16.031 27.922 9.898 1 97.81 152 ASN B C 1
ATOM 5103 O O . ASN B 1 152 ? -16.969 27.328 9.352 1 97.81 152 ASN B O 1
ATOM 5107 N N . LEU B 1 153 ? -15.383 27.484 10.945 1 98.06 153 LEU B N 1
ATOM 5108 C CA . LEU B 1 153 ? -15.656 26.141 11.461 1 98.06 153 LEU B CA 1
ATOM 5109 C C . LEU B 1 153 ? -16.172 26.203 12.891 1 98.06 153 LEU B C 1
ATOM 5111 O O . LEU B 1 153 ? -16.031 25.234 13.656 1 98.06 153 LEU B O 1
ATOM 5115 N N . TYR B 1 154 ? -16.719 27.344 13.211 1 96.81 154 TYR B N 1
ATOM 5116 C CA . TYR B 1 154 ? -17.328 27.438 14.539 1 96.81 154 TYR B CA 1
ATOM 5117 C C . TYR B 1 154 ? -18.406 26.391 14.727 1 96.81 154 TYR B C 1
ATOM 5119 O O . TYR B 1 154 ? -19.234 26.172 13.836 1 96.81 154 TYR B O 1
ATOM 5127 N N . GLY B 1 155 ? -18.344 25.703 15.836 1 95.19 155 GLY B N 1
ATOM 5128 C CA . GLY B 1 155 ? -19.328 24.672 16.125 1 95.19 155 GLY B CA 1
ATOM 5129 C C . GLY B 1 155 ? -18.875 23.281 15.711 1 95.19 155 GLY B C 1
ATOM 5130 O O . GLY B 1 155 ? -19.531 22.297 16.047 1 95.19 155 GLY B O 1
ATOM 5131 N N . LYS B 1 156 ? -17.828 23.219 15.055 1 97.94 156 LYS B N 1
ATOM 5132 C CA . LYS B 1 156 ? -17.297 21.922 14.641 1 97.94 156 LYS B CA 1
ATOM 5133 C C . LYS B 1 156 ? -16.281 21.391 15.656 1 97.94 156 LYS B C 1
ATOM 5135 O O . LYS B 1 156 ? -15.633 22.172 16.344 1 97.94 156 LYS B O 1
ATOM 5140 N N . ASN B 1 157 ? -16.188 20.078 15.734 1 98.19 157 ASN B N 1
ATOM 5141 C CA . ASN B 1 157 ? -15.258 19.391 16.625 1 98.19 157 ASN B CA 1
ATOM 5142 C C . ASN B 1 157 ? -14.258 18.547 15.844 1 98.19 157 ASN B C 1
ATOM 5144 O O . ASN B 1 157 ? -14.641 17.828 14.922 1 98.19 157 ASN B O 1
ATOM 5148 N N . ALA B 1 158 ? -12.992 18.703 16.25 1 98.31 158 ALA B N 1
ATOM 5149 C CA . ALA B 1 158 ? -11.953 18 15.5 1 98.31 158 ALA B CA 1
ATOM 5150 C C . ALA B 1 158 ? -11.039 17.203 16.438 1 98.31 158 ALA B C 1
ATOM 5152 O O . ALA B 1 158 ? -10.797 17.625 17.578 1 98.31 158 ALA B O 1
ATOM 5153 N N . LEU B 1 159 ? -10.625 16.047 15.938 1 95.69 159 LEU B N 1
ATOM 5154 C CA . LEU B 1 159 ? -9.57 15.258 16.562 1 95.69 159 LEU B CA 1
ATOM 5155 C C . LEU B 1 159 ? -8.336 15.188 15.672 1 95.69 159 LEU B C 1
ATOM 5157 O O . LEU B 1 159 ? -8.43 14.812 14.508 1 95.69 159 LEU B O 1
ATOM 5161 N N . VAL B 1 160 ? -7.238 15.617 16.188 1 94.38 160 VAL B N 1
ATOM 5162 C CA . VAL B 1 160 ? -5.957 15.516 15.5 1 94.38 160 VAL B CA 1
ATOM 5163 C C . VAL B 1 160 ? -5.055 14.516 16.219 1 94.38 160 VAL B C 1
ATOM 5165 O O . VAL B 1 160 ? -4.574 14.789 17.312 1 94.38 160 VAL B O 1
ATOM 5168 N N . ILE B 1 161 ? -4.895 13.375 15.523 1 89.88 161 ILE B N 1
ATOM 5169 C CA . ILE B 1 161 ? -3.979 12.383 16.078 1 89.88 161 ILE B CA 1
ATOM 5170 C C . ILE B 1 161 ? -2.537 12.844 15.875 1 89.88 161 ILE B C 1
ATOM 5172 O O . ILE B 1 161 ? -2.08 12.992 14.742 1 89.88 161 ILE B O 1
ATOM 5176 N N . GLY B 1 162 ? -1.793 13.102 16.938 1 83.44 162 GLY B N 1
ATOM 5177 C CA . GLY B 1 162 ? -0.447 13.648 16.859 1 83.44 162 GLY B CA 1
ATOM 5178 C C . GLY B 1 162 ? -0.423 15.141 16.609 1 83.44 162 GLY B C 1
ATOM 5179 O O . GLY B 1 162 ? 0.119 15.594 15.594 1 83.44 162 GLY B O 1
ATOM 5180 N N . GLY B 1 163 ? -0.81 15.922 17.547 1 84.88 163 GLY B N 1
ATOM 5181 C CA . GLY B 1 163 ? -0.926 17.359 17.328 1 84.88 163 GLY B CA 1
ATOM 5182 C C . GLY B 1 163 ? 0.07 18.156 18.141 1 84.88 163 GLY B C 1
ATOM 5183 O O . GLY B 1 163 ? -0.107 19.359 18.344 1 84.88 163 GLY B O 1
ATOM 5184 N N . ARG B 1 164 ? 1.175 17.469 18.562 1 79.31 164 ARG B N 1
ATOM 5185 C CA . ARG B 1 164 ? 2.084 18.141 19.484 1 79.31 164 ARG B CA 1
ATOM 5186 C C . ARG B 1 164 ? 3.104 18.984 18.734 1 79.31 164 ARG B C 1
ATOM 5188 O O . ARG B 1 164 ? 3.402 20.109 19.156 1 79.31 164 ARG B O 1
ATOM 5195 N N . ILE B 1 165 ? 3.633 18.375 17.656 1 78 165 ILE B N 1
ATOM 5196 C CA . ILE B 1 165 ? 4.73 19.078 16.984 1 78 165 ILE B CA 1
ATOM 5197 C C . ILE B 1 165 ? 4.559 18.984 15.469 1 78 165 ILE B C 1
ATOM 5199 O O . ILE B 1 165 ? 3.748 18.203 14.977 1 78 165 ILE B O 1
ATOM 5203 N N . LYS B 1 166 ? 5.219 19.906 14.797 1 83.38 166 LYS B N 1
ATOM 5204 C CA . LYS B 1 166 ? 5.426 19.859 13.352 1 83.38 166 LYS B CA 1
ATOM 5205 C C . LYS B 1 166 ? 4.098 19.938 12.609 1 83.38 166 LYS B C 1
ATOM 5207 O O . LYS B 1 166 ? 3.328 20.891 12.805 1 83.38 166 LYS B O 1
ATOM 5212 N N . LEU B 1 167 ? 3.867 18.969 11.812 1 89.69 167 LEU B N 1
ATOM 5213 C CA . LEU B 1 167 ? 2.713 19.047 10.922 1 89.69 167 LEU B CA 1
ATOM 5214 C C . LEU B 1 167 ? 1.411 19 11.719 1 89.69 167 LEU B C 1
ATOM 5216 O O . LEU B 1 167 ? 0.53 19.844 11.516 1 89.69 167 LEU B O 1
ATOM 5220 N N . GLY B 1 168 ? 1.353 18.078 12.672 1 91.31 168 GLY B N 1
ATOM 5221 C CA . GLY B 1 168 ? 0.144 17.969 13.469 1 91.31 168 GLY B CA 1
ATOM 5222 C C . GLY B 1 168 ? -0.158 19.234 14.266 1 91.31 168 GLY B C 1
ATOM 5223 O O . GLY B 1 168 ? -1.319 19.625 14.398 1 91.31 168 GLY B O 1
ATOM 5224 N N . TYR B 1 169 ? 0.875 19.828 14.75 1 90.5 169 TYR B N 1
ATOM 5225 C CA . TYR B 1 169 ? 0.78 21.078 15.484 1 90.5 169 TYR B CA 1
ATOM 5226 C C . TYR B 1 169 ? 0.195 22.188 14.609 1 90.5 169 TYR B C 1
ATOM 5228 O O . TYR B 1 169 ? -0.751 22.875 15.008 1 90.5 169 TYR B O 1
ATOM 5236 N N . GLN B 1 170 ? 0.666 22.297 13.438 1 94.31 170 GLN B N 1
ATOM 5237 C CA . GLN B 1 170 ? 0.205 23.344 12.531 1 94.31 170 GLN B CA 1
ATOM 5238 C C . GLN B 1 170 ? -1.205 23.047 12.031 1 94.31 170 GLN B C 1
ATOM 5240 O O . GLN B 1 170 ? -1.99 23.969 11.797 1 94.31 170 GLN B O 1
ATOM 5245 N N . ILE B 1 171 ? -1.545 21.766 11.875 1 96.81 171 ILE B N 1
ATOM 5246 C CA . ILE B 1 171 ? -2.902 21.391 11.484 1 96.81 171 ILE B CA 1
ATOM 5247 C C . ILE B 1 171 ? -3.883 21.828 12.578 1 96.81 171 ILE B C 1
ATOM 5249 O O . ILE B 1 171 ? -4.906 22.453 12.289 1 96.81 171 ILE B O 1
ATOM 5253 N N . ALA B 1 172 ? -3.516 21.5 13.781 1 96.06 172 ALA B N 1
ATOM 5254 C CA . ALA B 1 172 ? -4.363 21.875 14.914 1 96.06 172 ALA B CA 1
ATOM 5255 C C . ALA B 1 172 ? -4.543 23.391 14.984 1 96.06 172 ALA B C 1
ATOM 5257 O O . ALA B 1 172 ? -5.66 23.875 15.195 1 96.06 172 ALA B O 1
ATOM 5258 N N . LEU B 1 173 ? -3.504 24.125 14.75 1 96.88 173 LEU B N 1
ATOM 5259 C CA . LEU B 1 173 ? -3.562 25.594 14.812 1 96.88 173 LEU B CA 1
ATOM 5260 C C . LEU B 1 173 ? -4.488 26.141 13.734 1 96.88 173 LEU B C 1
ATOM 5262 O O . LEU B 1 173 ? -5.281 27.047 13.992 1 96.88 173 LEU B O 1
ATOM 5266 N N . LYS B 1 174 ? -4.363 25.594 12.578 1 98.12 174 LYS B N 1
ATOM 5267 C CA . LYS B 1 174 ? -5.215 26.078 11.492 1 98.12 174 LYS B CA 1
ATOM 5268 C C . LYS B 1 174 ? -6.691 25.812 11.805 1 98.12 174 LYS B C 1
ATOM 5270 O O . LYS B 1 174 ? -7.535 26.688 11.562 1 98.12 174 LYS B O 1
ATOM 5275 N N . LEU B 1 175 ? -6.992 24.703 12.344 1 98.44 175 LEU B N 1
ATOM 5276 C CA . LEU B 1 175 ? -8.367 24.359 12.695 1 98.44 175 LEU B CA 1
ATOM 5277 C C . LEU B 1 175 ? -8.859 25.234 13.844 1 98.44 175 LEU B C 1
ATOM 5279 O O . LEU B 1 175 ? -10 25.719 13.82 1 98.44 175 LEU B O 1
ATOM 5283 N N . LEU B 1 176 ? -8.031 25.469 14.828 1 97.88 176 LEU B N 1
ATOM 5284 C CA . LEU B 1 176 ? -8.375 26.344 15.953 1 97.88 176 LEU B CA 1
ATOM 5285 C C . LEU B 1 176 ? -8.656 27.766 15.484 1 97.88 176 LEU B C 1
ATOM 5287 O O . LEU B 1 176 ? -9.656 28.359 15.891 1 97.88 176 LEU B O 1
ATOM 5291 N N . ARG B 1 177 ? -7.785 28.203 14.633 1 98.12 177 ARG B N 1
ATOM 5292 C CA . ARG B 1 177 ? -7.914 29.578 14.148 1 98.12 177 ARG B CA 1
ATOM 5293 C C . ARG B 1 177 ? -9.125 29.719 13.234 1 98.12 177 ARG B C 1
ATOM 5295 O O . ARG B 1 177 ? -9.633 30.828 13.047 1 98.12 177 ARG B O 1
ATOM 5302 N N . ALA B 1 178 ? -9.594 28.609 12.719 1 98.38 178 ALA B N 1
ATOM 5303 C CA . ALA B 1 178 ? -10.812 28.609 11.906 1 98.38 178 ALA B CA 1
ATOM 5304 C C . ALA B 1 178 ? -12.055 28.531 12.789 1 98.38 178 ALA B C 1
ATOM 5306 O O . ALA B 1 178 ? -13.188 28.578 12.297 1 98.38 178 ALA B O 1
ATOM 5307 N N . GLY B 1 179 ? -11.852 28.328 14.117 1 97.81 179 GLY B N 1
ATOM 5308 C CA . GLY B 1 179 ? -12.969 28.344 15.047 1 97.81 179 GLY B CA 1
ATOM 5309 C C . GLY B 1 179 ? -13.305 26.984 15.617 1 97.81 179 GLY B C 1
ATOM 5310 O O . GLY B 1 179 ? -14.141 26.859 16.516 1 97.81 179 GLY B O 1
ATOM 5311 N N . CYS B 1 180 ? -12.68 26 15.258 1 97.69 180 CYS B N 1
ATOM 5312 C CA . CYS B 1 180 ? -12.977 24.625 15.633 1 97.69 180 CYS B CA 1
ATOM 5313 C C . CYS B 1 180 ? -12.586 24.359 17.078 1 97.69 180 CYS B C 1
ATOM 5315 O O . CYS B 1 180 ? -11.648 24.969 17.594 1 97.69 180 CYS B O 1
ATOM 5317 N N . ARG B 1 181 ? -13.328 23.484 17.781 1 96.81 181 ARG B N 1
ATOM 5318 C CA . ARG B 1 181 ? -12.805 22.828 18.969 1 96.81 181 ARG B CA 1
ATOM 5319 C C . ARG B 1 181 ? -11.898 21.656 18.594 1 96.81 181 ARG B C 1
ATOM 5321 O O . ARG B 1 181 ? -12.281 20.797 17.797 1 96.81 181 ARG B O 1
ATOM 5328 N N . VAL B 1 182 ? -10.703 21.641 19.188 1 96.69 182 VAL B N 1
ATOM 5329 C CA . VAL B 1 182 ? -9.711 20.672 18.703 1 96.69 182 VAL B CA 1
ATOM 5330 C C . VAL B 1 182 ? -9.164 19.859 19.891 1 96.69 182 VAL B C 1
ATOM 5332 O O . VAL B 1 182 ? -8.695 20.438 20.875 1 96.69 182 VAL B O 1
ATOM 5335 N N . MET B 1 183 ? -9.297 18.578 19.812 1 92.62 183 MET B N 1
ATOM 5336 C CA . MET B 1 183 ? -8.562 17.672 20.688 1 92.62 183 MET B CA 1
ATOM 5337 C C . MET B 1 183 ? -7.324 17.109 19.984 1 92.62 183 MET B C 1
ATOM 5339 O O . MET B 1 183 ? -7.402 16.672 18.844 1 92.62 183 MET B O 1
ATOM 5343 N N . ILE B 1 184 ? -6.199 17.188 20.641 1 90.25 184 ILE B N 1
ATOM 5344 C CA . ILE B 1 184 ? -4.984 16.578 20.125 1 90.25 184 ILE B CA 1
ATOM 5345 C C . ILE B 1 184 ? -4.562 15.414 21.016 1 90.25 184 ILE B C 1
ATOM 5347 O O . ILE B 1 184 ? -4.812 15.43 22.219 1 90.25 184 ILE B O 1
ATOM 5351 N N . THR B 1 185 ? -4 14.391 20.297 1 83.81 185 THR B N 1
ATOM 5352 C CA . THR B 1 185 ? -3.404 13.297 21.062 1 83.81 185 THR B CA 1
ATOM 5353 C C . THR B 1 185 ? -1.883 13.406 21.062 1 83.81 185 THR B C 1
ATOM 5355 O O . THR B 1 185 ? -1.288 13.883 20.094 1 83.81 185 THR B O 1
ATOM 5358 N N . THR B 1 186 ? -1.297 13.031 22.141 1 74 186 THR B N 1
ATOM 5359 C CA . THR B 1 186 ? 0.157 13.039 22.266 1 74 186 THR B CA 1
ATOM 5360 C C . THR B 1 186 ? 0.614 12.086 23.359 1 74 186 THR B C 1
ATOM 5362 O O . THR B 1 186 ? -0.157 11.758 24.266 1 74 186 THR B O 1
ATOM 5365 N N . ARG B 1 187 ? 1.842 11.625 23.109 1 63.69 187 ARG B N 1
ATOM 5366 C CA . ARG B 1 187 ? 2.426 10.828 24.172 1 63.69 187 ARG B CA 1
ATOM 5367 C C . ARG B 1 187 ? 2.949 11.711 25.297 1 63.69 187 ARG B C 1
ATOM 5369 O O . ARG B 1 187 ? 3.121 11.25 26.422 1 63.69 187 ARG B O 1
ATOM 5376 N N . SER B 1 188 ? 3.299 12.914 24.938 1 59.62 188 SER B N 1
ATOM 5377 C CA . SER B 1 188 ? 3.877 13.859 25.875 1 59.62 188 SER B CA 1
ATOM 5378 C C . SER B 1 188 ? 2.988 15.094 26.047 1 59.62 188 SER B C 1
ATOM 5380 O O . SER B 1 188 ? 3.105 16.047 25.281 1 59.62 188 SER B O 1
ATOM 5382 N N . VAL B 1 189 ? 2.137 15.062 27.062 1 54.72 189 VAL B N 1
ATOM 5383 C CA . VAL B 1 189 ? 1.14 16.109 27.219 1 54.72 189 VAL B CA 1
ATOM 5384 C C . VAL B 1 189 ? 1.83 17.438 27.547 1 54.72 189 VAL B C 1
ATOM 5386 O O . VAL B 1 189 ? 1.484 18.484 27 1 54.72 189 VAL B O 1
ATOM 5389 N N . HIS B 1 190 ? 2.809 17.328 28.422 1 52.69 190 HIS B N 1
ATOM 5390 C CA . HIS B 1 190 ? 3.43 18.547 28.922 1 52.69 190 HIS B CA 1
ATOM 5391 C C . HIS B 1 190 ? 4.152 19.297 27.812 1 52.69 190 HIS B C 1
ATOM 5393 O O . HIS B 1 190 ? 4.062 20.516 27.719 1 52.69 190 HIS B O 1
ATOM 5399 N N . ASN B 1 191 ? 4.664 18.594 26.938 1 62.72 191 ASN B N 1
ATOM 5400 C CA . ASN B 1 191 ? 5.43 19.203 25.859 1 62.72 191 ASN B CA 1
ATOM 5401 C C . ASN B 1 191 ? 4.516 19.734 24.766 1 62.72 191 ASN B C 1
ATOM 5403 O O . ASN B 1 191 ? 4.832 20.734 24.125 1 62.72 191 ASN B O 1
ATOM 5407 N N . ALA B 1 192 ? 3.33 19.312 24.766 1 65.88 192 ALA B N 1
ATOM 5408 C CA . ALA B 1 192 ? 2.453 19.75 23.688 1 65.88 192 ALA B CA 1
ATOM 5409 C C . ALA B 1 192 ? 1.892 21.141 23.984 1 65.88 192 ALA B C 1
ATOM 5411 O O . ALA B 1 192 ? 1.849 22 23.094 1 65.88 192 ALA B O 1
ATOM 5412 N N . LEU B 1 193 ? 1.563 21.484 25.172 1 72.62 193 LEU B N 1
ATOM 5413 C CA . LEU B 1 193 ? 0.896 22.75 25.5 1 72.62 193 LEU B CA 1
ATOM 5414 C C . LEU B 1 193 ? 1.892 23.906 25.516 1 72.62 193 LEU B C 1
ATOM 5416 O O . LEU B 1 193 ? 1.508 25.062 25.344 1 72.62 193 LEU B O 1
ATOM 5420 N N . GLU B 1 194 ? 3.168 23.5 25.625 1 73.75 194 GLU B N 1
ATOM 5421 C CA . GLU B 1 194 ? 4.199 24.531 25.641 1 73.75 194 GLU B CA 1
ATOM 5422 C C . GLU B 1 194 ? 4.289 25.25 24.297 1 73.75 194 GLU B C 1
ATOM 5424 O O . GLU B 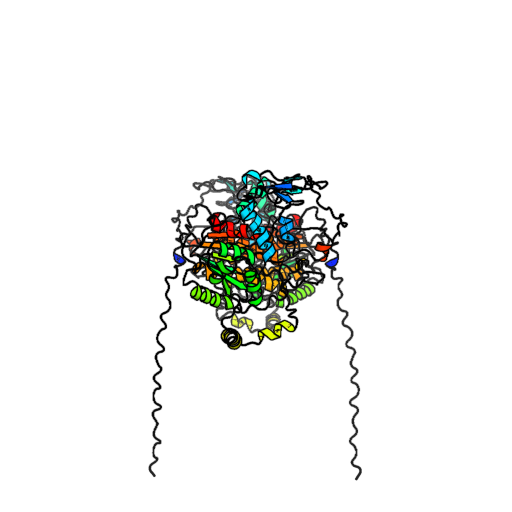1 194 ? 4.414 26.484 24.25 1 73.75 194 GLU B O 1
ATOM 5429 N N . PHE B 1 195 ? 4.121 24.625 23.328 1 82.19 195 PHE B N 1
ATOM 5430 C CA . PHE B 1 195 ? 4.207 25.203 22 1 82.19 195 PHE B CA 1
ATOM 5431 C C . PHE B 1 195 ? 2.984 26.062 21.719 1 82.19 195 PHE B C 1
ATOM 5433 O O . PHE B 1 195 ? 3.113 27.203 21.219 1 82.19 195 PHE B O 1
ATOM 5440 N N . TYR B 1 196 ? 1.851 25.594 22.125 1 88.31 196 TYR B N 1
ATOM 5441 C CA . TYR B 1 196 ? 0.622 26.344 21.875 1 88.31 196 TYR B CA 1
ATOM 5442 C C . TYR B 1 196 ? 0.583 27.625 22.672 1 88.31 196 TYR B C 1
ATOM 5444 O O . TYR B 1 196 ? 0.106 28.656 22.188 1 88.31 196 TYR B O 1
ATOM 5452 N N . ASN B 1 197 ? 1.15 27.578 23.797 1 86.19 197 ASN B N 1
ATOM 5453 C CA . ASN B 1 197 ? 1.155 28.734 24.688 1 86.19 197 ASN B CA 1
ATOM 5454 C C . ASN B 1 197 ? 2.021 29.859 24.125 1 86.19 197 ASN B C 1
ATOM 5456 O O . ASN B 1 197 ? 1.835 31.031 24.484 1 86.19 197 ASN B O 1
ATOM 5460 N N . GLN B 1 198 ? 2.926 29.547 23.281 1 87 198 GLN B N 1
ATOM 5461 C CA . GLN B 1 198 ? 3.85 30.531 22.719 1 87 198 GLN B CA 1
ATOM 5462 C C . GLN B 1 198 ? 3.223 31.25 21.531 1 87 198 GLN B C 1
ATOM 5464 O O . GLN B 1 198 ? 3.754 32.25 21.062 1 87 198 GLN B O 1
ATOM 5469 N N . GLU B 1 199 ? 2.125 30.75 21.156 1 92.56 199 GLU B N 1
ATOM 5470 C CA . GLU B 1 199 ? 1.458 31.406 20.031 1 92.56 199 GLU B CA 1
ATOM 5471 C C . GLU B 1 199 ? 0.905 32.781 20.422 1 92.56 199 GLU B C 1
ATOM 5473 O O . GLU B 1 199 ? 0.3 32.906 21.5 1 92.56 199 GLU B O 1
ATOM 5478 N N . PRO B 1 200 ? 1.111 33.812 19.562 1 94.62 200 PRO B N 1
ATOM 5479 C CA . PRO B 1 200 ? 0.644 35.156 19.906 1 94.62 200 PRO B CA 1
ATOM 5480 C C . PRO B 1 200 ? -0.87 35.219 20.094 1 94.62 200 PRO B C 1
ATOM 5482 O O . PRO B 1 200 ? -1.368 36.094 20.812 1 94.62 200 PRO B O 1
ATOM 5485 N N . ASP B 1 201 ? -1.638 34.406 19.516 1 95.62 201 ASP B N 1
ATOM 5486 C CA . ASP B 1 201 ? -3.096 34.406 19.578 1 95.62 201 ASP B CA 1
ATOM 5487 C C . ASP B 1 201 ? -3.613 33.25 20.453 1 95.62 201 ASP B C 1
ATOM 5489 O O . ASP B 1 201 ? -4.754 32.844 20.297 1 95.62 201 ASP B O 1
ATOM 5493 N N . TYR B 1 202 ? -2.775 32.781 21.422 1 93.56 202 TYR B N 1
ATOM 5494 C CA . TYR B 1 202 ? -3.113 31.656 22.266 1 93.56 202 TYR B CA 1
ATOM 5495 C C . TYR B 1 202 ? -4.406 31.906 23.031 1 93.56 202 TYR B C 1
ATOM 5497 O O . TYR B 1 202 ? -5.254 31.031 23.141 1 93.56 202 TYR B O 1
ATOM 5505 N N . ASN B 1 203 ? -4.637 33.062 23.469 1 92.12 203 ASN B N 1
ATOM 5506 C CA . ASN B 1 203 ? -5.789 33.406 24.281 1 92.12 203 ASN B CA 1
ATOM 5507 C C . ASN B 1 203 ? -7.09 33.375 23.484 1 92.12 203 ASN B C 1
ATOM 5509 O O . ASN B 1 203 ? -8.172 33.25 24.062 1 92.12 203 ASN B O 1
ATOM 5513 N N . GLU B 1 204 ? -6.93 33.469 22.234 1 94.94 204 GLU B N 1
ATOM 5514 C CA . GLU B 1 204 ? -8.117 33.5 21.375 1 94.94 204 GLU B CA 1
ATOM 5515 C C . GLU B 1 204 ? -8.672 32.062 21.203 1 94.94 204 GLU B C 1
ATOM 5517 O O . GLU B 1 204 ? -9.875 31.906 20.984 1 94.94 204 GLU B O 1
ATOM 5522 N N . PHE B 1 205 ? -7.797 31.062 21.328 1 94.44 205 PHE B N 1
ATOM 5523 C CA . PHE B 1 205 ? -8.289 29.734 21 1 94.44 205 PHE B CA 1
ATOM 5524 C C . PHE B 1 205 ? -8.055 28.766 22.141 1 94.44 205 PHE B C 1
ATOM 5526 O O . PHE B 1 205 ? -8.445 27.594 22.078 1 94.44 205 PHE B O 1
ATOM 5533 N N . LYS B 1 206 ? -7.426 29.094 23.234 1 91.44 206 LYS B N 1
ATOM 5534 C CA . LYS B 1 206 ? -7.023 28.219 24.312 1 91.44 206 LYS B CA 1
ATOM 5535 C C . LYS B 1 206 ? -8.227 27.469 24.891 1 91.44 206 LYS B C 1
ATOM 5537 O O . LYS B 1 206 ? -8.109 26.312 25.312 1 91.44 206 LYS B O 1
ATOM 5542 N N . SER B 1 207 ? -9.398 28.094 24.891 1 91.19 207 SER B N 1
ATOM 5543 C CA . SER B 1 207 ? -10.594 27.484 25.469 1 91.19 207 SER B CA 1
ATOM 5544 C C . SER B 1 207 ? -11.125 26.359 24.594 1 91.19 207 SER B C 1
ATOM 5546 O O . SER B 1 207 ? -11.93 25.547 25.047 1 91.19 207 SER B O 1
ATOM 5548 N N . ARG B 1 208 ? -10.641 26.281 23.406 1 95.25 208 ARG B N 1
ATOM 5549 C CA . ARG B 1 208 ? -11.141 25.297 22.469 1 95.25 208 ARG B CA 1
ATOM 5550 C C . ARG B 1 208 ? -10.094 24.219 22.188 1 95.25 208 ARG B C 1
ATOM 5552 O O . ARG B 1 208 ? -10.289 23.359 21.328 1 95.25 208 ARG B O 1
ATOM 5559 N N . LEU B 1 209 ? -8.977 24.312 22.875 1 92.94 209 LEU B N 1
ATOM 5560 C CA . LEU B 1 209 ? -7.895 23.344 22.719 1 92.94 209 LEU B CA 1
ATOM 5561 C C . LEU B 1 209 ? -7.93 22.297 23.828 1 92.94 209 LEU B C 1
ATOM 5563 O O . LEU B 1 209 ? -7.926 22.656 25.016 1 92.94 209 LEU B O 1
ATOM 5567 N N . PHE B 1 210 ? -8.008 21.047 23.438 1 88.31 210 PHE B N 1
ATOM 5568 C CA . PHE B 1 210 ? -8.023 19.938 24.375 1 88.31 210 PHE B CA 1
ATOM 5569 C C . PHE B 1 210 ? -6.895 18.953 24.094 1 88.31 210 PHE B C 1
ATOM 5571 O O . PHE B 1 210 ? -6.598 18.672 22.922 1 88.31 210 PHE B O 1
ATOM 5578 N N . VAL B 1 211 ? -6.23 18.422 25.125 1 84.5 211 VAL B N 1
ATOM 5579 C CA . VAL B 1 211 ? -5.117 17.5 24.984 1 84.5 211 VAL B CA 1
ATOM 5580 C C . VAL B 1 211 ? -5.461 16.156 25.641 1 84.5 211 VAL B C 1
ATOM 5582 O O . VAL B 1 211 ? -5.895 16.125 26.797 1 84.5 211 VAL B O 1
ATOM 5585 N N . TYR B 1 212 ? -5.363 15.133 24.812 1 81.75 212 TYR B N 1
ATOM 5586 C CA . TYR B 1 212 ? -5.586 13.789 25.328 1 81.75 212 TYR B CA 1
ATOM 5587 C C . TYR B 1 212 ? -4.285 13 25.375 1 81.75 212 TYR B C 1
ATOM 5589 O O . TYR B 1 212 ? -3.586 12.883 24.359 1 81.75 212 TYR B O 1
ATOM 5597 N N . SER B 1 213 ? -3.838 12.508 26.469 1 67.06 213 SER B N 1
ATOM 5598 C CA . SER B 1 213 ? -2.586 11.766 26.594 1 67.06 213 SER B CA 1
ATOM 5599 C C . SER B 1 213 ? -2.826 10.375 27.172 1 67.06 213 SER B C 1
ATOM 5601 O O . SER B 1 213 ? -1.912 9.547 27.219 1 67.06 213 SER B O 1
ATOM 5603 N N . LYS B 1 214 ? -3.961 10.016 27.703 1 56.44 214 LYS B N 1
ATOM 5604 C CA . LYS B 1 214 ? -4.148 8.781 28.453 1 56.44 214 LYS B CA 1
ATOM 5605 C C . LYS B 1 214 ? -3.77 7.562 27.609 1 56.44 214 LYS B C 1
ATOM 5607 O O . LYS B 1 214 ? -4.492 7.188 26.688 1 56.44 214 LYS B O 1
ATOM 5612 N N . GLY B 1 215 ? -2.518 7.113 27.828 1 56.25 215 GLY B N 1
ATOM 5613 C CA . GLY B 1 215 ? -2.041 5.812 27.391 1 56.25 215 GLY B CA 1
ATOM 5614 C C . GLY B 1 215 ? -2.375 5.516 25.938 1 56.25 215 GLY B C 1
ATOM 5615 O O . GLY B 1 215 ? -2.516 4.355 25.547 1 56.25 215 GLY B O 1
ATOM 5616 N N . PHE B 1 216 ? -2.635 6.578 25.203 1 54.94 216 PHE B N 1
ATOM 5617 C CA . PHE B 1 216 ? -2.922 6.246 23.812 1 54.94 216 PHE B CA 1
ATOM 5618 C C . PHE B 1 216 ? -1.666 5.746 23.109 1 54.94 216 PHE B C 1
ATOM 5620 O O . PHE B 1 216 ? -0.668 6.465 23.031 1 54.94 216 PHE B O 1
ATOM 5627 N N . ASP B 1 217 ? -1.725 4.426 22.969 1 62.31 217 ASP B N 1
ATOM 5628 C CA . ASP B 1 217 ? -0.631 3.746 22.281 1 62.31 217 ASP B CA 1
ATOM 5629 C C . ASP B 1 217 ? -1.127 3.053 21.016 1 62.31 217 ASP B C 1
ATOM 5631 O O . ASP B 1 217 ? -1.884 2.084 21.094 1 62.31 217 ASP B O 1
ATOM 5635 N N . LEU B 1 218 ? -0.717 3.688 19.984 1 60.28 218 LEU B N 1
ATOM 5636 C CA . LEU B 1 218 ? -1.132 3.129 18.703 1 60.28 218 LEU B CA 1
ATOM 5637 C C . LEU B 1 218 ? -0.672 1.681 18.578 1 60.28 218 LEU B C 1
ATOM 5639 O O . LEU B 1 218 ? -1.261 0.907 17.812 1 60.28 218 LEU B O 1
ATOM 5643 N N . GLY B 1 219 ? 0.358 1.411 19.312 1 64.12 219 GLY B N 1
ATOM 5644 C CA . GLY B 1 219 ? 0.806 0.028 19.328 1 64.12 219 GLY B CA 1
ATOM 5645 C C . GLY B 1 219 ? -0.154 -0.903 20.047 1 64.12 219 GLY B C 1
ATOM 5646 O O . GLY B 1 219 ? -0.094 -2.121 19.859 1 64.12 219 GLY B O 1
ATOM 5647 N N . LYS B 1 220 ? -0.907 -0.276 20.844 1 71 220 LYS B N 1
ATOM 5648 C CA . LYS B 1 220 ? -1.961 -0.998 21.562 1 71 220 LYS B CA 1
ATOM 5649 C C . LYS B 1 220 ? -3.332 -0.396 21.266 1 71 220 LYS B C 1
ATOM 5651 O O . LYS B 1 220 ? -4.102 -0.114 22.188 1 71 220 LYS B O 1
ATOM 5656 N N . ALA B 1 221 ? -3.592 -0.236 20.078 1 71.19 221 ALA B N 1
ATOM 5657 C CA . ALA B 1 221 ? -4.77 0.489 19.594 1 71.19 221 ALA B CA 1
ATOM 5658 C C . ALA B 1 221 ? -6.055 -0.18 20.078 1 71.19 221 ALA B C 1
ATOM 5660 O O . ALA B 1 221 ? -6.988 0.498 20.516 1 71.19 221 ALA B O 1
ATOM 5661 N N . ARG B 1 222 ? -6.059 -1.452 20.125 1 76.44 222 ARG B N 1
ATOM 5662 C CA . ARG B 1 222 ? -7.266 -2.172 20.516 1 76.44 222 ARG B CA 1
ATOM 5663 C C . ARG B 1 222 ? -7.66 -1.849 21.953 1 76.44 222 ARG B C 1
ATOM 5665 O O . ARG B 1 222 ? -8.844 -1.686 22.266 1 76.44 222 ARG B O 1
ATOM 5672 N N . GLU B 1 223 ? -6.75 -1.625 22.766 1 78.38 223 GLU B N 1
ATOM 5673 C CA . GLU B 1 223 ? -6.996 -1.389 24.172 1 78.38 223 GLU B CA 1
ATOM 5674 C C . GLU B 1 223 ? -7.234 0.092 24.453 1 78.38 223 GLU B C 1
ATOM 5676 O O . GLU B 1 223 ? -7.984 0.444 25.375 1 78.38 223 GLU B O 1
ATOM 5681 N N . SER B 1 224 ? -6.672 0.901 23.672 1 78.12 224 SER B N 1
ATOM 5682 C CA . SER B 1 224 ? -6.652 2.324 24 1 78.12 224 SER B CA 1
ATOM 5683 C C . SER B 1 224 ? -7.789 3.064 23.297 1 78.12 224 SER B C 1
ATOM 5685 O O . SER B 1 224 ? -8.234 4.113 23.766 1 78.12 224 SER B O 1
ATOM 5687 N N . LEU B 1 225 ? -8.336 2.559 22.266 1 84.88 225 LEU B N 1
ATOM 5688 C CA . LEU B 1 225 ? -9.266 3.291 21.406 1 84.88 225 LEU B CA 1
ATOM 5689 C C . LEU B 1 225 ? -10.625 3.443 22.078 1 84.88 225 LEU B C 1
ATOM 5691 O O . LEU B 1 225 ? -11.25 4.504 22 1 84.88 225 LEU B O 1
ATOM 5695 N N . PRO B 1 226 ? -11.062 2.432 22.797 1 82.75 226 PRO B N 1
ATOM 5696 C CA . PRO B 1 226 ? -12.352 2.629 23.469 1 82.75 226 PRO B CA 1
ATOM 5697 C C . PRO B 1 226 ? -12.328 3.791 24.469 1 82.75 226 PRO B C 1
ATOM 5699 O O . PRO B 1 226 ? -13.297 4.547 24.562 1 82.75 226 PRO B O 1
ATOM 5702 N N . ASP B 1 227 ? -11.25 3.959 25.109 1 82.69 227 ASP B N 1
ATOM 5703 C CA . ASP B 1 227 ? -11.109 5.078 26.047 1 82.69 227 ASP B CA 1
ATOM 5704 C C . ASP B 1 227 ? -11.094 6.41 25.297 1 82.69 227 ASP B C 1
ATOM 5706 O O . ASP B 1 227 ? -11.672 7.395 25.781 1 82.69 227 ASP B O 1
ATOM 5710 N N . LEU B 1 228 ? -10.469 6.398 24.219 1 85.75 228 LEU B N 1
ATOM 5711 C CA . LEU B 1 228 ? -10.438 7.613 23.406 1 85.75 228 LEU B CA 1
ATOM 5712 C C . LEU B 1 228 ? -11.836 7.973 22.906 1 85.75 228 LEU B C 1
ATOM 5714 O O . LEU B 1 228 ? -12.234 9.133 22.953 1 85.75 228 LEU B O 1
ATOM 5718 N N . VAL B 1 229 ? -12.562 7.004 22.5 1 88.88 229 VAL B N 1
ATOM 5719 C CA . VAL B 1 229 ? -13.922 7.223 22.016 1 88.88 229 VAL B CA 1
ATOM 5720 C C . VAL B 1 229 ? -14.789 7.785 23.125 1 88.88 229 VAL B C 1
ATOM 5722 O O . VAL B 1 229 ? -15.555 8.727 22.922 1 88.88 229 VAL B O 1
ATOM 5725 N N . ASN B 1 230 ? -14.609 7.219 24.266 1 85.94 230 ASN B N 1
ATOM 5726 C CA . ASN B 1 230 ? -15.359 7.691 25.422 1 85.94 230 ASN B CA 1
ATOM 5727 C C . ASN B 1 230 ? -15.008 9.141 25.766 1 85.94 230 ASN B C 1
ATOM 5729 O O . ASN B 1 230 ? -15.898 9.938 26.062 1 85.94 230 ASN B O 1
ATOM 5733 N N . GLU B 1 231 ? -13.773 9.445 25.719 1 86.38 231 GLU B N 1
ATOM 5734 C CA . GLU B 1 231 ? -13.328 10.805 26.016 1 86.38 231 GLU B CA 1
ATOM 5735 C C . GLU B 1 231 ? -13.875 11.805 25 1 86.38 231 GLU B C 1
ATOM 5737 O O . GLU B 1 231 ? -14.312 12.898 25.375 1 86.38 231 GLU B O 1
ATOM 5742 N N . ILE B 1 232 ? -13.852 11.43 23.797 1 91.31 232 ILE B N 1
ATOM 5743 C CA . ILE B 1 232 ? -14.375 12.273 22.734 1 91.31 232 ILE B CA 1
ATOM 5744 C C . ILE B 1 232 ? -15.875 12.516 22.938 1 91.31 232 ILE B C 1
ATOM 5746 O O . ILE B 1 232 ? -16.344 13.641 22.828 1 91.31 232 ILE B O 1
ATOM 5750 N N . THR B 1 233 ? -16.547 11.477 23.328 1 91.75 233 THR B N 1
ATOM 5751 C CA . THR B 1 233 ? -17.984 11.562 23.562 1 91.75 233 THR B CA 1
ATOM 5752 C C . THR B 1 233 ? -18.281 12.453 24.766 1 91.75 233 THR B C 1
ATOM 5754 O O . THR B 1 233 ? -19.234 13.25 24.734 1 91.75 233 THR B O 1
ATOM 5757 N N . ASN B 1 234 ? -17.5 12.32 25.75 1 89.56 234 ASN B N 1
ATOM 5758 C CA . ASN B 1 234 ? -17.688 13.133 26.953 1 89.56 234 ASN B CA 1
ATOM 5759 C C . ASN B 1 234 ? -17.422 14.609 26.672 1 89.56 234 ASN B C 1
ATOM 5761 O O . ASN B 1 234 ? -18.125 15.477 27.188 1 89.56 234 ASN B O 1
ATOM 5765 N N . LEU B 1 235 ? -16.484 14.844 25.828 1 90.31 235 LEU B N 1
ATOM 5766 C CA . LEU B 1 235 ? -16.047 16.219 25.578 1 90.31 235 LEU B CA 1
ATOM 5767 C C . LEU B 1 235 ? -16.969 16.891 24.562 1 90.31 235 LEU B C 1
ATOM 5769 O O . LEU B 1 235 ? -17.438 18.016 24.797 1 90.31 235 LEU B O 1
ATOM 5773 N N . PHE B 1 236 ? -17.219 16.203 23.484 1 94.06 236 PHE B N 1
ATOM 5774 C CA . PHE B 1 236 ? -17.906 16.828 22.359 1 94.06 236 PHE B CA 1
ATOM 5775 C C . PHE B 1 236 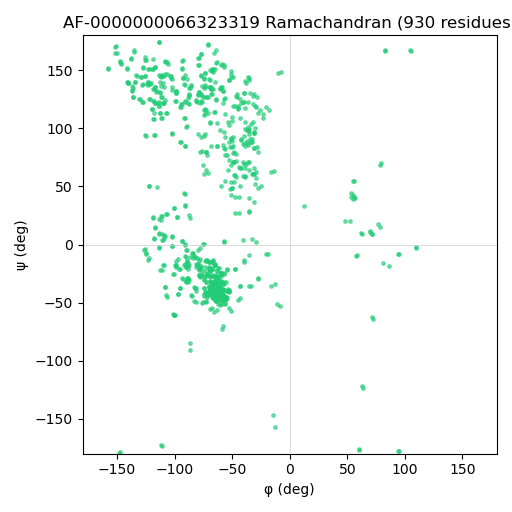? -19.375 16.406 22.344 1 94.06 236 PHE B C 1
ATOM 5777 O O . PHE B 1 236 ? -20.219 17.094 21.75 1 94.06 236 PHE B O 1
ATOM 5784 N N . GLY B 1 237 ? -19.703 15.273 22.906 1 93.31 237 GLY B N 1
ATOM 5785 C CA . GLY B 1 237 ? -21.031 14.672 22.797 1 93.31 237 GLY B CA 1
ATOM 5786 C C . GLY B 1 237 ? -21.062 13.492 21.844 1 93.31 237 GLY B C 1
ATOM 5787 O O . GLY B 1 237 ? -20.109 13.266 21.094 1 93.31 237 GLY B O 1
ATOM 5788 N N . GLN B 1 238 ? -22.125 12.773 21.906 1 93.44 238 GLN B N 1
ATOM 5789 C CA . GLN B 1 238 ? -22.297 11.617 21.031 1 93.44 238 GLN B CA 1
ATOM 5790 C C . GLN B 1 238 ? -22.469 12.039 19.578 1 93.44 238 GLN B C 1
ATOM 5792 O O . GLN B 1 238 ? -23.25 12.953 19.281 1 93.44 238 GLN B O 1
ATOM 5797 N N . GLN B 1 239 ? -21.703 11.453 18.703 1 94.12 239 GLN B N 1
ATOM 5798 C CA . GLN B 1 239 ? -21.766 11.703 17.266 1 94.12 239 GLN B CA 1
ATOM 5799 C C . GLN B 1 239 ? -21.609 13.188 16.953 1 94.12 239 GLN B C 1
ATOM 5801 O O . GLN B 1 239 ? -22.359 13.758 16.172 1 94.12 239 GLN B O 1
ATOM 5806 N N . GLN B 1 240 ? -20.672 13.75 17.656 1 95.81 240 GLN B N 1
ATOM 5807 C CA . GLN B 1 240 ? -20.453 15.18 17.484 1 95.81 240 GLN B CA 1
ATOM 5808 C C . GLN B 1 240 ? -19.047 15.469 16.953 1 95.81 240 GLN B C 1
ATOM 5810 O O . GLN B 1 240 ? -18.641 16.625 16.812 1 95.81 240 GLN B O 1
ATOM 5815 N N . LEU B 1 241 ? -18.312 14.367 16.641 1 97.31 241 LEU B N 1
ATOM 5816 C CA . LEU B 1 241 ? -17.031 14.555 15.984 1 97.31 241 LEU B CA 1
ATOM 5817 C C . LEU B 1 241 ? -17.219 14.867 14.5 1 97.31 241 LEU B C 1
ATOM 5819 O O . LEU B 1 241 ? -17.906 14.133 13.789 1 97.31 241 LEU B O 1
ATOM 5823 N N . ASP B 1 242 ? -16.578 15.938 14.031 1 98.06 242 ASP B N 1
ATOM 5824 C CA . ASP B 1 242 ? -16.781 16.375 12.648 1 98.06 242 ASP B CA 1
ATOM 5825 C C . ASP B 1 242 ? -15.539 16.094 11.797 1 98.06 242 ASP B C 1
ATOM 5827 O O . ASP B 1 242 ? -15.656 15.797 10.609 1 98.06 242 ASP B O 1
ATOM 5831 N N . ILE B 1 243 ? -14.383 16.25 12.383 1 98.38 243 ILE B N 1
ATOM 5832 C CA . ILE B 1 243 ? -13.133 16.172 11.633 1 98.38 243 ILE B CA 1
ATOM 5833 C C . ILE B 1 243 ? -12.164 15.234 12.336 1 98.38 243 ILE B C 1
ATOM 5835 O O . ILE B 1 243 ? -11.945 15.344 13.547 1 98.38 243 ILE B O 1
ATOM 5839 N N . LEU B 1 244 ? -11.695 14.289 11.633 1 96.88 244 LEU B N 1
ATOM 5840 C CA . LEU B 1 244 ? -10.656 13.367 12.102 1 96.88 244 LEU B CA 1
ATOM 5841 C C . LEU B 1 244 ? -9.414 13.453 11.227 1 96.88 244 LEU B C 1
ATOM 5843 O O . LEU B 1 244 ? -9.477 13.172 10.023 1 96.88 244 LEU B O 1
ATOM 5847 N N . ILE B 1 245 ? -8.297 13.883 11.812 1 96.81 245 ILE B N 1
ATOM 5848 C CA . ILE B 1 245 ? -7.023 13.953 11.102 1 96.81 245 ILE B CA 1
ATOM 5849 C C . ILE B 1 245 ? -6.094 12.844 11.594 1 96.81 245 ILE B C 1
ATOM 5851 O O . ILE B 1 245 ? -5.664 12.852 12.75 1 96.81 245 ILE B O 1
ATOM 5855 N N . GLN B 1 246 ? -5.832 11.953 10.703 1 91.12 246 GLN B N 1
ATOM 5856 C CA . GLN B 1 246 ? -4.852 10.914 11.016 1 91.12 246 GLN B CA 1
ATOM 5857 C C . GLN B 1 246 ? -3.471 11.297 10.484 1 91.12 246 GLN B C 1
ATOM 5859 O O . GLN B 1 246 ? -3.121 10.969 9.352 1 91.12 246 GLN B O 1
ATOM 5864 N N . ASN B 1 247 ? -2.766 11.984 11.258 1 79.56 247 ASN B N 1
ATOM 5865 C CA . ASN B 1 247 ? -1.445 12.492 10.898 1 79.56 247 ASN B CA 1
ATOM 5866 C C . ASN B 1 247 ? -0.335 11.609 11.461 1 79.56 247 ASN B C 1
ATOM 5868 O O . ASN B 1 247 ? 0.791 11.625 10.961 1 79.56 247 ASN B O 1
ATOM 5872 N N . ALA B 1 248 ? -0.689 10.797 12.5 1 63 248 ALA B N 1
ATOM 5873 C CA . ALA B 1 248 ? 0.362 10.125 13.258 1 63 248 ALA B CA 1
ATOM 5874 C C . ALA B 1 248 ? 0.966 8.977 12.453 1 63 248 ALA B C 1
ATOM 5876 O O . ALA B 1 248 ? 0.239 8.164 11.883 1 63 248 ALA B O 1
ATOM 5877 N N . ALA B 1 249 ? 2.092 9.195 11.719 1 56.44 249 ALA B N 1
ATOM 5878 C CA . ALA B 1 249 ? 2.957 8.094 11.305 1 56.44 249 ALA B CA 1
ATOM 5879 C C . ALA B 1 249 ? 4.203 8.016 12.18 1 56.44 249 ALA B C 1
ATOM 5881 O O . ALA B 1 249 ? 4.871 9.031 12.414 1 56.44 249 ALA B O 1
ATOM 5882 N N . GLN B 1 250 ? 4.223 7.102 13.305 1 46.91 250 GLN B N 1
ATOM 5883 C CA . GLN B 1 250 ? 5.434 6.902 14.094 1 46.91 250 GLN B CA 1
ATOM 5884 C C . GLN B 1 250 ? 6.547 6.293 13.242 1 46.91 250 GLN B C 1
ATOM 5886 O O . GLN B 1 250 ? 6.379 5.211 12.672 1 46.91 250 GLN B O 1
ATOM 5891 N N . THR B 1 251 ? 7.309 7.098 12.508 1 42.34 251 THR B N 1
ATOM 5892 C CA . THR B 1 251 ? 8.375 6.551 11.68 1 42.34 251 THR B CA 1
ATOM 5893 C C . THR B 1 251 ? 9.375 5.777 12.531 1 42.34 251 THR B C 1
ATOM 5895 O O . THR B 1 251 ? 9.945 4.777 12.078 1 42.34 251 THR B O 1
ATOM 5898 N N . ILE B 1 252 ? 9.961 6.355 13.688 1 40.81 252 ILE B N 1
ATOM 5899 C CA . ILE B 1 252 ? 11.125 5.828 14.391 1 40.81 252 ILE B CA 1
ATOM 5900 C C . ILE B 1 252 ? 10.711 5.332 15.773 1 40.81 252 ILE B C 1
ATOM 5902 O O . ILE B 1 252 ? 9.953 6 16.484 1 40.81 252 ILE B O 1
ATOM 5906 N N . CYS B 1 253 ? 10.812 3.969 15.961 1 37.5 253 CYS B N 1
ATOM 5907 C CA . CYS B 1 253 ? 10.773 3.566 17.359 1 37.5 253 CYS B CA 1
ATOM 5908 C C . CYS B 1 253 ? 11.773 4.371 18.188 1 37.5 253 CYS B C 1
ATOM 5910 O O . CYS B 1 253 ? 12.984 4.289 17.953 1 37.5 253 CYS B O 1
ATOM 5912 N N . PHE B 1 254 ? 11.438 5.426 18.703 1 35.75 254 PHE B N 1
ATOM 5913 C CA . PHE B 1 254 ? 12.352 6.09 19.625 1 35.75 254 PHE B CA 1
ATOM 5914 C C . PHE B 1 254 ? 12.766 5.148 20.75 1 35.75 254 PHE B C 1
ATOM 5916 O O . PHE B 1 254 ? 11.914 4.652 21.5 1 35.75 254 PHE B O 1
ATOM 5923 N N . GLN B 1 255 ? 13.617 4.258 20.531 1 32.53 255 GLN B N 1
ATOM 5924 C CA . GLN B 1 255 ? 14.141 3.615 21.734 1 32.53 255 GLN B CA 1
ATOM 5925 C C . GLN B 1 255 ? 14.148 4.578 22.922 1 32.53 255 GLN B C 1
ATOM 5927 O O . GLN B 1 255 ? 14.547 5.738 22.781 1 32.53 255 GLN B O 1
ATOM 5932 N N . GLU B 1 256 ? 13.453 4.234 23.922 1 33.25 256 GLU B N 1
ATOM 5933 C CA . GLU B 1 256 ? 13.508 4.84 25.25 1 33.25 256 GLU B CA 1
ATOM 5934 C C . GLU B 1 256 ? 14.93 5.266 25.594 1 33.25 256 GLU B C 1
ATOM 5936 O O . GLU B 1 256 ? 15.711 4.469 26.125 1 33.25 256 GLU B O 1
ATOM 5941 N N . ASN B 1 257 ? 15.797 5.605 24.875 1 30.47 257 ASN B N 1
ATOM 5942 C CA . ASN B 1 257 ? 16.781 6.242 25.734 1 30.47 257 ASN B CA 1
ATOM 5943 C C . ASN B 1 257 ? 16.141 7.285 26.641 1 30.47 257 ASN B C 1
ATOM 5945 O O . ASN B 1 257 ? 16.031 8.453 26.281 1 30.47 257 ASN B O 1
ATOM 5949 N N . ILE B 1 258 ? 15.047 6.941 27.328 1 33.06 258 ILE B N 1
ATOM 5950 C CA . ILE B 1 258 ? 14.648 7.656 28.531 1 33.06 258 ILE B CA 1
ATOM 5951 C C . ILE B 1 258 ? 15.891 8.078 29.312 1 33.06 258 ILE B C 1
ATOM 5953 O O . ILE B 1 258 ? 16.609 7.227 29.859 1 33.06 258 ILE B O 1
ATOM 5957 N N . ASP B 1 259 ? 16.609 8.844 29.031 1 30.69 259 ASP B N 1
ATOM 5958 C CA . ASP B 1 259 ? 17.469 9.43 30.062 1 30.69 259 ASP B CA 1
ATOM 5959 C C . ASP B 1 259 ? 16.75 9.453 31.422 1 30.69 259 ASP B C 1
ATOM 5961 O O . ASP B 1 259 ? 15.531 9.594 31.469 1 30.69 259 ASP B O 1
ATOM 5965 N N . ASN B 1 260 ? 17.266 8.992 32.562 1 32.91 260 ASN B N 1
ATOM 5966 C CA . ASN B 1 260 ? 16.969 8.969 33.969 1 32.91 260 ASN B CA 1
ATOM 5967 C C . ASN B 1 260 ? 16.125 10.164 34.406 1 32.91 260 ASN B C 1
ATOM 5969 O O . ASN B 1 260 ? 15.469 10.141 35.438 1 32.91 260 ASN B O 1
ATOM 5973 N N . LYS B 1 261 ? 16.172 11.328 33.812 1 32.22 261 LYS B N 1
ATOM 5974 C CA . LYS B 1 261 ? 15.531 12.516 34.375 1 32.22 261 LYS B CA 1
ATOM 5975 C C . LYS B 1 261 ? 14.039 12.547 34.062 1 32.22 261 LYS B C 1
ATOM 5977 O O . LYS B 1 261 ? 13.258 13.188 34.75 1 32.22 261 LYS B O 1
ATOM 5982 N N . GLN B 1 262 ? 13.547 11.852 33.125 1 35.06 262 GLN B N 1
ATOM 5983 C CA . GLN B 1 262 ? 12.117 11.852 32.812 1 35.06 262 GLN B CA 1
ATOM 5984 C C . GLN B 1 262 ? 11.383 10.789 33.625 1 35.06 262 GLN B C 1
ATOM 5986 O O . GLN B 1 262 ? 10.164 10.867 33.812 1 35.06 262 GLN B O 1
ATOM 5991 N N . GLN B 1 263 ? 11.898 9.719 34.25 1 35.59 263 GLN B N 1
ATOM 5992 C CA . GLN B 1 263 ? 11.32 8.812 35.219 1 35.59 263 GLN B CA 1
ATOM 5993 C C . GLN B 1 263 ? 10.805 9.578 36.438 1 35.59 263 GLN B C 1
ATOM 5995 O O . GLN B 1 263 ? 9.844 9.156 37.094 1 35.59 263 GLN B O 1
ATOM 6000 N N . GLU B 1 264 ? 11.414 10.555 36.938 1 34.56 264 GLU B N 1
ATOM 6001 C CA . GLU B 1 264 ? 11 11.25 38.156 1 34.56 264 GLU B CA 1
ATOM 6002 C C . GLU B 1 264 ? 9.602 11.844 38 1 34.56 264 GLU B C 1
ATOM 6004 O O . GLU B 1 264 ? 8.82 11.852 38.969 1 34.56 264 GLU B O 1
ATOM 6009 N N . PHE B 1 265 ? 9.258 12.258 36.875 1 33.12 265 PHE B N 1
ATOM 6010 C CA . PHE B 1 265 ? 7.949 12.898 36.781 1 33.12 265 PHE B CA 1
ATOM 6011 C C . PHE B 1 265 ? 6.859 11.867 36.5 1 33.12 265 PHE B C 1
ATOM 6013 O O . PHE B 1 265 ? 5.699 12.07 36.875 1 33.12 265 PHE B O 1
ATOM 6020 N N . GLU B 1 266 ? 7.133 10.711 36.094 1 36.44 266 GLU B N 1
ATOM 6021 C CA . GLU B 1 266 ? 6.152 9.672 35.781 1 36.44 266 GLU B CA 1
ATOM 6022 C C . GLU B 1 266 ? 5.633 9.039 37.094 1 36.44 266 GLU B C 1
ATOM 6024 O O . GLU B 1 266 ? 4.621 8.328 37.062 1 36.44 266 GLU B O 1
ATOM 6029 N N . SER B 1 267 ? 6.25 9.109 38.25 1 35.78 267 SER B N 1
ATOM 6030 C CA . SER B 1 267 ? 5.816 8.492 39.5 1 35.78 267 SER B CA 1
ATOM 6031 C C . SER B 1 267 ? 4.691 9.297 40.156 1 35.78 267 SER B C 1
ATOM 6033 O O . SER B 1 267 ? 4.195 8.93 41.219 1 35.78 267 SER B O 1
ATOM 6035 N N . LEU B 1 268 ? 4.359 10.57 39.75 1 34.34 268 LEU B N 1
ATOM 6036 C CA . LEU B 1 268 ? 3.314 11.266 40.5 1 34.34 268 LEU B CA 1
ATOM 6037 C C . LEU B 1 268 ? 1.935 10.742 40.125 1 34.34 268 LEU B C 1
ATOM 6039 O O . LEU B 1 268 ? 1.678 10.461 38.938 1 34.34 268 LEU B O 1
ATOM 6043 N N . SER B 1 269 ? 1.145 10.25 41.125 1 36.09 269 SER B N 1
ATOM 6044 C CA . SER B 1 269 ? -0.219 9.734 41.062 1 36.09 269 SER B CA 1
ATOM 6045 C C . SER B 1 269 ? -1.143 10.734 40.344 1 36.09 269 SER B C 1
ATOM 6047 O O . SER B 1 269 ? -0.843 11.93 40.312 1 36.09 269 SER B O 1
ATOM 6049 N N . GLU B 1 270 ? -2.166 10.281 39.594 1 33.59 270 GLU B N 1
ATOM 6050 C CA . GLU B 1 270 ? -3.188 11.133 39 1 33.59 270 GLU B CA 1
ATOM 6051 C C . GLU B 1 270 ? -3.68 12.195 39.969 1 33.59 270 GLU B C 1
ATOM 6053 O O . GLU B 1 270 ? -3.844 13.359 39.594 1 33.59 270 GLU B O 1
ATOM 6058 N N . ALA B 1 271 ? -3.957 11.82 41.156 1 38.5 271 ALA B N 1
ATOM 6059 C CA . ALA B 1 271 ? -4.477 12.664 42.219 1 38.5 271 ALA B CA 1
ATOM 6060 C C . ALA B 1 271 ? -3.455 13.711 42.625 1 38.5 271 ALA B C 1
ATOM 6062 O O . ALA B 1 271 ? -3.803 14.875 42.844 1 38.5 271 ALA B O 1
ATOM 6063 N N . GLU B 1 272 ? -2.197 13.352 42.781 1 40.09 272 GLU B N 1
ATOM 6064 C CA . GLU B 1 272 ? -1.157 14.297 43.188 1 40.09 272 GLU B CA 1
ATOM 6065 C C . GLU B 1 272 ? -0.832 15.273 42.062 1 40.09 272 GLU B C 1
ATOM 6067 O O . GLU B 1 272 ? -0.548 16.453 42.312 1 40.09 272 GLU B O 1
ATOM 6072 N N . ILE B 1 273 ? -1.066 14.852 40.875 1 39.12 273 ILE B N 1
ATOM 6073 C CA . ILE B 1 273 ? -0.947 15.742 39.719 1 39.12 273 ILE B CA 1
ATOM 6074 C C . ILE B 1 273 ? -2.137 16.703 39.688 1 39.12 273 ILE B C 1
ATOM 6076 O O . ILE B 1 273 ? -1.968 17.906 39.469 1 39.12 273 ILE B O 1
ATOM 6080 N N . LEU B 1 274 ? -3.285 16.234 39.906 1 37.28 274 LEU B N 1
ATOM 6081 C CA . LEU B 1 274 ? -4.5 17.031 40.031 1 37.28 274 LEU B CA 1
ATOM 6082 C C . LEU B 1 274 ? -4.418 17.969 41.25 1 37.28 274 LEU B C 1
ATOM 6084 O O . LEU B 1 274 ? -4.797 19.141 41.156 1 37.28 274 LEU B O 1
ATOM 6088 N N . ASP B 1 275 ? -4.195 17.484 42.438 1 40.19 275 ASP B N 1
ATOM 6089 C CA . ASP B 1 275 ? -4.07 18.266 43.688 1 40.19 275 ASP B CA 1
ATOM 6090 C C . ASP B 1 275 ? -2.955 19.312 43.562 1 40.19 275 ASP B C 1
ATOM 6092 O O . ASP B 1 275 ? -3.102 20.438 44 1 40.19 275 ASP B O 1
ATOM 6096 N N . LEU B 1 276 ? -1.776 19.062 43.062 1 36.97 276 LEU B N 1
ATOM 6097 C CA . LEU B 1 276 ? -0.738 20.047 42.781 1 36.97 276 LEU B CA 1
ATOM 6098 C C . LEU B 1 276 ? -1.233 21.094 41.812 1 36.97 276 LEU B C 1
ATOM 6100 O O . LEU B 1 276 ? -0.913 22.281 41.938 1 36.97 276 LEU B O 1
ATOM 6104 N N . VAL B 1 277 ? -2.053 20.781 40.938 1 35.53 277 VAL B N 1
ATOM 6105 C CA . VAL B 1 277 ? -2.76 21.734 40.094 1 35.53 277 VAL B CA 1
ATOM 6106 C C . VAL B 1 277 ? -3.762 22.531 40.906 1 35.53 277 VAL B C 1
ATOM 6108 O O . VAL B 1 277 ? -3.885 23.75 40.781 1 35.53 277 VAL B O 1
ATOM 6111 N N . LYS B 1 278 ? -4.582 21.953 41.531 1 37.16 278 LYS B N 1
ATOM 6112 C CA . LYS B 1 278 ? -5.562 22.609 42.375 1 37.16 278 LYS B CA 1
ATOM 6113 C C . LYS B 1 278 ? -4.879 23.453 43.438 1 37.16 278 LYS B C 1
ATOM 6115 O O . LYS B 1 278 ? -5.324 24.562 43.75 1 37.16 278 LYS B O 1
ATOM 6120 N N . LYS B 1 279 ? -4.191 22.953 44.469 1 36.34 279 LYS B N 1
ATOM 6121 C CA . LYS B 1 279 ? -3.535 23.672 45.562 1 36.34 279 LYS B CA 1
ATOM 6122 C C . LYS B 1 279 ? -2.602 24.75 45.031 1 36.34 279 LYS B C 1
ATOM 6124 O O . LYS B 1 279 ? -2.271 25.703 45.75 1 36.34 279 LYS B O 1
ATOM 6129 N N . ARG B 1 280 ? -1.645 24.344 44.125 1 32.5 280 ARG B N 1
ATOM 6130 C CA . ARG B 1 280 ? -1.062 25.547 43.531 1 32.5 280 ARG B CA 1
ATOM 6131 C C . ARG B 1 280 ? -2.109 26.328 42.75 1 32.5 280 ARG B C 1
ATOM 6133 O O . ARG B 1 280 ? -3.07 25.766 42.219 1 32.5 280 ARG B O 1
ATOM 6140 N N . GLY B 1 281 ? -2.684 27.453 43.156 1 27.61 281 GLY B N 1
ATOM 6141 C CA . GLY B 1 281 ? -3.775 28.188 42.531 1 27.61 281 GLY B CA 1
ATOM 6142 C C . GLY B 1 281 ? -4.109 27.688 41.156 1 27.61 281 GLY B C 1
ATOM 6143 O O . GLY B 1 281 ? -3.35 26.922 40.562 1 27.61 281 GLY B O 1
ATOM 6144 N N . GLY B 1 282 ? -5.469 27.734 40.656 1 27.28 282 GLY B N 1
ATOM 6145 C CA . GLY B 1 282 ? -6.008 27.562 39.312 1 27.28 282 GLY B CA 1
ATOM 6146 C C . GLY B 1 282 ? -4.969 27.734 38.219 1 27.28 282 GLY B C 1
ATOM 6147 O O . GLY B 1 282 ? -5.305 28.031 37.094 1 27.28 282 GLY B O 1
ATOM 6148 N N . LYS B 1 283 ? -3.816 28.156 38.562 1 24.72 283 LYS B N 1
ATOM 6149 C CA . LYS B 1 283 ? -2.715 28.594 37.719 1 24.72 283 LYS B CA 1
ATOM 6150 C C . LYS B 1 283 ? -2.303 27.484 36.75 1 24.72 283 LYS B C 1
ATOM 6152 O O . LYS B 1 283 ? -2.301 26.297 37.094 1 24.72 283 LYS B O 1
ATOM 6157 N N . ARG B 1 284 ? -2.396 27.891 35.5 1 25.44 284 ARG B N 1
ATOM 6158 C CA . ARG B 1 284 ? -1.991 27.375 34.188 1 25.44 284 ARG B CA 1
ATOM 6159 C C . ARG B 1 284 ? -0.664 26.641 34.281 1 25.44 284 ARG B C 1
ATOM 6161 O O . ARG B 1 284 ? 0.325 27.172 34.781 1 25.44 284 ARG B O 1
ATOM 6168 N N . LEU B 1 285 ? -0.65 25.625 34.969 1 27.52 285 LEU B N 1
ATOM 6169 C CA . LEU B 1 285 ? 0.609 24.891 35.031 1 27.52 285 LEU B CA 1
ATOM 6170 C C . LEU B 1 285 ? 1.541 25.328 33.906 1 27.52 285 LEU B C 1
ATOM 6172 O O . LEU B 1 285 ? 1.303 25 32.719 1 27.52 285 LEU B O 1
ATOM 6176 N N . THR B 1 286 ? 1.952 26.594 33.875 1 24.91 286 THR B N 1
ATOM 6177 C CA . THR B 1 286 ? 3.012 27.281 33.125 1 24.91 286 THR B CA 1
ATOM 6178 C C . THR B 1 286 ? 4.34 26.547 33.281 1 24.91 286 THR B C 1
ATOM 6180 O O . THR B 1 286 ? 4.938 26.547 34.375 1 24.91 286 THR B O 1
ATOM 6183 N N . PHE B 1 287 ? 4.355 25.281 33.219 1 26.55 287 PHE B N 1
ATOM 6184 C CA . PHE B 1 287 ? 5.742 24.844 33.344 1 26.55 287 PHE B CA 1
ATOM 6185 C C . PHE B 1 287 ? 6.695 25.938 32.875 1 26.55 287 PHE B C 1
ATOM 6187 O O . PHE B 1 287 ? 6.344 26.734 32 1 26.55 287 PHE B O 1
ATOM 6194 N N . PRO B 1 288 ? 7.516 26.5 33.656 1 25.05 288 PRO B N 1
ATOM 6195 C CA . PRO B 1 288 ? 8.461 27.5 33.156 1 25.05 288 PRO B CA 1
ATOM 6196 C C . PRO B 1 288 ? 8.938 27.203 31.75 1 25.05 288 PRO B C 1
ATOM 6198 O O . PRO B 1 288 ? 8.953 26.031 31.328 1 25.05 288 PRO B O 1
ATOM 6201 N N . PRO B 1 289 ? 8.867 28.234 30.891 1 24.64 289 PRO B N 1
ATOM 6202 C CA . PRO B 1 289 ? 9.484 28.266 29.562 1 24.64 289 PRO B CA 1
ATOM 6203 C C . PRO B 1 289 ? 10.828 27.531 29.531 1 24.64 289 PRO B C 1
ATOM 6205 O O . PRO B 1 289 ? 11.773 27.922 30.219 1 24.64 289 PRO B O 1
ATOM 6208 N N . VAL B 1 290 ? 10.961 26.406 30.188 1 26.25 290 VAL B N 1
ATOM 6209 C CA . VAL B 1 290 ? 12.32 25.922 29.922 1 26.25 290 VAL B CA 1
ATOM 6210 C C . VAL B 1 290 ? 12.859 26.562 28.656 1 26.25 290 VAL B C 1
ATOM 6212 O O . VAL B 1 290 ? 12.102 26.891 27.734 1 26.25 290 VAL B O 1
ATOM 6215 N N . ASP B 1 291 ? 13.945 27.328 28.781 1 24.3 291 ASP B N 1
ATOM 6216 C CA . ASP B 1 291 ? 14.609 27.906 27.625 1 24.3 291 ASP B CA 1
ATOM 6217 C C . ASP B 1 291 ? 14.391 27.062 26.375 1 24.3 291 ASP B C 1
ATOM 6219 O O . ASP B 1 291 ? 14.922 25.953 26.281 1 24.3 291 ASP B O 1
ATOM 6223 N N . TRP B 1 292 ? 13.336 26.766 26.172 1 25.8 292 TRP B N 1
ATOM 6224 C CA . TRP B 1 292 ? 12.742 26.062 25.031 1 25.8 292 TRP B CA 1
ATOM 6225 C C . TRP B 1 292 ? 13.352 26.562 23.719 1 25.8 292 TRP B C 1
ATOM 6227 O O . TRP B 1 292 ? 12.758 26.375 22.656 1 25.8 292 TRP B O 1
ATOM 6237 N N . ARG B 1 293 ? 14.359 27.469 23.891 1 26.47 293 ARG B N 1
ATOM 6238 C CA . ARG B 1 293 ? 14.984 27.797 22.609 1 26.47 293 ARG B CA 1
ATOM 6239 C C . ARG B 1 293 ? 15.219 26.547 21.781 1 26.47 293 ARG B C 1
ATOM 6241 O O . ARG B 1 293 ? 16.031 25.688 22.141 1 26.47 293 ARG B O 1
ATOM 6248 N N . VAL B 1 294 ? 14.203 25.969 21.391 1 29.31 294 VAL B N 1
ATOM 6249 C CA . VAL B 1 294 ? 14.289 25.078 20.234 1 29.31 294 VAL B CA 1
ATOM 6250 C C . VAL B 1 294 ? 15.344 25.609 19.25 1 29.31 294 VAL B C 1
ATOM 6252 O O . VAL B 1 294 ? 15.195 26.703 18.703 1 29.31 294 VAL B O 1
ATOM 6255 N N . ASP B 1 295 ? 16.453 25.734 19.547 1 28.42 295 ASP B N 1
ATOM 6256 C CA . ASP B 1 295 ? 17.391 25.953 18.453 1 28.42 295 ASP B CA 1
ATOM 6257 C C . ASP B 1 295 ? 16.875 25.328 17.156 1 28.42 295 ASP B C 1
ATOM 6259 O O . ASP B 1 295 ? 16.141 24.344 17.188 1 28.42 295 ASP B O 1
ATOM 6263 N N . PHE B 1 296 ? 16.516 26.141 16.109 1 31.52 296 PHE B N 1
ATOM 6264 C CA . PHE B 1 296 ? 16.141 25.688 14.781 1 31.52 296 PHE B CA 1
ATOM 6265 C C . PHE B 1 296 ? 16.578 24.234 14.562 1 31.52 296 PHE B C 1
ATOM 6267 O O . PHE B 1 296 ? 15.891 23.484 13.867 1 31.52 296 PHE B O 1
ATOM 6274 N N . ALA B 1 297 ? 17.609 23.859 15.047 1 32.19 297 ALA B N 1
ATOM 6275 C CA . ALA B 1 297 ? 18.188 22.516 14.961 1 32.19 297 ALA B CA 1
ATOM 6276 C C . ALA B 1 297 ? 17.25 21.484 15.578 1 32.19 297 ALA B C 1
ATOM 6278 O O . ALA B 1 297 ? 17.109 20.375 15.055 1 32.19 297 ALA B O 1
ATOM 6279 N N . GLU B 1 298 ? 16.75 21.672 16.859 1 36.72 298 GLU B N 1
ATOM 6280 C CA . GLU B 1 298 ? 15.789 20.828 17.578 1 36.72 298 GLU B CA 1
ATOM 6281 C C . GLU B 1 298 ? 14.352 21.172 17.203 1 36.72 298 GLU B C 1
ATOM 6283 O O . GLU B 1 298 ? 13.414 20.781 17.891 1 36.72 298 GLU B O 1
ATOM 6288 N N . ARG B 1 299 ? 14.055 22.188 16.562 1 33.22 299 ARG B N 1
ATOM 6289 C CA . ARG B 1 299 ? 12.742 22.641 16.109 1 33.22 299 ARG B CA 1
ATOM 6290 C C . ARG B 1 299 ? 11.688 21.547 16.281 1 33.22 299 ARG B C 1
ATOM 6292 O O . ARG B 1 299 ? 10.516 21.844 16.516 1 33.22 299 ARG B O 1
ATOM 6299 N N . TYR B 1 300 ? 11.812 20.25 15.828 1 34.66 300 TYR B N 1
ATOM 6300 C CA . TYR B 1 300 ? 10.766 19.234 15.914 1 34.66 300 TYR B CA 1
ATOM 6301 C C . TYR B 1 300 ? 10.875 18.438 17.219 1 34.66 300 TYR B C 1
ATOM 6303 O O . TYR B 1 300 ? 10.438 17.297 17.281 1 34.66 300 TYR B O 1
ATOM 6311 N N . GLY B 1 301 ? 11.336 19.156 18.312 1 34.16 301 GLY B N 1
ATOM 6312 C CA . GLY B 1 301 ? 11.328 18.547 19.641 1 34.16 301 GLY B CA 1
ATOM 6313 C C . GLY B 1 301 ? 12.125 17.266 19.703 1 34.16 301 GLY B C 1
ATOM 6314 O O . GLY B 1 301 ? 11.961 16.469 20.625 1 34.16 301 GLY B O 1
ATOM 6315 N N . ARG B 1 302 ? 12.516 16.797 18.578 1 34.47 302 ARG B N 1
ATOM 6316 C CA . ARG B 1 302 ? 13.25 15.531 18.656 1 34.47 302 ARG B CA 1
ATOM 6317 C C . ARG B 1 302 ? 14.633 15.75 19.266 1 34.47 302 ARG B C 1
ATOM 6319 O O . ARG B 1 302 ? 15.25 16.797 19.062 1 34.47 302 ARG B O 1
ATOM 6326 N N . VAL B 1 303 ? 14.836 15.219 20.406 1 35.81 303 VAL B N 1
ATOM 6327 C CA . VAL B 1 303 ? 16.219 14.945 20.781 1 35.81 303 VAL B CA 1
ATOM 6328 C C . VAL B 1 303 ? 17.031 14.609 19.547 1 35.81 303 VAL B C 1
ATOM 6330 O O . VAL B 1 303 ? 16.609 13.789 18.719 1 35.81 303 VAL B O 1
ATOM 6333 N N . LEU B 1 304 ? 17.906 15.586 19.078 1 38 304 LEU B N 1
ATOM 6334 C CA . LEU B 1 304 ? 18.844 15.312 17.984 1 38 304 LEU B CA 1
ATOM 6335 C C . LEU B 1 304 ? 19.281 13.852 18 1 38 304 LEU B C 1
ATOM 6337 O O . LEU B 1 304 ? 19.734 13.352 19.031 1 38 304 LEU B O 1
ATOM 6341 N N . ASP B 1 305 ? 18.656 13.117 17.266 1 39.41 305 ASP B N 1
ATOM 6342 C CA . ASP B 1 305 ? 19.25 11.789 17.109 1 39.41 305 ASP B CA 1
ATOM 6343 C C . ASP B 1 305 ? 20.734 11.883 16.781 1 39.41 305 ASP B C 1
ATOM 6345 O O . ASP B 1 305 ? 21.109 12.242 15.656 1 39.41 305 ASP B O 1
ATOM 6349 N N . ARG B 1 306 ? 21.625 12.141 17.828 1 37.31 306 ARG B N 1
ATOM 6350 C CA . ARG B 1 306 ? 23.078 12.188 17.703 1 37.31 306 ARG B CA 1
ATOM 6351 C C . ARG B 1 306 ? 23.625 10.883 17.141 1 37.31 306 ARG B C 1
ATOM 6353 O O . ARG B 1 306 ? 24.844 10.695 17.062 1 37.31 306 ARG B O 1
ATOM 6360 N N . ARG B 1 307 ? 22.641 10.055 16.859 1 41.12 307 ARG B N 1
ATOM 6361 C CA . ARG B 1 307 ? 23.219 8.828 16.328 1 41.12 307 ARG B CA 1
ATOM 6362 C C . ARG B 1 307 ? 23.734 9.031 14.898 1 41.12 307 ARG B C 1
ATOM 6364 O O . ARG B 1 307 ? 23.188 9.852 14.156 1 41.12 307 ARG B O 1
ATOM 6371 N N . SER B 1 308 ? 24.906 8.719 14.633 1 39.62 308 SER B N 1
ATOM 6372 C CA . SER B 1 308 ? 25.5 8.711 13.305 1 39.62 308 SER B CA 1
ATOM 6373 C C . SER B 1 308 ? 24.562 8.102 12.273 1 39.62 308 SER B C 1
ATOM 6375 O O . SER B 1 308 ? 24.594 8.469 11.102 1 39.62 308 SER B O 1
ATOM 6377 N N . ILE B 1 309 ? 23.703 7.047 12.547 1 40.94 309 ILE B N 1
ATOM 6378 C CA . ILE B 1 309 ? 22.891 6.367 11.547 1 40.94 309 ILE B CA 1
ATOM 6379 C C . ILE B 1 309 ? 21.422 6.387 11.977 1 40.94 309 ILE B C 1
ATOM 6381 O O . ILE B 1 309 ? 21.094 5.941 13.078 1 40.94 309 ILE B O 1
ATOM 6385 N N . ASN B 1 310 ? 20.703 7.277 11.562 1 45.06 310 ASN B N 1
ATOM 6386 C CA . ASN B 1 310 ? 19.266 7.332 11.836 1 45.06 310 ASN B CA 1
ATOM 6387 C C . ASN B 1 310 ? 18.516 6.23 11.094 1 45.06 310 ASN B C 1
ATOM 6389 O O . ASN B 1 310 ? 19.016 5.691 10.109 1 45.06 310 ASN B O 1
ATOM 6393 N N . THR B 1 311 ? 17.469 5.621 11.742 1 48.06 311 THR B N 1
ATOM 6394 C CA . THR B 1 311 ? 16.656 4.543 11.195 1 48.06 311 THR B CA 1
ATOM 6395 C C . THR B 1 311 ? 16.203 4.867 9.773 1 48.06 311 THR B C 1
ATOM 6397 O O . THR B 1 311 ? 15.969 3.961 8.969 1 48.06 311 THR B O 1
ATOM 6400 N N . TRP B 1 312 ? 16.25 6.16 9.539 1 50.47 312 TRP B N 1
ATOM 6401 C CA . TRP B 1 312 ? 15.836 6.57 8.203 1 50.47 312 TRP B CA 1
ATOM 6402 C C . TRP B 1 312 ? 16.828 6.074 7.152 1 50.47 312 TRP B C 1
ATOM 6404 O O . TRP B 1 312 ? 16.469 5.906 5.984 1 50.47 312 TRP B O 1
ATOM 6414 N N . SER B 1 313 ? 17.984 5.805 7.637 1 55.25 313 SER B N 1
ATOM 6415 C CA . SER B 1 313 ? 19.031 5.445 6.684 1 55.25 313 SER B CA 1
ATOM 6416 C C . SER B 1 313 ? 19.266 3.938 6.664 1 55.25 313 SER B C 1
ATOM 6418 O O . SER B 1 313 ? 19.984 3.428 5.809 1 55.25 313 SER B O 1
ATOM 6420 N N . LYS B 1 314 ? 18.5 3.285 7.531 1 62.28 314 LYS B N 1
ATOM 6421 C CA . LYS B 1 314 ? 18.734 1.845 7.594 1 62.28 314 LYS B CA 1
ATOM 6422 C C . LYS B 1 314 ? 17.891 1.106 6.551 1 62.28 314 LYS B C 1
ATOM 6424 O O . LYS B 1 314 ? 16.75 1.476 6.289 1 62.28 314 LYS B O 1
ATOM 6429 N N . ASN B 1 315 ? 18.625 0.195 5.918 1 73 315 ASN B N 1
ATOM 6430 C CA . ASN B 1 315 ? 17.875 -0.678 5.023 1 73 315 ASN B CA 1
ATOM 6431 C C . ASN B 1 315 ? 17.109 -1.742 5.797 1 73 315 ASN B C 1
ATOM 6433 O O . ASN B 1 315 ? 17.297 -1.905 7 1 73 315 ASN B O 1
ATOM 6437 N N . ILE B 1 316 ? 16.188 -2.381 5.262 1 77.06 316 ILE B N 1
ATOM 6438 C CA . ILE B 1 316 ? 15.242 -3.297 5.891 1 77.06 316 ILE B CA 1
ATOM 6439 C C . ILE B 1 316 ? 15.992 -4.449 6.543 1 77.06 316 ILE B C 1
ATOM 6441 O O . ILE B 1 316 ? 15.539 -5.02 7.535 1 77.06 316 ILE B O 1
ATOM 6445 N N . TYR B 1 317 ? 17.172 -4.734 6.055 1 79.38 317 TYR B N 1
ATOM 6446 C CA . TYR B 1 317 ? 17.953 -5.855 6.57 1 79.38 317 TYR B CA 1
ATOM 6447 C C . TYR B 1 317 ? 18.641 -5.492 7.883 1 79.38 317 TYR B C 1
ATOM 6449 O O . TYR B 1 317 ? 18.953 -6.363 8.695 1 79.38 317 TYR B O 1
ATOM 6457 N N . GLU B 1 318 ? 18.797 -4.18 8.086 1 79.44 318 GLU B N 1
ATOM 6458 C CA . GLU B 1 318 ? 19.484 -3.674 9.273 1 79.44 318 GLU B CA 1
ATOM 6459 C C . GLU B 1 318 ? 18.484 -3.229 10.344 1 79.44 318 GLU B C 1
ATOM 6461 O O . GLU B 1 318 ? 18.859 -3.057 11.508 1 79.44 318 GLU B O 1
ATOM 6466 N N . THR B 1 319 ? 17.359 -3.053 9.945 1 82.25 319 THR B N 1
ATOM 6467 C CA . THR B 1 319 ? 16.328 -2.598 10.875 1 82.25 319 THR B CA 1
ATOM 6468 C C . THR B 1 319 ? 15.898 -3.725 11.805 1 82.25 319 THR B C 1
ATOM 6470 O O . THR B 1 319 ? 15.711 -4.863 11.367 1 82.25 319 THR B O 1
ATOM 6473 N N . SER B 1 320 ? 15.805 -3.385 13.055 1 85.19 320 SER B N 1
ATOM 6474 C CA . SER B 1 320 ? 15.414 -4.414 14.016 1 85.19 320 SER B CA 1
ATOM 6475 C C . SER B 1 320 ? 13.984 -4.891 13.758 1 85.19 320 SER B C 1
ATOM 6477 O O . SER B 1 320 ? 13.148 -4.129 13.273 1 85.19 320 SER B O 1
ATOM 6479 N N . ASP B 1 321 ? 13.758 -6.168 14.133 1 86.44 321 ASP B N 1
ATOM 6480 C CA . ASP B 1 321 ? 12.414 -6.723 14 1 86.44 321 ASP B CA 1
ATOM 6481 C C . ASP B 1 321 ? 11.406 -5.922 14.82 1 86.44 321 ASP B C 1
ATOM 6483 O O . ASP B 1 321 ? 10.281 -5.68 14.367 1 86.44 321 ASP B O 1
ATOM 6487 N N . GLU B 1 322 ? 11.812 -5.566 15.961 1 83.12 322 GLU B N 1
ATOM 6488 C CA . GLU B 1 322 ? 10.938 -4.82 16.859 1 83.12 322 GLU B CA 1
ATOM 6489 C C . GLU B 1 322 ? 10.492 -3.504 16.234 1 83.12 322 GLU B C 1
ATOM 6491 O O . GLU B 1 322 ? 9.328 -3.117 16.359 1 83.12 322 GLU B O 1
ATOM 6496 N N . GLU B 1 323 ? 11.375 -2.885 15.602 1 81.31 323 GLU B N 1
ATOM 6497 C CA . GLU B 1 323 ? 11.047 -1.618 14.953 1 81.31 323 GLU B CA 1
ATOM 6498 C C . GLU B 1 323 ? 10.07 -1.826 13.805 1 81.31 323 GLU B C 1
ATOM 6500 O O . GLU B 1 323 ? 9.102 -1.075 13.664 1 81.31 323 GLU B O 1
ATOM 6505 N N . ILE B 1 324 ? 10.352 -2.803 13.008 1 85 324 ILE B N 1
ATOM 6506 C CA . ILE B 1 324 ? 9.492 -3.111 11.875 1 85 324 ILE B CA 1
ATOM 6507 C C . ILE B 1 324 ? 8.07 -3.4 12.375 1 85 324 ILE B C 1
ATOM 6509 O O . ILE B 1 324 ? 7.105 -2.82 11.875 1 85 324 ILE B O 1
ATOM 6513 N N . ILE B 1 325 ? 7.992 -4.227 13.359 1 84.75 325 ILE B N 1
ATOM 6514 C CA . ILE B 1 325 ? 6.707 -4.648 13.898 1 84.75 325 ILE B CA 1
ATOM 6515 C C . ILE B 1 325 ? 5.992 -3.453 14.531 1 84.75 325 ILE B C 1
ATOM 6517 O O . ILE B 1 325 ? 4.805 -3.23 14.281 1 84.75 325 ILE B O 1
ATOM 6521 N N . SER B 1 326 ? 6.656 -2.678 15.258 1 80.88 326 SER B N 1
ATOM 6522 C CA . SER B 1 326 ? 6.074 -1.535 15.953 1 80.88 326 SER B CA 1
ATOM 6523 C C . SER B 1 326 ? 5.523 -0.508 14.969 1 80.88 326 SER B C 1
ATOM 6525 O O . SER B 1 326 ? 4.43 0.021 15.164 1 80.88 326 SER B O 1
ATOM 6527 N N . VAL B 1 327 ? 6.262 -0.285 13.969 1 81.12 327 VAL B N 1
ATOM 6528 C CA . VAL B 1 327 ? 5.867 0.715 12.977 1 81.12 327 VAL B CA 1
ATOM 6529 C C . VAL B 1 327 ? 4.609 0.253 12.242 1 81.12 327 VAL B C 1
ATOM 6531 O O . VAL B 1 327 ? 3.678 1.035 12.047 1 81.12 327 VAL B O 1
ATOM 6534 N N . ILE B 1 328 ? 4.59 -0.957 11.859 1 84.81 328 ILE B N 1
ATOM 6535 C CA . ILE B 1 328 ? 3.428 -1.476 11.148 1 84.81 328 ILE B CA 1
ATOM 6536 C C . ILE B 1 328 ? 2.223 -1.518 12.086 1 84.81 328 ILE B C 1
ATOM 6538 O O . ILE B 1 328 ? 1.105 -1.183 11.68 1 84.81 328 ILE B O 1
ATOM 6542 N N . GLN B 1 329 ? 2.455 -1.885 13.258 1 83.31 329 GLN B N 1
ATOM 6543 C CA . GLN B 1 329 ? 1.372 -1.954 14.234 1 83.31 329 GLN B CA 1
ATOM 6544 C C . GLN B 1 329 ? 0.793 -0.57 14.516 1 83.31 329 GLN B C 1
ATOM 6546 O O . GLN B 1 329 ? -0.426 -0.386 14.5 1 83.31 329 GLN B O 1
ATOM 6551 N N . SER B 1 330 ? 1.595 0.323 14.742 1 80 330 SER B N 1
ATOM 6552 C CA . SER B 1 330 ? 1.155 1.664 15.117 1 80 330 SER B CA 1
ATOM 6553 C C . SER B 1 330 ? 0.546 2.396 13.922 1 80 330 SER B C 1
ATOM 6555 O O . SER B 1 330 ? -0.544 2.963 14.023 1 80 330 SER B O 1
ATOM 6557 N N . ASN B 1 331 ? 1.215 2.285 12.828 1 80.81 331 ASN B N 1
ATOM 6558 C CA . ASN B 1 331 ? 0.833 3.143 11.711 1 80.81 331 ASN B CA 1
ATOM 6559 C C . ASN B 1 331 ? -0.243 2.49 10.844 1 80.81 331 ASN B C 1
ATOM 6561 O O . ASN B 1 331 ? -1.054 3.184 10.234 1 80.81 331 ASN B O 1
ATOM 6565 N N . MET B 1 332 ? -0.21 1.245 10.812 1 86.12 332 MET B N 1
ATOM 6566 C CA . MET B 1 332 ? -1.18 0.59 9.938 1 86.12 332 MET B CA 1
ATOM 6567 C C . MET B 1 332 ? -2.367 0.067 10.742 1 86.12 332 MET B C 1
ATOM 6569 O O . MET B 1 332 ? -3.502 0.498 10.531 1 86.12 332 MET B O 1
ATOM 6573 N N . ILE B 1 333 ? -2.098 -0.818 11.656 1 86 333 ILE B N 1
ATOM 6574 C CA . ILE B 1 333 ? -3.184 -1.387 12.453 1 86 333 ILE B CA 1
ATOM 6575 C C . ILE B 1 333 ? -3.875 -0.282 13.25 1 86 333 ILE B C 1
ATOM 6577 O O . ILE B 1 333 ? -5.105 -0.22 13.297 1 86 333 ILE B O 1
ATOM 6581 N N . GLY B 1 334 ? -3.109 0.545 13.836 1 86.44 334 GLY B N 1
ATOM 6582 C CA . GLY B 1 334 ? -3.668 1.668 14.57 1 86.44 334 GLY B CA 1
ATOM 6583 C C . GLY B 1 334 ? -4.602 2.525 13.734 1 86.44 334 GLY B C 1
ATOM 6584 O O . GLY B 1 334 ? -5.703 2.857 14.172 1 86.44 334 GLY B O 1
ATOM 6585 N N . SER B 1 335 ? -4.18 2.85 12.539 1 88.56 335 SER B N 1
ATOM 6586 C CA . SER B 1 335 ? -4.973 3.707 11.664 1 88.56 335 SER B CA 1
ATOM 6587 C C . SER B 1 335 ? -6.277 3.029 11.258 1 88.56 335 SER B C 1
ATOM 6589 O O . SER B 1 335 ? -7.328 3.674 11.211 1 88.56 335 SER B O 1
ATOM 6591 N N . ILE B 1 336 ? -6.191 1.776 10.977 1 89.44 336 ILE B N 1
ATOM 6592 C CA . ILE B 1 336 ? -7.383 1.029 10.586 1 89.44 336 ILE B CA 1
ATOM 6593 C C . ILE B 1 336 ? -8.383 1.021 11.742 1 89.44 336 ILE B C 1
ATOM 6595 O O . ILE B 1 336 ? -9.57 1.288 11.539 1 89.44 336 ILE B O 1
ATOM 6599 N N . LEU B 1 337 ? -7.906 0.754 12.891 1 89.69 337 LEU B N 1
ATOM 6600 C CA . LEU B 1 337 ? -8.789 0.652 14.047 1 89.69 337 LEU B CA 1
ATOM 6601 C C . LEU B 1 337 ? -9.352 2.02 14.43 1 89.69 337 LEU B C 1
ATOM 6603 O O . LEU B 1 337 ? -10.492 2.127 14.867 1 89.69 337 LEU B O 1
ATOM 6607 N N . ILE B 1 338 ? -8.578 3.023 14.289 1 90.56 338 ILE B N 1
ATOM 6608 C CA . ILE B 1 338 ? -9.062 4.379 14.531 1 90.56 338 ILE B CA 1
ATOM 6609 C C . ILE B 1 338 ? -10.273 4.656 13.648 1 90.56 338 ILE B C 1
ATOM 6611 O O . ILE B 1 338 ? -11.312 5.113 14.141 1 90.56 338 ILE B O 1
ATOM 6615 N N . ASP B 1 339 ? -10.117 4.387 12.414 1 90.81 339 ASP B N 1
ATOM 6616 C CA . ASP B 1 339 ? -11.227 4.617 11.492 1 90.81 339 ASP B CA 1
ATOM 6617 C C . ASP B 1 339 ? -12.422 3.732 11.844 1 90.81 339 ASP B C 1
ATOM 6619 O O . ASP B 1 339 ? -13.562 4.188 11.805 1 90.81 339 ASP B O 1
ATOM 6623 N N . LYS B 1 340 ? -12.109 2.545 12.141 1 88.44 340 LYS B N 1
ATOM 6624 C CA . LYS B 1 340 ? -13.156 1.587 12.461 1 88.44 340 LYS B CA 1
ATOM 6625 C C . LYS B 1 340 ? -13.992 2.061 13.648 1 88.44 340 LYS B C 1
ATOM 6627 O O . LYS B 1 340 ? -15.219 1.953 13.633 1 88.44 340 LYS B O 1
ATOM 6632 N N . TYR B 1 341 ? -13.414 2.613 14.648 1 89.06 341 TYR B N 1
ATOM 6633 C CA . TYR B 1 341 ? -14.109 2.969 15.875 1 89.06 341 TYR B CA 1
ATOM 6634 C C . TYR B 1 341 ? -14.656 4.387 15.805 1 89.06 341 TYR B C 1
ATOM 6636 O O . TYR B 1 341 ? -15.711 4.684 16.375 1 89.06 341 TYR B O 1
ATOM 6644 N N . LEU B 1 342 ? -14 5.246 15.102 1 91.88 342 LEU B N 1
ATOM 6645 C CA . LEU B 1 342 ? -14.367 6.652 15.203 1 91.88 342 LEU B CA 1
ATOM 6646 C C . LEU B 1 342 ? -15.336 7.043 14.086 1 91.88 342 LEU B C 1
ATOM 6648 O O . LEU B 1 342 ? -16.266 7.828 14.312 1 91.88 342 LEU B O 1
ATOM 6652 N N . ILE B 1 343 ? -15.172 6.527 12.914 1 91.56 343 ILE B N 1
ATOM 6653 C CA . ILE B 1 343 ? -15.953 6.98 11.766 1 91.56 343 ILE B CA 1
ATOM 6654 C C . ILE B 1 343 ? -17.438 6.746 12.031 1 91.56 343 ILE B C 1
ATOM 6656 O O . ILE B 1 343 ? -18.25 7.648 11.836 1 91.56 343 ILE B O 1
ATOM 6660 N N . PRO B 1 344 ? -17.812 5.551 12.555 1 87.56 344 PRO B N 1
ATOM 6661 C CA . PRO B 1 344 ? -19.234 5.328 12.82 1 87.56 344 PRO B CA 1
ATOM 6662 C C . PRO B 1 344 ? -19.781 6.262 13.906 1 87.56 344 PRO B C 1
ATOM 6664 O O . PRO B 1 344 ? -21 6.461 13.992 1 87.56 344 PRO B O 1
ATOM 6667 N N . ASN B 1 345 ? -18.969 6.863 14.688 1 88.88 345 ASN B N 1
ATOM 6668 C CA . ASN B 1 345 ? -19.391 7.707 15.805 1 88.88 345 ASN B CA 1
ATOM 6669 C C . ASN B 1 345 ? -19.266 9.188 15.461 1 88.88 345 ASN B C 1
ATOM 6671 O O . ASN B 1 345 ? -19.484 10.047 16.312 1 88.88 345 ASN B O 1
ATOM 6675 N N . MET B 1 346 ? -18.953 9.469 14.234 1 94.44 346 MET B N 1
ATOM 6676 C CA . MET B 1 346 ? -18.891 10.859 13.789 1 94.44 346 MET B CA 1
ATOM 6677 C C . MET B 1 346 ? -20.281 11.406 13.516 1 94.44 346 MET B C 1
ATOM 6679 O O . MET B 1 346 ? -21.234 10.648 13.367 1 94.44 346 MET B O 1
ATOM 6683 N N . ARG B 1 347 ? -20.391 12.703 13.492 1 94.94 347 ARG B N 1
ATOM 6684 C CA . ARG B 1 347 ? -21.656 13.344 13.156 1 94.94 347 ARG B CA 1
ATOM 6685 C C . ARG B 1 347 ? -22.156 12.891 11.789 1 94.94 347 ARG B C 1
ATOM 6687 O O . ARG B 1 347 ? -21.391 12.891 10.812 1 94.94 347 ARG B O 1
ATOM 6694 N N . PRO B 1 348 ? -23.391 12.391 11.742 1 92.06 348 PRO B N 1
ATOM 6695 C CA . PRO B 1 348 ? -23.922 11.953 10.445 1 92.06 348 PRO B CA 1
ATOM 6696 C C . PRO B 1 348 ? -24.266 13.125 9.523 1 92.06 348 PRO B C 1
ATOM 6698 O O . PRO B 1 348 ? -25.422 13.555 9.477 1 92.06 348 PRO B O 1
ATOM 6701 N N . SER B 1 349 ? -23.281 13.633 8.945 1 91.38 349 SER B N 1
ATOM 6702 C CA . SER B 1 349 ? -23.406 14.773 8.039 1 91.38 349 SER B CA 1
ATOM 6703 C C . SER B 1 349 ? -22.391 14.695 6.906 1 91.38 349 SER B C 1
ATOM 6705 O O . SER B 1 349 ? -21.312 14.109 7.066 1 91.38 349 SER B O 1
ATOM 6707 N N . GLU B 1 350 ? -22.734 15.344 5.824 1 88.44 350 GLU B N 1
ATOM 6708 C CA . GLU B 1 350 ? -21.812 15.352 4.691 1 88.44 350 GLU B CA 1
ATOM 6709 C C . GLU B 1 350 ? -20.672 16.328 4.91 1 88.44 350 GLU B C 1
ATOM 6711 O O . GLU B 1 350 ? -19.656 16.266 4.223 1 88.44 350 GLU B O 1
ATOM 6716 N N . ASP B 1 351 ? -20.969 17.234 5.812 1 94.56 351 ASP B N 1
ATOM 6717 C CA . ASP B 1 351 ? -19.922 18.203 6.09 1 94.56 351 ASP B CA 1
ATOM 6718 C C . ASP B 1 351 ? -19.016 17.734 7.227 1 94.56 351 ASP B C 1
ATOM 6720 O O . ASP B 1 351 ? -18.781 18.469 8.188 1 94.56 351 ASP B O 1
ATOM 6724 N N . THR B 1 352 ? -18.641 16.5 7.215 1 96.25 352 THR B N 1
ATOM 6725 C CA . THR B 1 352 ? -17.656 15.859 8.102 1 96.25 352 THR B CA 1
ATOM 6726 C C . THR B 1 352 ? -16.531 15.234 7.293 1 96.25 352 THR B C 1
ATOM 6728 O O . THR B 1 352 ? -16.719 14.867 6.129 1 96.25 352 THR B O 1
ATOM 6731 N N . TYR B 1 353 ? -15.328 15.172 7.93 1 96.75 353 TYR B N 1
ATOM 6732 C CA . TYR B 1 353 ? -14.156 14.836 7.125 1 96.75 353 TYR B CA 1
ATOM 6733 C C . TYR B 1 353 ? -13.227 13.906 7.891 1 96.75 353 TYR B C 1
ATOM 6735 O O . TYR B 1 353 ? -13.023 14.07 9.102 1 96.75 353 TYR B O 1
ATOM 6743 N N . VAL B 1 354 ? -12.688 12.922 7.195 1 96 354 VAL B N 1
ATOM 6744 C CA . VAL B 1 354 ? -11.547 12.125 7.637 1 96 354 VAL B CA 1
ATOM 6745 C C . VAL B 1 354 ? -10.367 12.328 6.684 1 96 354 VAL B C 1
ATOM 6747 O O . VAL B 1 354 ? -10.5 12.117 5.477 1 96 354 VAL B O 1
ATOM 6750 N N . ILE B 1 355 ? -9.273 12.781 7.223 1 96.56 355 ILE B N 1
ATOM 6751 C CA . ILE B 1 355 ? -8.094 13.016 6.398 1 96.56 355 ILE B CA 1
ATOM 6752 C C . ILE B 1 355 ? -6.984 12.039 6.797 1 96.56 355 ILE B C 1
ATOM 6754 O O . ILE B 1 355 ? -6.578 12 7.961 1 96.56 355 ILE B O 1
ATOM 6758 N N . HIS B 1 356 ? -6.551 11.203 5.859 1 93.12 356 HIS B N 1
ATOM 6759 C CA . HIS B 1 356 ? -5.379 10.352 6.02 1 93.12 356 HIS B CA 1
ATOM 6760 C C . HIS B 1 356 ? -4.137 11.008 5.43 1 93.12 356 HIS B C 1
ATOM 6762 O O . HIS B 1 356 ? -4.059 11.227 4.219 1 93.12 356 HIS B O 1
ATOM 6768 N N . VAL B 1 357 ? -3.16 11.258 6.25 1 91.94 357 VAL B N 1
ATOM 6769 C CA . VAL B 1 357 ? -1.932 11.875 5.762 1 91.94 357 VAL B CA 1
ATOM 6770 C C . VAL B 1 357 ? -0.937 10.797 5.352 1 91.94 357 VAL B C 1
ATOM 6772 O O . VAL B 1 357 ? -0.077 10.398 6.141 1 91.94 357 VAL B O 1
ATOM 6775 N N . HIS B 1 358 ? -0.992 10.273 4.172 1 83.31 358 HIS B N 1
ATOM 6776 C CA . HIS B 1 358 ? -0.163 9.164 3.715 1 83.31 358 HIS B CA 1
ATOM 6777 C C . HIS B 1 358 ? 1.145 9.664 3.111 1 83.31 358 HIS B C 1
ATOM 6779 O O . HIS B 1 358 ? 2.086 8.883 2.928 1 83.31 358 HIS B O 1
ATOM 6785 N N . ALA B 1 359 ? 1.351 10.883 2.789 1 76.56 359 ALA B N 1
ATOM 6786 C CA . ALA B 1 359 ? 2.578 11.477 2.268 1 76.56 359 ALA B CA 1
ATOM 6787 C C . ALA B 1 359 ? 2.99 10.82 0.953 1 76.56 359 ALA B C 1
ATOM 6789 O O . ALA B 1 359 ? 2.211 10.078 0.354 1 76.56 359 ALA B O 1
ATOM 6790 N N . LYS B 1 360 ? 4.172 11.25 0.404 1 70.38 360 LYS B N 1
ATOM 6791 C CA . LYS B 1 360 ? 4.699 10.711 -0.847 1 70.38 360 LYS B CA 1
ATOM 6792 C C . LYS B 1 360 ? 5.102 9.242 -0.69 1 70.38 360 LYS B C 1
ATOM 6794 O O . LYS B 1 360 ? 5.051 8.477 -1.652 1 70.38 360 LYS B O 1
ATOM 6799 N N . GLU B 1 361 ? 5.414 8.93 0.471 1 66.69 361 GLU B N 1
ATOM 6800 C CA . GLU B 1 361 ? 5.895 7.586 0.785 1 66.69 361 GLU B CA 1
ATOM 6801 C C . GLU B 1 361 ? 4.82 6.539 0.506 1 66.69 361 GLU B C 1
ATOM 6803 O O . GLU B 1 361 ? 5.133 5.383 0.203 1 66.69 361 GLU B O 1
ATOM 6808 N N . GLY B 1 362 ? 3.639 6.891 0.496 1 68.81 362 GLY B N 1
ATOM 6809 C CA . GLY B 1 362 ? 2.559 5.93 0.353 1 68.81 362 GLY B CA 1
ATOM 6810 C C . GLY B 1 362 ? 2.176 5.672 -1.092 1 68.81 362 GLY B C 1
ATOM 6811 O O . GLY B 1 362 ? 1.341 4.809 -1.374 1 68.81 362 GLY B O 1
ATOM 6812 N N . THR B 1 363 ? 2.789 6.41 -1.968 1 70.44 363 THR B N 1
ATOM 6813 C CA . THR B 1 363 ? 2.402 6.273 -3.367 1 70.44 363 THR B CA 1
ATOM 6814 C C . THR B 1 363 ? 3.49 5.559 -4.164 1 70.44 363 THR B C 1
ATOM 6816 O O . THR B 1 363 ? 4.656 5.543 -3.758 1 70.44 363 THR B O 1
ATOM 6819 N N . PHE B 1 364 ? 3.121 4.992 -5.238 1 69.06 364 PHE B N 1
ATOM 6820 C CA . PHE B 1 364 ? 4.031 4.133 -5.984 1 69.06 364 PHE B CA 1
ATOM 6821 C C . PHE B 1 364 ? 4.816 4.941 -7.012 1 69.06 364 PHE B C 1
ATOM 6823 O O . PHE B 1 364 ? 5.879 4.512 -7.469 1 69.06 364 PHE B O 1
ATOM 6830 N N . ASP B 1 365 ? 4.391 6.062 -7.375 1 64.31 365 ASP B N 1
ATOM 6831 C CA . ASP B 1 365 ? 4.961 6.812 -8.484 1 64.31 365 ASP B CA 1
ATOM 6832 C C . ASP B 1 365 ? 6.129 7.676 -8.023 1 64.31 365 ASP B C 1
ATOM 6834 O O . ASP B 1 365 ? 6.441 8.695 -8.641 1 64.31 365 ASP B O 1
ATOM 6838 N N . THR B 1 366 ? 6.773 7.32 -6.977 1 61.38 366 THR B N 1
ATOM 6839 C CA . THR B 1 366 ? 7.914 8.07 -6.461 1 61.38 366 THR B CA 1
ATOM 6840 C C . THR B 1 366 ? 9.133 7.168 -6.309 1 61.38 366 THR B C 1
ATOM 6842 O O . THR B 1 366 ? 9.008 5.941 -6.32 1 61.38 366 THR B O 1
ATOM 6845 N N . HIS B 1 367 ? 10.211 7.887 -6.293 1 61.06 367 HIS B N 1
ATOM 6846 C CA . HIS B 1 367 ? 11.453 7.148 -6.102 1 61.06 367 HIS B CA 1
ATOM 6847 C C . HIS B 1 367 ? 11.484 6.477 -4.73 1 61.06 367 HIS B C 1
ATOM 6849 O O . HIS B 1 367 ? 11.164 7.105 -3.721 1 61.06 367 HIS B O 1
ATOM 6855 N N . LYS B 1 368 ? 11.695 5.207 -4.801 1 60.66 368 LYS B N 1
ATOM 6856 C CA . LYS B 1 368 ? 11.773 4.434 -3.564 1 60.66 368 LYS B CA 1
ATOM 6857 C C . LYS B 1 368 ? 13.156 3.801 -3.398 1 60.66 368 LYS B C 1
ATOM 6859 O O . LYS B 1 368 ? 13.797 3.428 -4.383 1 60.66 368 LYS B O 1
ATOM 6864 N N . THR B 1 369 ? 13.648 3.922 -2.186 1 61.5 369 THR B N 1
ATOM 6865 C CA . THR B 1 369 ? 14.883 3.238 -1.822 1 61.5 369 THR B CA 1
ATOM 6866 C C . THR B 1 369 ? 14.617 2.166 -0.77 1 61.5 369 THR B C 1
ATOM 6868 O O . THR B 1 369 ? 13.484 1.992 -0.325 1 61.5 369 THR B O 1
ATOM 6871 N N . MET B 1 370 ? 15.664 1.451 -0.51 1 64.75 370 MET B N 1
ATOM 6872 C CA . MET B 1 370 ? 15.555 0.429 0.527 1 64.75 370 MET B CA 1
ATOM 6873 C C . MET B 1 370 ? 15.547 1.061 1.915 1 64.75 370 MET B C 1
ATOM 6875 O O . MET B 1 370 ? 15.391 0.363 2.918 1 64.75 370 MET B O 1
ATOM 6879 N N . LYS B 1 371 ? 15.625 2.348 1.826 1 65.38 371 LYS B N 1
ATOM 6880 C CA . LYS B 1 371 ? 15.625 3.045 3.109 1 65.38 371 LYS B CA 1
ATOM 6881 C C . LYS B 1 371 ? 14.195 3.301 3.592 1 65.38 371 LYS B C 1
ATOM 6883 O O . LYS B 1 371 ? 13.312 3.617 2.793 1 65.38 371 LYS B O 1
ATOM 6888 N N . HIS B 1 372 ? 13.977 3.086 4.805 1 72.75 372 HIS B N 1
ATOM 6889 C CA . HIS B 1 372 ? 12.703 3.305 5.48 1 72.75 372 HIS B CA 1
ATOM 6890 C C . HIS B 1 372 ? 11.578 2.531 4.797 1 72.75 372 HIS B C 1
ATOM 6892 O O . HIS B 1 372 ? 10.492 3.072 4.574 1 72.75 372 HIS B O 1
ATOM 6898 N N . THR B 1 373 ? 11.852 1.371 4.41 1 78.75 373 THR B N 1
ATOM 6899 C CA . THR B 1 373 ? 10.906 0.513 3.709 1 78.75 373 THR B CA 1
ATOM 6900 C C . THR B 1 373 ? 9.656 0.279 4.559 1 78.75 373 THR B C 1
ATOM 6902 O O . THR B 1 373 ? 8.531 0.339 4.051 1 78.75 373 THR B O 1
ATOM 6905 N N . HIS B 1 374 ? 9.836 0.12 5.828 1 79.81 374 HIS B N 1
ATOM 6906 C CA . HIS B 1 374 ? 8.711 -0.164 6.707 1 79.81 374 HIS B CA 1
ATOM 6907 C C . HIS B 1 374 ? 7.762 1.03 6.793 1 79.81 374 HIS B C 1
ATOM 6909 O O . HIS B 1 374 ? 6.543 0.858 6.871 1 79.81 374 HIS B O 1
ATOM 6915 N N . THR B 1 375 ? 8.328 2.17 6.742 1 78.12 375 THR B N 1
ATOM 6916 C CA . THR B 1 375 ? 7.496 3.365 6.73 1 78.12 375 THR B CA 1
ATOM 6917 C C . THR B 1 375 ? 6.75 3.494 5.406 1 78.12 375 THR B C 1
ATOM 6919 O O . THR B 1 375 ? 5.559 3.82 5.391 1 78.12 375 THR B O 1
ATOM 6922 N N . ASN B 1 376 ? 7.438 3.238 4.344 1 81.88 376 ASN B N 1
ATOM 6923 C CA . ASN B 1 376 ? 6.805 3.266 3.029 1 81.88 376 ASN B CA 1
ATOM 6924 C C . ASN B 1 376 ? 5.637 2.289 2.947 1 81.88 376 ASN B C 1
ATOM 6926 O O . ASN B 1 376 ? 4.586 2.615 2.391 1 81.88 376 ASN B O 1
ATOM 6930 N N . ILE B 1 377 ? 5.879 1.201 3.457 1 85.75 377 ILE B N 1
ATOM 6931 C CA . ILE B 1 377 ? 4.859 0.157 3.434 1 85.75 377 ILE B CA 1
ATOM 6932 C C . ILE B 1 377 ? 3.643 0.604 4.242 1 85.75 377 ILE B C 1
ATOM 6934 O O . ILE B 1 377 ? 2.504 0.475 3.783 1 85.75 377 ILE B O 1
ATOM 6938 N N . ALA B 1 378 ? 3.887 1.108 5.395 1 84.62 378 ALA B N 1
ATOM 6939 C CA . ALA B 1 378 ? 2.793 1.575 6.242 1 84.62 378 ALA B CA 1
ATOM 6940 C C . ALA B 1 378 ? 2 2.682 5.555 1 84.62 378 ALA B C 1
ATOM 6942 O O . ALA B 1 378 ? 0.767 2.686 5.59 1 84.62 378 ALA B O 1
ATOM 6943 N N . LYS B 1 379 ? 2.676 3.559 4.988 1 84.62 379 LYS B N 1
ATOM 6944 C CA . LYS B 1 379 ? 2.018 4.676 4.316 1 84.62 379 LYS B CA 1
ATOM 6945 C C . LYS B 1 379 ? 1.244 4.203 3.09 1 84.62 379 LYS B C 1
ATOM 6947 O O . LYS B 1 379 ? 0.196 4.758 2.756 1 84.62 379 LYS B O 1
ATOM 6952 N N . ALA B 1 380 ? 1.788 3.268 2.404 1 85.31 380 ALA B N 1
ATOM 6953 C CA . ALA B 1 380 ? 1.048 2.67 1.295 1 85.31 380 ALA B CA 1
ATOM 6954 C C . ALA B 1 380 ? -0.252 2.037 1.782 1 85.31 380 ALA B C 1
ATOM 6956 O O . ALA B 1 380 ? -1.284 2.129 1.113 1 85.31 380 ALA B O 1
ATOM 6957 N N . GLY B 1 381 ? -0.128 1.394 2.846 1 86.69 381 GLY B N 1
ATOM 6958 C CA . GLY B 1 381 ? -1.325 0.842 3.457 1 86.69 381 GLY B CA 1
ATOM 6959 C C . GLY B 1 381 ? -2.367 1.895 3.785 1 86.69 381 GLY B C 1
ATOM 6960 O O . GLY B 1 381 ? -3.561 1.688 3.553 1 86.69 381 GLY B O 1
ATOM 6961 N N . LEU B 1 382 ? -1.921 2.943 4.297 1 87.19 382 LEU B N 1
ATOM 6962 C CA . LEU B 1 382 ? -2.822 4.039 4.633 1 87.19 382 LEU B CA 1
ATOM 6963 C C . LEU B 1 382 ? -3.482 4.602 3.379 1 87.19 382 LEU B C 1
ATOM 6965 O O . LEU B 1 382 ? -4.672 4.926 3.391 1 87.19 382 LEU B O 1
ATOM 6969 N N . ALA B 1 383 ? -2.717 4.73 2.389 1 86.44 383 ALA B N 1
ATOM 6970 C CA . ALA B 1 383 ? -3.271 5.188 1.116 1 86.44 383 ALA B CA 1
ATOM 6971 C C . ALA B 1 383 ? -4.355 4.234 0.618 1 86.44 383 ALA B C 1
ATOM 6973 O O . ALA B 1 383 ? -5.398 4.676 0.128 1 86.44 383 ALA B O 1
ATOM 6974 N N . MET B 1 384 ? -4.086 3.021 0.747 1 86.5 384 MET B N 1
ATOM 6975 C CA . MET B 1 384 ? -5.074 2.035 0.312 1 86.5 384 MET B CA 1
ATOM 6976 C C . MET B 1 384 ? -6.32 2.09 1.186 1 86.5 384 MET B C 1
ATOM 6978 O O . MET B 1 384 ? -7.438 1.908 0.694 1 86.5 384 MET B O 1
ATOM 6982 N N . LEU B 1 385 ? -6.156 2.289 2.438 1 87.12 385 LEU B N 1
ATOM 6983 C CA . LEU B 1 385 ? -7.293 2.473 3.332 1 87.12 385 LEU B CA 1
ATOM 6984 C C . LEU B 1 385 ? -8.188 3.611 2.852 1 87.12 385 LEU B C 1
ATOM 6986 O O . LEU B 1 385 ? -9.414 3.471 2.811 1 87.12 385 LEU B O 1
ATOM 6990 N N . THR B 1 386 ? -7.57 4.668 2.49 1 87.62 386 THR B N 1
ATOM 6991 C CA . THR B 1 386 ? -8.297 5.812 1.952 1 87.62 386 THR B CA 1
ATOM 6992 C C . THR B 1 386 ? -9.078 5.422 0.705 1 87.62 386 THR B C 1
ATOM 6994 O O . THR B 1 386 ? -10.266 5.734 0.588 1 87.62 386 THR B O 1
ATOM 6997 N N . ARG B 1 387 ? -8.367 4.73 -0.131 1 84.69 387 ARG B N 1
ATOM 6998 C CA . ARG B 1 387 ? -8.984 4.332 -1.39 1 84.69 387 ARG B CA 1
ATOM 6999 C C . ARG B 1 387 ? -10.203 3.451 -1.145 1 84.69 387 ARG B C 1
ATOM 7001 O O . ARG B 1 387 ? -11.227 3.59 -1.824 1 84.69 387 ARG B O 1
ATOM 7008 N N . CYS B 1 388 ? -10.109 2.602 -0.243 1 82.75 388 CYS B N 1
ATOM 7009 C CA . CYS B 1 388 ? -11.188 1.668 0.047 1 82.75 388 CYS B CA 1
ATOM 7010 C C . CYS B 1 388 ? -12.375 2.387 0.685 1 82.75 388 CYS B C 1
ATOM 7012 O O . CYS B 1 388 ? -13.523 2.074 0.388 1 82.75 388 CYS B O 1
ATOM 7014 N N . LEU B 1 389 ? -12.102 3.322 1.483 1 83.75 389 LEU B N 1
ATOM 7015 C CA . LEU B 1 389 ? -13.164 3.955 2.264 1 83.75 389 LEU B CA 1
ATOM 7016 C C . LEU B 1 389 ? -13.781 5.117 1.495 1 83.75 389 LEU B C 1
ATOM 7018 O O . LEU B 1 389 ? -14.938 5.473 1.73 1 83.75 389 LEU B O 1
ATOM 7022 N N . ALA B 1 390 ? -12.992 5.801 0.679 1 82.06 390 ALA B N 1
ATOM 7023 C CA . ALA B 1 390 ? -13.445 7 -0.02 1 82.06 390 ALA B CA 1
ATOM 7024 C C . ALA B 1 390 ? -14.508 6.656 -1.061 1 82.06 390 ALA B C 1
ATOM 7026 O O . ALA B 1 390 ? -15.305 7.516 -1.447 1 82.06 390 ALA B O 1
ATOM 7027 N N . GLY B 1 391 ? -14.695 5.402 -1.443 1 67.19 391 GLY B N 1
ATOM 7028 C CA . GLY B 1 391 ? -15.711 5.012 -2.402 1 67.19 391 GLY B CA 1
ATOM 7029 C C . GLY B 1 391 ? -15.281 5.191 -3.846 1 67.19 391 GLY B C 1
ATOM 7030 O O . GLY B 1 391 ? -14.164 5.645 -4.109 1 67.19 391 GLY B O 1
ATOM 7031 N N . GLN B 1 392 ? -15.969 4.66 -4.859 1 58.75 392 GLN B N 1
ATOM 7032 C CA . GLN B 1 392 ? -15.539 4.539 -6.246 1 58.75 392 GLN B CA 1
ATOM 7033 C C . GLN B 1 392 ? -15.859 5.809 -7.031 1 58.75 392 GLN B C 1
ATOM 7035 O O . GLN B 1 392 ? -14.992 6.367 -7.703 1 58.75 392 GLN B O 1
ATOM 7040 N N . SER B 1 393 ? -17.031 5.934 -7.672 1 56 393 SER B N 1
ATOM 7041 C CA . SER B 1 393 ? -17.297 6.898 -8.742 1 56 393 SER B CA 1
ATOM 7042 C C . SER B 1 393 ? -18.234 8 -8.273 1 56 393 SER B C 1
ATOM 7044 O O . SER B 1 393 ? -18.906 7.855 -7.254 1 56 393 SER B O 1
ATOM 7046 N N . GLU B 1 394 ? -17.875 9.242 -8.906 1 53.09 394 GLU B N 1
ATOM 7047 C CA . GLU B 1 394 ? -18.812 10.352 -8.766 1 53.09 394 GLU B CA 1
ATOM 7048 C C . GLU B 1 394 ? -20.266 9.859 -8.734 1 53.09 394 GLU B C 1
ATOM 7050 O O . GLU B 1 394 ? -21.109 10.445 -8.07 1 53.09 394 GLU B O 1
ATOM 7055 N N . ASN B 1 395 ? -20.422 8.805 -9.562 1 47.56 395 ASN B N 1
ATOM 7056 C CA . ASN B 1 395 ? -21.797 8.305 -9.695 1 47.56 395 ASN B CA 1
ATOM 7057 C C . ASN B 1 395 ? -22.156 7.367 -8.555 1 47.56 395 ASN B C 1
ATOM 7059 O O . ASN B 1 395 ? -23.312 6.922 -8.461 1 47.56 395 ASN B O 1
ATOM 7063 N N . ASP B 1 396 ? -21.281 6.699 -8.227 1 46.09 396 ASP B N 1
ATOM 7064 C CA . ASP B 1 396 ? -21.641 5.797 -7.137 1 46.09 396 ASP B CA 1
ATOM 7065 C C . ASP B 1 396 ? -22.281 6.566 -5.98 1 46.09 396 ASP B C 1
ATOM 7067 O O . ASP B 1 396 ? -21.734 7.582 -5.535 1 46.09 396 ASP B O 1
ATOM 7071 N N . THR B 1 397 ? -23.484 6.746 -6.145 1 41.28 397 THR B N 1
ATOM 7072 C CA . THR B 1 397 ? -24.391 7.309 -5.156 1 41.28 397 THR B CA 1
ATOM 7073 C C . THR B 1 397 ? -23.922 7 -3.74 1 41.28 397 THR B C 1
ATOM 7075 O O . THR B 1 397 ? -24.719 6.918 -2.811 1 41.28 397 THR B O 1
ATOM 7078 N N . GLU B 1 398 ? -22.938 6.422 -3.633 1 43.75 398 GLU B N 1
ATOM 7079 C CA . GLU B 1 398 ? -22.828 6.352 -2.18 1 43.75 398 GLU B CA 1
ATOM 7080 C C . GLU B 1 398 ? -22.969 7.734 -1.549 1 43.75 398 GLU B C 1
ATOM 7082 O O . GLU B 1 398 ? -22.016 8.516 -1.551 1 43.75 398 GLU B O 1
ATOM 7087 N N . PRO B 1 399 ? -24.016 8.453 -2.004 1 46.44 399 PRO B N 1
ATOM 7088 C CA . PRO B 1 399 ? -24.281 9.703 -1.29 1 46.44 399 PRO B CA 1
ATOM 7089 C C . PRO B 1 399 ? -23.891 9.641 0.181 1 46.44 399 PRO B C 1
ATOM 7091 O O . PRO B 1 399 ? -24.5 8.914 0.963 1 46.44 399 PRO B O 1
ATOM 7094 N N . ARG B 1 400 ? -22.625 9.516 0.474 1 56.03 400 ARG B N 1
ATOM 7095 C CA . ARG B 1 400 ? -22.453 9.344 1.911 1 56.03 400 ARG B CA 1
ATOM 7096 C C . ARG B 1 400 ? -23.078 10.492 2.689 1 56.03 400 ARG B C 1
ATOM 7098 O O . ARG B 1 400 ? -22.453 11.516 2.928 1 56.03 400 ARG B O 1
ATOM 7105 N N . SER B 1 401 ? -24.359 10.688 2.402 1 64.62 401 SER B N 1
ATOM 7106 C CA . SER B 1 401 ? -25 11.805 3.09 1 64.62 401 SER B CA 1
ATOM 7107 C C . SER B 1 401 ? -24.828 11.695 4.602 1 64.62 401 SER B C 1
ATOM 7109 O O . SER B 1 401 ? -24.859 12.703 5.309 1 64.62 401 SER B O 1
ATOM 7111 N N . GLN B 1 402 ? -24.594 10.531 4.965 1 79.12 402 GLN B N 1
ATOM 7112 C CA . GLN B 1 402 ? -24.516 10.383 6.414 1 79.12 402 GLN B CA 1
ATOM 7113 C C . GLN B 1 402 ? -23.125 9.93 6.848 1 79.12 402 GLN B C 1
ATOM 7115 O O . GLN B 1 402 ? -22.922 9.531 7.996 1 79.12 402 GLN B O 1
ATOM 7120 N N . TRP B 1 403 ? -22.156 10.07 5.879 1 84.5 403 TRP B N 1
ATOM 7121 C CA . TRP B 1 403 ? -20.797 9.625 6.168 1 84.5 403 TRP B CA 1
ATOM 7122 C C . TRP B 1 403 ? -19.781 10.727 5.875 1 84.5 403 TRP B C 1
ATOM 7124 O O . TRP B 1 403 ? -20.031 11.594 5.035 1 84.5 403 TRP B O 1
ATOM 7134 N N . PRO B 1 404 ? -18.781 10.633 6.574 1 92.12 404 PRO B N 1
ATOM 7135 C CA . PRO B 1 404 ? -17.781 11.672 6.34 1 92.12 404 PRO B CA 1
ATOM 7136 C C . PRO B 1 404 ? -17.125 11.562 4.969 1 92.12 404 PRO B C 1
ATOM 7138 O O . PRO B 1 404 ? -17.062 10.469 4.398 1 92.12 404 PRO B O 1
ATOM 7141 N N . GLN B 1 405 ? -16.719 12.734 4.488 1 92.62 405 GLN B N 1
ATOM 7142 C CA . GLN B 1 405 ? -15.828 12.75 3.334 1 92.62 405 GLN B CA 1
ATOM 7143 C C . GLN B 1 405 ? -14.43 12.281 3.717 1 92.62 405 GLN B C 1
ATOM 7145 O O . GLN B 1 405 ? -13.852 12.766 4.688 1 92.62 405 GLN B O 1
ATOM 7150 N N . ILE B 1 406 ? -13.945 11.297 2.977 1 92.44 406 ILE B N 1
ATOM 7151 C CA . ILE B 1 406 ? -12.656 10.711 3.307 1 92.44 406 ILE B CA 1
ATOM 7152 C C . ILE B 1 406 ? -11.633 11.062 2.227 1 92.44 406 ILE B C 1
ATOM 7154 O O . ILE B 1 406 ? -11.891 10.859 1.036 1 92.44 406 ILE B O 1
ATOM 7158 N N . HIS B 1 407 ? -10.477 11.625 2.664 1 92.94 407 HIS B N 1
ATOM 7159 C CA . HIS B 1 407 ? -9.438 12.055 1.736 1 92.94 407 HIS B CA 1
ATOM 7160 C C . HIS B 1 407 ? -8.062 11.602 2.203 1 92.94 407 HIS B C 1
ATOM 7162 O O . HIS B 1 407 ? -7.789 11.562 3.406 1 92.94 407 HIS B O 1
ATOM 7168 N N . GLY B 1 408 ? -7.254 11.164 1.233 1 91.62 408 GLY B N 1
ATOM 7169 C CA . GLY B 1 408 ? -5.816 11.086 1.45 1 91.62 408 GLY B CA 1
ATOM 7170 C C . GLY B 1 408 ? -5.078 12.336 1.015 1 91.62 408 GLY B C 1
ATOM 7171 O O . GLY B 1 408 ? -5.453 12.969 0.026 1 91.62 408 GLY B O 1
ATOM 7172 N N . VAL B 1 409 ? -4.012 12.703 1.8 1 92.88 409 VAL B N 1
ATOM 7173 C CA . VAL B 1 409 ? -3.303 13.922 1.435 1 92.88 409 VAL B CA 1
ATOM 7174 C C . VAL B 1 409 ? -1.797 13.695 1.54 1 92.88 409 VAL B C 1
ATOM 7176 O O . VAL B 1 409 ? -1.318 13.094 2.5 1 92.88 409 VAL B O 1
ATOM 7179 N N . ASN B 1 410 ? -1.109 14.102 0.553 1 89.38 410 ASN B N 1
ATOM 7180 C CA . ASN B 1 410 ? 0.334 14.305 0.6 1 89.38 410 ASN B CA 1
ATOM 7181 C C . ASN B 1 410 ? 0.681 15.742 0.985 1 89.38 410 ASN B C 1
ATOM 7183 O O . ASN B 1 410 ? 0.496 16.672 0.19 1 89.38 410 ASN B O 1
ATOM 7187 N N . PRO B 1 411 ? 1.177 15.891 2.152 1 91.12 411 PRO B N 1
ATOM 7188 C CA . PRO B 1 411 ? 1.436 17.25 2.619 1 91.12 411 PRO B CA 1
ATOM 7189 C C . PRO B 1 411 ? 2.605 17.922 1.892 1 91.12 411 PRO B C 1
ATOM 7191 O O . PRO B 1 411 ? 2.801 19.125 2.004 1 91.12 411 PRO B O 1
ATOM 7194 N N . GLY B 1 412 ? 3.398 17.109 1.195 1 87 412 GLY B N 1
ATOM 7195 C CA . GLY B 1 412 ? 4.547 17.672 0.491 1 87 412 GLY B CA 1
ATOM 7196 C C . GLY B 1 412 ? 5.832 17.594 1.295 1 87 412 GLY B C 1
ATOM 7197 O O . GLY B 1 412 ? 5.848 17.047 2.402 1 87 412 GLY B O 1
ATOM 7198 N N . TRP B 1 413 ? 6.934 18.141 0.72 1 83.75 413 TRP B N 1
ATOM 7199 C CA . TRP B 1 413 ? 8.25 18.094 1.347 1 83.75 413 TRP B CA 1
ATOM 7200 C C . TRP B 1 413 ? 8.469 19.312 2.24 1 83.75 413 TRP B C 1
ATOM 7202 O O . TRP B 1 413 ? 8.82 20.391 1.757 1 83.75 413 TRP B O 1
ATOM 7212 N N . PHE B 1 414 ? 8.32 19.125 3.502 1 85.56 414 PHE B N 1
ATOM 7213 C CA . PHE B 1 414 ? 8.375 20.281 4.395 1 85.56 414 PHE B CA 1
ATOM 7214 C C . PHE B 1 414 ? 9.422 20.062 5.477 1 85.56 414 PHE B C 1
ATOM 7216 O O . PHE B 1 414 ? 9.68 20.969 6.281 1 85.56 414 PHE B O 1
ATOM 7223 N N . SER B 1 415 ? 9.93 18.906 5.492 1 72.88 415 SER B N 1
ATOM 7224 C CA . SER B 1 415 ? 10.906 18.625 6.543 1 72.88 415 SER B CA 1
ATOM 7225 C C . SER B 1 415 ? 12.148 17.938 5.977 1 72.88 415 SER B C 1
ATOM 7227 O O . SER B 1 415 ? 12.055 17.172 5.016 1 72.88 415 SER B O 1
ATOM 7229 N N . ILE B 1 416 ? 13.242 18.266 6.574 1 60.47 416 ILE B N 1
ATOM 7230 C CA . ILE B 1 416 ? 14.492 17.656 6.152 1 60.47 416 ILE B CA 1
ATOM 7231 C C . ILE B 1 416 ? 15.016 16.734 7.25 1 60.47 416 ILE B C 1
ATOM 7233 O O . ILE B 1 416 ? 16.219 16.469 7.34 1 60.47 416 ILE B O 1
ATOM 7237 N N . ASP B 1 417 ? 14.102 16.281 8.039 1 59.28 417 ASP B N 1
ATOM 7238 C CA . ASP B 1 417 ? 14.469 15.445 9.172 1 59.28 417 ASP B CA 1
ATOM 7239 C C . ASP B 1 417 ? 15.133 14.148 8.711 1 59.28 417 ASP B C 1
ATOM 7241 O O . ASP B 1 417 ? 15.844 13.5 9.477 1 59.28 417 ASP B O 1
ATOM 7245 N N . GLU B 1 418 ? 14.898 13.828 7.5 1 56.69 418 GLU B N 1
ATOM 7246 C CA . GLU B 1 418 ? 15.469 12.594 6.969 1 56.69 418 GLU B CA 1
ATOM 7247 C C . GLU B 1 418 ? 16.984 12.734 6.762 1 56.69 418 GLU B C 1
ATOM 7249 O O . GLU B 1 418 ? 17.688 11.734 6.684 1 56.69 418 GLU B O 1
ATOM 7254 N N . TYR B 1 419 ? 17.406 14 6.816 1 54.41 419 TYR B N 1
ATOM 7255 C CA . TYR B 1 419 ? 18.828 14.211 6.57 1 54.41 419 TYR B CA 1
ATOM 7256 C C . TYR B 1 419 ? 19.578 14.367 7.883 1 54.41 419 TYR B C 1
ATOM 7258 O O . TYR B 1 419 ? 19.078 14.984 8.828 1 54.41 419 TYR B O 1
ATOM 7266 N N . THR B 1 420 ? 20.688 13.602 7.945 1 50.19 420 THR B N 1
ATOM 7267 C CA . THR B 1 420 ? 21.531 13.695 9.125 1 50.19 420 THR B CA 1
ATOM 7268 C C . THR B 1 420 ? 22.047 15.117 9.32 1 50.19 420 THR B C 1
ATOM 7270 O O . THR B 1 420 ? 22.031 15.914 8.383 1 50.19 420 THR B O 1
ATOM 7273 N N . ILE B 1 421 ? 22.328 15.328 10.578 1 49.66 421 ILE B N 1
ATOM 7274 C CA . ILE B 1 421 ? 22.891 16.641 10.906 1 49.66 421 ILE B CA 1
ATOM 7275 C C . ILE B 1 421 ? 24.094 16.922 10.016 1 49.66 421 ILE B C 1
ATOM 7277 O O . ILE B 1 421 ? 24.266 18.062 9.555 1 49.66 421 ILE B O 1
ATOM 7281 N N . TYR B 1 422 ? 24.781 15.852 9.883 1 47.19 422 TYR B N 1
ATOM 7282 C CA . TYR B 1 422 ? 25.984 15.992 9.062 1 47.19 422 TYR B CA 1
ATOM 7283 C C . TYR B 1 422 ? 25.625 16.391 7.637 1 47.19 422 TYR B C 1
ATOM 7285 O O . TYR B 1 422 ? 26.234 17.297 7.066 1 47.19 422 TYR B O 1
ATOM 7293 N N . ALA B 1 423 ? 24.672 15.68 7.129 1 52.56 423 ALA B N 1
ATOM 7294 C CA . ALA B 1 423 ? 24.266 15.977 5.758 1 52.56 423 ALA B CA 1
ATOM 7295 C C . ALA B 1 423 ? 23.688 17.391 5.652 1 52.56 423 ALA B C 1
ATOM 7297 O O . ALA B 1 423 ? 23.922 18.094 4.668 1 52.56 423 ALA B O 1
ATOM 7298 N N . ARG B 1 424 ? 23.016 17.703 6.734 1 53.41 424 ARG B N 1
ATOM 7299 C CA . ARG B 1 424 ? 22.391 19.016 6.766 1 53.41 424 ARG B CA 1
ATOM 7300 C C . ARG B 1 424 ? 23.453 20.109 6.836 1 53.41 424 ARG B C 1
ATOM 7302 O O . ARG B 1 424 ? 23.312 21.172 6.227 1 53.41 424 ARG B O 1
ATOM 7309 N N . THR B 1 425 ? 24.391 19.75 7.684 1 50.03 425 THR B N 1
ATOM 7310 C CA . THR B 1 425 ? 25.453 20.734 7.91 1 50.03 425 THR B CA 1
ATOM 7311 C C . THR B 1 425 ? 26.375 20.812 6.699 1 50.03 425 THR B C 1
ATOM 7313 O O . THR B 1 425 ? 26.875 21.891 6.371 1 50.03 425 THR B O 1
ATOM 7316 N N . ARG B 1 426 ? 26.703 19.562 6.367 1 47.12 426 ARG B N 1
ATOM 7317 C CA . ARG B 1 426 ? 27.625 19.547 5.234 1 47.12 426 ARG B CA 1
ATOM 7318 C C . ARG B 1 426 ? 26.953 20.078 3.973 1 47.12 426 ARG B C 1
ATOM 7320 O O . ARG B 1 426 ? 27.625 20.609 3.09 1 47.12 426 ARG B O 1
ATOM 7327 N N . GLY B 1 427 ? 25.734 19.625 3.791 1 45.28 427 GLY B N 1
ATOM 7328 C CA . GLY B 1 427 ? 24.969 20.125 2.648 1 45.28 427 GLY B CA 1
ATOM 7329 C C . GLY B 1 427 ? 24.359 21.484 2.883 1 45.28 427 GLY B C 1
ATOM 7330 O O . GLY B 1 427 ? 24.047 21.844 4.02 1 45.28 427 GLY B O 1
ATOM 7331 N N . LYS B 1 428 ? 25.016 22.578 2.473 1 45.66 428 LYS B N 1
ATOM 7332 C CA . LYS B 1 428 ? 24.422 23.891 2.662 1 45.66 428 LYS B CA 1
ATOM 7333 C C . LYS B 1 428 ? 22.938 23.781 3 1 45.66 428 LYS B C 1
ATOM 7335 O O . LYS B 1 428 ? 22.359 22.688 2.953 1 45.66 428 LYS B O 1
ATOM 7340 N N . ILE B 1 429 ? 22.031 24.828 2.537 1 48.84 429 ILE B N 1
ATOM 7341 C CA . ILE B 1 429 ? 20.672 25.172 2.924 1 48.84 429 ILE B CA 1
ATOM 7342 C C . ILE B 1 429 ? 19.688 24.156 2.359 1 48.84 429 ILE B C 1
ATOM 7344 O O . ILE B 1 429 ? 19.375 24.172 1.17 1 48.84 429 ILE B O 1
ATOM 7348 N N . PHE B 1 430 ? 19.812 22.938 2.727 1 58.12 430 PHE B N 1
ATOM 7349 C CA . PHE B 1 430 ? 18.75 22.172 2.086 1 58.12 430 PHE B CA 1
ATOM 7350 C C . PHE B 1 430 ? 17.406 22.422 2.773 1 58.12 430 PHE B C 1
ATOM 7352 O O . PHE B 1 430 ? 17.094 21.781 3.783 1 58.12 430 PHE B O 1
ATOM 7359 N N . ASN B 1 431 ? 16.938 23.75 2.562 1 70.19 431 ASN B N 1
ATOM 7360 C CA . ASN B 1 431 ? 15.586 24.016 3.018 1 70.19 431 ASN B CA 1
ATOM 7361 C C . ASN B 1 431 ? 14.547 23.375 2.105 1 70.19 431 ASN B C 1
ATOM 7363 O O . ASN B 1 431 ? 14.727 23.328 0.888 1 70.19 431 ASN B O 1
ATOM 7367 N N . PRO B 1 432 ? 13.617 22.828 2.754 1 82.38 432 PRO B N 1
ATOM 7368 C CA . PRO B 1 432 ? 12.516 22.312 1.937 1 82.38 432 PRO B CA 1
ATOM 7369 C C . PRO B 1 432 ? 11.773 23.422 1.184 1 82.38 432 PRO B C 1
ATOM 7371 O O . PRO B 1 432 ? 11.875 24.594 1.539 1 82.38 432 PRO B O 1
ATOM 7374 N N . PRO B 1 433 ? 11.156 23.078 0.156 1 87.06 433 PRO B N 1
ATOM 7375 C CA . PRO B 1 433 ? 10.445 24.078 -0.664 1 87.06 433 PRO B CA 1
ATOM 7376 C C . PRO B 1 433 ? 9.297 24.75 0.08 1 87.06 433 PRO B C 1
ATOM 7378 O O . PRO B 1 433 ? 8.898 25.859 -0.27 1 87.06 433 PRO B O 1
ATOM 7381 N N . ILE B 1 434 ? 8.734 24.062 1.058 1 92 434 ILE B N 1
ATOM 7382 C CA . ILE B 1 434 ? 7.617 24.609 1.818 1 92 434 ILE B CA 1
ATOM 7383 C C . ILE B 1 434 ? 7.832 24.359 3.309 1 92 434 ILE B C 1
ATOM 7385 O O . ILE B 1 434 ? 8.727 23.594 3.691 1 92 434 ILE B O 1
ATOM 7389 N N . ASP B 1 435 ? 7.086 24.984 4.098 1 91.19 435 ASP B N 1
ATOM 7390 C CA . ASP B 1 435 ? 7.227 24.781 5.535 1 91.19 435 ASP B CA 1
ATOM 7391 C C . ASP B 1 435 ? 6.008 24.062 6.105 1 91.19 435 ASP B C 1
ATOM 7393 O O . ASP B 1 435 ? 5.156 23.578 5.355 1 91.19 435 ASP B O 1
ATOM 7397 N N . GLU B 1 436 ? 5.898 23.922 7.41 1 92.38 436 GLU B N 1
ATOM 7398 C CA . GLU B 1 436 ? 4.859 23.141 8.078 1 92.38 436 GLU B CA 1
ATOM 7399 C C . GLU B 1 436 ? 3.49 23.812 7.93 1 92.38 436 GLU B C 1
ATOM 7401 O O . GLU B 1 436 ? 2.465 23.125 7.895 1 92.38 436 GLU B O 1
ATOM 7406 N N . ILE B 1 437 ? 3.496 25.141 7.867 1 95.94 437 ILE B N 1
ATOM 7407 C CA . ILE B 1 437 ? 2.234 25.844 7.691 1 95.94 437 ILE B CA 1
ATOM 7408 C C . ILE B 1 437 ? 1.643 25.516 6.324 1 95.94 437 ILE B C 1
ATOM 7410 O O . ILE B 1 437 ? 0.444 25.25 6.203 1 95.94 437 ILE B O 1
ATOM 7414 N N . ASP B 1 438 ? 2.504 25.531 5.336 1 96.31 438 ASP B N 1
ATOM 7415 C CA . ASP B 1 438 ? 2.076 25.156 3.994 1 96.31 438 ASP B CA 1
ATOM 7416 C C . ASP B 1 438 ? 1.582 23.703 3.963 1 96.31 438 ASP B C 1
ATOM 7418 O O . ASP B 1 438 ? 0.557 23.406 3.348 1 96.31 438 ASP B O 1
ATOM 7422 N N . ALA B 1 439 ? 2.328 22.844 4.586 1 94.38 439 ALA B N 1
ATOM 7423 C CA . ALA B 1 439 ? 1.942 21.438 4.641 1 94.38 439 ALA B CA 1
ATOM 7424 C C . ALA B 1 439 ? 0.581 21.266 5.309 1 94.38 439 ALA B C 1
ATOM 7426 O O . ALA B 1 439 ? -0.266 20.516 4.82 1 94.38 439 ALA B O 1
ATOM 7427 N N . ALA B 1 440 ? 0.391 21.969 6.375 1 96.94 440 ALA B N 1
ATOM 7428 C CA . ALA B 1 440 ? -0.885 21.906 7.082 1 96.94 440 ALA B CA 1
ATOM 7429 C C . ALA B 1 440 ? -2.025 22.406 6.199 1 96.94 440 ALA B C 1
ATOM 7431 O O . ALA B 1 440 ? -3.127 21.859 6.223 1 96.94 440 ALA B O 1
ATOM 7432 N N . SER B 1 441 ? -1.75 23.453 5.445 1 97.94 441 SER B N 1
ATOM 7433 C CA . SER B 1 441 ? -2.76 24 4.539 1 97.94 441 SER B CA 1
ATOM 7434 C C . SER B 1 441 ? -3.182 22.969 3.5 1 97.94 441 SER B C 1
ATOM 7436 O O . SER B 1 441 ? -4.352 22.906 3.119 1 97.94 441 SER B O 1
ATOM 7438 N N . ARG B 1 442 ? -2.256 22.234 3.086 1 96.44 442 ARG B N 1
ATOM 7439 C CA . ARG B 1 442 ? -2.559 21.172 2.123 1 96.44 442 ARG B CA 1
ATOM 7440 C C . ARG B 1 442 ? -3.426 20.094 2.754 1 96.44 442 ARG B C 1
ATOM 7442 O O . ARG B 1 442 ? -4.328 19.562 2.107 1 96.44 442 ARG B O 1
ATOM 7449 N N . VAL B 1 443 ? -3.205 19.781 3.996 1 96.62 443 VAL B N 1
ATOM 7450 C CA . VAL B 1 443 ? -3.939 18.75 4.703 1 96.62 443 VAL B CA 1
ATOM 7451 C C . VAL B 1 443 ? -5.383 19.188 4.934 1 96.62 443 VAL B C 1
ATOM 7453 O O . VAL B 1 443 ? -6.316 18.406 4.762 1 96.62 443 VAL B O 1
ATOM 7456 N N . VAL B 1 444 ? -5.629 20.469 5.27 1 98 444 VAL B N 1
ATOM 7457 C CA . VAL B 1 444 ? -6.973 20.922 5.629 1 98 444 VAL B CA 1
ATOM 7458 C C . VAL B 1 444 ? -7.703 21.406 4.379 1 98 444 VAL B C 1
ATOM 7460 O O . VAL B 1 444 ? -8.875 21.797 4.449 1 98 444 VAL B O 1
ATOM 7463 N N . HIS B 1 445 ? -7.043 21.359 3.215 1 97.38 445 HIS B N 1
ATOM 7464 C CA . HIS B 1 445 ? -7.602 21.875 1.971 1 97.38 445 HIS B CA 1
ATOM 7465 C C . HIS B 1 445 ? -8.961 21.234 1.671 1 97.38 445 HIS B C 1
ATOM 7467 O O . HIS B 1 445 ? -9.93 21.953 1.405 1 97.38 445 HIS B O 1
ATOM 7473 N N . PRO B 1 446 ? -9.125 19.922 1.776 1 96.25 446 PRO B N 1
ATOM 7474 C CA . PRO B 1 446 ? -10.438 19.344 1.494 1 96.25 446 PRO B CA 1
ATOM 7475 C C . PRO B 1 446 ? -11.516 19.812 2.465 1 96.25 446 PRO B C 1
ATOM 7477 O O . PRO B 1 446 ? -12.695 19.875 2.098 1 96.25 446 PRO B O 1
ATOM 7480 N N . ILE B 1 447 ? -11.164 20.156 3.674 1 97.56 447 ILE B N 1
ATOM 7481 C CA . ILE B 1 447 ? -12.094 20.625 4.695 1 97.56 447 ILE B CA 1
ATOM 7482 C C . ILE B 1 447 ? -12.523 22.062 4.398 1 97.56 447 ILE B C 1
ATOM 7484 O O . ILE B 1 447 ? -13.711 22.359 4.352 1 97.56 447 ILE B O 1
ATOM 7488 N N . PHE B 1 448 ? -11.555 22.938 4.145 1 98.06 448 PHE B N 1
ATOM 7489 C CA . PHE B 1 448 ? -11.812 24.359 3.965 1 98.06 448 PHE B CA 1
ATOM 7490 C C . PHE B 1 448 ? -12.578 24.609 2.67 1 98.06 448 PHE B C 1
ATOM 7492 O O . PHE B 1 448 ? -13.344 25.578 2.57 1 98.06 448 PHE B O 1
ATOM 7499 N N . PHE B 1 449 ? -12.422 23.734 1.698 1 96.62 449 PHE B N 1
ATOM 7500 C CA . PHE B 1 449 ? -13.07 23.953 0.407 1 96.62 449 PHE B CA 1
ATOM 7501 C C . PHE B 1 449 ? -14.133 22.906 0.149 1 96.62 449 PHE B C 1
ATOM 7503 O O . PHE B 1 449 ? -14.594 22.734 -0.983 1 96.62 449 PHE B O 1
ATOM 7510 N N . GLN B 1 450 ? -14.438 22.109 1.145 1 94.81 450 GLN B N 1
ATOM 7511 C CA . GLN B 1 450 ? -15.555 21.172 1.165 1 94.81 450 GLN B CA 1
ATOM 7512 C C . GLN B 1 450 ? -15.492 20.219 -0.026 1 94.81 450 GLN B C 1
ATOM 7514 O O . GLN B 1 450 ? -16.469 20.078 -0.767 1 94.81 450 GLN B O 1
ATOM 7519 N N . LYS B 1 451 ? -14.352 19.562 -0.134 1 92.56 451 LYS B N 1
ATOM 7520 C CA . LYS B 1 451 ? -14.164 18.625 -1.229 1 92.56 451 LYS B CA 1
ATOM 7521 C C . LYS B 1 451 ? -14.859 17.297 -0.938 1 92.56 451 LYS B C 1
ATOM 7523 O O . LYS B 1 451 ? -15.008 16.906 0.223 1 92.56 451 LYS B O 1
ATOM 7528 N N . LYS B 1 452 ? -15.203 16.625 -1.969 1 89.12 452 LYS B N 1
ATOM 7529 C CA . LYS B 1 452 ? -15.914 15.352 -1.85 1 89.12 452 LYS B CA 1
ATOM 7530 C C . LYS B 1 452 ? -14.945 14.172 -1.835 1 89.12 452 LYS B C 1
ATOM 7532 O O . LYS B 1 452 ? -13.852 14.258 -2.387 1 89.12 452 LYS B O 1
ATOM 7537 N N . SER B 1 453 ? -15.391 13.07 -1.312 1 87.25 453 SER B N 1
ATOM 7538 C CA . SER B 1 453 ? -14.578 11.875 -1.089 1 87.25 453 SER B CA 1
ATOM 7539 C C . SER B 1 453 ? -14.109 11.273 -2.408 1 87.25 453 SER B C 1
ATOM 7541 O O . SER B 1 453 ? -13.055 10.641 -2.469 1 87.25 453 SER B O 1
ATOM 7543 N N . TYR B 1 454 ? -14.828 11.453 -3.402 1 79.44 454 TYR B N 1
ATOM 7544 C CA . TYR B 1 454 ? -14.5 10.789 -4.664 1 79.44 454 TYR B CA 1
ATOM 7545 C C . TYR B 1 454 ? -13.188 11.328 -5.234 1 79.44 454 TYR B C 1
ATOM 7547 O O . TYR B 1 454 ? -12.609 10.727 -6.145 1 79.44 454 TYR B O 1
ATOM 7555 N N . CYS B 1 455 ? -12.664 12.43 -4.746 1 77.69 455 CYS B N 1
ATOM 7556 C CA . CYS B 1 455 ? -11.375 12.961 -5.18 1 77.69 455 CYS B CA 1
ATOM 7557 C C . CYS B 1 455 ? -10.227 12.102 -4.656 1 77.69 455 CYS B C 1
ATOM 7559 O O . CYS B 1 455 ? -9.133 12.102 -5.23 1 77.69 455 CYS B O 1
ATOM 7561 N N . LYS B 1 456 ? -10.469 11.43 -3.578 1 81.38 456 LYS B N 1
ATOM 7562 C CA . LYS B 1 456 ? -9.664 10.352 -3.006 1 81.38 456 LYS B CA 1
ATOM 7563 C C . LYS B 1 456 ? -8.375 10.898 -2.395 1 81.38 456 LYS B C 1
ATOM 7565 O O . LYS B 1 456 ? -8.188 10.852 -1.177 1 81.38 456 LYS B O 1
ATOM 7570 N N . SER B 1 457 ? -7.504 11.477 -3.248 1 85.5 457 SER B N 1
ATOM 7571 C CA . SER B 1 457 ? -6.219 11.906 -2.701 1 85.5 457 SER B CA 1
ATOM 7572 C C . SER B 1 457 ? -5.777 13.234 -3.305 1 85.5 457 SER B C 1
ATOM 7574 O O . SER B 1 457 ? -6.133 13.555 -4.441 1 85.5 457 SER B O 1
ATOM 7576 N N . TRP B 1 458 ? -5.012 13.961 -2.504 1 89.88 458 TRP B N 1
ATOM 7577 C CA . TRP B 1 458 ? -4.613 15.312 -2.877 1 89.88 458 TRP B CA 1
ATOM 7578 C C . TRP B 1 458 ? -3.102 15.477 -2.775 1 89.88 458 TRP B C 1
ATOM 7580 O O . TRP B 1 458 ? -2.475 14.977 -1.842 1 89.88 458 TRP B O 1
ATOM 7590 N N . ILE B 1 459 ? -2.527 16.188 -3.82 1 86.75 459 ILE B N 1
ATOM 7591 C CA . ILE B 1 459 ? -1.137 16.625 -3.834 1 86.75 459 ILE B CA 1
ATOM 7592 C C . ILE B 1 459 ? -1.054 18.062 -4.344 1 86.75 459 ILE B C 1
ATOM 7594 O O . ILE B 1 459 ? -1.624 18.391 -5.387 1 86.75 459 ILE B O 1
ATOM 7598 N N . ASP B 1 460 ? -0.441 18.969 -3.66 1 91 460 ASP B N 1
ATOM 7599 C CA . ASP B 1 460 ? -0.292 20.359 -4.055 1 91 460 ASP B CA 1
ATOM 7600 C C . ASP B 1 460 ? -1.648 21 -4.352 1 91 460 ASP B C 1
ATOM 7602 O O . ASP B 1 460 ? -1.821 21.656 -5.387 1 91 460 ASP B O 1
ATOM 7606 N N . TYR B 1 461 ? -2.588 20.641 -3.537 1 91.81 461 TYR B N 1
ATOM 7607 C CA . TYR B 1 461 ? -3.938 21.188 -3.58 1 91.81 461 TYR B CA 1
ATOM 7608 C C . TYR B 1 461 ? -4.695 20.672 -4.801 1 91.81 461 TYR B C 1
ATOM 7610 O O . TYR B 1 461 ? -5.746 21.219 -5.156 1 91.81 461 TYR B O 1
ATOM 7618 N N . LYS B 1 462 ? -4.113 19.734 -5.469 1 87.94 462 LYS B N 1
ATOM 7619 C CA . LYS B 1 462 ? -4.762 19.141 -6.637 1 87.94 462 LYS B CA 1
ATOM 7620 C C . LYS B 1 462 ? -5.051 17.656 -6.422 1 87.94 462 LYS B C 1
ATOM 7622 O O . LYS B 1 462 ? -4.316 16.984 -5.703 1 87.94 462 LYS B O 1
ATOM 7627 N N . LYS B 1 463 ? -6.105 17.203 -7.133 1 81.38 463 LYS B N 1
ATOM 7628 C CA . LYS B 1 463 ? -6.477 15.789 -7.059 1 81.38 463 LYS B CA 1
ATOM 7629 C C . LYS B 1 463 ? -5.418 14.914 -7.719 1 81.38 463 LYS B C 1
ATOM 7631 O O . LYS B 1 463 ? -4.898 15.25 -8.781 1 81.38 463 LYS B O 1
ATOM 7636 N N . CYS B 1 464 ? -5.082 13.836 -6.973 1 76.5 464 CYS B N 1
ATOM 7637 C CA . CYS B 1 464 ? -4.141 12.875 -7.539 1 76.5 464 CYS B CA 1
ATOM 7638 C C . CYS B 1 464 ? -4.84 11.953 -8.531 1 76.5 464 CYS B C 1
ATOM 7640 O O . CYS B 1 464 ? -5.848 11.328 -8.195 1 76.5 464 CYS B O 1
ATOM 7642 N N . HIS B 1 465 ? -4.281 11.766 -9.742 1 64.75 465 HIS B N 1
ATOM 7643 C CA . HIS B 1 465 ? -4.934 10.961 -10.773 1 64.75 465 HIS B CA 1
ATOM 7644 C C . HIS B 1 465 ? -4.492 9.508 -10.695 1 64.75 465 HIS B C 1
ATOM 7646 O O . HIS B 1 465 ? -5.133 8.625 -11.281 1 64.75 465 HIS B O 1
ATOM 7652 N N . HIS B 1 466 ? -3.447 9.219 -10.039 1 62.19 466 HIS B N 1
ATOM 7653 C CA . HIS B 1 466 ? -2.953 7.848 -10.008 1 62.19 466 HIS B CA 1
ATOM 7654 C C . HIS B 1 466 ? -3.404 7.129 -8.742 1 62.19 466 HIS B C 1
ATOM 7656 O O . HIS B 1 466 ? -2.807 6.129 -8.344 1 62.19 466 HIS B O 1
ATOM 7662 N N . PHE B 1 467 ? -4.5 7.676 -8.211 1 65.44 467 PHE B N 1
ATOM 7663 C CA . PHE B 1 467 ? -5.012 7.082 -6.98 1 65.44 467 PHE B CA 1
ATOM 7664 C C . PHE B 1 467 ? -6.324 6.355 -7.238 1 65.44 467 PHE B C 1
ATOM 7666 O O . PHE B 1 467 ? -7.199 6.867 -7.941 1 65.44 467 PHE B O 1
#

InterPro domains:
  IPR002347 Short-chain dehydrogenase/reductase SDR [PF00106] (156-268)
  IPR036291 NAD(P)-binding domain superfamily [SSF51735] (152-393)
  IPR051468 Fungal Secondary Metabolite SDRs [PTHR43544] (156-448)

Nearest PDB structures (foldseek):
  1yxm-assembly1_A  TM=8.287E-01  e=5.550E-09  Homo sapiens
  1spx-assembly1_A  TM=7.763E-01  e=2.899E-07  Caenorhabditis elegans
  6nkh-assembly1_B  TM=7.374E-01  e=1.620E-07  Malbranchea aurantiaca
  6nkh-assembly1_C  TM=7.419E-01  e=2.167E-07  Malbranchea aurantiaca
  6nkk-assembly1_C  TM=7.920E-01  e=1.566E-06  Penicillium fellutanum

Secondary structure (DSSP, 8-state):
-------------------------------GGGS-------------EEESS-EEEEETTTTEEEEESS-THHHHHT-SSHHHHHHHHHHIIIIIGGGHHHHTT-EEEEESS--EE-TTT--EESEEESSSTT--HHHHHHHHHHHT-----TT-EEEEET-SSHHHHHHHHHHHHTT-EEEEE-S-HHHHHHHHHTSTTHHHHGGGEEEE-TT--GGGHHHHHHHHHHHHHHHH-TT-B-EEEE-----S-------TTTHHHHTS-HHHHHHHHHHS-S-------------TTTTTS------SS-GGG-BTTTS-HHHHHHHHIIIIIHHHHHHHHHGGGB-SSSS-EEEEE-TGGG-SSS---SBTHHHHHHHHHHHHHHHHHH-S-TTS---TTSS-EEEEEE--S---TTS-HHHHHHS-----SS-HHHHHHHHHHHHHTT--GGG-EEETTEE-TT-/-------------------------------GGGS-------------EEESS-EEEEETTTTEEEEESS-THHHHHT-SSHHHHHHHHHHIIIIIGGGHHHHTT-EEEEESS--EE-TTT--EESEEESSSTT--HHHHHHHHHHHT-----TT-EEEEES-SSHHHHHHHHHHHHTT-EEEEE-S-HHHHHHHHHTSTTHHHHGGGEEEE-TT--GGGHHHHHHHHHHHHHHHH-TT-B-EEEE-----S-------TTTHHHHTS-HHHHHHHHHHS-S-------------TTTTT-------SS-GGG-BTTTS-HHHHHHHHIIIIIHHHHHHHHHGGGB-SSSS-EEEEE-TGGG-SSS---SBTHHHHHHHHHHHHHHHHHH-S-TTS---TTSS-EEEEEE--S---TTS-HHHHHHS-----SS-HHHHHHHHHHHHHTT--GGG-EEETTEE-TT-

Sequence (934 aa):
MEHTEPEKTDLKSVDLIEMEDTEKLIGTKRKFTDVPIVFRPKKKRVIIEYEPNTLDIPVSDQESFLKLSAPYITQLYSAPNVTEYTLRDFFVRDKIMPGLIQIQEKMFNIKKTSIRPCYICKRPMTKVHWFYLYQCNECGNESLKYRYASRNLYGKNALVIGGRIKLGYQIALKLLRAGCRVMITTRSVHNALEFYNQEPDYNEFKSRLFVYSKGFDLGKARESLPDLVNEITNLFGQQQLDILIQNAAQTICFQENIDNKQQEFESLSEAEILDLVKKRGGKRLTFPPVDWRVDFAERYGRVLDRRSINTWSKNIYETSDEEIISVIQSNMIGSILIDKYLIPNMRPSEDTYVIHVHAKEGTFDTHKTMKHTHTNIAKAGLAMLTRCLAGQSENDTEPRSQWPQIHGVNPGWFSIDEYTIYARTRGKIFNPPIDEIDAASRVVHPIFFQKKSYCKSWIDYKKCHHFMEHTEPEKTDLKSVDLIEMEDTEKLIGTKRKFTDVPIVFRPKKKRVIIEYEPNTLDIPVSDQESFLKLSAPYITQLYSAPNVTEYTLRDFFVRDKIMPGLIQIQEKMFNIKKTSIRPCYICKRPMTKVHWFYLYQCNECGNESLKYRYASRNLYGKNALVIGGRIKLGYQIALKLLRAGCRVMITTRSVHNALEFYNQEPDYNEFKSRLFVYSKGFDLGKARESLPDLVNEITNLFGQQQLDILIQNAAQTICFQENIDNKQQEFESLSEAEILDLVKKRGGKRLTFPPVDWRVDFAERYGRVLDRRSINTWSKNIYETSDEEIISVIQSNMIGSILIDKYLIPNMRPSEDTYVIHVHAKEGTFDTHKTMKHTHTNIAKAGLAMLTRCLAGQSENDTEPRSQWPQIHGVNPGWFSIDEYTIYARTRGKIFNPPIDEIDAASRVVHPIFFQKKSYCKSWIDYKKCHHF

Solvent-accessible surface area (backbone atoms only — not comparable to full-atom values): 51120 Å² total; per-residue (Å²): 134,81,76,71,69,76,77,77,75,73,74,75,73,73,75,72,72,72,74,73,79,73,79,70,81,71,61,85,60,75,64,80,74,65,59,72,71,73,69,69,74,81,71,72,75,76,74,82,40,45,44,61,57,60,43,79,39,69,32,48,97,40,105,45,66,47,77,32,64,54,36,47,51,57,59,49,64,65,30,60,42,65,40,54,31,50,50,56,52,44,46,44,60,72,28,29,50,79,42,39,83,79,48,63,79,46,59,30,30,60,40,97,52,77,76,42,48,18,71,79,82,53,47,77,32,62,46,25,13,45,48,35,50,55,19,32,47,69,59,33,53,52,49,52,53,47,49,73,54,71,40,89,32,66,88,38,28,34,39,32,38,40,29,48,50,59,50,30,25,36,36,50,49,53,42,34,76,25,41,22,33,36,36,26,31,33,84,51,56,75,65,26,54,56,57,51,64,43,36,88,62,29,84,79,38,53,90,36,57,42,82,46,40,83,72,62,33,43,73,43,31,84,74,27,45,62,58,50,51,50,49,48,30,72,72,63,32,77,41,38,44,28,35,40,37,45,52,58,62,63,74,67,73,71,70,76,73,65,58,77,76,62,60,68,65,67,72,61,50,74,62,57,55,48,46,53,37,55,73,47,53,85,56,66,81,60,64,72,75,53,83,61,62,34,49,68,85,33,60,69,74,44,72,71,72,80,53,92,71,50,70,58,70,31,37,62,74,71,46,54,67,69,47,49,50,47,32,37,34,27,31,32,53,20,48,53,51,48,48,44,63,44,58,81,43,26,28,68,26,53,89,15,36,35,38,39,53,26,38,67,56,22,48,57,91,50,93,46,48,44,40,35,38,60,51,27,19,23,19,18,20,44,39,41,48,31,45,19,68,22,46,70,43,90,72,48,66,69,63,47,55,56,32,55,24,27,35,25,25,27,44,67,62,42,68,57,78,81,49,47,67,61,52,47,64,71,38,54,88,73,68,48,51,40,44,40,59,47,22,19,30,42,57,45,40,48,66,53,66,65,52,63,18,57,51,33,31,33,45,88,83,34,72,41,83,86,92,134,81,73,72,68,77,76,76,73,72,77,69,78,72,72,72,68,71,72,73,77,72,77,69,83,70,62,83,61,76,64,78,73,65,58,71,72,72,71,68,73,80,71,72,73,76,73,82,38,46,45,60,60,62,43,79,38,70,35,50,92,52,96,41,65,48,78,32,64,54,36,48,50,57,59,48,67,64,29,62,46,66,39,53,31,51,50,57,52,44,45,44,60,70,29,28,49,80,42,39,83,80,47,62,78,49,61,32,30,59,42,96,54,76,77,42,48,18,72,78,83,53,46,77,32,61,47,25,13,46,47,34,50,53,19,33,47,69,60,34,53,53,50,52,53,49,50,73,56,73,40,89,30,65,87,38,27,32,40,33,39,38,27,47,50,58,49,28,26,35,37,51,48,53,42,33,76,25,43,21,33,36,36,26,30,33,86,51,58,74,65,27,54,56,58,51,64,44,36,89,62,29,84,79,38,53,90,35,57,41,83,45,41,83,71,60,33,42,72,43,32,84,74,28,45,62,56,49,51,49,50,47,32,71,73,64,33,78,42,38,42,30,34,40,36,45,52,60,63,62,74,65,75,70,69,76,75,66,57,77,75,61,60,67,64,68,71,60,50,75,62,57,53,48,46,55,39,55,74,47,56,88,56,67,83,63,67,73,77,55,87,62,68,34,47,65,87,34,60,70,74,45,73,72,73,81,54,91,71,51,70,59,70,31,35,61,74,70,47,52,68,66,46,48,50,48,32,37,35,28,32,32,50,19,50,52,50,49,48,43,64,44,59,81,43,27,29,68,27,54,88,13,36,36,38,39,54,27,38,67,56,22,46,57,93,49,94,44,48,46,40,36,39,60,50,28,19,23,18,18,20,45,40,40,48,32,45,20,69,22,46,71,44,89,72,50,64,71,64,47,53,57,31,55,23,29,33,24,24,28,43,67,64,40,68,56,78,81,48,47,67,61,53,48,64,71,37,52,88,73,67,49,52,41,43,41,60,48,22,20,31,43,56,46,40,47,66,55,67,66,50,61,18,58,51,33,30,34,45,90,83,34,71,41,84,84,92

Foldseek 3Di:
DPPPDPDPPPPPPPPPPPPPPPPPPVPVPPPPVPPPPPPDPPPPQPPWAWPPQWWWAAWAPDPGTDIDRAALVVVLLQQQALASNQVSVVRCVPIRVVVLVVQLPTWIFTPPDDFFAAQAPGHTDRIGHNHWDRHDSVLVSVLNVLLNFEAQPAQAEEEQEACQFFQNVLLQVRCQVSRYQYEYEDCDQVNRVVSLVSYPCSVVRVVRYHYDNPPDALLPLVVCVVVVQVVCCVVQNWQRHFEYEDPDQPLFPPPPPVPPPVVVVVPQDPVNVVVCCVVVPVDPVPVDVPVVSCVSQCRGVDPQPPDPAGLQNDFPVPDDPVGLSSRLSNLAVSVVVNCVPVFVRHHQAALGEYEYALAPLLDDPDDDDSGSVSSSVSSVNSLVVLVVVLDADPPPCPVSRGGYQYAYEHLADADPSSDHPCCDVSRDNPGGRHHSSSSSSRRCLCNSVVNHSNLSYDDSSHRDPVD/DCPPPPDPPPPDDPPPPPPPPPPPPVPVPVPPVPPPPPPDPLPPQPPWAWPPQWWWADWAPPSGTDIDRAALVVVLLQQQALASNQVSVVRCVPIRVVVVVVQLPTWIFTPPDDFFAAQAPGHTDRIGHNHWDRHDSVLVSVLNVLLNFEAQPAQAEEEQEACQAFQNVLLQVRCQVSHYQYEYEDQDQVNRVLSLVSYPCSVVRVVRYHYDNPPDALLPLVVCVVVVQVVCCVVQNWQRHFEYEDPDQPLFPPPCPVPPPVVVVVPQDPVNVVVCCVVVPVDPPPVDVPVCSCPSQCRRVDPQPPPPAGLQNDFPVPDDPVGLSSRLSNLQVSVVVNCVPVFVRHHQAALGEYEYALAPLLDDPDDDDSGSVSSSVSSVNSLVVLVVVLDADPPPPPVSRGGYQYAYEHLADADPSSDHPCCDVSRDPPGGRHHSSSSSSRRCLCNSVVNHSNLRYDDSSHRDPVD

Organism: Acanthamoeba polyphaga mimivirus (NCBI:txid212035)